Protein AF-0000000068366652 (afdb_homodimer)

Sequence (1148 aa):
MEAPRLGNPYLEDPLLQSYLRAHLSAQMFAEVNIELEQFGARLRDEIDFLGRECDLNPPRLLHFDAWGQRVDQVTTCPAWKRLKDVSAEESLVAEGYARRYSSWSRVYQFAKVYLFVPFSACYVSPLAMTDGAAKVIESLGIPKPLEEAYAHLTSGDPKTFWISGQWMTELKGGSDVGGGTETVAQKLPDGSYSLHGFKWFTTAADSDMTLTLARIVGPDGQIQQGSRGLSLFYLKIYEDGKLNGIKIQRLKEKLGTRALPTAEVLLDGARAHLISVEGQGIPYIANMLNIARIYNSVSAAGSMRRIVDLARDYATKREAFGKPLKDHPLHMQTLTRMEVQTQAAFLLAMELARLLGLEETKMATEQEKHMLRLLTPLAKLYTAKQAIAVASEGLECFGGQGFMEDTKLPVILRDTQALSIWEGTTNILCLDVLRCILKSQGKVLDVFFSTAQAKLEAATRQSELQASVQIIQNHLQKLKQFVRRMDSKGEAGWQLAARDFSYTLAWIYEGVLLLEHAARAGASDTNIYAAQRWCQEDVCLVDREEKAGSYNSKAVSLDKSLVYDGYSSLRGKLMEAPRLGNPYLEDPLLQSYLRAHLSAQMFAEVNIELEQFGARLRDEIDFLGRECDLNPPRLLHFDAWGQRVDQVTTCPAWKRLKDVSAEESLVAEGYARRYSSWSRVYQFAKVYLFVPFSACYVSPLAMTDGAAKVIESLGIPKPLEEAYAHLTSGDPKTFWISGQWMTELKGGSDVGGGTETVAQKLPDGSYSLHGFKWFTTAADSDMTLTLARIVGPDGQIQQGSRGLSLFYLKIYEDGKLNGIKIQRLKEKLGTRALPTAEVLLDGARAHLISVEGQGIPYIANMLNIARIYNSVSAAGSMRRIVDLARDYATKREAFGKPLKDHPLHMQTLTRMEVQTQAAFLLAMELARLLGLEETKMATEQEKHMLRLLTPLAKLYTAKQAIAVASEGLECFGGQGFMEDTKLPVILRDTQALSIWEGTTNILCLDVLRCILKSQGKVLDVFFSTAQAKLEAATRQSELQASVQIIQNHLQKLKQFVRRMDSKGEAGWQLAARDFSYTLAWIYEGVLLLEHAARAGASDTNIYAAQRWCQEDVCLVDREEKAGSYNSKAVSLDKSLVYDGYSSLRGKL

pLDDT: mean 94.53, std 7.45, range [20.7, 98.88]

Secondary structure (DSSP, 8-state):
--------TTTT-HHHHHHHHHHS-HHHHHHHHHHHHHHHHHIIIIIHHHHHHHHHS--EEEEE-TTS-EEEEEE--HHHHHHHHHHHHTTTTHHHHH-TTGGGHHHHHHHHHHHHGGGTTTTHHHHHHHHHHHHHHHHTT--HHHHHHHHHHT-SSTTT---EEEE--BTTBSS-HHHH---EEEE-TTS-EEEEEEEEEES-TT-SEEEEEEEEBPTTS-B--SGGGEEEEEEESEETTEESSEEEEEE--BSS-TTS--EEEEEEEEEEEE-SPTT-HHHHHHHHHHHHHHHHHHHHHHHHHHHHHHHHHHHHH-EETTEEGGG-HHHHHHHHHHHHHHHHHHHHHHHHHHHHHHHHTT---HHHHHHHHHHHHHHHHHHHHHHHHHHHHHHHTTGGGGGBGGGSHHHHHHHHHGGGTTTS-HHHHHHHHHHHHHHTTTHHHHHHHHHHHHHHHHHHT-GGGHHHHHHHHHHHHHHHHHHHHHTTTHHHHHHHHHHHHHHHHHHHHHHHHHHHHHHSTT--HHHHHHHHHHHTT---HHHHHHHHTTTSHHHHHHHHHHHTTT-GGGTS--/--------TTTT-HHHHHHHHHHS-HHHHHHHHHHHHHHHHHIIIIIHHHHHHHHHS--EEEEE-TTS-EEEEEE--HHHHHHHHHHHHTTTTHHHHH-TTGGGHHHHHHHHHHHHGGGTTTTHHHHHHHHHHHHHHHHTT--HHHHHHHHHHT-SSTTT---EEEE--BTTBSS-HHHH---EEEE-TTS-EEEEEEEEEES-TT-SEEEEEEEEBPTTS-B--SGGGEEEEEEESEETTEESSEEEEEE--BSS-TTS--EEEEEEEEEEEE-S-TT-HHHHHHHHHHHHHHHHHHHHHHHHHHHHHHHHHHHHH-EETTEEGGG-HHHHHHHHHHHHHHHHHHHHHHHHHHHHHHHHTT---HHHHHHHHHHHHHHHHHHHHHHHHHHHHHHHTTGGGGGBGGGSHHHHHHHHHGGGTTTS-HHHHHHHHHHHHHHTTTHHHHHHHHHHHHHHHHHHT-GGGHHHHHHHHHHHHHHHHHHHHHTTTHHHHHHHHHHHHHHHHHHHHHHHHHHHHHHSTT--HHHHHHHHHHHTT---HHHHHHHHTTTSHHHHHHHHHHHTTT-GGGTS--

Foldseek 3Di:
DDFFDDDQLLVPCVLLLLVCVQPPPPVVSVVLVVLSSVLSVCLRPPLLVLLVVLVVWAKDWDQADPVGHGARDIDADVSLLVLLQVCLQSQLQLQLVVCPVFLCSLLSSLSSLLQNQVRHLRNLLQLLLLNLVLQLCVVLVNDPVCVLVNCQSNHSGSVRHFTEKEFQADDQDDLQSQAHADWEWEADPVGWTWIWDKGPKIFALPTQKYKYKHFYQDPVRDTDGGLQRIFIKIATQDDPRGGQQKRWDDFDDALASRSTRITMIGRGGGIIHTRDDGSNHCVSSVSSLLSSLLSLLSSLLSLLSVLLSRLVSQQQPDDDPHGGNCPDPVSVVLSLVSVLLSSLSNLLSSLLSSLVSCVVSVNDDPLSVLQNQLSSLLSQQQSLVSSLVSLVSSLVSVPPCSVDVVSVSVNSNSHSPCSCVPSDHLLSSLVSNVVSCVVVVNVSVVSLLVVLVVLCVLLCPDPLCVVLSVLLVVLSVLLVVVVVVCVPVPDQLCSLLSNLNSNSSSLSVSLSSLSSSCSDPPHDPVSSVSSVVSSVVRDSRSNVCVVVVSRPPVVVVVVVCVVCPVPPVVVVVD/DDFFDDDQLLVPCVLLLLVCVQPDPPVVSVVLVVLSSVLSVCLRPPLLVLLVVLVVWAKDWDQADPVGHGARDIDADVSLLVLLQVCLLSQLQLQLVVCPVFLCSLLSSLSSLLQNQVRHLRNLLQLLLLNLVLQLCVVLVNDDVCVLVNCQSNHSGSVRHFTEKEFQADDQDDLQSQAGADWEWEADPVGWTWIFDKGPKIFALPTQKYKYKHFYQDPVRDTDGGLQRIFIKIATQDDPRGGQQKRWDDFDDALASRSTRITMIGRGGGIIHTRDDGSNHCVSSVSSLLSSLLSLLSSLLSLLSVLLSRLVSQQQPDDDPHGRNCPDPVSVVLSLVSVLLSSLSNLLSSLLSSLVSCVVSVNDDPLSVLQNQLSSLLSQQQSLVSSLVSLVSSLVSVPPCSVDVVSVSVNSNSHSPCSCVPSDHLLSSLVSNVVSCVVVVNVSVVSLLVVLVVLCVLLCPDPLCVVLSVLLVVLSVLLVVLVVVCVPVPDQLCSLLSNLNSNSSSLSVSLSSLSSSCSDPPHDPVSSVSSVVSSVVRDSRSNVCVVVVSRPPVVVVVVVCVVCPVPPVVVPVD

Nearest PDB structures (foldseek):
  4y9j-assembly1_B  TM=9.751E-01  e=9.180E-49  Caenorhabditis elegans
  6sd8-assembly1_X  TM=9.515E-01  e=1.769E-41  Bdellovibrio bacteriovorus HD100
  6ks9-assembly1_A  TM=8.112E-01  e=5.605E-22  Mycolicibacterium smegmatis
  6kri-assembly1_A  TM=8.069E-01  e=7.556E-22  Mycolicibacterium smegmatis
  5lnx-assembly2_F  TM=8.484E-01  e=1.396E-14  Bacillus subtilis subsp. subtilis str. 168

Radius of gyration: 29.91 Å; Cα contacts (8 Å, |Δi|>4): 2151; chains: 2; bounding box: 76×85×80 Å

InterPro domains:
  IPR006091 Acyl-CoA dehydrogenase/oxidase, middle domain [PF02770] (166-268)
  IPR009075 Acyl-CoA dehydrogenase/oxidase, C-terminal [PF00441] (279-436)
  IPR009100 Acyl-CoA dehydrogenase/oxidase, N-terminal and middle domain superfamily [SSF56645] (56-273)
  IPR036250 Acyl-CoA dehydrogenase-like, C-terminal [SSF47203] (284-450)
  IPR041504 Adaptive response protein AidB, N-terminal [PF18158] (8-139)
  IPR052904 Acyl-CoA dehydrogenase-like protein [PTHR42707] (2-566)
  IPR053998 Acyl-CoA dehydrogenase 11-like C-terminal domain [PF22217] (443-564)

Structure (mmCIF, N/CA/C/O backbone):
data_AF-0000000068366652-model_v1
#
loop_
_entity.id
_entity.type
_entity.pdbx_description
1 polymer 'Uncharacterized protein'
#
loop_
_atom_site.group_PDB
_atom_site.id
_atom_site.type_symbol
_atom_site.label_atom_id
_atom_site.label_alt_id
_atom_site.label_comp_id
_atom_site.label_asym_id
_atom_site.label_entity_id
_atom_site.label_seq_id
_atom_site.pdbx_PDB_ins_code
_atom_site.Cartn_x
_atom_site.Cartn_y
_atom_site.Cartn_z
_atom_site.occupancy
_atom_site.B_iso_or_equiv
_atom_site.auth_seq_id
_atom_site.auth_comp_id
_atom_site.auth_asym_id
_atom_site.auth_atom_id
_atom_site.pdbx_PDB_model_num
ATOM 1 N N . MET A 1 1 ? -21.203 1.594 16.234 1 79.19 1 MET A N 1
ATOM 2 C CA . MET A 1 1 ? -20.547 1.171 15 1 79.19 1 MET A CA 1
ATOM 3 C C . MET A 1 1 ? -20.688 -0.334 14.797 1 79.19 1 MET A C 1
ATOM 5 O O . MET A 1 1 ? -20.5 -1.111 15.734 1 79.19 1 MET A O 1
ATOM 9 N N . GLU A 1 2 ? -21.203 -0.712 13.602 1 86.69 2 GLU A N 1
ATOM 10 C CA . GLU A 1 2 ? -21.422 -2.125 13.32 1 86.69 2 GLU A CA 1
ATOM 11 C C . GLU A 1 2 ? -20.391 -2.668 12.344 1 86.69 2 GLU A C 1
ATOM 13 O O . GLU A 1 2 ? -20.062 -2.012 11.352 1 86.69 2 GLU A O 1
ATOM 18 N N . ALA A 1 3 ? -19.766 -3.773 12.727 1 91.19 3 ALA A N 1
ATOM 19 C CA . ALA A 1 3 ? -18.797 -4.441 11.875 1 91.19 3 ALA A CA 1
ATOM 20 C C . ALA A 1 3 ? -19.438 -4.98 10.609 1 91.19 3 ALA A C 1
ATOM 22 O O . ALA A 1 3 ? -20.625 -5.332 10.609 1 91.19 3 ALA A O 1
ATOM 23 N N . PRO A 1 4 ? -18.703 -5.004 9.477 1 92.81 4 PRO A N 1
ATOM 24 C CA . PRO A 1 4 ? -19.234 -5.648 8.273 1 92.81 4 PRO A CA 1
ATOM 25 C C . PRO A 1 4 ? -19.469 -7.145 8.461 1 92.81 4 PRO A C 1
ATOM 27 O O . PRO A 1 4 ? -18.75 -7.797 9.227 1 92.81 4 PRO A O 1
ATOM 30 N N . ARG A 1 5 ? -20.484 -7.613 7.773 1 88.81 5 ARG A N 1
ATOM 31 C CA . ARG A 1 5 ? -20.828 -9.031 7.793 1 88.81 5 ARG A CA 1
ATOM 32 C C . ARG A 1 5 ? -20.75 -9.633 6.395 1 88.81 5 ARG A C 1
ATOM 34 O O . ARG A 1 5 ? -21.094 -8.977 5.41 1 88.81 5 ARG A O 1
ATOM 41 N N . LEU A 1 6 ? -20.25 -10.805 6.387 1 83.94 6 LEU A N 1
ATOM 42 C CA . LEU A 1 6 ? -20.219 -11.516 5.113 1 83.94 6 LEU A CA 1
ATOM 43 C C . LEU A 1 6 ? -21.125 -12.742 5.141 1 83.94 6 LEU A C 1
ATOM 45 O O . LEU A 1 6 ? -21.188 -13.438 6.156 1 83.94 6 LEU A O 1
ATOM 49 N N . GLY A 1 7 ? -21.891 -12.875 4.113 1 90.5 7 GLY A N 1
ATOM 50 C CA . GLY A 1 7 ? -22.641 -14.117 3.928 1 90.5 7 GLY A CA 1
ATOM 51 C C . GLY A 1 7 ? -21.797 -15.234 3.344 1 90.5 7 GLY A C 1
ATOM 52 O O . GLY A 1 7 ? -20.609 -15.375 3.676 1 90.5 7 GLY A O 1
ATOM 53 N N . ASN A 1 8 ? -22.516 -16.172 2.637 1 95.19 8 ASN A N 1
ATOM 54 C CA . ASN A 1 8 ? -21.797 -17.203 1.894 1 95.19 8 ASN A CA 1
ATOM 55 C C . ASN A 1 8 ? -20.969 -16.594 0.755 1 95.19 8 ASN A C 1
ATOM 57 O O . ASN A 1 8 ? -21.531 -16.078 -0.216 1 95.19 8 ASN A O 1
ATOM 61 N N . PRO A 1 9 ? -19.625 -16.656 0.874 1 95.69 9 PRO A N 1
ATOM 62 C CA . PRO A 1 9 ? -18.781 -15.953 -0.099 1 95.69 9 PRO A CA 1
ATOM 63 C C . PRO A 1 9 ? -19.047 -16.391 -1.536 1 95.69 9 PRO A C 1
ATOM 65 O O . PRO A 1 9 ? -18.891 -15.602 -2.469 1 95.69 9 PRO A O 1
ATOM 68 N N . TYR A 1 10 ? -19.453 -17.672 -1.797 1 97.19 10 TYR A N 1
ATOM 69 C CA . TYR A 1 10 ? -19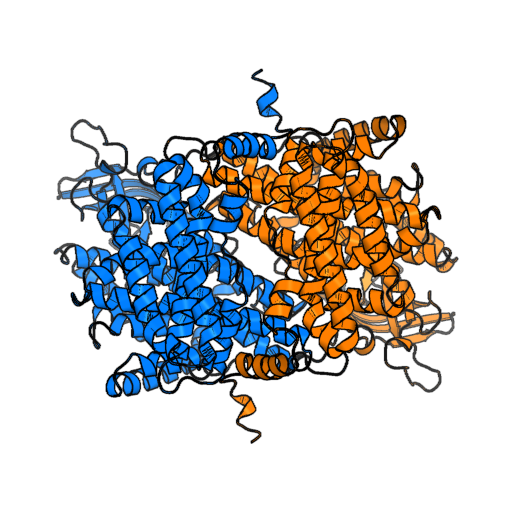.766 -18.141 -3.141 1 97.19 10 TYR A CA 1
ATOM 70 C C . TYR A 1 10 ? -21.078 -17.547 -3.627 1 97.19 10 TYR A C 1
ATOM 72 O O . TYR A 1 10 ? -21.172 -17.062 -4.758 1 97.19 10 TYR A O 1
ATOM 80 N N . LEU A 1 11 ? -22.047 -17.484 -2.756 1 94.94 11 LEU A N 1
ATOM 81 C CA . LEU A 1 11 ? -23.375 -17 -3.133 1 94.94 11 LEU A CA 1
ATOM 82 C C . LEU A 1 11 ? -23.359 -15.484 -3.314 1 94.94 11 LEU A C 1
ATOM 84 O O . LEU A 1 11 ? -24.172 -14.945 -4.066 1 94.94 11 LEU A O 1
ATOM 88 N N . GLU A 1 12 ? -22.422 -14.844 -2.73 1 93.62 12 GLU A N 1
ATOM 89 C CA . GLU A 1 12 ? -22.344 -13.383 -2.807 1 93.62 12 GLU A CA 1
ATOM 90 C C . GLU A 1 12 ? -21.375 -12.938 -3.904 1 93.62 12 GLU A C 1
ATOM 92 O O . GLU A 1 12 ? -21.031 -11.758 -3.988 1 93.62 12 GLU A O 1
ATOM 97 N N . ASP A 1 13 ? -20.922 -13.844 -4.688 1 95.19 13 ASP A N 1
ATOM 98 C CA . ASP A 1 13 ? -20.031 -13.547 -5.805 1 95.19 13 ASP A CA 1
ATOM 99 C C . ASP A 1 13 ? -20.672 -13.914 -7.137 1 95.19 13 ASP A C 1
ATOM 101 O O . ASP A 1 13 ? -20.359 -14.945 -7.727 1 95.19 13 ASP A O 1
ATOM 105 N N . PRO A 1 14 ? -21.5 -13.023 -7.641 1 94.62 14 PRO A N 1
ATOM 106 C CA . PRO A 1 14 ? -22.203 -13.336 -8.883 1 94.62 14 PRO A CA 1
ATOM 107 C C . PRO A 1 14 ? -21.266 -13.5 -10.07 1 94.62 14 PRO A C 1
ATOM 109 O O . PRO A 1 14 ? -21.562 -14.266 -10.992 1 94.62 14 PRO A O 1
ATOM 112 N N . LEU A 1 15 ? -20.141 -12.812 -10.055 1 96.5 15 LEU A N 1
ATOM 113 C CA . LEU A 1 15 ? -19.188 -12.961 -11.148 1 96.5 15 LEU A CA 1
ATOM 114 C C . LEU A 1 15 ? -18.641 -14.383 -11.211 1 96.5 15 LEU A C 1
ATOM 116 O O . LEU A 1 15 ? -18.562 -14.977 -12.289 1 96.5 15 LEU A O 1
ATOM 120 N N . LEU A 1 16 ? -18.188 -14.93 -10.031 1 97.69 16 LEU A N 1
ATOM 121 C CA . LEU A 1 16 ? -17.719 -16.312 -9.984 1 97.69 16 LEU A CA 1
ATOM 122 C C . LEU A 1 16 ? -18.781 -17.266 -10.492 1 97.69 16 LEU A C 1
ATOM 124 O O . LEU A 1 16 ? -18.484 -18.172 -11.289 1 97.69 16 LEU A O 1
ATOM 128 N N . GLN A 1 17 ? -20.031 -17.094 -10.078 1 96.38 17 GLN A N 1
ATOM 129 C CA . GLN A 1 17 ? -21.141 -17.953 -10.484 1 96.38 17 GLN A CA 1
ATOM 130 C C . GLN A 1 17 ? -21.375 -17.859 -11.984 1 96.38 17 GLN A C 1
ATOM 132 O O . GLN A 1 17 ? -21.516 -18.891 -12.664 1 96.38 17 GLN A O 1
ATOM 137 N N . SER A 1 18 ? -21.453 -16.641 -12.484 1 95.56 18 SER A N 1
ATOM 138 C CA . SER A 1 18 ? -21.719 -16.438 -13.906 1 95.56 18 SER A CA 1
ATOM 139 C C . SER A 1 18 ? -20.578 -16.969 -14.766 1 95.56 18 SER A C 1
ATOM 141 O O . SER A 1 18 ? -20.812 -17.5 -15.859 1 95.56 18 SER A O 1
ATOM 143 N N . TYR A 1 19 ? -19.359 -16.812 -14.344 1 97.06 19 TYR A N 1
ATOM 144 C CA . TYR A 1 19 ? -18.203 -17.328 -15.062 1 97.06 19 TYR A CA 1
ATOM 145 C C . TYR A 1 19 ? -18.266 -18.844 -15.188 1 97.06 19 TYR A C 1
ATOM 147 O O . TYR A 1 19 ? -18.078 -19.391 -16.281 1 97.06 19 TYR A O 1
ATOM 155 N N . LEU A 1 20 ? -18.531 -19.5 -14.023 1 97.69 20 LEU A N 1
ATOM 156 C CA . LEU A 1 20 ? -18.594 -20.953 -14.023 1 97.69 20 LEU A CA 1
ATOM 157 C C . LEU A 1 20 ? -19.75 -21.453 -14.891 1 97.69 20 LEU A C 1
ATOM 159 O O . LEU A 1 20 ? -19.594 -22.422 -15.648 1 97.69 20 LEU A O 1
ATOM 163 N N . ARG A 1 21 ? -20.859 -20.781 -14.805 1 95.56 21 ARG A N 1
ATOM 164 C CA . ARG A 1 21 ? -22.031 -21.141 -15.609 1 95.56 21 ARG A CA 1
ATOM 165 C C . ARG A 1 21 ? -21.734 -21.016 -17.094 1 95.56 21 ARG A C 1
ATOM 167 O O . ARG A 1 21 ? -22.188 -21.828 -17.906 1 95.56 21 ARG A O 1
ATOM 174 N N . ALA A 1 22 ? -20.953 -20.062 -17.453 1 94.38 22 ALA A N 1
ATOM 175 C CA . ALA A 1 22 ? -20.656 -19.766 -18.844 1 94.38 22 ALA A CA 1
ATOM 176 C C . ALA A 1 22 ? -19.625 -20.734 -19.406 1 94.38 22 ALA A C 1
ATOM 178 O O . ALA A 1 22 ? -19.625 -21.016 -20.609 1 94.38 22 ALA A O 1
ATOM 179 N N . HIS A 1 23 ? -18.781 -21.297 -18.625 1 94.94 23 HIS A N 1
ATOM 180 C CA . HIS A 1 23 ? -17.625 -22.016 -19.141 1 94.94 23 HIS A CA 1
ATOM 181 C C . HIS A 1 23 ? -17.797 -23.531 -18.938 1 94.94 23 HIS A C 1
ATOM 183 O O . HIS A 1 23 ? -17.266 -24.312 -19.719 1 94.94 23 HIS A O 1
ATOM 189 N N . LEU A 1 24 ? -18.5 -23.906 -17.875 1 96.69 24 LEU A N 1
ATOM 190 C CA . LEU A 1 24 ? -18.672 -25.328 -17.609 1 96.69 24 LEU A CA 1
ATOM 191 C C . LEU A 1 24 ? -19.938 -25.859 -18.297 1 96.69 24 LEU A C 1
ATOM 193 O O . LEU A 1 24 ? -20.875 -25.094 -18.562 1 96.69 24 LEU A O 1
ATOM 197 N N . SER A 1 25 ? -19.953 -27.188 -18.625 1 96.38 25 SER A N 1
ATOM 198 C CA . SER A 1 25 ? -21.188 -27.797 -19.094 1 96.38 25 SER A CA 1
ATOM 199 C C . SER A 1 25 ? -22.281 -27.703 -18.031 1 96.38 25 SER A C 1
ATOM 201 O O . SER A 1 25 ? -21.984 -27.531 -16.844 1 96.38 25 SER A O 1
ATOM 203 N N . ALA A 1 26 ? -23.453 -27.781 -18.453 1 96.38 26 ALA A N 1
ATOM 204 C CA . ALA A 1 26 ? -24.594 -27.688 -17.531 1 96.38 26 ALA A CA 1
ATOM 205 C C . ALA A 1 26 ? -24.484 -28.719 -16.422 1 96.38 26 ALA A C 1
ATOM 207 O O . ALA A 1 26 ? -24.797 -28.438 -15.266 1 96.38 26 ALA A O 1
ATOM 208 N N . GLN A 1 27 ? -24.109 -29.859 -16.781 1 96.56 27 GLN A N 1
ATOM 209 C CA . GLN A 1 27 ? -23.984 -30.953 -15.805 1 96.56 27 GLN A CA 1
ATOM 210 C C . GLN A 1 27 ? -22.875 -30.656 -14.805 1 96.56 27 GLN A C 1
ATOM 212 O O . GLN A 1 27 ? -23.062 -30.812 -13.594 1 96.56 27 GLN A O 1
ATOM 217 N N . MET A 1 28 ? -21.688 -30.297 -15.32 1 96.94 28 MET A N 1
ATOM 218 C CA . MET A 1 28 ? -20.562 -29.969 -14.445 1 96.94 28 MET A CA 1
ATOM 219 C C . MET A 1 28 ? -20.922 -28.812 -13.516 1 96.94 28 MET A C 1
ATOM 221 O O . MET A 1 28 ? -20.609 -28.859 -12.32 1 96.94 28 MET A O 1
ATOM 225 N N . PHE A 1 29 ? -21.547 -27.797 -14.07 1 97.56 29 PHE A N 1
ATOM 226 C CA . PHE A 1 29 ? -21.906 -26.625 -13.273 1 97.56 29 PHE A CA 1
ATOM 227 C C . PHE A 1 29 ? -22.859 -27 -12.148 1 97.56 29 PHE A C 1
ATOM 229 O O . PHE A 1 29 ? -22.75 -26.5 -11.031 1 97.56 29 PHE A O 1
ATOM 236 N N . ALA A 1 30 ? -23.828 -27.828 -12.477 1 97.38 30 ALA A N 1
ATOM 237 C CA . ALA A 1 30 ? -24.781 -28.25 -11.461 1 97.38 30 ALA A CA 1
ATOM 238 C C . ALA A 1 30 ? -24.078 -28.922 -10.281 1 97.38 30 ALA A C 1
ATOM 240 O O . ALA A 1 30 ? -24.422 -28.672 -9.125 1 97.38 30 ALA A O 1
ATOM 241 N N . GLU A 1 31 ? -23.125 -29.719 -10.523 1 97 31 GLU A N 1
ATOM 242 C CA . GLU A 1 31 ? -22.375 -30.422 -9.492 1 97 31 GLU A CA 1
ATOM 243 C C . GLU A 1 31 ? -21.484 -29.453 -8.711 1 97 31 GLU A C 1
ATOM 245 O O . GLU A 1 31 ? -21.5 -29.438 -7.477 1 97 31 GLU A O 1
ATOM 250 N N . VAL A 1 32 ? -20.688 -28.672 -9.453 1 97.25 32 VAL A N 1
ATOM 251 C CA . VAL A 1 32 ? -19.719 -27.766 -8.859 1 97.25 32 VAL A CA 1
ATOM 252 C C . VAL A 1 32 ? -20.453 -26.688 -8.047 1 97.25 32 VAL A C 1
ATOM 254 O O . VAL A 1 32 ? -19.969 -26.25 -7.004 1 97.25 32 VAL A O 1
ATOM 257 N N . ASN A 1 33 ? -21.594 -26.266 -8.547 1 97.88 33 ASN A N 1
ATOM 258 C CA . ASN A 1 33 ? -22.391 -25.234 -7.887 1 97.88 33 ASN A CA 1
ATOM 259 C C . ASN A 1 33 ? -22.781 -25.656 -6.477 1 97.88 33 ASN A C 1
ATOM 261 O O . ASN A 1 33 ? -22.703 -24.859 -5.539 1 97.88 33 ASN A O 1
ATOM 265 N N . ILE A 1 34 ? -23.203 -26.891 -6.328 1 97.94 34 ILE A N 1
ATOM 266 C CA . ILE A 1 34 ? -23.609 -27.422 -5.031 1 97.94 34 ILE A CA 1
ATOM 267 C C . ILE A 1 34 ? -22.391 -27.5 -4.105 1 97.94 34 ILE A C 1
ATOM 269 O O . ILE A 1 34 ? -22.469 -27.094 -2.943 1 97.94 34 ILE A O 1
ATOM 273 N N . GLU A 1 35 ? -21.344 -27.984 -4.578 1 97.94 35 GLU A N 1
ATOM 274 C CA . GLU A 1 35 ? -20.125 -28.141 -3.789 1 97.94 35 GLU A CA 1
ATOM 275 C C . GLU A 1 35 ? -19.562 -26.781 -3.346 1 97.94 35 GLU A C 1
ATOM 277 O O . GLU A 1 35 ? -19.109 -26.641 -2.211 1 97.94 35 GLU A O 1
ATOM 282 N N . LEU A 1 36 ? -19.609 -25.828 -4.258 1 98.62 36 LEU A N 1
ATOM 283 C CA . LEU A 1 36 ? -19.062 -24.516 -3.947 1 98.62 36 LEU A CA 1
ATOM 284 C C . LEU A 1 36 ? -19.938 -23.781 -2.949 1 98.62 36 LEU A C 1
ATOM 286 O O . LEU A 1 36 ? -19.453 -23.016 -2.117 1 98.62 36 LEU A O 1
ATOM 290 N N . GLU A 1 37 ? -21.266 -23.969 -3.018 1 98.12 37 GLU A N 1
ATOM 291 C CA . GLU A 1 37 ? -22.156 -23.406 -2.01 1 98.12 37 GLU A CA 1
ATOM 292 C C . GLU A 1 37 ? -21.859 -23.969 -0.625 1 98.12 37 GLU A C 1
ATOM 294 O O . GLU A 1 37 ? -21.812 -23.219 0.358 1 98.12 37 GLU A O 1
ATOM 299 N N . GLN A 1 38 ? -21.625 -25.266 -0.581 1 98.44 38 GLN A N 1
ATOM 300 C CA . GLN A 1 38 ? -21.266 -25.906 0.676 1 98.44 38 GLN A CA 1
ATOM 301 C C . GLN A 1 38 ? -19.906 -25.422 1.173 1 98.44 38 GLN A C 1
ATOM 303 O O . GLN A 1 38 ? -19.734 -25.172 2.367 1 98.44 38 GLN A O 1
ATOM 308 N N . PHE A 1 39 ? -19.016 -25.359 0.294 1 98.44 39 PHE A N 1
ATOM 309 C CA . PHE A 1 39 ? -17.703 -24.875 0.653 1 98.44 39 PHE A CA 1
ATOM 310 C C . PHE A 1 39 ? -17.766 -23.438 1.156 1 98.44 39 PHE A C 1
ATOM 312 O O . PHE A 1 39 ? -17.078 -23.062 2.113 1 98.44 39 PHE A O 1
ATOM 319 N N . GLY A 1 40 ? -18.578 -22.547 0.452 1 98 40 GLY A N 1
ATOM 320 C CA . GLY A 1 40 ? -18.812 -21.188 0.924 1 98 40 GLY A CA 1
ATOM 321 C C . GLY A 1 40 ? -19.312 -21.141 2.355 1 98 40 GLY A C 1
ATOM 322 O O . GLY A 1 40 ? -18.875 -20.281 3.135 1 98 40 GLY A O 1
ATOM 323 N N . ALA A 1 41 ? -20.219 -22.031 2.697 1 97.75 41 ALA A N 1
ATOM 324 C CA . ALA A 1 41 ? -20.719 -22.109 4.066 1 97.75 41 ALA A CA 1
ATOM 325 C C . ALA A 1 41 ? -19.594 -22.5 5.031 1 97.75 41 ALA A C 1
ATOM 327 O O . ALA A 1 41 ? -19.516 -21.969 6.141 1 97.75 41 ALA A O 1
ATOM 328 N N . ARG A 1 42 ? -18.812 -23.453 4.641 1 98.19 42 ARG A N 1
ATOM 329 C CA . ARG A 1 42 ? -17.688 -23.891 5.465 1 98.19 42 ARG A CA 1
ATOM 330 C C . ARG A 1 42 ? -16.688 -22.766 5.703 1 98.19 42 ARG A C 1
ATOM 332 O O . ARG A 1 42 ? -16.125 -22.656 6.789 1 98.19 42 ARG A O 1
ATOM 339 N N . LEU A 1 43 ? -16.422 -21.969 4.66 1 97.88 43 LEU A N 1
ATOM 340 C CA . LEU A 1 43 ? -15.547 -20.812 4.789 1 97.88 43 LEU A CA 1
ATOM 341 C C . LEU A 1 43 ? -16.031 -19.875 5.895 1 97.88 43 LEU A C 1
ATOM 343 O O . LEU A 1 43 ? -15.242 -19.453 6.746 1 97.88 43 LEU A O 1
ATOM 347 N N . ARG A 1 44 ? -17.281 -19.562 5.855 1 94.62 44 ARG A N 1
ATOM 348 C CA . ARG A 1 44 ? -17.891 -18.641 6.805 1 94.62 44 ARG A CA 1
ATOM 349 C C . ARG A 1 44 ? -17.938 -19.25 8.203 1 94.62 44 ARG A C 1
ATOM 351 O O . ARG A 1 44 ? -17.609 -18.578 9.188 1 94.62 44 ARG A O 1
ATOM 358 N N . ASP A 1 45 ? -18.266 -20.516 8.297 1 96 45 ASP A N 1
ATOM 359 C CA . ASP A 1 45 ? -18.656 -21.109 9.57 1 96 45 ASP A CA 1
ATOM 360 C C . ASP A 1 45 ? -17.453 -21.734 10.273 1 96 45 ASP A C 1
ATOM 362 O O . ASP A 1 45 ? -17.453 -21.906 11.492 1 96 45 ASP A O 1
ATOM 366 N N . GLU A 1 46 ? -16.406 -22.047 9.523 1 97.69 46 GLU A N 1
ATOM 367 C CA . GLU A 1 46 ? -15.281 -22.75 10.125 1 97.69 46 GLU A CA 1
ATOM 368 C C . GLU A 1 46 ? -13.953 -22.094 9.758 1 97.69 46 GLU A C 1
ATOM 370 O O . GLU A 1 46 ? -13.227 -21.625 10.633 1 97.69 46 GLU A O 1
ATOM 375 N N . ILE A 1 47 ? -13.68 -21.938 8.547 1 98 47 ILE A N 1
ATOM 376 C CA . ILE A 1 47 ? -12.344 -21.609 8.062 1 98 47 ILE A CA 1
ATOM 377 C C . ILE A 1 47 ? -11.992 -20.172 8.453 1 98 47 ILE A C 1
ATOM 379 O O . ILE A 1 47 ? -10.844 -19.875 8.766 1 98 47 ILE A O 1
ATOM 383 N N . ASP A 1 48 ? -12.961 -19.281 8.422 1 95.88 48 ASP A N 1
ATOM 384 C CA . ASP A 1 48 ? -12.734 -17.906 8.852 1 95.88 48 ASP A CA 1
ATOM 385 C C . ASP A 1 48 ? -12.172 -17.859 10.266 1 95.88 48 ASP A C 1
ATOM 387 O O . ASP A 1 48 ? -11.227 -17.109 10.547 1 95.88 48 ASP A O 1
ATOM 391 N N . PHE A 1 49 ? -12.766 -18.656 11.125 1 96.06 49 PHE A N 1
ATOM 392 C CA . PHE A 1 49 ? -12.305 -18.719 12.508 1 96.06 49 PHE A CA 1
ATOM 393 C C . PHE A 1 49 ? -10.891 -19.281 12.578 1 96.06 49 PHE A C 1
ATOM 395 O O . PHE A 1 49 ? -10.062 -18.797 13.352 1 96.06 49 PHE A O 1
ATOM 402 N N . LEU A 1 50 ? -10.617 -20.344 11.828 1 98.06 50 LEU A N 1
ATOM 403 C CA . LEU A 1 50 ? -9.289 -20.938 11.805 1 98.06 50 LEU A CA 1
ATOM 404 C C . LEU A 1 50 ? -8.242 -19.922 11.367 1 98.06 50 LEU A C 1
ATOM 406 O O . LEU A 1 50 ? -7.168 -19.828 11.969 1 98.06 50 LEU A O 1
ATOM 410 N N . GLY A 1 51 ? -8.586 -19.188 10.305 1 97 51 GLY A N 1
ATOM 411 C CA . GLY A 1 51 ? -7.664 -18.172 9.828 1 97 51 GLY A CA 1
ATOM 412 C C . GLY A 1 51 ? -7.34 -17.125 10.875 1 97 51 GLY A C 1
ATOM 413 O O . GLY A 1 51 ? -6.18 -16.734 11.031 1 97 51 GLY A O 1
ATOM 414 N N . ARG A 1 52 ? -8.336 -16.672 11.547 1 95.12 52 ARG A N 1
ATOM 415 C CA . ARG A 1 52 ? -8.141 -15.68 12.594 1 95.12 52 ARG A CA 1
ATOM 416 C C . ARG A 1 52 ? -7.258 -16.219 13.711 1 95.12 52 ARG A C 1
ATOM 418 O O . ARG A 1 52 ? -6.379 -15.516 14.219 1 95.12 52 ARG A O 1
ATOM 425 N N . GLU A 1 53 ? -7.473 -17.422 14.109 1 96.94 53 GLU A N 1
ATOM 426 C CA . GLU A 1 53 ? -6.66 -18.047 15.148 1 96.94 53 GLU A CA 1
ATOM 427 C C . GLU A 1 53 ? -5.191 -18.109 14.742 1 96.94 53 GLU A C 1
ATOM 429 O O . GLU A 1 53 ? -4.301 -17.906 15.57 1 96.94 53 GLU A O 1
ATOM 434 N N . CYS A 1 54 ? -4.973 -18.422 13.531 1 97.25 54 CYS A N 1
ATOM 435 C CA . CYS A 1 54 ? -3.605 -18.484 13.031 1 97.25 54 CYS A CA 1
ATOM 436 C C . CYS A 1 54 ? -2.939 -17.109 13.086 1 97.25 54 CYS A C 1
ATOM 438 O O . CYS A 1 54 ? -1.756 -17 13.414 1 97.25 54 CYS A O 1
ATOM 440 N N . ASP A 1 55 ? -3.699 -16.078 12.797 1 93.38 55 ASP A N 1
ATOM 441 C CA . ASP A 1 55 ? -3.158 -14.719 12.844 1 93.38 55 ASP A CA 1
ATOM 442 C C . ASP A 1 55 ? -2.779 -14.328 14.273 1 93.38 55 ASP A C 1
ATOM 444 O O . ASP A 1 55 ? -1.812 -13.594 14.484 1 93.38 55 ASP A O 1
ATOM 448 N N . LEU A 1 56 ? -3.523 -14.758 15.195 1 94.06 56 LEU A N 1
ATOM 449 C CA . LEU A 1 56 ? -3.332 -14.391 16.594 1 94.06 56 LEU A CA 1
ATOM 450 C C . LEU A 1 56 ? -2.24 -15.242 17.234 1 94.06 56 LEU A C 1
ATOM 452 O O . LEU A 1 56 ? -1.716 -14.898 18.297 1 94.06 56 LEU A O 1
ATOM 456 N N . ASN A 1 57 ? -1.938 -16.391 16.562 1 95.88 57 ASN A N 1
ATOM 457 C CA . ASN A 1 57 ? -0.97 -17.328 17.109 1 95.88 57 ASN A CA 1
ATOM 458 C C . ASN A 1 57 ? 0.102 -17.703 16.094 1 95.88 57 ASN A C 1
ATOM 460 O O . ASN A 1 57 ? 0.111 -18.812 15.578 1 95.88 57 ASN A O 1
ATOM 464 N N . PRO A 1 58 ? 1.034 -16.797 15.867 1 95.56 58 PRO A N 1
ATOM 465 C CA . PRO A 1 58 ? 2.082 -17.094 14.891 1 95.56 58 PRO A CA 1
ATOM 466 C C . PRO A 1 58 ? 2.979 -18.25 15.312 1 95.56 58 PRO A C 1
ATOM 468 O O . PRO A 1 58 ? 3.014 -18.609 16.5 1 95.56 58 PRO A O 1
ATOM 471 N N . PRO A 1 59 ? 3.686 -18.844 14.375 1 97.06 59 PRO A N 1
ATOM 472 C CA . PRO A 1 59 ? 4.543 -20 14.688 1 97.06 59 PRO A CA 1
ATOM 473 C C . PRO A 1 59 ? 5.723 -19.625 15.586 1 97.06 59 PRO A C 1
ATOM 475 O O . PRO A 1 59 ? 6.133 -18.469 15.625 1 97.06 59 PRO A O 1
ATOM 478 N N . ARG A 1 60 ? 6.242 -20.625 16.281 1 96.5 60 ARG A N 1
ATOM 479 C CA . ARG A 1 60 ? 7.391 -20.469 17.156 1 96.5 60 ARG A CA 1
ATOM 480 C C . ARG A 1 60 ? 8.445 -21.531 16.875 1 96.5 60 ARG A C 1
ATOM 482 O O . ARG A 1 60 ? 8.125 -22.609 16.375 1 96.5 60 ARG A O 1
ATOM 489 N N . LEU A 1 61 ? 9.664 -21.203 17.094 1 97 61 LEU A N 1
ATOM 490 C CA . LEU A 1 61 ? 10.789 -22.125 16.906 1 97 61 LEU A CA 1
ATOM 491 C C . LEU A 1 61 ? 11.477 -22.422 18.25 1 97 61 LEU A C 1
ATOM 493 O O . LEU A 1 61 ? 11.836 -21.5 18.969 1 97 61 LEU A O 1
ATOM 497 N N . LEU A 1 62 ? 11.578 -23.719 18.578 1 95.31 62 LEU A N 1
ATOM 498 C CA . LEU A 1 62 ? 12.359 -24.188 19.719 1 95.31 62 LEU A CA 1
ATOM 499 C C . LEU A 1 62 ? 13.68 -24.797 19.266 1 95.31 62 LEU A C 1
ATOM 501 O O . LEU A 1 62 ? 13.695 -25.891 18.703 1 95.31 62 LEU A O 1
ATOM 505 N N . HIS A 1 63 ? 14.719 -24.078 19.594 1 94.81 63 HIS A N 1
ATOM 506 C CA . HIS A 1 63 ? 16.031 -24.531 19.141 1 94.81 63 HIS A CA 1
ATOM 507 C C . HIS A 1 63 ? 16.531 -25.703 19.984 1 94.81 63 HIS A C 1
ATOM 509 O O . HIS A 1 63 ? 17.031 -26.688 19.438 1 94.81 63 HIS A O 1
ATOM 515 N N . PHE A 1 64 ? 16.453 -25.531 21.297 1 95.12 64 PHE A N 1
ATOM 516 C CA . PHE A 1 64 ? 16.969 -26.516 22.219 1 95.12 64 PHE A CA 1
ATOM 517 C C . PHE A 1 64 ? 15.891 -26.938 23.219 1 95.12 64 PHE A C 1
ATOM 519 O O . PHE A 1 64 ? 15.094 -26.125 23.656 1 95.12 64 PHE A O 1
ATOM 526 N N . ASP A 1 65 ? 15.875 -28.188 23.469 1 91.31 65 ASP A N 1
ATOM 527 C CA . ASP A 1 65 ? 14.961 -28.641 24.516 1 91.31 65 ASP A CA 1
ATOM 528 C C . ASP A 1 65 ? 15.516 -28.328 25.906 1 91.31 65 ASP A C 1
ATOM 530 O O . ASP A 1 65 ? 16.562 -27.688 26.031 1 91.31 65 ASP A O 1
ATOM 534 N N . ALA A 1 66 ? 14.766 -28.719 26.922 1 94.25 66 ALA A N 1
ATOM 535 C CA . ALA A 1 66 ? 15.094 -28.359 28.297 1 94.25 66 ALA A CA 1
ATOM 536 C C . ALA A 1 66 ? 16.391 -29.016 28.75 1 94.25 66 ALA A C 1
ATOM 538 O O . ALA A 1 66 ? 17 -28.594 29.734 1 94.25 66 ALA A O 1
ATOM 539 N N . TRP A 1 67 ? 16.875 -29.938 27.953 1 94.62 67 TRP A N 1
ATOM 540 C CA . TRP A 1 67 ? 18.047 -30.703 28.359 1 94.62 67 TRP A CA 1
ATOM 541 C C . TRP A 1 67 ? 19.266 -30.312 27.5 1 94.62 67 TRP A C 1
ATOM 543 O O . TRP A 1 67 ? 20.281 -30.984 27.531 1 94.62 67 TRP A O 1
ATOM 553 N N . GLY A 1 68 ? 19.094 -29.25 26.734 1 93.31 68 GLY A N 1
ATOM 554 C CA . GLY A 1 68 ? 20.219 -28.688 26 1 93.31 68 GLY A CA 1
ATOM 555 C C . GLY A 1 68 ? 20.422 -29.344 24.656 1 93.31 68 GLY A C 1
ATOM 556 O O . GLY A 1 68 ? 21.391 -29.031 23.953 1 93.31 68 GLY A O 1
ATOM 557 N N . GLN A 1 69 ? 19.562 -30.25 24.281 1 93.06 69 GLN A N 1
ATOM 558 C CA . GLN A 1 69 ? 19.641 -30.875 22.953 1 93.06 69 GLN A CA 1
ATOM 559 C C . GLN A 1 69 ? 19 -30 21.891 1 93.06 69 GLN A C 1
ATOM 561 O O . GLN A 1 69 ? 17.891 -29.5 22.078 1 93.06 69 GLN A O 1
ATOM 566 N N . ARG A 1 70 ? 19.75 -29.859 20.766 1 93.38 70 ARG A N 1
ATOM 567 C CA . ARG A 1 70 ? 19.172 -29.094 19.656 1 93.38 70 ARG A CA 1
ATOM 568 C C . ARG A 1 70 ? 18.047 -29.875 18.984 1 93.38 70 ARG A C 1
ATOM 570 O O . ARG A 1 70 ? 18.25 -31.031 18.594 1 93.38 70 ARG A O 1
ATOM 577 N N . VAL A 1 71 ? 16.844 -29.312 18.891 1 92.62 71 VAL A N 1
ATOM 578 C CA . VAL A 1 71 ? 15.688 -30.016 18.359 1 92.62 71 VAL A CA 1
ATOM 579 C C . VAL A 1 71 ? 15.133 -29.281 17.156 1 92.62 71 VAL A C 1
ATOM 581 O O . VAL A 1 71 ? 14.539 -29.875 16.266 1 92.62 71 VAL A O 1
ATOM 584 N N . ASP A 1 72 ? 15.25 -27.938 17.094 1 95.56 72 ASP A N 1
ATOM 585 C CA . ASP A 1 72 ? 14.75 -27.078 16.016 1 95.56 72 ASP A CA 1
ATOM 586 C C . ASP A 1 72 ? 13.297 -27.422 15.68 1 95.56 72 ASP A C 1
ATOM 588 O O . ASP A 1 72 ? 12.961 -27.656 14.523 1 95.56 72 ASP A O 1
ATOM 592 N N . GLN A 1 73 ? 12.461 -27.359 16.688 1 93.69 73 GLN A N 1
ATOM 593 C CA . GLN A 1 73 ? 11.055 -27.703 16.531 1 93.69 73 GLN A CA 1
ATOM 594 C C . GLN A 1 73 ? 10.219 -26.469 16.188 1 93.69 73 GLN A C 1
ATOM 596 O O . GLN A 1 73 ? 10.211 -25.5 16.938 1 93.69 73 GLN A O 1
ATOM 601 N N . VAL A 1 74 ? 9.641 -26.516 15 1 95.06 74 VAL A N 1
ATOM 602 C CA . VAL A 1 74 ? 8.695 -25.484 14.609 1 95.06 74 VAL A CA 1
ATOM 603 C C . VAL A 1 74 ? 7.293 -25.859 15.094 1 95.06 74 VAL A C 1
ATOM 605 O O . VAL A 1 74 ? 6.762 -26.906 14.719 1 95.06 74 VAL A O 1
ATOM 608 N N . THR A 1 75 ? 6.707 -25 15.969 1 95.25 75 THR A N 1
ATOM 609 C CA . THR A 1 75 ? 5.359 -25.234 16.469 1 95.25 75 THR A CA 1
ATOM 610 C C . THR A 1 75 ? 4.371 -24.266 15.828 1 95.25 75 THR A C 1
ATOM 612 O O . THR A 1 75 ? 4.586 -23.047 15.852 1 95.25 75 THR A O 1
ATOM 615 N N . THR A 1 76 ? 3.354 -24.797 15.227 1 95.94 76 THR A N 1
ATOM 616 C CA . THR A 1 76 ? 2.242 -24.016 14.703 1 95.94 76 THR A CA 1
ATOM 617 C C . THR A 1 76 ? 0.978 -24.25 15.523 1 95.94 76 THR A C 1
ATOM 619 O O . THR A 1 76 ? 0.872 -25.25 16.234 1 95.94 76 THR A O 1
ATOM 622 N N . CYS A 1 77 ? 0.039 -23.359 15.508 1 96.94 77 CYS A N 1
ATOM 623 C CA . CYS A 1 77 ? -1.185 -23.484 16.281 1 96.94 77 CYS A CA 1
ATOM 624 C C . CYS A 1 77 ? -2.08 -24.578 15.719 1 96.94 77 CYS A C 1
ATOM 626 O O . CYS A 1 77 ? -1.934 -24.969 14.555 1 96.94 77 CYS A O 1
ATOM 628 N N . PRO A 1 78 ? -3.006 -25.109 16.531 1 97.56 78 PRO A N 1
ATOM 629 C CA . PRO A 1 78 ? -3.918 -26.156 16.062 1 97.56 78 PRO A CA 1
ATOM 630 C C . PRO A 1 78 ? -4.727 -25.734 14.844 1 97.56 78 PRO A C 1
ATOM 632 O O . PRO A 1 78 ? -5.02 -26.562 13.977 1 97.56 78 PRO A O 1
ATOM 635 N N . ALA A 1 79 ? -5.023 -24.469 14.766 1 98.44 79 ALA A N 1
ATOM 636 C CA . ALA A 1 79 ? -5.793 -23.969 13.625 1 98.44 79 ALA A CA 1
ATOM 637 C C . ALA A 1 79 ? -5.016 -24.141 12.32 1 98.44 79 ALA A C 1
ATOM 639 O O . ALA A 1 79 ? -5.602 -24.453 11.281 1 98.44 79 ALA A O 1
ATOM 640 N N . TRP A 1 80 ? -3.752 -23.953 12.367 1 98 80 TRP A N 1
ATOM 641 C CA . TRP A 1 80 ? -2.896 -24.141 11.195 1 98 80 TRP A CA 1
ATOM 642 C C . TRP A 1 80 ? -2.914 -25.594 10.742 1 98 80 TRP A C 1
ATOM 644 O O . TRP A 1 80 ? -3.006 -25.875 9.547 1 98 80 TRP A O 1
ATOM 654 N N . LYS A 1 81 ? -2.857 -26.516 11.641 1 97.62 81 LYS A N 1
ATOM 655 C CA . LYS A 1 81 ? -2.93 -27.953 11.336 1 97.62 81 LYS A CA 1
ATOM 656 C C . LYS A 1 81 ? -4.297 -28.328 10.773 1 97.62 81 LYS A C 1
ATOM 658 O O . LYS A 1 81 ? -4.395 -29.141 9.852 1 97.62 81 LYS A O 1
ATOM 663 N N . ARG A 1 82 ? -5.27 -27.688 11.383 1 98.5 82 ARG A N 1
ATOM 664 C CA . ARG A 1 82 ? -6.621 -27.938 10.891 1 98.5 82 ARG A CA 1
ATOM 665 C C . ARG A 1 82 ? -6.793 -27.438 9.469 1 98.5 82 ARG A C 1
ATOM 667 O O . ARG A 1 82 ? -7.496 -28.062 8.664 1 98.5 82 ARG A O 1
ATOM 674 N N . LEU A 1 83 ? -6.191 -26.344 9.117 1 98.44 83 LEU A N 1
ATOM 675 C CA . LEU A 1 83 ? -6.266 -25.812 7.754 1 98.44 83 LEU A CA 1
ATOM 676 C C . LEU A 1 83 ? -5.625 -26.797 6.766 1 98.44 83 LEU A C 1
ATOM 678 O O . LEU A 1 83 ? -6.074 -26.906 5.621 1 98.44 83 LEU A O 1
ATOM 682 N N . LYS A 1 84 ? -4.594 -27.5 7.172 1 98.25 84 LYS A N 1
ATOM 683 C CA . LYS A 1 84 ? -4.023 -28.547 6.34 1 98.25 84 LYS A CA 1
ATOM 684 C C . LYS A 1 84 ? -5.051 -29.641 6.062 1 98.25 84 LYS A C 1
ATOM 686 O O . LYS A 1 84 ? -5.215 -30.078 4.918 1 98.25 84 LYS A O 1
ATOM 691 N N . ASP A 1 85 ? -5.727 -30.047 7.156 1 98.56 85 ASP A N 1
ATOM 692 C CA . ASP A 1 85 ? -6.75 -31.078 7.012 1 98.56 85 ASP A CA 1
ATOM 693 C C . ASP A 1 85 ? -7.859 -30.609 6.066 1 98.56 85 ASP A C 1
ATOM 695 O O . ASP A 1 85 ? -8.297 -31.375 5.195 1 98.56 85 ASP A O 1
ATOM 699 N N . VAL A 1 86 ? -8.281 -29.391 6.273 1 98.5 86 VAL A N 1
ATOM 700 C CA . VAL A 1 86 ? -9.344 -28.828 5.453 1 98.5 86 VAL A CA 1
ATOM 701 C C . VAL A 1 86 ? -8.914 -28.797 3.988 1 98.5 86 VAL A C 1
ATOM 703 O O . VAL A 1 86 ? -9.719 -29.078 3.094 1 98.5 86 VAL A O 1
ATOM 706 N N . SER A 1 87 ? -7.672 -28.5 3.709 1 98.5 87 SER A N 1
ATOM 707 C CA . SER A 1 87 ? -7.156 -28.422 2.346 1 98.5 87 SER A CA 1
ATOM 708 C C . SER A 1 87 ? -7.223 -29.781 1.649 1 98.5 87 SER A C 1
ATOM 710 O O . SER A 1 87 ? -7.516 -29.859 0.454 1 98.5 87 SER A O 1
ATOM 712 N N . ALA A 1 88 ? -6.941 -30.828 2.422 1 98.62 88 ALA A N 1
ATOM 713 C CA . ALA A 1 88 ? -7.062 -32.188 1.889 1 98.62 88 ALA A CA 1
ATOM 714 C C . ALA A 1 88 ? -8.531 -32.562 1.679 1 98.62 88 ALA A C 1
ATOM 716 O O . ALA A 1 88 ? -8.906 -33.031 0.606 1 98.62 88 ALA A O 1
ATOM 717 N N . GLU A 1 89 ? -9.367 -32.281 2.688 1 98.62 89 GLU A N 1
ATOM 718 C CA . GLU A 1 89 ? -10.781 -32.625 2.648 1 98.62 89 GLU A CA 1
ATOM 719 C C . GLU A 1 89 ? -11.477 -31.984 1.45 1 98.62 89 GLU A C 1
ATOM 721 O O . GLU A 1 89 ? -12.336 -32.594 0.821 1 98.62 89 GLU A O 1
ATOM 726 N N . GLU A 1 90 ? -11.008 -30.766 1.157 1 98.44 90 GLU A N 1
ATOM 727 C CA . GLU A 1 90 ? -11.641 -30 0.088 1 98.44 90 GLU A CA 1
ATOM 728 C C . GLU A 1 90 ? -10.883 -30.156 -1.227 1 98.44 90 GLU A C 1
ATOM 730 O O . GLU A 1 90 ? -11.227 -29.531 -2.229 1 98.44 90 GLU A O 1
ATOM 735 N N . SER A 1 91 ? -9.875 -31 -1.259 1 98.25 91 SER A N 1
ATOM 736 C CA . SER A 1 91 ? -9.102 -31.328 -2.453 1 98.25 91 SER A CA 1
ATOM 737 C C . SER A 1 91 ? -8.578 -30.062 -3.135 1 98.25 91 SER A C 1
ATOM 739 O O . SER A 1 91 ? -8.703 -29.922 -4.352 1 98.25 91 SER A O 1
ATOM 741 N N . LEU A 1 92 ? -8.016 -29.172 -2.336 1 98.69 92 LEU A N 1
ATOM 742 C CA . LEU A 1 92 ? -7.574 -27.891 -2.873 1 98.69 92 LEU A CA 1
ATOM 743 C C . LEU A 1 92 ? -6.363 -28.062 -3.783 1 98.69 92 LEU A C 1
ATOM 745 O O . LEU A 1 92 ? -6.09 -27.219 -4.629 1 98.69 92 LEU A O 1
ATOM 749 N N . VAL A 1 93 ? -5.613 -29.141 -3.615 1 98.75 93 VAL A N 1
ATOM 750 C CA . VAL A 1 93 ? -4.543 -29.5 -4.539 1 98.75 93 VAL A CA 1
ATOM 751 C C . VAL A 1 93 ? -4.965 -30.719 -5.363 1 98.75 93 VAL A C 1
ATOM 753 O O . VAL A 1 93 ? -4.891 -30.703 -6.598 1 98.75 93 VAL A O 1
ATOM 756 N N . ALA A 1 94 ? -5.551 -31.703 -4.773 1 98.5 94 ALA A N 1
ATOM 757 C CA . ALA A 1 94 ? -5.855 -33 -5.355 1 98.5 94 ALA A CA 1
ATOM 758 C C . ALA A 1 94 ? -6.766 -32.875 -6.574 1 98.5 94 ALA A C 1
ATOM 760 O O . ALA A 1 94 ? -6.652 -33.625 -7.531 1 98.5 94 ALA A O 1
ATOM 761 N N . GLU A 1 95 ? -7.594 -31.875 -6.531 1 97.75 95 GLU A N 1
ATOM 762 C CA . GLU A 1 95 ? -8.562 -31.703 -7.609 1 97.75 95 GLU A CA 1
ATOM 763 C C . GLU A 1 95 ? -7.867 -31.516 -8.953 1 97.75 95 GLU A C 1
ATOM 765 O O . GLU A 1 95 ? -8.336 -32.031 -9.977 1 97.75 95 GLU A O 1
ATOM 770 N N . GLY A 1 96 ? -6.762 -30.828 -9 1 97.44 96 GLY A N 1
ATOM 771 C CA . GLY A 1 96 ? -6.031 -30.578 -10.234 1 97.44 96 GLY A CA 1
ATOM 772 C C . GLY A 1 96 ? -5.402 -31.828 -10.82 1 97.44 96 GLY A C 1
ATOM 773 O O . GLY A 1 96 ? -5.117 -31.875 -12.016 1 97.44 96 GLY A O 1
ATOM 774 N N . TYR A 1 97 ? -5.277 -32.844 -10.055 1 98 97 TYR A N 1
ATOM 775 C CA . TYR A 1 97 ? -4.555 -34.031 -10.484 1 98 97 TYR A CA 1
ATOM 776 C C . TYR A 1 97 ? -5.5 -35.219 -10.641 1 98 97 TYR A C 1
ATOM 778 O O . TYR A 1 97 ? -5.195 -36.188 -11.367 1 98 97 TYR A O 1
ATOM 786 N N . ALA A 1 98 ? -6.645 -35.125 -9.898 1 96.38 98 ALA A N 1
ATOM 787 C CA . ALA A 1 98 ? -7.68 -36.156 -10.117 1 96.38 98 ALA A CA 1
ATOM 788 C C . ALA A 1 98 ? -8.336 -35.969 -11.484 1 96.38 98 ALA A C 1
ATOM 790 O O . ALA A 1 98 ? -8.773 -36.938 -12.102 1 96.38 98 ALA A O 1
ATOM 791 N N . ARG A 1 99 ? -8.43 -34.812 -11.938 1 96.81 99 ARG A N 1
ATOM 792 C CA . ARG A 1 99 ? -8.961 -34.438 -13.242 1 96.81 99 ARG A CA 1
ATOM 793 C C . ARG A 1 99 ? -10.328 -35.062 -13.484 1 96.81 99 ARG A C 1
ATOM 795 O O . ARG A 1 99 ? -10.578 -35.625 -14.555 1 96.81 99 ARG A O 1
ATOM 802 N N . ARG A 1 100 ? -11.195 -34.938 -12.469 1 94.94 100 ARG A N 1
ATOM 803 C CA . ARG A 1 100 ? -12.57 -35.438 -12.547 1 94.94 100 ARG A CA 1
ATOM 804 C C . ARG A 1 100 ? -13.32 -34.781 -13.711 1 94.94 100 ARG A C 1
ATOM 806 O O . ARG A 1 100 ? -14.195 -35.406 -14.312 1 94.94 100 ARG A O 1
ATOM 813 N N . TYR A 1 101 ? -12.945 -33.562 -14.016 1 97 101 TYR A N 1
ATOM 814 C CA . TYR A 1 101 ? -13.633 -32.812 -15.055 1 97 101 TYR A CA 1
ATOM 815 C C . TYR A 1 101 ? -12.695 -32.5 -16.203 1 97 101 TYR A C 1
ATOM 817 O O . TYR A 1 101 ? -12.82 -31.438 -16.844 1 97 101 TYR A O 1
ATOM 825 N N . SER A 1 102 ? -11.648 -33.375 -16.359 1 97 102 SER A N 1
ATOM 826 C CA . SER A 1 102 ? -10.664 -33.188 -17.422 1 97 102 SER A CA 1
ATOM 827 C C . SER A 1 102 ? -10.016 -31.797 -17.344 1 97 102 SER A C 1
ATOM 829 O O . SER A 1 102 ? -9.531 -31.406 -16.281 1 97 102 SER A O 1
ATOM 831 N N . SER A 1 103 ? -10.109 -31.047 -18.422 1 97.44 103 SER A N 1
ATOM 832 C CA . SER A 1 103 ? -9.398 -29.766 -18.5 1 97.44 103 SER A CA 1
ATOM 833 C C . SER A 1 103 ? -10.031 -28.719 -17.578 1 97.44 103 SER A C 1
ATOM 835 O O . SER A 1 103 ? -9.406 -27.703 -17.266 1 97.44 103 SER A O 1
ATOM 837 N N . TRP A 1 104 ? -11.258 -28.953 -17.078 1 98.06 104 TRP A N 1
ATOM 838 C CA . TRP A 1 104 ? -11.969 -27.969 -16.281 1 98.06 104 TRP A CA 1
ATOM 839 C C . TRP A 1 104 ? -11.695 -28.188 -14.789 1 98.06 104 TRP A C 1
ATOM 841 O O . TRP A 1 104 ? -12.102 -27.359 -13.953 1 98.06 104 TRP A O 1
ATOM 851 N N . SER A 1 105 ? -10.961 -29.281 -14.422 1 98.12 105 SER A N 1
ATOM 852 C CA . SER A 1 105 ? -10.656 -29.562 -13.023 1 98.12 105 SER A CA 1
ATOM 853 C C . SER A 1 105 ? -9.812 -28.453 -12.406 1 98.12 105 SER A C 1
ATOM 855 O O . SER A 1 105 ? -9.977 -28.125 -11.234 1 98.12 105 SER A O 1
ATOM 857 N N . ARG A 1 106 ? -8.891 -27.891 -13.195 1 98.69 106 ARG A N 1
ATOM 858 C CA . ARG A 1 106 ? -8.07 -26.797 -12.688 1 98.69 106 ARG A CA 1
ATOM 859 C C . ARG A 1 106 ? -8.914 -25.547 -12.43 1 98.69 106 ARG A C 1
ATOM 861 O O . ARG A 1 106 ? -8.68 -24.828 -11.461 1 98.69 106 ARG A O 1
ATOM 868 N N . VAL A 1 107 ? -9.852 -25.234 -13.305 1 98.62 107 VAL A N 1
ATOM 869 C CA . VAL A 1 107 ? -10.742 -24.109 -13.086 1 98.62 107 VAL A CA 1
ATOM 870 C C . VAL A 1 107 ? -11.523 -24.297 -11.789 1 98.62 107 VAL A C 1
ATOM 872 O O . VAL A 1 107 ? -11.656 -23.375 -10.992 1 98.62 107 VAL A O 1
ATOM 875 N N . TYR A 1 108 ? -12.07 -25.531 -11.633 1 98.44 108 TYR A N 1
ATOM 876 C CA . TYR A 1 108 ? -12.789 -25.844 -10.406 1 98.44 108 TYR A CA 1
ATOM 877 C C . TYR A 1 108 ? -11.875 -25.719 -9.188 1 98.44 108 TYR A C 1
ATOM 879 O O . TYR A 1 108 ? -12.25 -25.125 -8.18 1 98.44 108 TYR A O 1
ATOM 887 N N . GLN A 1 109 ? -10.68 -26.266 -9.234 1 98.69 109 GLN A N 1
ATOM 888 C CA . GLN A 1 109 ? -9.695 -26.156 -8.156 1 98.69 109 GLN A CA 1
ATOM 889 C C . GLN A 1 109 ? -9.453 -24.703 -7.781 1 98.69 109 GLN A C 1
ATOM 891 O O . GLN A 1 109 ? -9.508 -24.344 -6.602 1 98.69 109 GLN A O 1
ATOM 896 N N . PHE A 1 110 ? -9.219 -23.859 -8.797 1 98.81 110 PHE A N 1
ATOM 897 C CA . PHE A 1 110 ? -8.805 -22.484 -8.523 1 98.81 110 PHE A CA 1
ATOM 898 C C . PHE A 1 110 ? -10 -21.641 -8.133 1 98.81 110 PHE A C 1
ATOM 900 O O . PHE A 1 110 ? -9.844 -20.594 -7.477 1 98.81 110 PHE A O 1
ATOM 907 N N . ALA A 1 111 ? -11.227 -22.031 -8.508 1 98.81 111 ALA A N 1
ATOM 908 C CA . ALA A 1 111 ? -12.406 -21.391 -7.922 1 98.81 111 ALA A CA 1
ATOM 909 C C . ALA A 1 111 ? -12.445 -21.594 -6.41 1 98.81 111 ALA A C 1
ATOM 911 O O . ALA A 1 111 ? -12.734 -20.656 -5.664 1 98.81 111 ALA A O 1
ATOM 912 N N . LYS A 1 112 ? -12.117 -22.812 -5.957 1 98.62 112 LYS A N 1
ATOM 913 C CA . LYS A 1 112 ? -12.078 -23.094 -4.523 1 98.62 112 LYS A CA 1
ATOM 914 C C . LYS A 1 112 ? -10.945 -22.344 -3.842 1 98.62 112 LYS A C 1
ATOM 916 O O . LYS A 1 112 ? -11.133 -21.781 -2.756 1 98.62 112 LYS A O 1
ATOM 921 N N . VAL A 1 113 ? -9.812 -22.328 -4.492 1 98.81 113 VAL A N 1
ATOM 922 C CA . VAL A 1 113 ? -8.664 -21.625 -3.922 1 98.81 113 VAL A CA 1
ATOM 923 C C . VAL A 1 113 ? -8.969 -20.141 -3.812 1 98.81 113 VAL A C 1
ATOM 925 O O . VAL A 1 113 ? -8.648 -19.5 -2.801 1 98.81 113 VAL A O 1
ATOM 928 N N . TYR A 1 114 ? -9.602 -19.609 -4.875 1 98.62 114 TYR A N 1
ATOM 929 C CA . TYR A 1 114 ? -10.016 -18.203 -4.902 1 98.62 114 TYR A CA 1
ATOM 930 C C . TYR A 1 114 ? -10.906 -17.891 -3.709 1 98.62 114 TYR A C 1
ATOM 932 O O . TYR A 1 114 ? -10.734 -16.844 -3.061 1 98.62 114 TYR A O 1
ATOM 940 N N . LEU A 1 115 ? -11.805 -18.734 -3.406 1 98.56 115 LEU A N 1
ATOM 941 C CA . LEU A 1 115 ? -12.711 -18.547 -2.277 1 98.56 115 LEU A CA 1
ATOM 942 C C . LEU A 1 115 ? -11.969 -18.734 -0.955 1 98.56 115 LEU A C 1
ATOM 944 O O . LEU A 1 115 ? -12.266 -18.062 0.029 1 98.56 115 LEU A O 1
ATOM 948 N N . PHE A 1 116 ? -11 -19.609 -0.895 1 98.56 116 PHE A N 1
ATOM 949 C CA . PHE A 1 116 ? -10.289 -20.047 0.299 1 98.56 116 PHE A CA 1
ATOM 950 C C . PHE A 1 116 ? -9.305 -18.984 0.771 1 98.56 116 PHE A C 1
ATOM 952 O O . PHE A 1 116 ? -9.148 -18.766 1.976 1 98.56 116 PHE A O 1
ATOM 959 N N . VAL A 1 117 ? -8.719 -18.188 -0.089 1 97.31 117 VAL A N 1
ATOM 960 C CA . VAL A 1 117 ? -7.559 -17.328 0.108 1 97.31 117 VAL A CA 1
ATOM 961 C C . VAL A 1 117 ? -7.84 -16.328 1.221 1 97.31 117 VAL A C 1
ATOM 963 O O . VAL A 1 117 ? -7.078 -16.234 2.188 1 97.31 117 VAL A O 1
ATOM 966 N N . PRO A 1 118 ? -8.93 -15.656 1.153 1 95 118 PRO A N 1
ATOM 967 C CA . PRO A 1 118 ? -9.102 -14.578 2.123 1 95 118 PRO A CA 1
ATOM 968 C C . PRO A 1 118 ? -9.352 -15.086 3.541 1 95 118 PRO A C 1
ATOM 970 O O . PRO A 1 118 ? -9.289 -14.312 4.5 1 95 118 PRO A O 1
ATOM 973 N N . PHE A 1 119 ? -9.539 -16.391 3.727 1 95.81 119 PHE A N 1
ATOM 974 C CA . PHE A 1 119 ? -9.977 -16.906 5.016 1 95.81 119 PHE A CA 1
ATOM 975 C C . PHE A 1 119 ? -8.898 -17.766 5.652 1 95.81 119 PHE A C 1
ATOM 977 O O . PHE A 1 119 ? -8.992 -18.125 6.828 1 95.81 119 PHE A O 1
ATOM 984 N N . SER A 1 120 ? -7.836 -18.031 4.988 1 94.81 120 SER A N 1
ATOM 985 C CA . SER A 1 120 ? -7.008 -19.172 5.359 1 94.81 120 SER A CA 1
ATOM 986 C C . SER A 1 120 ? -5.664 -18.719 5.922 1 94.81 120 SER A C 1
ATOM 988 O O . SER A 1 120 ? -4.699 -19.484 5.93 1 94.81 120 SER A O 1
ATOM 990 N N . ALA A 1 121 ? -5.531 -17.453 6.398 1 93.69 121 ALA A N 1
ATOM 991 C CA . ALA A 1 121 ? -4.301 -16.953 7.008 1 93.69 121 ALA A CA 1
ATOM 992 C C . ALA A 1 121 ? -3.086 -17.312 6.152 1 93.69 121 ALA A C 1
ATOM 994 O O . ALA A 1 121 ? -2.096 -17.844 6.66 1 93.69 121 ALA A O 1
ATOM 995 N N . CYS A 1 122 ? -3.146 -17.25 4.875 1 94.25 122 CYS A N 1
ATOM 996 C CA . CYS A 1 122 ? -2.08 -17.422 3.893 1 94.25 122 CYS A CA 1
ATOM 997 C C . CYS A 1 122 ? -1.696 -18.875 3.734 1 94.25 122 CYS A C 1
ATOM 999 O O . CYS A 1 122 ? -0.581 -19.188 3.312 1 94.25 122 CYS A O 1
ATOM 1001 N N . TYR A 1 123 ? -2.537 -19.828 4.121 1 97.12 123 TYR A N 1
ATOM 1002 C CA . TYR A 1 123 ? -2.229 -21.25 3.943 1 97.12 123 TYR A CA 1
ATOM 1003 C C . TYR A 1 123 ? -2.123 -21.594 2.465 1 97.12 123 TYR A C 1
ATOM 1005 O O . TYR A 1 123 ? -1.617 -22.672 2.111 1 97.12 123 TYR A O 1
ATOM 1013 N N . VAL A 1 124 ? -2.533 -20.719 1.654 1 96.12 124 VAL A N 1
ATOM 1014 C CA . VAL A 1 124 ? -2.473 -20.922 0.212 1 96.12 124 VAL A CA 1
ATOM 1015 C C . VAL A 1 124 ? -1.015 -21 -0.236 1 96.12 124 VAL A C 1
ATOM 1017 O O . VAL A 1 124 ? -0.706 -21.625 -1.255 1 96.12 124 VAL A O 1
ATOM 1020 N N . SER A 1 125 ? -0.137 -20.422 0.521 1 95.94 125 SER A N 1
ATOM 1021 C CA . SER A 1 125 ? 1.273 -20.453 0.147 1 95.94 125 SER A CA 1
ATOM 1022 C C . SER A 1 125 ? 1.817 -21.891 0.18 1 95.94 125 SER A C 1
ATOM 1024 O O . SER A 1 125 ? 2.328 -22.375 -0.825 1 95.94 125 SER A O 1
ATOM 1026 N N . PRO A 1 126 ? 1.678 -22.672 1.273 1 96.31 126 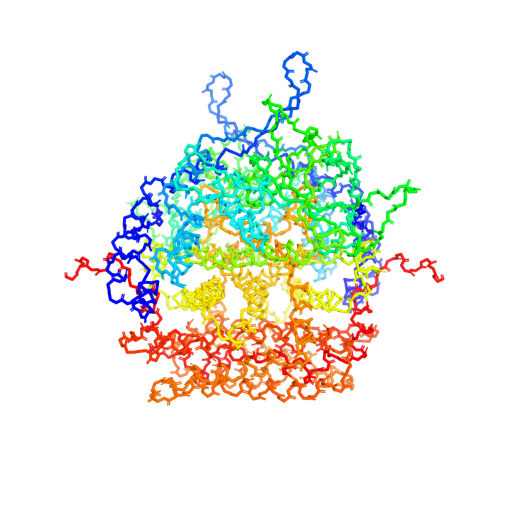PRO A N 1
ATOM 1027 C CA . PRO A 1 126 ? 2.098 -24.062 1.232 1 96.31 126 PRO A CA 1
ATOM 1028 C C . PRO A 1 126 ? 1.334 -24.875 0.19 1 96.31 126 PRO A C 1
ATOM 1030 O O . PRO A 1 126 ? 1.883 -25.828 -0.386 1 96.31 126 PRO A O 1
ATOM 1033 N N . LEU A 1 127 ? 0.121 -24.516 -0.072 1 98.19 127 LEU A N 1
ATOM 1034 C CA . LEU A 1 127 ? -0.638 -25.234 -1.095 1 98.19 127 LEU A CA 1
ATOM 1035 C C . LEU A 1 127 ? -0.028 -25.016 -2.475 1 98.19 127 LEU A C 1
ATOM 1037 O O . LEU A 1 127 ? 0.025 -25.938 -3.289 1 98.19 127 LEU A O 1
ATOM 1041 N N . ALA A 1 128 ? 0.387 -23.766 -2.729 1 98 128 ALA A N 1
ATOM 1042 C CA . ALA A 1 128 ? 1.02 -23.453 -4.008 1 98 128 ALA A CA 1
ATOM 1043 C C . ALA A 1 128 ? 2.277 -24.297 -4.219 1 98 128 ALA A C 1
ATOM 1045 O O . ALA A 1 128 ? 2.498 -24.828 -5.309 1 98 128 ALA A O 1
ATOM 1046 N N . MET A 1 129 ? 3.057 -24.422 -3.178 1 97.06 129 MET A N 1
ATOM 1047 C CA . MET A 1 129 ? 4.281 -25.219 -3.264 1 97.06 129 MET A CA 1
ATOM 1048 C C . MET A 1 129 ? 3.961 -26.703 -3.426 1 97.06 129 MET A C 1
ATOM 1050 O O . MET A 1 129 ? 4.66 -27.422 -4.145 1 97.06 129 MET A O 1
ATOM 1054 N N . THR A 1 130 ? 2.947 -27.109 -2.762 1 98.44 130 THR A N 1
ATOM 1055 C CA . THR A 1 130 ? 2.52 -28.5 -2.844 1 98.44 130 THR A CA 1
ATOM 1056 C C . THR A 1 130 ? 2.039 -28.828 -4.254 1 98.44 130 THR A C 1
ATOM 1058 O O . THR A 1 130 ? 2.457 -29.844 -4.832 1 98.44 130 THR A O 1
ATOM 1061 N N . ASP A 1 131 ? 1.214 -27.969 -4.742 1 98.69 131 ASP A N 1
ATOM 1062 C CA . ASP A 1 131 ? 0.716 -28.125 -6.105 1 98.69 131 ASP A CA 1
ATOM 1063 C C . ASP A 1 131 ? 1.858 -28.062 -7.117 1 98.69 131 ASP A C 1
ATOM 1065 O O . ASP A 1 131 ? 1.903 -28.859 -8.055 1 98.69 131 ASP A O 1
ATOM 1069 N N . GLY A 1 132 ? 2.77 -27.125 -6.918 1 98.19 132 GLY A N 1
ATOM 1070 C CA . GLY A 1 132 ? 3.936 -27.016 -7.777 1 98.19 132 GLY A CA 1
ATOM 1071 C C . GLY A 1 132 ? 4.824 -28.234 -7.746 1 98.19 132 GLY A C 1
ATOM 1072 O O . GLY A 1 132 ? 5.312 -28.688 -8.789 1 98.19 132 GLY A O 1
ATOM 1073 N N . ALA A 1 133 ? 5.02 -28.766 -6.59 1 98.12 133 ALA A N 1
ATOM 1074 C CA . ALA A 1 133 ? 5.832 -29.984 -6.461 1 98.12 133 ALA A CA 1
ATOM 1075 C C . ALA A 1 133 ? 5.18 -31.156 -7.184 1 98.12 133 ALA A C 1
ATOM 1077 O O . ALA A 1 133 ? 5.855 -31.922 -7.875 1 98.12 133 ALA A O 1
ATOM 1078 N N . ALA A 1 134 ? 3.898 -31.312 -6.98 1 98.62 134 ALA A N 1
ATOM 1079 C CA . ALA A 1 134 ? 3.172 -32.375 -7.672 1 98.62 134 ALA A CA 1
ATOM 1080 C C . ALA A 1 134 ? 3.299 -32.219 -9.188 1 98.62 134 ALA A C 1
ATOM 1082 O O . ALA A 1 134 ? 3.49 -33.219 -9.898 1 98.62 134 ALA A O 1
ATOM 1083 N N . LYS A 1 135 ? 3.213 -31 -9.672 1 98.25 135 LYS A N 1
ATOM 1084 C CA . LYS A 1 135 ? 3.348 -30.734 -11.102 1 98.25 135 LYS A CA 1
ATOM 1085 C C . LYS A 1 135 ? 4.727 -31.141 -11.609 1 98.25 135 LYS A C 1
ATOM 1087 O O . LYS A 1 135 ? 4.84 -31.75 -12.672 1 98.25 135 LYS A O 1
ATOM 1092 N N . VAL A 1 136 ? 5.766 -30.781 -10.875 1 97.81 136 VAL A N 1
ATOM 1093 C CA . VAL A 1 136 ? 7.129 -31.141 -11.258 1 97.81 136 VAL A CA 1
ATOM 1094 C C . VAL A 1 136 ? 7.262 -32.656 -11.336 1 97.81 136 VAL A C 1
ATOM 1096 O O . VAL A 1 136 ? 7.77 -33.188 -12.32 1 97.81 136 VAL A O 1
ATOM 1099 N N . ILE A 1 137 ? 6.773 -33.375 -10.305 1 98 137 ILE A N 1
ATOM 1100 C CA . ILE A 1 137 ? 6.898 -34.812 -10.242 1 98 137 ILE A CA 1
ATOM 1101 C C . ILE A 1 137 ? 6.133 -35.438 -11.398 1 98 137 ILE A C 1
ATOM 1103 O O . ILE A 1 137 ? 6.625 -36.375 -12.047 1 98 137 ILE A O 1
ATOM 1107 N N . GLU A 1 138 ? 4.98 -34.938 -11.617 1 97.19 138 GLU A N 1
ATOM 1108 C CA . GLU A 1 138 ? 4.191 -35.469 -12.734 1 97.19 138 GLU A CA 1
ATOM 1109 C C . GLU A 1 138 ? 4.914 -35.25 -14.062 1 97.19 138 GLU A C 1
ATOM 1111 O O . GLU A 1 138 ? 4.902 -36.125 -14.938 1 97.19 138 GLU A O 1
ATOM 1116 N N . SER A 1 139 ? 5.516 -34.094 -14.242 1 94.88 139 SER A N 1
ATOM 1117 C CA . SER A 1 139 ? 6.207 -33.781 -15.492 1 94.88 139 SER A CA 1
ATOM 1118 C C . SER A 1 139 ? 7.41 -34.688 -15.703 1 94.88 139 SER A C 1
ATOM 1120 O O . SER A 1 139 ? 7.852 -34.875 -16.844 1 94.88 139 SER A O 1
ATOM 1122 N N . LEU A 1 140 ? 7.891 -35.281 -14.641 1 95.31 140 LEU A N 1
ATOM 1123 C CA . LEU A 1 140 ? 9.031 -36.188 -14.703 1 95.31 140 LEU A CA 1
ATOM 1124 C C . LEU A 1 140 ? 8.578 -37.594 -14.977 1 95.31 140 LEU A C 1
ATOM 1126 O O . LEU A 1 140 ? 9.398 -38.5 -15.133 1 95.31 140 LEU A O 1
ATOM 1130 N N . GLY A 1 141 ? 7.309 -37.812 -15.023 1 94.88 141 GLY A N 1
ATOM 1131 C CA . GLY A 1 141 ? 6.766 -39.156 -15.242 1 94.88 141 GLY A CA 1
ATOM 1132 C C . GLY A 1 141 ? 6.648 -39.969 -13.969 1 94.88 141 GLY A C 1
ATOM 1133 O O . GLY A 1 141 ? 6.691 -41.188 -14.008 1 94.88 141 GLY A O 1
ATOM 1134 N N . ILE A 1 142 ? 6.656 -39.312 -12.82 1 95.56 142 ILE A N 1
ATOM 1135 C CA . ILE A 1 142 ? 6.5 -39.875 -11.492 1 95.56 142 ILE A CA 1
ATOM 1136 C C . ILE A 1 142 ? 7.48 -41.031 -11.32 1 95.56 142 ILE A C 1
ATOM 1138 O O . ILE A 1 142 ? 7.07 -42.188 -11.102 1 95.56 142 ILE A O 1
ATOM 1142 N N . PRO A 1 143 ? 8.703 -40.75 -11.328 1 93.94 143 PRO A N 1
ATOM 1143 C CA . PRO A 1 143 ? 9.68 -41.812 -11.148 1 93.94 143 PRO A CA 1
ATOM 1144 C C . PRO A 1 143 ? 9.531 -42.531 -9.805 1 93.94 143 PRO A C 1
ATOM 1146 O O . PRO A 1 143 ? 9 -41.938 -8.852 1 93.94 143 PRO A O 1
ATOM 1149 N N . LYS A 1 144 ? 10.047 -43.625 -9.594 1 89.88 144 LYS A N 1
ATOM 1150 C CA . LYS A 1 144 ? 9.828 -44.562 -8.477 1 89.88 144 LYS A CA 1
ATOM 1151 C C . LYS A 1 144 ? 10.148 -43.875 -7.145 1 89.88 144 LYS A C 1
ATOM 1153 O O . LYS A 1 144 ? 9.359 -43.969 -6.203 1 89.88 144 LYS A O 1
ATOM 1158 N N . PRO A 1 145 ? 11.281 -43.188 -7.008 1 88.38 145 PRO A N 1
ATOM 1159 C CA . PRO A 1 145 ? 11.602 -42.562 -5.719 1 88.38 145 PRO A CA 1
ATOM 1160 C C . PRO A 1 145 ? 10.594 -41.5 -5.316 1 88.38 145 PRO A C 1
ATOM 1162 O O . PRO A 1 145 ? 10.555 -41.094 -4.152 1 88.38 145 PRO A O 1
ATOM 1165 N N . LEU A 1 146 ? 9.773 -41.094 -6.297 1 96.31 146 LEU A N 1
ATOM 1166 C CA . LEU A 1 146 ? 8.891 -39.969 -6.02 1 96.31 146 LEU A CA 1
ATOM 1167 C C . LEU A 1 146 ? 7.43 -40.438 -5.988 1 96.31 146 LEU A C 1
ATOM 1169 O O . LEU A 1 146 ? 6.535 -39.625 -5.695 1 96.31 146 LEU A O 1
ATOM 1173 N N . GLU A 1 147 ? 7.16 -41.688 -6.23 1 97.38 147 GLU A N 1
ATOM 1174 C CA . GLU A 1 147 ? 5.797 -42.188 -6.285 1 97.38 147 GLU A CA 1
ATOM 1175 C C . GLU A 1 147 ? 5.059 -41.938 -4.973 1 97.38 147 GLU A C 1
ATOM 1177 O O . GLU A 1 147 ? 3.906 -41.5 -4.98 1 97.38 147 GLU A O 1
ATOM 1182 N N . GLU A 1 148 ? 5.746 -42.25 -3.918 1 97.25 148 GLU A N 1
ATOM 1183 C CA . GLU A 1 148 ? 5.145 -42.031 -2.605 1 97.25 148 GLU A CA 1
ATOM 1184 C C . GLU A 1 148 ? 4.844 -40.531 -2.375 1 97.25 148 GLU A C 1
ATOM 1186 O O . GLU A 1 148 ? 3.748 -40.188 -1.932 1 97.25 148 GLU A O 1
ATOM 1191 N N . ALA A 1 149 ? 5.816 -39.75 -2.645 1 98 149 ALA A N 1
ATOM 1192 C CA . ALA A 1 149 ? 5.648 -38.312 -2.463 1 98 149 ALA A CA 1
ATOM 1193 C C . ALA A 1 149 ? 4.492 -37.781 -3.307 1 98 149 ALA A C 1
ATOM 1195 O O . ALA A 1 149 ? 3.668 -37 -2.824 1 98 149 ALA A O 1
ATOM 1196 N N . TYR A 1 150 ? 4.434 -38.219 -4.551 1 98.5 150 TYR A N 1
ATOM 1197 C CA . TYR A 1 150 ? 3.377 -37.781 -5.457 1 98.5 150 TYR A CA 1
ATOM 1198 C C . TYR A 1 150 ? 2.002 -38.125 -4.91 1 98.5 150 TYR A C 1
ATOM 1200 O O . TYR A 1 150 ? 1.079 -37.312 -4.93 1 98.5 150 TYR A O 1
ATOM 1208 N N . ALA A 1 151 ? 1.914 -39.375 -4.402 1 98.5 151 ALA A N 1
ATOM 1209 C CA . ALA A 1 151 ? 0.649 -39.875 -3.852 1 98.5 151 ALA A CA 1
ATOM 1210 C C . ALA A 1 151 ? 0.218 -39.031 -2.652 1 98.5 151 ALA A C 1
ATOM 1212 O O . ALA A 1 151 ? -0.969 -38.75 -2.48 1 98.5 151 ALA A O 1
ATOM 1213 N N . HIS A 1 152 ? 1.143 -38.688 -1.814 1 98.62 152 HIS A N 1
ATOM 1214 C CA . HIS A 1 152 ? 0.842 -37.875 -0.639 1 98.62 152 HIS A CA 1
ATOM 1215 C C . HIS A 1 152 ? 0.493 -36.438 -1.03 1 98.62 152 HIS A C 1
ATOM 1217 O O . HIS A 1 152 ? -0.449 -35.844 -0.489 1 98.62 152 HIS A O 1
ATOM 1223 N N . LEU A 1 153 ? 1.194 -35.844 -1.991 1 98.75 153 LEU A N 1
ATOM 1224 C CA . LEU A 1 153 ? 0.977 -34.469 -2.395 1 98.75 153 LEU A CA 1
ATOM 1225 C C . LEU A 1 153 ? -0.402 -34.312 -3.021 1 98.75 153 LEU A C 1
ATOM 1227 O O . LEU A 1 153 ? -0.992 -33.219 -2.945 1 98.75 153 LEU A O 1
ATOM 1231 N N . THR A 1 154 ? -0.896 -35.344 -3.67 1 98.62 154 THR A N 1
ATOM 1232 C CA . THR A 1 154 ? -2.16 -35.25 -4.395 1 98.62 154 THR A CA 1
ATOM 1233 C C . THR A 1 154 ? -3.258 -36 -3.652 1 98.62 154 THR A C 1
ATOM 1235 O O . THR A 1 154 ? -4.219 -36.469 -4.266 1 98.62 154 THR A O 1
ATOM 1238 N N . SER A 1 155 ? -3.086 -36.156 -2.344 1 98.44 155 SER A N 1
ATOM 1239 C CA . SER A 1 155 ? -4.055 -36.875 -1.535 1 98.44 155 SER A CA 1
ATOM 1240 C C . SER A 1 155 ? -5.211 -35.969 -1.109 1 98.44 155 SER A C 1
ATOM 1242 O O . SER A 1 155 ? -5.004 -34.812 -0.768 1 98.44 155 SER A O 1
ATOM 1244 N N . GLY A 1 156 ? -6.473 -36.5 -1.178 1 97.88 156 GLY A N 1
ATOM 1245 C CA . GLY A 1 156 ? -7.637 -35.844 -0.614 1 97.88 156 GLY A CA 1
ATOM 1246 C C . GLY A 1 156 ? -7.941 -36.25 0.807 1 97.88 156 GLY A C 1
ATOM 1247 O O . GLY A 1 156 ? -8.961 -35.875 1.378 1 97.88 156 GLY A O 1
ATOM 1248 N N . ASP A 1 157 ? -7.07 -37.094 1.397 1 98.25 157 ASP A N 1
ATOM 1249 C CA . ASP A 1 157 ? -7.191 -37.594 2.764 1 98.25 157 ASP A CA 1
ATOM 1250 C C . ASP A 1 157 ? -6.242 -36.875 3.705 1 98.25 157 ASP A C 1
ATOM 1252 O O . ASP A 1 157 ? -5.023 -36.906 3.539 1 98.25 157 ASP A O 1
ATOM 1256 N N . PRO A 1 158 ? -6.852 -36.156 4.723 1 98.19 158 PRO A N 1
ATOM 1257 C CA . PRO A 1 158 ? -6.012 -35.406 5.645 1 98.19 158 PRO A CA 1
ATOM 1258 C C . PRO A 1 158 ? -4.938 -36.25 6.312 1 98.19 158 PRO A C 1
ATOM 1260 O O . PRO A 1 158 ? -3.877 -35.75 6.68 1 98.19 158 PRO A O 1
ATOM 1263 N N . LYS A 1 159 ? -5.117 -37.562 6.391 1 97.94 159 LYS A N 1
ATOM 1264 C CA . LYS A 1 159 ? -4.176 -38.438 7.086 1 97.94 159 LYS A CA 1
ATOM 1265 C C . LYS A 1 159 ? -2.928 -38.688 6.242 1 97.94 159 LYS A C 1
ATOM 1267 O O . LYS A 1 159 ? -1.871 -39.031 6.773 1 97.94 159 LYS A O 1
ATOM 1272 N N . THR A 1 160 ? -3.006 -38.5 5.023 1 98.31 160 THR A N 1
ATOM 1273 C CA . THR A 1 160 ? -1.889 -38.844 4.152 1 98.31 160 THR A CA 1
ATOM 1274 C C . THR A 1 160 ? -1.416 -37.625 3.377 1 98.31 160 THR A C 1
ATOM 1276 O O . THR A 1 160 ? -0.379 -37.656 2.711 1 98.31 160 THR A O 1
ATOM 1279 N N . PHE A 1 161 ? -2.086 -36.531 3.463 1 98.56 161 PHE A N 1
ATOM 1280 C CA . PHE A 1 161 ? -1.786 -35.344 2.691 1 98.56 161 PHE A CA 1
ATOM 1281 C C . PHE A 1 161 ? -0.481 -34.719 3.158 1 98.56 161 PHE A C 1
ATOM 1283 O O . PHE A 1 161 ? -0.297 -34.469 4.352 1 98.56 161 PHE A O 1
ATOM 1290 N N . TRP A 1 162 ? 0.454 -34.5 2.209 1 98.31 162 TRP A N 1
ATOM 1291 C CA . TRP A 1 162 ? 1.715 -33.812 2.469 1 98.31 162 TRP A CA 1
ATOM 1292 C C . TRP A 1 162 ? 1.676 -32.375 1.935 1 98.31 162 TRP A C 1
ATOM 1294 O O . TRP A 1 162 ? 0.944 -32.062 0.988 1 98.31 162 TRP A O 1
ATOM 1304 N N . ILE A 1 163 ? 2.402 -31.5 2.545 1 97.69 163 ILE A N 1
ATOM 1305 C CA . ILE A 1 163 ? 2.729 -30.203 1.982 1 97.69 163 ILE A CA 1
ATOM 1306 C C . ILE A 1 163 ? 4.211 -30.156 1.613 1 97.69 163 ILE A C 1
ATOM 1308 O O . ILE A 1 163 ? 5.02 -30.906 2.172 1 97.69 163 ILE A O 1
ATOM 1312 N N . SER A 1 164 ? 4.492 -29.359 0.691 1 97.75 164 SER A N 1
ATOM 1313 C CA . SER A 1 164 ? 5.855 -29.234 0.193 1 97.75 164 SER A CA 1
ATOM 1314 C C . SER A 1 164 ? 6.375 -27.812 0.363 1 97.75 164 SER A C 1
ATOM 1316 O O . SER A 1 164 ? 5.602 -26.844 0.326 1 97.75 164 SER A O 1
ATOM 1318 N N . GLY A 1 165 ? 7.703 -27.703 0.616 1 95.25 165 GLY A N 1
ATOM 1319 C CA . GLY A 1 165 ? 8.406 -26.453 0.446 1 95.25 165 GLY A CA 1
ATOM 1320 C C . GLY A 1 165 ? 9.055 -26.297 -0.919 1 95.25 165 GLY A C 1
ATOM 1321 O O . GLY A 1 165 ? 9.039 -27.234 -1.719 1 95.25 165 GLY A O 1
ATOM 1322 N N . GLN A 1 166 ? 9.508 -25.094 -1.232 1 93.12 166 GLN A N 1
ATOM 1323 C CA . GLN A 1 166 ? 10.328 -24.766 -2.391 1 93.12 166 GLN A CA 1
ATOM 1324 C C . GLN A 1 166 ? 11.594 -24.016 -1.972 1 93.12 166 GLN A C 1
ATOM 1326 O O . GLN A 1 166 ? 11.531 -22.828 -1.624 1 93.12 166 GLN A O 1
ATOM 1331 N N . TRP A 1 167 ? 12.68 -24.703 -2.018 1 92.38 167 TRP A N 1
ATOM 1332 C CA . TRP A 1 167 ? 13.898 -24.109 -1.486 1 92.38 167 TRP A CA 1
ATOM 1333 C C . TRP A 1 167 ? 14.836 -23.688 -2.615 1 92.38 167 TRP A C 1
ATOM 1335 O O . TRP A 1 167 ? 15.695 -24.469 -3.041 1 92.38 167 TRP A O 1
ATOM 1345 N N . MET A 1 168 ? 14.656 -22.422 -2.982 1 88.56 168 MET A N 1
ATOM 1346 C CA . MET A 1 168 ? 15.469 -21.875 -4.07 1 88.56 168 MET A CA 1
ATOM 1347 C C . MET A 1 168 ? 16.312 -20.703 -3.59 1 88.56 168 MET A C 1
ATOM 1349 O O . MET A 1 168 ? 17.516 -20.641 -3.877 1 88.56 168 MET A O 1
ATOM 1353 N N . THR A 1 169 ? 15.805 -19.906 -2.783 1 89.19 169 THR A N 1
ATOM 1354 C CA . THR A 1 169 ? 16.406 -18.625 -2.436 1 89.19 169 THR A CA 1
ATOM 1355 C C . THR A 1 169 ? 17.516 -18.812 -1.398 1 89.19 169 THR A C 1
ATOM 1357 O O . THR A 1 169 ? 17.281 -19.406 -0.344 1 89.19 169 THR A O 1
ATOM 1360 N N . GLU A 1 170 ? 18.656 -18.328 -1.754 1 90.81 170 GLU A N 1
ATOM 1361 C CA . GLU A 1 170 ? 19.781 -18.297 -0.836 1 90.81 170 GLU A CA 1
ATOM 1362 C C . GLU A 1 170 ? 20.266 -16.875 -0.599 1 90.81 170 GLU A C 1
ATOM 1364 O O . GLU A 1 170 ? 19.594 -15.906 -0.958 1 90.81 170 GLU A O 1
ATOM 1369 N N . LEU A 1 171 ? 21.312 -16.703 0.131 1 81.31 171 LEU A N 1
ATOM 1370 C CA . LEU A 1 171 ? 21.734 -15.391 0.625 1 81.31 171 LEU A CA 1
ATOM 1371 C C . LEU A 1 171 ? 22.031 -14.438 -0.531 1 81.31 171 LEU A C 1
ATOM 1373 O O . LEU A 1 171 ? 21.688 -13.258 -0.468 1 81.31 171 LEU A O 1
ATOM 1377 N N . LYS A 1 172 ? 22.734 -14.891 -1.54 1 74.94 172 LYS A N 1
ATOM 1378 C CA . LYS A 1 172 ? 23.188 -14.031 -2.631 1 74.94 172 LYS A CA 1
ATOM 1379 C C . LYS A 1 172 ? 22.062 -13.773 -3.629 1 74.94 172 LYS A C 1
ATOM 1381 O O . LYS A 1 172 ? 22.203 -12.93 -4.523 1 74.94 172 LYS A O 1
ATOM 1386 N N . GLY A 1 173 ? 20.922 -14.617 -3.416 1 71.94 173 GLY A N 1
ATOM 1387 C CA . GLY A 1 173 ? 20.016 -14.305 -4.504 1 71.94 173 GLY A CA 1
ATOM 1388 C C . GLY A 1 173 ? 18.594 -14.742 -4.238 1 71.94 173 GLY A C 1
ATOM 1389 O O . GLY A 1 173 ? 18.359 -15.742 -3.553 1 71.94 173 GLY A O 1
ATOM 1390 N N . GLY A 1 174 ? 17.609 -14.039 -4.746 1 80.56 174 GLY A N 1
ATOM 1391 C CA . GLY A 1 174 ? 16.234 -14.469 -4.922 1 80.56 174 GLY A CA 1
ATOM 1392 C C . GLY A 1 174 ? 15.859 -14.68 -6.375 1 80.56 174 GLY A C 1
ATOM 1393 O O . GLY A 1 174 ? 15.867 -15.82 -6.859 1 80.56 174 GLY A O 1
ATOM 1394 N N . SER A 1 175 ? 16.031 -13.656 -7.188 1 82.94 175 SER A N 1
ATOM 1395 C CA . SER A 1 175 ? 15.664 -13.742 -8.594 1 82.94 175 SER A CA 1
ATOM 1396 C C . SER A 1 175 ? 16.781 -14.375 -9.422 1 82.94 175 SER A C 1
ATOM 1398 O O . SER A 1 175 ? 16.516 -15.086 -10.391 1 82.94 175 SER A O 1
ATOM 1400 N N . ASP A 1 176 ? 18.016 -14.18 -9.016 1 87.06 176 ASP A N 1
ATOM 1401 C CA . ASP A 1 176 ? 19.172 -14.758 -9.703 1 87.06 176 ASP A CA 1
ATOM 1402 C C . ASP A 1 176 ? 19.547 -16.109 -9.102 1 87.06 176 ASP A C 1
ATOM 1404 O O . ASP A 1 176 ? 20.625 -16.266 -8.516 1 87.06 176 ASP A O 1
ATOM 1408 N N . VAL A 1 177 ? 18.797 -17.062 -9.398 1 86.94 177 VAL A N 1
ATOM 1409 C CA . VAL A 1 177 ? 18.969 -18.391 -8.828 1 86.94 177 VAL A CA 1
ATOM 1410 C C . VAL A 1 177 ? 20.234 -19.031 -9.398 1 86.94 177 VAL A C 1
ATOM 1412 O O . VAL A 1 177 ? 20.984 -19.703 -8.672 1 86.94 177 VAL A O 1
ATOM 1415 N N . GLY A 1 178 ? 20.469 -18.828 -10.648 1 87.12 178 GLY A N 1
ATOM 1416 C CA . GLY A 1 178 ? 21.625 -19.406 -11.305 1 87.12 178 GLY A CA 1
ATOM 1417 C C . GLY A 1 178 ? 22.938 -18.984 -10.68 1 87.12 178 GLY A C 1
ATOM 1418 O O . GLY A 1 178 ? 23.812 -19.812 -10.414 1 87.12 178 GLY A O 1
ATOM 1419 N N . GLY A 1 179 ? 23.062 -17.766 -10.461 1 84.75 179 GLY A N 1
ATOM 1420 C CA . GLY A 1 179 ? 24.297 -17.234 -9.891 1 84.75 179 GLY A CA 1
ATOM 1421 C C . GLY A 1 179 ? 24.312 -17.25 -8.375 1 84.75 179 GLY A C 1
ATOM 1422 O O . GLY A 1 179 ? 25.375 -17.281 -7.754 1 84.75 179 GLY A O 1
ATOM 1423 N N . GLY A 1 180 ? 23.172 -17.406 -7.82 1 87.62 180 GLY A N 1
ATOM 1424 C CA . GLY A 1 180 ? 23.078 -17.141 -6.395 1 87.62 180 GLY A CA 1
ATOM 1425 C C . GLY A 1 180 ? 23.047 -18.406 -5.562 1 87.62 180 GLY A C 1
ATOM 1426 O O . GLY A 1 180 ? 23.234 -18.375 -4.344 1 87.62 180 GLY A O 1
ATOM 1427 N N . THR A 1 181 ? 22.859 -19.562 -6.168 1 92.5 181 THR A N 1
ATOM 1428 C CA . THR A 1 181 ? 22.781 -20.828 -5.434 1 92.5 181 THR A CA 1
ATOM 1429 C C . THR A 1 181 ? 24.188 -21.344 -5.105 1 92.5 181 THR A C 1
ATOM 1431 O O . THR A 1 181 ? 25 -21.531 -6 1 92.5 181 THR A O 1
ATOM 1434 N N . GLU A 1 182 ? 24.375 -21.531 -3.791 1 93.75 182 GLU A N 1
ATOM 1435 C CA . GLU A 1 182 ? 25.688 -21.984 -3.309 1 93.75 182 GLU A CA 1
ATOM 1436 C C . GLU A 1 182 ? 25.594 -23.391 -2.713 1 93.75 182 GLU A C 1
ATOM 1438 O O . GLU A 1 182 ? 26.609 -24.016 -2.441 1 93.75 182 GLU A O 1
ATOM 1443 N N . THR A 1 183 ? 24.406 -23.891 -2.551 1 96.5 183 THR A N 1
ATOM 1444 C CA . THR A 1 183 ? 24.219 -25.234 -2.02 1 96.5 183 THR A CA 1
ATOM 1445 C C . THR A 1 183 ? 24.891 -26.266 -2.92 1 96.5 183 THR A C 1
ATOM 1447 O O . THR A 1 183 ? 24.734 -26.234 -4.145 1 96.5 183 THR A O 1
ATOM 1450 N N . VAL A 1 184 ? 25.641 -27.188 -2.283 1 97.75 184 VAL A N 1
ATOM 1451 C CA . VAL A 1 184 ? 26.328 -28.219 -3.055 1 97.75 184 VAL A CA 1
ATOM 1452 C C . VAL A 1 184 ? 25.766 -29.594 -2.697 1 97.75 184 VAL A C 1
ATOM 1454 O O . VAL A 1 184 ? 25.203 -29.781 -1.617 1 97.75 184 VAL A O 1
ATOM 1457 N N . ALA A 1 185 ? 25.844 -30.484 -3.639 1 98.38 185 ALA A N 1
ATOM 1458 C CA . ALA A 1 185 ? 25.406 -31.875 -3.482 1 98.38 185 ALA A CA 1
ATOM 1459 C C . ALA A 1 185 ? 26.578 -32.844 -3.705 1 98.38 185 ALA A C 1
ATOM 1461 O O . ALA A 1 185 ? 27.25 -32.781 -4.734 1 98.38 185 ALA A O 1
ATOM 1462 N N . GLN A 1 186 ? 26.797 -33.625 -2.715 1 97.81 186 GLN A N 1
ATOM 1463 C CA . GLN A 1 186 ? 27.828 -34.656 -2.814 1 97.81 186 GLN A CA 1
ATOM 1464 C C . GLN A 1 186 ? 27.203 -36.031 -2.938 1 97.81 186 GLN A C 1
ATOM 1466 O O . GLN A 1 186 ? 26.359 -36.438 -2.121 1 97.81 186 GLN A O 1
ATOM 1471 N N . LYS A 1 187 ? 27.688 -36.781 -3.902 1 96.44 187 LYS A N 1
ATOM 1472 C CA . LYS A 1 187 ? 27.141 -38.094 -4.141 1 96.44 187 LYS A CA 1
ATOM 1473 C C . LYS A 1 187 ? 27.547 -39.062 -3.035 1 96.44 187 LYS A C 1
ATOM 1475 O O . LYS A 1 187 ? 28.703 -39.062 -2.592 1 96.44 187 LYS A O 1
ATOM 1480 N N . LEU A 1 188 ? 26.594 -39.844 -2.605 1 96 188 LEU A N 1
ATOM 1481 C CA . LEU A 1 188 ? 26.828 -40.875 -1.59 1 96 188 LEU A CA 1
ATOM 1482 C C . LEU A 1 188 ? 26.922 -42.25 -2.221 1 96 188 LEU A C 1
ATOM 1484 O O . LEU A 1 188 ? 26.484 -42.469 -3.354 1 96 188 LEU A O 1
ATOM 1488 N N . PRO A 1 189 ? 27.391 -43.219 -1.459 1 95.25 189 PRO A N 1
ATOM 1489 C CA . PRO A 1 189 ? 27.609 -44.562 -2.018 1 95.25 189 PRO A CA 1
ATOM 1490 C C . PRO A 1 189 ? 26.297 -45.25 -2.439 1 95.25 189 PRO A C 1
ATOM 1492 O O . PRO A 1 189 ? 26.281 -46.031 -3.389 1 95.25 189 PRO A O 1
ATOM 1495 N N . ASP A 1 190 ? 25.219 -44.938 -1.873 1 94.38 190 ASP A N 1
ATOM 1496 C CA . ASP A 1 190 ? 23.953 -45.594 -2.168 1 94.38 190 ASP A CA 1
ATOM 1497 C C . ASP A 1 190 ? 23.219 -44.906 -3.314 1 94.38 190 ASP A C 1
ATOM 1499 O O . ASP A 1 190 ? 22.078 -45.25 -3.639 1 94.38 190 ASP A O 1
ATOM 1503 N N . GLY A 1 191 ? 23.828 -43.906 -3.857 1 93.12 191 GLY A N 1
ATOM 1504 C CA . GLY A 1 191 ? 23.234 -43.25 -5 1 93.12 191 GLY A CA 1
ATOM 1505 C C . GLY A 1 191 ? 22.516 -41.969 -4.633 1 93.12 191 GLY A C 1
ATOM 1506 O O . GLY A 1 191 ? 22.266 -41.125 -5.492 1 93.12 191 GLY A O 1
ATOM 1507 N N . SER A 1 192 ? 22.234 -41.844 -3.406 1 95.81 192 SER A N 1
ATOM 1508 C CA . SER A 1 192 ? 21.656 -40.562 -2.93 1 95.81 192 SER A CA 1
ATOM 1509 C C . SER A 1 192 ? 22.719 -39.5 -2.816 1 95.81 192 SER A C 1
ATOM 1511 O O . SER A 1 192 ? 23.859 -39.688 -3.236 1 95.81 192 SER A O 1
ATOM 1513 N N . TYR A 1 193 ? 22.297 -38.312 -2.441 1 97.81 193 TYR A N 1
ATOM 1514 C CA . TYR A 1 193 ? 23.203 -37.188 -2.312 1 97.81 193 TYR A CA 1
ATOM 1515 C C . TYR A 1 193 ? 23.125 -36.562 -0.921 1 97.81 193 TYR A C 1
ATOM 1517 O O . TYR A 1 193 ? 22.078 -36.656 -0.262 1 97.81 193 TYR A O 1
ATOM 1525 N N . SER A 1 194 ? 24.234 -36 -0.462 1 98.19 194 SER A N 1
ATOM 1526 C CA . SER A 1 194 ? 24.281 -35.188 0.735 1 98.19 194 SER A CA 1
ATOM 1527 C C . SER A 1 194 ? 24.359 -33.688 0.376 1 98.19 194 SER A C 1
ATOM 1529 O O . SER A 1 194 ? 25.281 -33.25 -0.307 1 98.19 194 SER A O 1
ATOM 1531 N N . LEU A 1 195 ? 23.328 -32.938 0.797 1 98.38 195 LEU A N 1
ATOM 1532 C CA . LEU A 1 195 ? 23.281 -31.516 0.464 1 98.38 195 LEU A CA 1
ATOM 1533 C C . LEU A 1 195 ? 23.875 -30.672 1.59 1 98.38 195 LEU A C 1
ATOM 1535 O O . LEU A 1 195 ? 23.641 -30.953 2.768 1 98.38 195 LEU A O 1
ATOM 1539 N N . HIS A 1 196 ? 24.672 -29.641 1.242 1 98.12 196 HIS A N 1
ATOM 1540 C CA . HIS A 1 196 ? 25.266 -28.688 2.154 1 98.12 196 HIS A CA 1
ATOM 1541 C C . HIS A 1 196 ? 25.094 -27.25 1.648 1 98.12 196 HIS A C 1
ATOM 1543 O O . HIS A 1 196 ? 25.5 -26.922 0.535 1 98.12 196 HIS A O 1
ATOM 1549 N N . GLY A 1 197 ? 24.484 -26.484 2.418 1 96.62 197 GLY A N 1
ATOM 1550 C CA . GLY A 1 197 ? 24.266 -25.109 2.027 1 96.62 197 GLY A CA 1
ATOM 1551 C C . GLY A 1 197 ? 23.281 -24.375 2.93 1 96.62 197 GLY A C 1
ATOM 1552 O O . GLY A 1 197 ? 22.891 -24.906 3.973 1 96.62 197 GLY A O 1
ATOM 1553 N N . PHE A 1 198 ? 22.984 -23.109 2.621 1 95.56 198 PHE A N 1
ATOM 1554 C CA . PHE A 1 198 ? 22.125 -22.234 3.42 1 95.56 198 PHE A CA 1
ATOM 1555 C C . PHE A 1 198 ? 20.984 -21.688 2.58 1 95.56 198 PHE A C 1
ATOM 1557 O O . PHE A 1 198 ? 21.219 -20.984 1.595 1 95.56 198 PHE A O 1
ATOM 1564 N N . LYS A 1 199 ? 19.781 -22.125 2.936 1 94.88 199 LYS A N 1
ATOM 1565 C CA . LYS A 1 199 ? 18.594 -21.578 2.307 1 94.88 199 LYS A CA 1
ATOM 1566 C C . LYS A 1 199 ? 18.031 -20.391 3.109 1 94.88 199 LYS A C 1
ATOM 1568 O O . LYS A 1 199 ? 17.656 -20.562 4.273 1 94.88 199 LYS A O 1
ATOM 1573 N N . TRP A 1 200 ? 17.922 -19.297 2.457 1 92.38 200 TRP A N 1
ATOM 1574 C CA . TRP A 1 200 ? 17.609 -18.031 3.111 1 92.38 200 TRP A CA 1
ATOM 1575 C C . TRP A 1 200 ? 16.109 -17.875 3.334 1 92.38 200 TRP A C 1
ATOM 1577 O O . TRP A 1 200 ? 15.68 -17.25 4.301 1 92.38 200 TRP A O 1
ATOM 1587 N N . PHE A 1 201 ? 15.305 -18.406 2.395 1 89.62 201 PHE A N 1
ATOM 1588 C CA . PHE A 1 201 ? 13.852 -18.359 2.51 1 89.62 201 PHE A CA 1
ATOM 1589 C C . PHE A 1 201 ? 13.242 -19.734 2.24 1 89.62 201 PHE A C 1
ATOM 1591 O O . PHE A 1 201 ? 13.406 -20.281 1.152 1 89.62 201 PHE A O 1
ATOM 1598 N N . THR A 1 202 ? 12.664 -20.219 3.264 1 90.25 202 THR A N 1
ATOM 1599 C CA . THR A 1 202 ? 11.828 -21.422 3.125 1 90.25 202 THR A CA 1
ATOM 1600 C C . THR A 1 202 ? 10.406 -21.141 3.596 1 90.25 202 THR A C 1
ATOM 1602 O O . THR A 1 202 ? 10.188 -20.766 4.754 1 90.25 202 THR A O 1
ATOM 1605 N N . THR A 1 203 ? 9.469 -21.172 2.734 1 82.31 203 THR A N 1
ATOM 1606 C CA . THR A 1 203 ? 8.102 -20.719 2.98 1 82.31 203 THR A CA 1
ATOM 1607 C C . THR A 1 203 ? 7.457 -21.531 4.094 1 82.31 203 THR A C 1
ATOM 1609 O O . THR A 1 203 ? 6.82 -20.969 4.988 1 82.31 203 THR A O 1
ATOM 1612 N N . ALA A 1 204 ? 7.562 -22.812 4.078 1 87.38 204 ALA A N 1
ATOM 1613 C CA . ALA A 1 204 ? 6.902 -23.656 5.07 1 87.38 204 ALA A CA 1
ATOM 1614 C C . ALA A 1 204 ? 7.895 -24.641 5.707 1 87.38 204 ALA A C 1
ATOM 1616 O O . ALA A 1 204 ? 8.039 -25.766 5.242 1 87.38 204 ALA A O 1
ATOM 1617 N N . ALA A 1 205 ? 8.375 -24.094 6.812 1 91.19 205 ALA A N 1
ATOM 1618 C CA . ALA A 1 205 ? 9.383 -24.891 7.504 1 91.19 205 ALA A CA 1
ATOM 1619 C C . ALA A 1 205 ? 8.758 -26.141 8.117 1 91.19 205 ALA A C 1
ATOM 1621 O O . ALA A 1 205 ? 9.469 -27.078 8.492 1 91.19 205 ALA A O 1
ATOM 1622 N N . ASP A 1 206 ? 7.469 -26.156 8.156 1 92.06 206 ASP A N 1
ATOM 1623 C CA . ASP A 1 206 ? 6.766 -27.312 8.695 1 92.06 206 ASP A CA 1
ATOM 1624 C C . ASP A 1 206 ? 6.328 -28.266 7.59 1 92.06 206 ASP A C 1
ATOM 1626 O O . ASP A 1 206 ? 5.465 -29.125 7.801 1 92.06 206 ASP A O 1
ATOM 1630 N N . SER A 1 207 ? 6.871 -28.156 6.41 1 96.19 207 SER A N 1
ATOM 1631 C CA . SER A 1 207 ? 6.492 -29 5.281 1 96.19 207 SER A CA 1
ATOM 1632 C C . SER A 1 207 ? 6.984 -30.422 5.473 1 96.19 207 SER A C 1
ATOM 1634 O O . SER A 1 207 ? 7.852 -30.688 6.312 1 96.19 207 SER A O 1
ATOM 1636 N N . ASP A 1 208 ? 6.418 -31.344 4.707 1 96.94 208 ASP A N 1
ATOM 1637 C CA . ASP A 1 208 ? 6.789 -32.75 4.754 1 96.94 208 ASP A CA 1
ATOM 1638 C C . ASP A 1 208 ? 7.98 -33.062 3.846 1 96.94 208 ASP A C 1
ATOM 1640 O O . ASP A 1 208 ? 8.773 -33.969 4.117 1 96.94 208 ASP A O 1
ATOM 1644 N N . MET A 1 209 ? 8.07 -32.344 2.873 1 97.25 209 MET A N 1
ATOM 1645 C CA . MET A 1 209 ? 9.109 -32.531 1.86 1 97.25 209 MET A CA 1
ATOM 1646 C C . MET A 1 209 ? 9.461 -31.203 1.19 1 97.25 209 MET A C 1
ATOM 1648 O O . MET A 1 209 ? 8.859 -30.172 1.49 1 97.25 209 MET A O 1
ATOM 1652 N N . THR A 1 210 ? 10.492 -31.234 0.367 1 97.38 210 THR A N 1
ATOM 1653 C CA . THR A 1 210 ? 10.812 -30.062 -0.437 1 97.38 210 THR A CA 1
ATOM 1654 C C . THR A 1 210 ? 11.531 -30.453 -1.723 1 97.38 210 THR A C 1
ATOM 1656 O O . THR A 1 210 ? 12.031 -31.578 -1.833 1 97.38 210 THR A O 1
ATOM 1659 N N . LEU A 1 211 ? 11.375 -29.688 -2.705 1 97 211 LEU A N 1
ATOM 1660 C CA . LEU A 1 211 ? 12.273 -29.672 -3.855 1 97 211 LEU A CA 1
ATOM 1661 C C . LEU A 1 211 ? 13.273 -28.531 -3.746 1 97 211 LEU A C 1
ATOM 1663 O O . LEU A 1 211 ? 12.922 -27.438 -3.32 1 97 211 LEU A O 1
ATOM 1667 N N . THR A 1 212 ? 14.508 -28.812 -4.023 1 96.44 212 THR A N 1
ATOM 1668 C CA . THR A 1 212 ? 15.547 -27.797 -3.844 1 96.44 212 THR A CA 1
ATOM 1669 C C . THR A 1 212 ? 16.609 -27.922 -4.934 1 96.44 212 THR A C 1
ATOM 1671 O O . THR A 1 212 ? 16.75 -28.969 -5.566 1 96.44 212 THR A O 1
ATOM 1674 N N . LEU A 1 213 ? 17.266 -26.828 -5.199 1 96.06 213 LEU A N 1
ATOM 1675 C CA . LEU A 1 213 ? 18.359 -26.781 -6.168 1 96.06 213 LEU A CA 1
ATOM 1676 C C . LEU A 1 213 ? 19.719 -26.859 -5.473 1 96.06 213 LEU A C 1
ATOM 1678 O O . LEU A 1 213 ? 19.891 -26.328 -4.379 1 96.06 213 LEU A O 1
ATOM 1682 N N . ALA A 1 214 ? 20.609 -27.516 -6.078 1 97.5 214 ALA A N 1
ATOM 1683 C CA . ALA A 1 214 ? 21.984 -27.609 -5.605 1 97.5 214 ALA A CA 1
ATOM 1684 C C . ALA A 1 214 ? 22.938 -27.906 -6.762 1 97.5 214 ALA A C 1
ATOM 1686 O O . ALA A 1 214 ? 22.516 -28.297 -7.848 1 97.5 214 ALA A O 1
ATOM 1687 N N . ARG A 1 215 ? 24.188 -27.609 -6.52 1 97.5 215 ARG A N 1
ATOM 1688 C CA . ARG A 1 215 ? 25.25 -27.875 -7.469 1 97.5 215 ARG A CA 1
ATOM 1689 C C . ARG A 1 215 ? 25.969 -29.188 -7.125 1 97.5 215 ARG A C 1
ATOM 1691 O O . ARG A 1 215 ? 26.484 -29.328 -6.016 1 97.5 215 ARG A O 1
ATOM 1698 N N . ILE A 1 216 ? 26 -30.062 -8.094 1 97.56 216 ILE A N 1
ATOM 1699 C CA . ILE A 1 216 ? 26.672 -31.328 -7.859 1 97.56 216 ILE A CA 1
ATOM 1700 C C . ILE A 1 216 ? 28.188 -31.141 -7.914 1 97.56 216 ILE A C 1
ATOM 1702 O O . ILE A 1 216 ? 28.703 -30.547 -8.859 1 97.56 216 ILE A O 1
ATOM 1706 N N . VAL A 1 217 ? 28.828 -31.625 -6.848 1 96.69 217 VAL A N 1
ATOM 1707 C CA . VAL A 1 217 ? 30.281 -31.594 -6.816 1 96.69 217 VAL A CA 1
ATOM 1708 C C . VAL A 1 217 ? 30.844 -32.719 -7.688 1 96.69 217 VAL A C 1
ATOM 1710 O O . VAL A 1 217 ? 30.516 -33.875 -7.492 1 96.69 217 VAL A O 1
ATOM 1713 N N . GLY A 1 218 ? 31.641 -32.312 -8.586 1 92.19 218 GLY A N 1
ATOM 1714 C CA . GLY A 1 218 ? 32.25 -33.312 -9.461 1 92.19 218 GLY A CA 1
ATOM 1715 C C . GLY A 1 218 ? 33.312 -34.156 -8.758 1 92.19 218 GLY A C 1
ATOM 1716 O O . GLY A 1 218 ? 33.688 -33.844 -7.629 1 92.19 218 GLY A O 1
ATOM 1717 N N . PRO A 1 219 ? 33.719 -35.219 -9.438 1 88.81 219 PRO A N 1
ATOM 1718 C CA . PRO A 1 219 ? 34.75 -36.094 -8.867 1 88.81 219 PRO A CA 1
ATOM 1719 C C . PRO A 1 219 ? 36.031 -35.344 -8.555 1 88.81 219 PRO A C 1
ATOM 1721 O O . PRO A 1 219 ? 36.781 -35.719 -7.641 1 88.81 219 PRO A O 1
ATOM 1724 N N . ASP A 1 220 ? 36.344 -34.281 -9.312 1 91.75 220 ASP A N 1
ATOM 1725 C CA . ASP A 1 220 ? 37.531 -33.469 -9.102 1 91.75 220 ASP A CA 1
ATOM 1726 C C . ASP A 1 220 ? 37.312 -32.406 -8.031 1 91.75 220 ASP A C 1
ATOM 1728 O O . ASP A 1 220 ? 38.188 -31.578 -7.77 1 91.75 220 ASP A O 1
ATOM 1732 N N . GLY A 1 221 ? 36.156 -32.375 -7.551 1 90.62 221 GLY A N 1
ATOM 1733 C CA . GLY A 1 221 ? 35.844 -31.422 -6.5 1 90.62 221 GLY A CA 1
ATOM 1734 C C . GLY A 1 221 ? 35.344 -30.109 -7.035 1 90.62 221 GLY A C 1
ATOM 1735 O O . GLY A 1 221 ? 35.031 -29.188 -6.262 1 90.62 221 GLY A O 1
ATOM 1736 N N . GLN A 1 222 ? 35.219 -30.016 -8.289 1 92.44 222 GLN A N 1
ATOM 1737 C CA . GLN A 1 222 ? 34.812 -28.766 -8.891 1 92.44 222 GLN A CA 1
ATOM 1738 C C . GLN A 1 222 ? 33.281 -28.719 -9.086 1 92.44 222 GLN A C 1
ATOM 1740 O O . GLN A 1 222 ? 32.625 -29.75 -9.172 1 92.44 222 GLN A O 1
ATOM 1745 N N . ILE A 1 223 ? 32.719 -27.531 -9.047 1 93.44 223 ILE A N 1
ATOM 1746 C CA . ILE A 1 223 ? 31.281 -27.344 -9.289 1 93.44 223 ILE A CA 1
ATOM 1747 C C . ILE A 1 223 ? 31.078 -26.5 -10.547 1 93.44 223 ILE A C 1
ATOM 1749 O O . ILE A 1 223 ? 31.906 -25.641 -10.867 1 93.44 223 ILE A O 1
ATOM 1753 N N . GLN A 1 224 ? 30.094 -26.781 -11.281 1 92.75 224 GLN A N 1
ATOM 1754 C CA . GLN A 1 224 ? 29.719 -25.969 -12.438 1 92.75 224 GLN A CA 1
ATOM 1755 C C . GLN A 1 224 ? 28.875 -24.781 -12.016 1 92.75 224 GLN A C 1
ATOM 1757 O O . GLN A 1 224 ? 27.875 -24.922 -11.305 1 92.75 224 GLN A O 1
ATOM 1762 N N . GLN A 1 225 ? 29.344 -23.609 -12.469 1 90.88 225 GLN A N 1
ATOM 1763 C CA . GLN A 1 225 ? 28.688 -22.359 -12.094 1 90.88 225 GLN A CA 1
ATOM 1764 C C . GLN A 1 225 ? 27.516 -22.062 -13.031 1 90.88 225 GLN A C 1
ATOM 1766 O O . GLN A 1 225 ? 27.375 -22.688 -14.086 1 90.88 225 GLN A O 1
ATOM 1771 N N . GLY A 1 226 ? 26.672 -21.125 -12.57 1 89.62 226 GLY A N 1
ATOM 1772 C CA . GLY A 1 226 ? 25.578 -20.656 -13.406 1 89.62 226 GLY A CA 1
ATOM 1773 C C . GLY A 1 226 ? 24.391 -21.609 -13.398 1 89.62 226 GLY A C 1
ATOM 1774 O O . GLY A 1 226 ? 24.391 -22.609 -12.688 1 89.62 226 GLY A O 1
ATOM 1775 N N . SER A 1 227 ? 23.438 -21.328 -14.219 1 89.88 227 SER A N 1
ATOM 1776 C CA . SER A 1 227 ? 22.188 -22.062 -14.273 1 89.88 227 SER A CA 1
ATOM 1777 C C . SER A 1 227 ? 22.406 -23.5 -14.75 1 89.88 227 SER A C 1
ATOM 1779 O O . SER A 1 227 ? 21.672 -24.406 -14.344 1 89.88 227 SER A O 1
ATOM 1781 N N . ARG A 1 228 ? 23.469 -23.812 -15.438 1 90.5 228 ARG A N 1
ATOM 1782 C CA . ARG A 1 228 ? 23.734 -25.125 -16.016 1 90.5 228 ARG A CA 1
ATOM 1783 C C . ARG A 1 228 ? 24.375 -26.047 -14.984 1 90.5 228 ARG A C 1
ATOM 1785 O O . ARG A 1 228 ? 24.531 -27.25 -15.227 1 90.5 228 ARG A O 1
ATOM 1792 N N . GLY A 1 229 ? 24.672 -25.453 -13.93 1 93.25 229 GLY A N 1
ATOM 1793 C CA . GLY A 1 229 ? 25.25 -26.25 -12.859 1 93.25 229 GLY A CA 1
ATOM 1794 C C . GLY A 1 229 ? 24.234 -26.656 -11.812 1 93.25 229 GLY A C 1
ATOM 1795 O O . GLY A 1 229 ? 24.578 -27.344 -10.844 1 93.25 229 GLY A O 1
ATOM 1796 N N . LEU A 1 230 ? 23.016 -26.266 -12.023 1 96.31 230 LEU A N 1
ATOM 1797 C CA . LEU A 1 230 ? 22.016 -26.5 -10.992 1 96.31 230 LEU A CA 1
ATOM 1798 C C . LEU A 1 230 ? 21.172 -27.734 -11.32 1 96.31 230 LEU A C 1
ATOM 1800 O O . LEU A 1 230 ? 20.719 -27.891 -12.453 1 96.31 230 LEU A O 1
ATOM 1804 N N . SER A 1 231 ? 21.094 -28.594 -10.414 1 97.5 231 SER A N 1
ATOM 1805 C CA . SER A 1 231 ? 20.25 -29.797 -10.5 1 97.5 231 SER A CA 1
ATOM 1806 C C . SER A 1 231 ? 19.141 -29.766 -9.453 1 97.5 231 SER A C 1
ATOM 1808 O O . SER A 1 231 ? 19.219 -29.016 -8.477 1 97.5 231 SER A O 1
ATOM 1810 N N . LEU A 1 232 ? 18.078 -30.484 -9.719 1 97.56 232 LEU A N 1
ATOM 1811 C CA . LEU A 1 232 ? 16.906 -30.5 -8.844 1 97.56 232 LEU A CA 1
ATOM 1812 C C . LEU A 1 232 ? 16.891 -31.75 -7.969 1 97.56 232 LEU A C 1
ATOM 1814 O O . LEU A 1 232 ? 17.078 -32.844 -8.469 1 97.56 232 LEU A O 1
ATOM 1818 N N . PHE A 1 233 ? 16.703 -31.516 -6.688 1 97.81 233 PHE A N 1
ATOM 1819 C CA . PHE A 1 233 ? 16.734 -32.594 -5.723 1 97.81 233 PHE A CA 1
ATOM 1820 C C . PHE A 1 233 ? 15.414 -32.688 -4.949 1 97.81 233 PHE A C 1
ATOM 1822 O O . PHE A 1 233 ? 14.758 -31.656 -4.742 1 97.81 233 PHE A O 1
ATOM 1829 N N . TYR A 1 234 ? 15.094 -33.938 -4.547 1 97.5 234 TYR A N 1
ATOM 1830 C CA . TYR A 1 234 ? 14 -34.25 -3.635 1 97.5 234 TYR A CA 1
ATOM 1831 C C . TYR A 1 234 ? 14.523 -34.688 -2.273 1 97.5 234 TYR A C 1
ATOM 1833 O O . TYR A 1 234 ? 15.469 -35.469 -2.189 1 97.5 234 TYR A O 1
ATOM 1841 N N . LEU A 1 235 ? 13.984 -34.062 -1.247 1 95.38 235 LEU A N 1
ATOM 1842 C CA . LEU A 1 235 ? 14.312 -34.625 0.068 1 95.38 235 LEU A CA 1
ATOM 1843 C C . LEU A 1 235 ? 13.109 -34.531 1.003 1 95.38 235 LEU A C 1
ATOM 1845 O O . LEU A 1 235 ? 12.242 -33.688 0.828 1 95.38 235 LEU A O 1
ATOM 1849 N N . LYS A 1 236 ? 12.984 -35.438 1.928 1 96.56 236 LYS A N 1
ATOM 1850 C CA . LYS A 1 236 ? 12.047 -35.406 3.045 1 96.56 236 LYS A CA 1
ATOM 1851 C C . LYS A 1 236 ? 12.594 -34.562 4.195 1 96.56 236 LYS A C 1
ATOM 1853 O O . LYS A 1 236 ? 13.789 -34.625 4.484 1 96.56 236 LYS A O 1
ATOM 1858 N N . ILE A 1 237 ? 11.719 -33.844 4.793 1 96.25 237 ILE A N 1
ATOM 1859 C CA . ILE A 1 237 ? 12.172 -32.938 5.852 1 96.25 237 ILE A CA 1
ATOM 1860 C C . ILE A 1 237 ? 12.531 -33.75 7.094 1 96.25 237 ILE A C 1
ATOM 1862 O O . ILE A 1 237 ? 13.492 -33.406 7.801 1 96.25 237 ILE A O 1
ATOM 1866 N N . TYR A 1 238 ? 11.75 -34.781 7.316 1 93.94 238 TYR A N 1
ATOM 1867 C CA . TYR A 1 238 ? 11.992 -35.625 8.461 1 93.94 238 TYR A CA 1
ATOM 1868 C C . TYR A 1 238 ? 12.305 -37.062 8.008 1 93.94 238 TYR A C 1
ATOM 1870 O O . TYR A 1 238 ? 11.68 -37.562 7.078 1 93.94 238 TYR A O 1
ATOM 1878 N N . GLU A 1 239 ? 13.289 -37.562 8.602 1 88.88 239 GLU A N 1
ATOM 1879 C CA . GLU A 1 239 ? 13.641 -38.969 8.453 1 88.88 239 GLU A CA 1
ATOM 1880 C C . GLU A 1 239 ? 13.734 -39.656 9.805 1 88.88 239 GLU A C 1
ATOM 1882 O O . GLU A 1 239 ? 14.523 -39.281 10.664 1 88.88 239 GLU A O 1
ATOM 1887 N N . ASP A 1 240 ? 12.977 -40.719 10.023 1 85.88 240 ASP A N 1
ATOM 1888 C CA . ASP A 1 240 ? 12.922 -41.469 11.273 1 85.88 240 ASP A CA 1
ATOM 1889 C C . ASP A 1 240 ? 12.633 -40.531 12.453 1 85.88 240 ASP A C 1
ATOM 1891 O O . ASP A 1 240 ? 13.312 -40.594 13.484 1 85.88 240 ASP A O 1
ATOM 1895 N N . GLY A 1 241 ? 11.789 -39.562 12.227 1 85.69 241 GLY A N 1
ATOM 1896 C CA . GLY A 1 241 ? 11.312 -38.688 13.281 1 85.69 241 GLY A CA 1
ATOM 1897 C C . GLY A 1 241 ? 12.242 -37.531 13.57 1 85.69 241 GLY A C 1
ATOM 1898 O O . GLY A 1 241 ? 11.938 -36.688 14.398 1 85.69 241 GLY A O 1
ATOM 1899 N N . LYS A 1 242 ? 13.297 -37.469 12.914 1 91.12 242 LYS A N 1
ATOM 1900 C CA . LYS A 1 242 ? 14.25 -36.375 13.102 1 91.12 242 LYS A CA 1
ATOM 1901 C C . LYS A 1 242 ? 14.422 -35.594 11.812 1 91.12 242 LYS A C 1
ATOM 1903 O O . LYS A 1 242 ? 14.172 -36.094 10.719 1 91.12 242 LYS A O 1
ATOM 1908 N N . LEU A 1 243 ? 14.867 -34.406 12.031 1 95.25 243 LEU A N 1
ATOM 1909 C CA . LEU A 1 243 ? 15.148 -33.562 10.867 1 95.25 243 LEU A CA 1
ATOM 1910 C C . LEU A 1 243 ? 16.266 -34.188 10.023 1 95.25 243 LEU A C 1
ATOM 1912 O O . LEU A 1 243 ? 17.25 -34.688 10.562 1 95.25 243 LEU A O 1
ATOM 1916 N N . ASN A 1 244 ? 16.109 -34.188 8.766 1 96.5 244 ASN A N 1
ATOM 1917 C CA . ASN A 1 244 ? 17 -34.781 7.773 1 96.5 244 ASN A CA 1
ATOM 1918 C C . ASN A 1 244 ? 18.203 -33.875 7.508 1 96.5 244 ASN A C 1
ATOM 1920 O O . ASN A 1 244 ? 18.328 -33.281 6.43 1 96.5 244 ASN A O 1
ATOM 1924 N N . GLY A 1 245 ? 19.203 -33.875 8.531 1 96.44 245 GLY A N 1
ATOM 1925 C CA . GLY A 1 245 ? 20.375 -33.031 8.336 1 96.44 245 GLY A CA 1
ATOM 1926 C C . GLY A 1 245 ? 20.047 -31.562 8.133 1 96.44 245 GLY A C 1
ATOM 1927 O O . GLY A 1 245 ? 20.75 -30.859 7.402 1 96.44 245 GLY A O 1
ATOM 1928 N N . ILE A 1 246 ? 18.953 -31.156 8.617 1 96.69 246 ILE A N 1
ATOM 1929 C CA . ILE A 1 246 ? 18.453 -29.781 8.492 1 96.69 246 ILE A CA 1
ATOM 1930 C C . ILE A 1 246 ? 18.531 -29.094 9.852 1 96.69 246 ILE A C 1
ATOM 1932 O O . ILE A 1 246 ? 18.141 -29.656 10.875 1 96.69 246 ILE A O 1
ATOM 1936 N N . LYS A 1 247 ? 19.062 -27.922 9.914 1 96.69 247 LYS A N 1
ATOM 1937 C CA . LYS A 1 247 ? 19.062 -27.047 11.086 1 96.69 247 LYS A CA 1
ATOM 1938 C C . LYS A 1 247 ? 18.297 -25.75 10.789 1 96.69 247 LYS A C 1
ATOM 1940 O O . LYS A 1 247 ? 18.641 -25 9.875 1 96.69 247 LYS A O 1
ATOM 1945 N N . ILE A 1 248 ? 17.234 -25.609 11.484 1 96.5 248 ILE A N 1
ATOM 1946 C CA . ILE A 1 248 ? 16.469 -24.375 11.328 1 96.5 248 ILE A CA 1
ATOM 1947 C C . ILE A 1 248 ? 17.141 -23.25 12.109 1 96.5 248 ILE A C 1
ATOM 1949 O O . ILE A 1 248 ? 17.266 -23.328 13.336 1 96.5 248 ILE A O 1
ATOM 1953 N N . GLN A 1 249 ? 17.562 -22.234 11.445 1 96.12 249 GLN A N 1
ATOM 1954 C CA . GLN A 1 249 ? 18.328 -21.172 12.062 1 96.12 249 GLN A CA 1
ATOM 1955 C C . GLN A 1 249 ? 17.406 -20.141 12.734 1 96.12 249 GLN A C 1
ATOM 1957 O O . GLN A 1 249 ? 17.688 -19.688 13.844 1 96.12 249 GLN A O 1
ATOM 1962 N N . ARG A 1 250 ? 16.391 -19.781 12.117 1 95.62 250 ARG A N 1
ATOM 1963 C CA . ARG A 1 250 ? 15.406 -18.875 12.68 1 95.62 250 ARG A CA 1
ATOM 1964 C C . ARG A 1 250 ? 14.164 -18.797 11.797 1 95.62 250 ARG A C 1
ATOM 1966 O O . ARG A 1 250 ? 14.219 -19.109 10.609 1 95.62 250 ARG A O 1
ATOM 1973 N N . LEU A 1 251 ? 13.023 -18.453 12.43 1 96.44 251 LEU A N 1
ATOM 1974 C CA . LEU A 1 251 ? 11.828 -18.047 11.695 1 96.44 251 LEU A CA 1
ATOM 1975 C C . LEU A 1 251 ? 11.898 -16.562 11.32 1 96.44 251 LEU A C 1
ATOM 1977 O O . LEU A 1 251 ? 12.367 -15.742 12.109 1 96.44 251 LEU A O 1
ATOM 1981 N N . LYS A 1 252 ? 11.5 -16.281 10.125 1 95.38 252 LYS A N 1
ATOM 1982 C CA . LYS A 1 252 ? 11.562 -14.898 9.641 1 95.38 252 LYS A CA 1
ATOM 1983 C C . LYS A 1 252 ? 10.453 -14.055 10.25 1 95.38 252 LYS A C 1
ATOM 1985 O O . LYS A 1 252 ? 9.312 -14.508 10.375 1 95.38 252 LYS A O 1
ATOM 1990 N N . GLU A 1 253 ? 10.789 -12.867 10.758 1 94.94 253 GLU A N 1
ATOM 1991 C CA . GLU A 1 253 ? 9.812 -11.859 11.148 1 94.94 253 GLU A CA 1
ATOM 1992 C C . GLU A 1 253 ? 9.406 -10.992 9.961 1 94.94 253 GLU A C 1
ATOM 1994 O O . GLU A 1 253 ? 10.188 -10.156 9.5 1 94.94 253 GLU A O 1
ATOM 1999 N N . LYS A 1 254 ? 8.164 -11.117 9.57 1 96.31 254 LYS A N 1
ATOM 2000 C CA . LYS A 1 254 ? 7.754 -10.531 8.289 1 96.31 254 LYS A CA 1
ATOM 2001 C C . LYS A 1 254 ? 6.668 -9.484 8.492 1 96.31 254 LYS A C 1
ATOM 2003 O O . LYS A 1 254 ? 5.973 -9.492 9.516 1 96.31 254 LYS A O 1
ATOM 2008 N N . LEU A 1 255 ? 6.5 -8.602 7.484 1 97.5 255 LEU A N 1
ATOM 2009 C CA . LEU A 1 255 ? 5.434 -7.609 7.434 1 97.5 255 LEU A CA 1
ATOM 2010 C C . LEU A 1 255 ? 4.062 -8.281 7.484 1 97.5 255 LEU A C 1
ATOM 2012 O O . LEU A 1 255 ? 3.189 -7.859 8.242 1 97.5 255 LEU A O 1
ATOM 2016 N N . GLY A 1 256 ? 3.836 -9.227 6.734 1 96.81 256 GLY A N 1
ATOM 2017 C CA . GLY A 1 256 ? 2.615 -10.008 6.621 1 96.81 256 GLY A CA 1
ATOM 2018 C C . GLY A 1 256 ? 2.871 -11.5 6.535 1 96.81 256 GLY A C 1
ATOM 2019 O O . GLY A 1 256 ? 3.984 -11.961 6.797 1 96.81 256 GLY A O 1
ATOM 2020 N N . THR A 1 257 ? 1.786 -12.234 6.289 1 96.69 257 THR A N 1
ATOM 2021 C CA . THR A 1 257 ? 1.856 -13.688 6.246 1 96.69 257 THR A CA 1
ATOM 2022 C C . THR A 1 257 ? 2.484 -14.242 7.52 1 96.69 257 THR A C 1
ATOM 2024 O O . THR A 1 257 ? 3.346 -15.125 7.465 1 96.69 257 THR A O 1
ATOM 2027 N N . ARG A 1 258 ? 2.104 -13.695 8.578 1 96 258 ARG A N 1
ATOM 2028 C CA . ARG A 1 258 ? 2.744 -13.953 9.859 1 96 258 ARG A CA 1
ATOM 2029 C C . ARG A 1 258 ? 2.467 -15.375 10.328 1 96 258 ARG A C 1
ATOM 2031 O O . ARG A 1 258 ? 3.256 -15.953 11.078 1 96 258 ARG A O 1
ATOM 2038 N N . ALA A 1 259 ? 1.369 -15.953 9.828 1 96.38 259 ALA A N 1
ATOM 2039 C CA . ALA A 1 259 ? 1.008 -17.312 10.219 1 96.38 259 ALA A CA 1
ATOM 2040 C C . ALA A 1 259 ? 1.877 -18.344 9.5 1 96.38 259 ALA A C 1
ATOM 2042 O O . ALA A 1 259 ? 1.942 -19.5 9.914 1 96.38 259 ALA A O 1
ATOM 2043 N N . LEU A 1 260 ? 2.482 -17.984 8.414 1 96.62 260 LEU A N 1
ATOM 2044 C CA . LEU A 1 260 ? 3.318 -18.875 7.609 1 96.62 260 LEU A CA 1
ATOM 2045 C C . LEU A 1 260 ? 4.703 -19.031 8.227 1 96.62 260 LEU A C 1
ATOM 2047 O O . LEU A 1 260 ? 5.406 -18.031 8.445 1 96.62 260 LEU A O 1
ATOM 2051 N N . PRO A 1 261 ? 5.133 -20.234 8.578 1 96.62 261 PRO A N 1
ATOM 2052 C CA . PRO A 1 261 ? 6.457 -20.422 9.172 1 96.62 261 PRO A CA 1
ATOM 2053 C C . PRO A 1 261 ? 7.582 -20.359 8.141 1 96.62 261 PRO A C 1
ATOM 2055 O O . PRO A 1 261 ? 8.195 -21.375 7.824 1 96.62 261 PRO A O 1
ATOM 2058 N N . THR A 1 262 ? 7.906 -19.172 7.738 1 95.62 262 THR A N 1
ATOM 2059 C CA . THR A 1 262 ? 9.039 -18.922 6.859 1 95.62 262 THR A CA 1
ATOM 2060 C C . THR A 1 262 ? 10.352 -18.953 7.645 1 95.62 262 THR A C 1
ATOM 2062 O O . THR A 1 262 ? 10.469 -18.312 8.688 1 95.62 262 THR A O 1
ATOM 2065 N N . ALA A 1 263 ? 11.359 -19.734 7.137 1 96.19 263 ALA A N 1
ATOM 2066 C CA . ALA A 1 263 ? 12.547 -19.938 7.965 1 96.19 263 ALA A CA 1
ATOM 2067 C C . ALA A 1 263 ? 13.82 -19.859 7.125 1 96.19 263 ALA A C 1
ATOM 2069 O O . ALA A 1 263 ? 13.766 -19.953 5.898 1 96.19 263 ALA A O 1
ATOM 2070 N N . GLU A 1 264 ? 14.922 -19.594 7.793 1 95.38 264 GLU A N 1
ATOM 2071 C CA . GLU A 1 264 ? 16.281 -19.875 7.316 1 95.38 264 GLU A CA 1
ATOM 2072 C C . GLU A 1 264 ? 16.75 -21.266 7.746 1 95.38 264 GLU A C 1
ATOM 2074 O O . GLU A 1 264 ? 16.578 -21.656 8.898 1 95.38 264 GLU A O 1
ATOM 2079 N N . VAL A 1 265 ? 17.312 -21.906 6.754 1 96.25 265 VAL A N 1
ATOM 2080 C CA . VAL A 1 265 ? 17.641 -23.297 7.047 1 96.25 265 VAL A CA 1
ATOM 2081 C C . VAL A 1 265 ? 19.062 -23.609 6.578 1 96.25 265 VAL A C 1
ATOM 2083 O O . VAL A 1 265 ? 19.453 -23.203 5.48 1 96.25 265 VAL A O 1
ATOM 2086 N N . LEU A 1 266 ? 19.812 -24.219 7.449 1 97.19 266 LEU A N 1
ATOM 2087 C CA . LEU A 1 266 ? 21.109 -24.781 7.086 1 97.19 266 LEU A CA 1
ATOM 2088 C C . LEU A 1 266 ? 20.984 -26.266 6.723 1 97.19 266 LEU A C 1
ATOM 2090 O O . LEU A 1 266 ? 20.469 -27.047 7.504 1 97.19 266 LEU A O 1
ATOM 2094 N N . LEU A 1 267 ? 21.328 -26.578 5.496 1 97.5 267 LEU A N 1
ATOM 2095 C CA . LEU A 1 267 ? 21.484 -27.969 5.105 1 97.5 267 LEU A CA 1
ATOM 2096 C C . LEU A 1 267 ? 22.875 -28.484 5.461 1 97.5 267 LEU A C 1
ATOM 2098 O O . LEU A 1 267 ? 23.875 -28.016 4.914 1 97.5 267 LEU A O 1
ATOM 2102 N N . ASP A 1 268 ? 22.906 -29.328 6.41 1 97.31 268 ASP A N 1
ATOM 2103 C CA . ASP A 1 268 ? 24.156 -29.891 6.926 1 97.31 268 ASP A CA 1
ATOM 2104 C C . ASP A 1 268 ? 24.203 -31.391 6.715 1 97.31 268 ASP A C 1
ATOM 2106 O O . ASP A 1 268 ? 24.219 -32.156 7.684 1 97.31 268 ASP A O 1
ATOM 2110 N N . GLY A 1 269 ? 24.375 -31.734 5.484 1 97.56 269 GLY A N 1
ATOM 2111 C CA . GLY A 1 269 ? 24.391 -33.156 5.117 1 97.56 269 GLY A CA 1
ATOM 2112 C C . GLY A 1 269 ? 23.016 -33.75 4.941 1 97.56 269 GLY A C 1
ATOM 2113 O O . GLY A 1 269 ? 22.781 -34.906 5.293 1 97.56 269 GLY A O 1
ATOM 2114 N N . ALA A 1 270 ? 22.078 -33 4.465 1 97.69 270 ALA A N 1
ATOM 2115 C CA . ALA A 1 270 ? 20.734 -33.5 4.223 1 97.69 270 ALA A CA 1
ATOM 2116 C C . ALA A 1 270 ? 20.719 -34.531 3.094 1 97.69 270 ALA A C 1
ATOM 2118 O O . ALA A 1 270 ? 21.25 -34.281 2.012 1 97.69 270 ALA A O 1
ATOM 2119 N N . ARG A 1 271 ? 20.156 -35.594 3.367 1 97.31 271 ARG A N 1
ATOM 2120 C CA . ARG A 1 271 ? 20.078 -36.656 2.35 1 97.31 271 ARG A CA 1
ATOM 2121 C C . ARG A 1 271 ? 18.969 -36.344 1.341 1 97.31 271 ARG A C 1
ATOM 2123 O O . ARG A 1 271 ? 17.844 -36.031 1.722 1 97.31 271 ARG A O 1
ATOM 2130 N N . ALA A 1 272 ? 19.328 -36.438 0.065 1 97.25 272 ALA A N 1
ATOM 2131 C CA . ALA A 1 272 ? 18.375 -36.062 -0.986 1 97.25 272 ALA A CA 1
ATOM 2132 C C . ALA A 1 272 ? 18.547 -36.969 -2.209 1 97.25 272 ALA A C 1
ATOM 2134 O O . ALA A 1 272 ? 19.5 -37.75 -2.301 1 97.25 272 ALA A O 1
ATOM 2135 N N . HIS A 1 273 ? 17.594 -36.875 -3.057 1 97.25 273 HIS A N 1
ATOM 2136 C CA . HIS A 1 273 ? 17.609 -37.656 -4.301 1 97.25 273 HIS A CA 1
ATOM 2137 C C . HIS A 1 273 ? 17.578 -36.719 -5.512 1 97.25 273 HIS A C 1
ATOM 2139 O O . HIS A 1 273 ? 16.766 -35.781 -5.574 1 97.25 273 HIS A O 1
ATOM 2145 N N . LEU A 1 274 ? 18.531 -36.969 -6.418 1 97.5 274 LEU A N 1
ATOM 2146 C CA . LEU A 1 274 ? 18.531 -36.25 -7.684 1 97.5 274 LEU A CA 1
ATOM 2147 C C . LEU A 1 274 ? 17.328 -36.625 -8.531 1 97.5 274 LEU A C 1
ATOM 2149 O O . LEU A 1 274 ? 17.078 -37.812 -8.773 1 97.5 274 LEU A O 1
ATOM 2153 N N . ILE A 1 275 ? 16.578 -35.625 -8.984 1 96.31 275 ILE A N 1
ATOM 2154 C CA . ILE A 1 275 ? 15.367 -36.031 -9.688 1 96.31 275 ILE A CA 1
ATOM 2155 C C . ILE A 1 275 ? 15.359 -35.406 -11.086 1 96.31 275 ILE A C 1
ATOM 2157 O O . ILE A 1 275 ? 14.492 -35.688 -11.906 1 96.31 275 ILE A O 1
ATOM 2161 N N . SER A 1 276 ? 16.234 -34.531 -11.383 1 94.88 276 SER A N 1
ATOM 2162 C CA . SER A 1 276 ? 16.406 -34 -12.727 1 94.88 276 SER A CA 1
ATOM 2163 C C . SER A 1 276 ? 17.625 -34.594 -13.422 1 94.88 276 SER A C 1
ATOM 2165 O O . SER A 1 276 ? 18.453 -35.25 -12.781 1 94.88 276 SER A O 1
ATOM 2167 N N . VAL A 1 277 ? 17.625 -34.281 -14.75 1 94.5 277 VAL A N 1
ATOM 2168 C CA . VAL A 1 277 ? 18.922 -34.469 -15.398 1 94.5 277 VAL A CA 1
ATOM 2169 C C . VAL A 1 277 ? 19.938 -33.5 -14.781 1 94.5 277 VAL A C 1
ATOM 2171 O O . VAL A 1 277 ? 19.609 -32.344 -14.469 1 94.5 277 VAL A O 1
ATOM 2174 N N . GLU A 1 278 ? 21.172 -34.094 -14.516 1 95 278 GLU A N 1
ATOM 2175 C CA . GLU A 1 278 ? 22.219 -33.25 -13.93 1 95 278 GLU A CA 1
ATOM 2176 C C . GLU A 1 278 ? 22.375 -31.953 -14.711 1 95 278 GLU A C 1
ATOM 2178 O O . GLU A 1 278 ? 22.453 -31.969 -15.938 1 95 278 GLU A O 1
ATOM 2183 N N . GLY A 1 279 ? 22.359 -30.906 -14.008 1 94.62 279 GLY A N 1
ATOM 2184 C CA . GLY A 1 279 ? 22.562 -29.594 -14.617 1 94.62 279 GLY A CA 1
ATOM 2185 C C . GLY A 1 279 ? 21.297 -29.016 -15.227 1 94.62 279 GLY A C 1
ATOM 2186 O O . GLY A 1 279 ? 21.297 -27.891 -15.734 1 94.62 279 GLY A O 1
ATOM 2187 N N . GLN A 1 280 ? 20.219 -29.734 -15.133 1 95.44 280 GLN A N 1
ATOM 2188 C CA . GLN A 1 280 ? 18.984 -29.281 -15.75 1 95.44 280 GLN A CA 1
ATOM 2189 C C . GLN A 1 280 ? 17.891 -29.047 -14.695 1 95.44 280 GLN A C 1
ATOM 2191 O O . GLN A 1 280 ? 16.719 -29.344 -14.93 1 95.44 280 GLN A O 1
ATOM 2196 N N . GLY A 1 281 ? 18.297 -28.609 -13.57 1 95 281 GLY A N 1
ATOM 2197 C CA . GLY A 1 281 ? 17.375 -28.391 -12.477 1 95 281 GLY A CA 1
ATOM 2198 C C . GLY A 1 281 ? 16.391 -27.266 -12.75 1 95 281 GLY A C 1
ATOM 2199 O O . GLY A 1 281 ? 15.219 -27.344 -12.359 1 95 281 GLY A O 1
ATOM 2200 N N . ILE A 1 282 ? 16.766 -26.203 -13.477 1 93.12 282 ILE A N 1
ATOM 2201 C CA . ILE A 1 282 ? 16 -24.969 -13.641 1 93.12 282 ILE A CA 1
ATOM 2202 C C . ILE A 1 282 ? 14.781 -25.234 -14.508 1 93.12 282 ILE A C 1
ATOM 2204 O O . ILE A 1 282 ? 13.672 -24.828 -14.164 1 93.12 282 ILE A O 1
ATOM 2208 N N . PRO A 1 283 ? 14.883 -25.938 -15.602 1 92.62 283 PRO A N 1
ATOM 2209 C CA . PRO A 1 283 ? 13.695 -26.203 -16.422 1 92.62 283 PRO A CA 1
ATOM 2210 C C . PRO A 1 283 ? 12.617 -26.969 -15.664 1 92.62 283 PRO A C 1
ATOM 2212 O O . PRO A 1 283 ? 11.43 -26.781 -15.922 1 92.62 283 PRO A O 1
ATOM 2215 N N . TYR A 1 284 ? 13.039 -27.781 -14.766 1 93.06 284 TYR A N 1
ATOM 2216 C CA . TYR A 1 284 ? 12.062 -28.578 -14.039 1 93.06 284 TYR A CA 1
ATOM 2217 C C . TYR A 1 284 ? 11.398 -27.766 -12.938 1 93.06 284 TYR A C 1
ATOM 2219 O O . TYR A 1 284 ? 10.172 -27.797 -12.789 1 93.06 284 TYR A O 1
ATOM 2227 N N . ILE A 1 285 ? 12.219 -27.047 -12.242 1 94.06 285 ILE A N 1
ATOM 2228 C CA . ILE A 1 285 ? 11.648 -26.312 -11.117 1 94.06 285 ILE A CA 1
ATOM 2229 C C . ILE A 1 285 ? 10.805 -25.141 -11.633 1 94.06 285 ILE A C 1
ATOM 2231 O O . ILE A 1 285 ? 9.969 -24.609 -10.906 1 94.06 285 ILE A O 1
ATOM 2235 N N . ALA A 1 286 ? 10.992 -24.75 -12.906 1 92.5 286 ALA A N 1
ATOM 2236 C CA . ALA A 1 286 ? 10.18 -23.703 -13.531 1 92.5 286 ALA A CA 1
ATOM 2237 C C . ALA A 1 286 ? 8.703 -24.078 -13.516 1 92.5 286 ALA A C 1
ATOM 2239 O O . ALA A 1 286 ? 7.836 -23.203 -13.398 1 92.5 286 ALA A O 1
ATOM 2240 N N . ASN A 1 287 ? 8.398 -25.375 -13.602 1 93.62 287 ASN A N 1
ATOM 2241 C CA . ASN A 1 287 ? 7.02 -25.828 -13.5 1 93.62 287 ASN A CA 1
ATOM 2242 C C . ASN A 1 287 ? 6.398 -25.438 -12.164 1 93.62 287 ASN A C 1
ATOM 2244 O O . ASN A 1 287 ? 5.238 -25.016 -12.109 1 93.62 287 ASN A O 1
ATOM 2248 N N . MET A 1 288 ? 7.137 -25.641 -11.172 1 95.56 288 MET A N 1
ATOM 2249 C CA . MET A 1 288 ? 6.684 -25.266 -9.836 1 95.56 288 MET A CA 1
ATOM 2250 C C . MET A 1 288 ? 6.492 -23.766 -9.727 1 95.56 288 MET A C 1
ATOM 2252 O O . MET A 1 288 ? 5.492 -23.297 -9.172 1 95.56 288 MET A O 1
ATOM 2256 N N . LEU A 1 289 ? 7.41 -23.047 -10.312 1 94.94 289 LEU A N 1
ATOM 2257 C CA . LEU A 1 289 ? 7.344 -21.578 -10.289 1 94.94 289 LEU A CA 1
ATOM 2258 C C . LEU A 1 289 ? 6.098 -21.078 -11.008 1 94.94 289 LEU A C 1
ATOM 2260 O O . LEU A 1 289 ? 5.445 -20.141 -10.547 1 94.94 289 LEU A O 1
ATOM 2264 N N . ASN A 1 290 ? 5.809 -21.641 -12.078 1 96.94 290 ASN A N 1
ATOM 2265 C CA . ASN A 1 290 ? 4.645 -21.219 -12.859 1 96.94 290 ASN A CA 1
ATOM 2266 C C . ASN A 1 290 ? 3.344 -21.5 -12.109 1 96.94 290 ASN A C 1
ATOM 2268 O O . ASN A 1 290 ? 2.422 -20.688 -12.141 1 96.94 290 ASN A O 1
ATOM 2272 N N . ILE A 1 291 ? 3.258 -22.641 -11.453 1 98.38 291 ILE A N 1
ATOM 2273 C CA . ILE A 1 291 ? 2.088 -22.953 -10.641 1 98.38 291 ILE A CA 1
ATOM 2274 C C . ILE A 1 291 ? 1.948 -21.922 -9.523 1 98.38 291 ILE A C 1
ATOM 2276 O O . ILE A 1 291 ? 0.854 -21.406 -9.273 1 98.38 291 ILE A O 1
ATOM 2280 N N . ALA A 1 292 ? 3.059 -21.656 -8.867 1 97.69 292 ALA A N 1
ATOM 2281 C CA . ALA A 1 292 ? 3.055 -20.703 -7.766 1 97.69 292 ALA A CA 1
ATOM 2282 C C . ALA A 1 292 ? 2.615 -19.328 -8.242 1 97.69 292 ALA A C 1
ATOM 2284 O O . ALA A 1 292 ? 1.933 -18.594 -7.512 1 97.69 292 ALA A O 1
ATOM 2285 N N . ARG A 1 293 ? 3.014 -18.922 -9.438 1 98.5 293 ARG A N 1
ATOM 2286 C CA . ARG A 1 293 ? 2.627 -17.625 -9.992 1 98.5 293 ARG A CA 1
ATOM 2287 C C . ARG A 1 293 ? 1.128 -17.578 -10.266 1 98.5 293 ARG A C 1
ATOM 2289 O O . ARG A 1 293 ? 0.497 -16.531 -10.125 1 98.5 293 ARG A O 1
ATOM 2296 N N . ILE A 1 294 ? 0.565 -18.703 -10.703 1 98.81 294 ILE A N 1
ATOM 2297 C CA . ILE A 1 294 ? -0.88 -18.75 -10.891 1 98.81 294 ILE A CA 1
ATOM 2298 C C . ILE A 1 294 ? -1.584 -18.594 -9.547 1 98.81 294 ILE A C 1
ATOM 2300 O O . ILE A 1 294 ? -2.537 -17.828 -9.43 1 98.81 294 ILE A O 1
ATOM 2304 N N . TYR A 1 295 ? -1.089 -19.312 -8.516 1 98.69 295 TYR A N 1
ATOM 2305 C CA . TYR A 1 295 ? -1.623 -19.156 -7.168 1 98.69 295 TYR A CA 1
ATOM 2306 C C . TYR A 1 295 ? -1.527 -17.719 -6.707 1 98.69 295 TYR A C 1
ATOM 2308 O O . TYR A 1 295 ? -2.434 -17.203 -6.039 1 98.69 295 TYR A O 1
ATOM 2316 N N . ASN A 1 296 ? -0.41 -17.109 -7.043 1 98.62 296 ASN A N 1
ATOM 2317 C CA . ASN A 1 296 ? -0.211 -15.711 -6.688 1 98.62 296 ASN A CA 1
ATOM 2318 C C . ASN A 1 296 ? -1.308 -14.82 -7.273 1 98.62 296 ASN A C 1
ATOM 2320 O O . ASN A 1 296 ? -1.86 -13.969 -6.574 1 98.62 296 ASN A O 1
ATOM 2324 N N . SER A 1 297 ? -1.657 -15.008 -8.531 1 98.81 297 SER A N 1
ATOM 2325 C CA . SER A 1 297 ? -2.686 -14.234 -9.211 1 98.81 297 SER A CA 1
ATOM 2326 C C . SER A 1 297 ? -4.066 -14.508 -8.625 1 98.81 297 SER A C 1
ATOM 2328 O O . SER A 1 297 ? -4.867 -13.586 -8.453 1 98.81 297 SER A O 1
ATOM 2330 N N . VAL A 1 298 ? -4.332 -15.727 -8.297 1 98.81 298 VAL A N 1
ATOM 2331 C CA . VAL A 1 298 ? -5.605 -16.109 -7.699 1 98.81 298 VAL A CA 1
ATOM 2332 C C . VAL A 1 298 ? -5.73 -15.492 -6.309 1 98.81 298 VAL A C 1
ATOM 2334 O O . VAL A 1 298 ? -6.805 -15.023 -5.922 1 98.81 298 VAL A O 1
ATOM 2337 N N . SER A 1 299 ? -4.621 -15.508 -5.578 1 98.69 299 SER A N 1
ATOM 2338 C CA . SER A 1 299 ? -4.602 -14.898 -4.254 1 98.69 299 SER A CA 1
ATOM 2339 C C . SER A 1 299 ? -4.867 -13.398 -4.328 1 98.69 299 SER A C 1
ATOM 2341 O O . SER A 1 299 ? -5.555 -12.844 -3.471 1 98.69 299 SER A O 1
ATOM 2343 N N . ALA A 1 300 ? -4.285 -12.758 -5.363 1 98.81 300 ALA A N 1
ATOM 2344 C CA . ALA A 1 300 ? -4.543 -11.336 -5.574 1 98.81 300 ALA A CA 1
ATOM 2345 C C . ALA A 1 300 ? -6.031 -11.07 -5.785 1 98.81 300 ALA A C 1
ATOM 2347 O O . ALA A 1 300 ? -6.613 -10.219 -5.113 1 98.81 300 ALA A O 1
ATOM 2348 N N . ALA A 1 301 ? -6.656 -11.828 -6.66 1 98.81 301 ALA A N 1
ATOM 2349 C CA . ALA A 1 301 ? -8.078 -11.664 -6.969 1 98.81 301 ALA A CA 1
ATOM 2350 C C . ALA A 1 301 ? -8.938 -11.914 -5.734 1 98.81 301 ALA A C 1
ATOM 2352 O O . ALA A 1 301 ? -9.867 -11.156 -5.453 1 98.81 301 ALA A O 1
ATOM 2353 N N . GLY A 1 302 ? -8.641 -12.992 -5.023 1 98.56 302 GLY A N 1
ATOM 2354 C CA . GLY A 1 302 ? -9.398 -13.32 -3.83 1 98.56 302 GLY A CA 1
ATOM 2355 C C . GLY A 1 302 ? -9.297 -12.258 -2.748 1 98.56 302 GLY A C 1
ATOM 2356 O O . GLY A 1 302 ? -10.289 -11.953 -2.08 1 98.56 302 GLY A O 1
ATOM 2357 N N . SER A 1 303 ? -8.102 -11.695 -2.539 1 98.56 303 SER A N 1
ATOM 2358 C CA . SER A 1 303 ? -7.898 -10.656 -1.53 1 98.56 303 SER A CA 1
ATOM 2359 C C . SER A 1 303 ? -8.656 -9.383 -1.885 1 98.56 303 SER A C 1
ATOM 2361 O O . SER A 1 303 ? -9.234 -8.734 -1.011 1 98.56 303 SER A O 1
ATOM 2363 N N . MET A 1 304 ? -8.633 -9.016 -3.184 1 98.75 304 MET A N 1
ATOM 2364 C CA . MET A 1 304 ? -9.398 -7.855 -3.627 1 98.75 304 MET A CA 1
ATOM 2365 C C . MET A 1 304 ? -10.891 -8.062 -3.389 1 98.75 304 MET A C 1
ATOM 2367 O O . MET A 1 304 ? -11.578 -7.164 -2.902 1 98.75 304 MET A O 1
ATOM 2371 N N . ARG A 1 305 ? -11.391 -9.289 -3.697 1 98.19 305 ARG A N 1
ATOM 2372 C CA . ARG A 1 305 ? -12.797 -9.602 -3.49 1 98.19 305 ARG A CA 1
ATOM 2373 C C . ARG A 1 305 ? -13.188 -9.43 -2.025 1 98.19 305 ARG A C 1
ATOM 2375 O O . ARG A 1 305 ? -14.234 -8.859 -1.718 1 98.19 305 ARG A O 1
ATOM 2382 N N . ARG A 1 306 ? -12.328 -9.852 -1.148 1 97.31 306 ARG A N 1
ATOM 2383 C CA . ARG A 1 306 ? -12.602 -9.797 0.284 1 97.31 306 ARG A CA 1
ATOM 2384 C C . ARG A 1 306 ? -12.773 -8.359 0.758 1 97.31 306 ARG A C 1
ATOM 2386 O O . ARG A 1 306 ? -13.758 -8.031 1.425 1 97.31 306 ARG A O 1
ATOM 2393 N N . ILE A 1 307 ? -11.867 -7.48 0.443 1 98.19 307 ILE A N 1
ATOM 2394 C CA . ILE A 1 307 ? -11.898 -6.117 0.966 1 98.19 307 ILE A CA 1
ATOM 2395 C C . ILE A 1 307 ? -13.055 -5.352 0.329 1 98.19 307 ILE A C 1
ATOM 2397 O O . ILE A 1 307 ? -13.664 -4.484 0.965 1 98.19 307 ILE A O 1
ATOM 2401 N N . VAL A 1 308 ? -13.367 -5.625 -0.945 1 98 308 VAL A N 1
ATOM 2402 C CA . VAL A 1 308 ? -14.484 -4.965 -1.618 1 98 308 VAL A CA 1
ATOM 2403 C C . VAL A 1 308 ? -15.805 -5.402 -0.99 1 98 308 VAL A C 1
ATOM 2405 O O . VAL A 1 308 ? -16.688 -4.578 -0.753 1 98 308 VAL A O 1
ATOM 2408 N N . ASP A 1 309 ? -15.906 -6.715 -0.678 1 96.75 309 ASP A N 1
ATOM 2409 C CA . ASP A 1 309 ? -17.109 -7.238 -0.045 1 96.75 309 ASP A CA 1
ATOM 2410 C C . ASP A 1 309 ? -17.328 -6.617 1.334 1 96.75 309 ASP A C 1
ATOM 2412 O O . ASP A 1 309 ? -18.438 -6.242 1.688 1 96.75 309 ASP A O 1
ATOM 2416 N N . LEU A 1 310 ? -16.297 -6.508 2.072 1 97.06 310 LEU A N 1
ATOM 2417 C CA . LEU A 1 310 ? -16.391 -5.926 3.406 1 97.06 310 LEU A CA 1
ATOM 2418 C C . LEU A 1 310 ? -16.75 -4.445 3.328 1 97.06 310 LEU A C 1
ATOM 2420 O O . LEU A 1 310 ? -17.594 -3.967 4.098 1 97.06 310 LEU A O 1
ATOM 2424 N N . ALA A 1 311 ? -16.141 -3.729 2.426 1 97.5 311 ALA A N 1
ATOM 2425 C CA . ALA A 1 311 ? -16.391 -2.295 2.285 1 97.5 311 ALA A CA 1
ATOM 2426 C C . ALA A 1 311 ? -17.828 -2.025 1.834 1 97.5 311 ALA A C 1
ATOM 2428 O O . ALA A 1 311 ? -18.453 -1.068 2.289 1 97.5 311 ALA A O 1
ATOM 2429 N N . ARG A 1 312 ? -18.297 -2.848 0.878 1 96.12 312 ARG A N 1
ATOM 2430 C CA . ARG A 1 312 ? -19.656 -2.643 0.394 1 96.12 312 ARG A CA 1
ATOM 2431 C C . ARG A 1 312 ? -20.672 -2.863 1.509 1 96.12 312 ARG A C 1
ATOM 2433 O O . ARG A 1 312 ? -21.656 -2.125 1.615 1 96.12 312 ARG A O 1
ATOM 2440 N N . ASP A 1 313 ? -20.469 -3.893 2.357 1 96.31 313 ASP A N 1
ATOM 2441 C CA . ASP A 1 313 ? -21.375 -4.125 3.48 1 96.31 313 ASP A CA 1
ATOM 2442 C C . ASP A 1 313 ? -21.266 -3.002 4.512 1 96.31 313 ASP A C 1
ATOM 2444 O O . ASP A 1 313 ? -22.281 -2.531 5.027 1 96.31 313 ASP A O 1
ATOM 2448 N N . TYR A 1 314 ? -20.094 -2.57 4.812 1 96.38 314 TYR A N 1
ATOM 2449 C CA . TYR A 1 314 ? -19.859 -1.498 5.773 1 96.38 314 TYR A CA 1
ATOM 2450 C C . TYR A 1 314 ? -20.562 -0.217 5.344 1 96.38 314 TYR A C 1
ATOM 2452 O O . TYR A 1 314 ? -21.078 0.533 6.18 1 96.38 314 TYR A O 1
ATOM 2460 N N . ALA A 1 315 ? -20.609 -0.001 4.043 1 96.38 315 ALA A N 1
ATOM 2461 C CA . ALA A 1 315 ? -21.219 1.21 3.492 1 96.38 315 ALA A CA 1
ATOM 2462 C C . ALA A 1 315 ? -22.719 1.233 3.746 1 96.38 315 ALA A C 1
ATOM 2464 O O . ALA A 1 315 ? -23.344 2.293 3.699 1 96.38 315 ALA A O 1
ATOM 2465 N N . THR A 1 316 ? -23.328 0.048 4.023 1 95.5 316 THR A N 1
ATOM 2466 C CA . THR A 1 316 ? -24.766 -0.011 4.316 1 95.5 316 THR A CA 1
ATOM 2467 C C . THR A 1 316 ? -25.016 0.238 5.801 1 95.5 316 THR A C 1
ATOM 2469 O O . THR A 1 316 ? -26.156 0.5 6.203 1 95.5 316 THR A O 1
ATOM 2472 N N . LYS A 1 317 ? -24.016 0.219 6.59 1 93.69 317 LYS A N 1
ATOM 2473 C CA . LYS A 1 317 ? -24.172 0.274 8.039 1 93.69 317 LYS A CA 1
ATOM 2474 C C . LYS A 1 317 ? -23.672 1.608 8.594 1 93.69 317 LYS A C 1
ATOM 2476 O O . LYS A 1 317 ? -24.297 2.178 9.5 1 93.69 317 LYS A O 1
ATOM 2481 N N . ARG A 1 318 ? -22.625 2.1 8.07 1 92.81 318 ARG A N 1
ATOM 2482 C CA . ARG A 1 318 ? -22.016 3.33 8.562 1 92.81 318 ARG A CA 1
ATOM 2483 C C . ARG A 1 318 ? -22.734 4.555 8.016 1 92.81 318 ARG A C 1
ATOM 2485 O O . ARG A 1 318 ? -22.922 4.688 6.809 1 92.81 318 ARG A O 1
ATOM 2492 N N . GLU A 1 319 ? -23.141 5.395 8.914 1 92.62 319 GLU A N 1
ATOM 2493 C CA . GLU A 1 319 ? -23.766 6.66 8.531 1 92.62 319 GLU A CA 1
ATOM 2494 C C . GLU A 1 319 ? -22.812 7.836 8.781 1 92.62 319 GLU A C 1
ATOM 2496 O O . GLU A 1 319 ? -22.094 7.859 9.781 1 92.62 319 GLU A O 1
ATOM 2501 N N . ALA A 1 320 ? -22.734 8.711 7.859 1 89.94 320 ALA A N 1
ATOM 2502 C CA . ALA A 1 320 ? -22.031 9.984 7.965 1 89.94 320 ALA A CA 1
ATOM 2503 C C . ALA A 1 320 ? -22.75 11.086 7.203 1 89.94 320 ALA A C 1
ATOM 2505 O O . ALA A 1 320 ? -23.312 10.844 6.125 1 89.94 320 ALA A O 1
ATOM 2506 N N . PHE A 1 321 ? -22.75 12.266 7.805 1 90.81 321 PHE A N 1
ATOM 2507 C CA . PHE A 1 321 ? -23.359 13.445 7.207 1 90.81 321 PHE A CA 1
ATOM 2508 C C . PHE A 1 321 ? -24.828 13.188 6.871 1 90.81 321 PHE A C 1
ATOM 2510 O O . PHE A 1 321 ? -25.297 13.57 5.801 1 90.81 321 PHE A O 1
ATOM 2517 N N . GLY A 1 322 ? -25.5 12.383 7.656 1 89.56 322 GLY A N 1
ATOM 2518 C CA . GLY A 1 322 ? -26.938 12.258 7.625 1 89.56 322 GLY A CA 1
ATOM 2519 C C . GLY A 1 322 ? -27.422 11.094 6.777 1 89.56 322 GLY A C 1
ATOM 2520 O O . GLY A 1 322 ? -28.625 10.836 6.691 1 89.56 322 GLY A O 1
ATOM 2521 N N . LYS A 1 323 ? -26.484 10.352 6.18 1 92.56 323 LYS A N 1
ATOM 2522 C CA . LYS A 1 323 ? -26.922 9.227 5.355 1 92.56 323 LYS A CA 1
ATOM 2523 C C . LYS A 1 323 ? -25.875 8.117 5.367 1 92.56 323 LYS A C 1
ATOM 2525 O O . LYS A 1 323 ? -24.719 8.344 5.727 1 92.56 323 LYS A O 1
ATOM 2530 N N . PRO A 1 324 ? -26.328 6.859 4.98 1 94.69 324 PRO A N 1
ATOM 2531 C CA . PRO A 1 324 ? -25.359 5.773 4.867 1 94.69 324 PRO A CA 1
ATOM 2532 C C . PRO A 1 324 ? -24.297 6.039 3.807 1 94.69 324 PRO A C 1
ATOM 2534 O O . PRO A 1 324 ? -24.578 6.703 2.803 1 94.69 324 PRO A O 1
ATOM 2537 N N . LEU A 1 325 ? -23.078 5.52 4.012 1 94.75 325 LEU A N 1
ATOM 2538 C CA . LEU A 1 325 ? -21.969 5.715 3.078 1 94.75 325 LEU A CA 1
ATOM 2539 C C . LEU A 1 325 ? -22.391 5.324 1.663 1 94.75 325 LEU A C 1
ATOM 2541 O O . LEU A 1 325 ? -21.953 5.945 0.691 1 94.75 325 LEU A O 1
ATOM 2545 N N . LYS A 1 326 ? -23.25 4.27 1.488 1 96.06 326 LYS A N 1
ATOM 2546 C CA . LYS A 1 326 ? -23.641 3.77 0.179 1 96.06 326 LYS A CA 1
ATOM 2547 C C . LYS A 1 326 ? -24.438 4.82 -0.591 1 96.06 326 LYS A C 1
ATOM 2549 O O . LYS A 1 326 ? -24.625 4.703 -1.805 1 96.06 326 LYS A O 1
ATOM 2554 N N . ASP A 1 327 ? -24.938 5.812 0.115 1 95.06 327 ASP A N 1
ATOM 2555 C CA . ASP A 1 327 ? -25.766 6.844 -0.519 1 95.06 327 ASP A CA 1
ATOM 2556 C C . ASP A 1 327 ? -24.922 8.078 -0.858 1 95.06 327 ASP A C 1
ATOM 2558 O O . ASP A 1 327 ? -25.453 9.086 -1.33 1 95.06 327 ASP A O 1
ATOM 2562 N N . HIS A 1 328 ? -23.656 8.102 -0.558 1 93.62 328 HIS A N 1
ATOM 2563 C CA . HIS A 1 328 ? -22.734 9.148 -0.994 1 93.62 328 HIS A CA 1
ATOM 2564 C C . HIS A 1 328 ? -22.109 8.805 -2.34 1 93.62 328 HIS A C 1
ATOM 2566 O O . HIS A 1 328 ? -21.297 7.883 -2.432 1 93.62 328 HIS A O 1
ATOM 2572 N N . PRO A 1 329 ? -22.375 9.609 -3.385 1 92.31 329 PRO A N 1
ATOM 2573 C CA . PRO A 1 329 ? -21.953 9.25 -4.742 1 92.31 329 PRO A CA 1
ATOM 2574 C C . PRO A 1 329 ? -20.438 9.086 -4.871 1 92.31 329 PRO A C 1
ATOM 2576 O O . PRO A 1 329 ? -19.969 8.18 -5.562 1 92.31 329 PRO A O 1
ATOM 2579 N N . LEU A 1 330 ? -19.688 9.93 -4.262 1 94.06 330 LEU A N 1
ATOM 2580 C CA . LEU A 1 330 ? -18.234 9.859 -4.363 1 94.06 330 LEU A CA 1
ATOM 2581 C C . LEU A 1 330 ? -17.703 8.57 -3.75 1 94.06 330 LEU A C 1
ATOM 2583 O O . LEU A 1 330 ? -16.781 7.961 -4.281 1 94.06 330 LEU A O 1
ATOM 2587 N N . HIS A 1 331 ? -18.266 8.172 -2.6 1 95.56 331 HIS A N 1
ATOM 2588 C CA . HIS A 1 331 ? -17.891 6.914 -1.972 1 95.56 331 HIS A CA 1
ATOM 2589 C C . HIS A 1 331 ? -18.219 5.73 -2.871 1 95.56 331 HIS A C 1
ATOM 2591 O O . HIS A 1 331 ? -17.406 4.816 -3.029 1 95.56 331 HIS A O 1
ATOM 2597 N N . MET A 1 332 ? -19.422 5.766 -3.496 1 95.56 332 MET A N 1
ATOM 2598 C CA . MET A 1 332 ? -19.859 4.684 -4.375 1 95.56 332 MET A CA 1
ATOM 2599 C C . MET A 1 332 ? -18.953 4.594 -5.609 1 95.56 332 MET A C 1
ATOM 2601 O O . MET A 1 332 ? -18.672 3.496 -6.094 1 95.56 332 MET A O 1
ATOM 2605 N N . GLN A 1 333 ? -18.562 5.734 -6.102 1 95 333 GLN A N 1
ATOM 2606 C CA . GLN A 1 333 ? -17.641 5.738 -7.234 1 95 333 GLN A CA 1
ATOM 2607 C C . GLN A 1 333 ? -16.328 5.059 -6.871 1 95 333 GLN A C 1
ATOM 2609 O O . GLN A 1 333 ? -15.758 4.316 -7.68 1 95 333 GLN A O 1
ATOM 2614 N N . THR A 1 334 ? -15.82 5.32 -5.688 1 96.19 334 THR A N 1
ATOM 2615 C CA . THR A 1 334 ? -14.594 4.68 -5.219 1 96.19 334 THR A CA 1
ATOM 2616 C C . THR A 1 334 ? -14.758 3.164 -5.164 1 96.19 334 THR A C 1
ATOM 2618 O O . THR A 1 334 ? -13.914 2.42 -5.656 1 96.19 334 THR A O 1
ATOM 2621 N N . LEU A 1 335 ? -15.891 2.684 -4.602 1 97.94 335 LEU A N 1
ATOM 2622 C CA . LEU A 1 335 ? -16.172 1.255 -4.512 1 97.94 335 LEU A CA 1
ATOM 2623 C C . LEU A 1 335 ? -16.281 0.633 -5.898 1 97.94 335 LEU A C 1
ATOM 2625 O O . LEU A 1 335 ? -15.836 -0.493 -6.121 1 97.94 335 LEU A O 1
ATOM 2629 N N . THR A 1 336 ? -16.859 1.387 -6.816 1 97.38 336 THR A N 1
ATOM 2630 C CA . THR A 1 336 ? -17.031 0.899 -8.18 1 97.38 336 THR A CA 1
ATOM 2631 C C . THR A 1 336 ? -15.688 0.692 -8.859 1 97.38 336 THR A C 1
ATOM 2633 O O . THR A 1 336 ? -15.469 -0.325 -9.523 1 97.38 336 THR A O 1
ATOM 2636 N N . ARG A 1 337 ? -14.828 1.667 -8.688 1 96.62 337 ARG A N 1
ATOM 2637 C CA . ARG A 1 337 ? -13.492 1.534 -9.273 1 96.62 337 ARG A CA 1
ATOM 2638 C C . ARG A 1 337 ? -12.773 0.317 -8.711 1 96.62 337 ARG A C 1
ATOM 2640 O O . ARG A 1 337 ? -12.094 -0.403 -9.445 1 96.62 337 ARG A O 1
ATOM 2647 N N . MET A 1 338 ? -12.906 0.049 -7.445 1 98.31 338 MET A N 1
ATOM 2648 C CA . MET A 1 338 ? -12.305 -1.131 -6.824 1 98.31 338 MET A CA 1
ATOM 2649 C C . MET A 1 338 ? -12.93 -2.408 -7.375 1 98.31 338 MET A C 1
ATOM 2651 O O . MET A 1 338 ? -12.227 -3.383 -7.648 1 98.31 338 MET A O 1
ATOM 2655 N N . GLU A 1 339 ? -14.219 -2.381 -7.543 1 98.38 339 GLU A N 1
ATOM 2656 C CA . GLU A 1 339 ? -14.953 -3.539 -8.055 1 98.38 339 GLU A CA 1
ATOM 2657 C C . GLU A 1 339 ? -14.5 -3.9 -9.461 1 98.38 339 GLU A C 1
ATOM 2659 O O . GLU A 1 339 ? -14.305 -5.074 -9.781 1 98.38 339 GLU A O 1
ATOM 2664 N N . VAL A 1 340 ? -14.297 -2.93 -10.289 1 98.25 340 VAL A N 1
ATOM 2665 C CA . VAL A 1 340 ? -13.891 -3.154 -11.672 1 98.25 340 VAL A CA 1
ATOM 2666 C C . VAL A 1 340 ? -12.508 -3.799 -11.711 1 98.25 340 VAL A C 1
ATOM 2668 O O . VAL A 1 340 ? -12.289 -4.758 -12.453 1 98.25 340 VAL A O 1
ATOM 2671 N N . GLN A 1 341 ? -11.586 -3.287 -10.875 1 98.56 341 GLN A N 1
ATOM 2672 C CA . GLN A 1 341 ? -10.266 -3.887 -10.781 1 98.56 341 GLN A CA 1
ATOM 2673 C C . GLN A 1 341 ? -10.344 -5.34 -10.32 1 98.56 341 GLN A C 1
ATOM 2675 O O . GLN A 1 341 ? -9.633 -6.199 -10.836 1 98.56 341 GLN A O 1
ATOM 2680 N N . THR A 1 342 ? -11.211 -5.598 -9.391 1 98.75 342 THR A N 1
ATOM 2681 C CA . THR A 1 342 ? -11.375 -6.918 -8.805 1 98.75 342 THR A CA 1
ATOM 2682 C C . THR A 1 342 ? -11.906 -7.91 -9.836 1 98.75 342 THR A C 1
ATOM 2684 O O . THR A 1 342 ? -11.406 -9.031 -9.938 1 98.75 342 THR A O 1
ATOM 2687 N N . GLN A 1 343 ? -12.852 -7.488 -10.625 1 98.75 343 GLN A N 1
ATOM 2688 C CA . GLN A 1 343 ? -13.438 -8.359 -11.641 1 98.75 343 GLN A CA 1
ATOM 2689 C C . GLN A 1 343 ? -12.43 -8.672 -12.742 1 98.75 343 GLN A C 1
ATOM 2691 O O . GLN A 1 343 ? -12.336 -9.812 -13.203 1 98.75 343 GLN A O 1
ATOM 2696 N N . ALA A 1 344 ? -11.695 -7.645 -13.148 1 98.81 344 ALA A N 1
ATOM 2697 C CA . ALA A 1 344 ? -10.688 -7.84 -14.188 1 98.81 344 ALA A CA 1
ATOM 2698 C C . ALA A 1 344 ? -9.625 -8.836 -13.742 1 98.81 344 ALA A C 1
ATOM 2700 O O . ALA A 1 344 ? -9.25 -9.734 -14.492 1 98.81 344 ALA A O 1
ATOM 2701 N N . ALA A 1 345 ? -9.156 -8.695 -12.5 1 98.88 345 ALA A N 1
ATOM 2702 C CA . ALA A 1 345 ? -8.141 -9.594 -11.953 1 98.88 345 ALA A CA 1
ATOM 2703 C C . ALA A 1 345 ? -8.664 -11.023 -11.859 1 98.88 345 ALA A C 1
ATOM 2705 O O . ALA A 1 345 ? -7.934 -11.977 -12.141 1 98.88 345 ALA A O 1
ATOM 2706 N N . PHE A 1 346 ? -9.914 -11.172 -11.477 1 98.81 346 PHE A N 1
ATOM 2707 C CA . PHE A 1 346 ? -10.531 -12.484 -11.367 1 98.81 346 PHE A CA 1
ATOM 2708 C C . PHE A 1 346 ? -10.547 -13.188 -12.727 1 98.81 346 PHE A C 1
ATOM 2710 O O . PHE A 1 346 ? -10.148 -14.352 -12.836 1 98.81 346 PHE A O 1
ATOM 2717 N N . LEU A 1 347 ? -10.945 -12.469 -13.719 1 98.88 347 LEU A N 1
ATOM 2718 C CA . LEU A 1 347 ? -11.078 -13.078 -15.039 1 98.88 347 LEU A CA 1
ATOM 2719 C C . LEU A 1 347 ? -9.711 -13.484 -15.586 1 98.88 347 LEU A C 1
ATOM 2721 O O . LEU A 1 347 ? -9.586 -14.523 -16.234 1 98.88 347 LEU A O 1
ATOM 2725 N N . LEU A 1 348 ? -8.719 -12.664 -15.32 1 98.88 348 LEU A N 1
ATOM 2726 C CA . LEU A 1 348 ? -7.371 -13.008 -15.766 1 98.88 348 LEU A CA 1
ATOM 2727 C C . LEU A 1 348 ? -6.859 -14.25 -15.039 1 98.88 348 LEU A C 1
ATOM 2729 O O . LEU A 1 348 ? -6.254 -15.125 -15.656 1 98.88 348 LEU A O 1
ATOM 2733 N N . ALA A 1 349 ? -7.117 -14.352 -13.75 1 98.81 349 ALA A N 1
ATOM 2734 C CA . ALA A 1 349 ? -6.707 -15.516 -12.969 1 98.81 349 ALA A CA 1
ATOM 2735 C C . ALA A 1 349 ? -7.398 -16.781 -13.461 1 98.81 349 ALA A C 1
ATOM 2737 O O . ALA A 1 349 ? -6.766 -17.828 -13.602 1 98.81 349 ALA A O 1
ATOM 2738 N N . MET A 1 350 ? -8.656 -16.656 -13.781 1 98.81 350 MET A N 1
ATOM 2739 C CA . MET A 1 350 ? -9.406 -17.828 -14.234 1 98.81 350 MET A CA 1
ATOM 2740 C C . MET A 1 350 ? -8.984 -18.234 -15.641 1 98.81 350 MET A C 1
ATOM 2742 O O . MET A 1 350 ? -8.992 -19.422 -15.984 1 98.81 350 MET A O 1
ATOM 2746 N N . GLU A 1 351 ? -8.57 -17.219 -16.422 1 98.81 351 GLU A N 1
ATOM 2747 C CA . GLU A 1 351 ? -8.031 -17.531 -17.75 1 98.81 351 GLU A CA 1
ATOM 2748 C C . GLU A 1 351 ? -6.773 -18.391 -17.641 1 98.81 351 GLU A C 1
ATOM 2750 O O . GLU A 1 351 ? -6.59 -19.344 -18.406 1 98.81 351 GLU A O 1
ATOM 2755 N N . LEU A 1 352 ? -5.93 -18.125 -16.703 1 98.81 352 LEU A N 1
ATOM 2756 C CA . LEU A 1 352 ? -4.738 -18.938 -16.469 1 98.81 352 LEU A CA 1
ATOM 2757 C C . LEU A 1 352 ? -5.117 -20.359 -16.062 1 98.81 352 LEU A C 1
ATOM 2759 O O . LEU A 1 352 ? -4.52 -21.328 -16.531 1 98.81 352 LEU A O 1
ATOM 2763 N N . ALA A 1 353 ? -6.102 -20.422 -15.172 1 98.75 353 ALA A N 1
ATOM 2764 C CA . ALA A 1 353 ? -6.562 -21.719 -14.719 1 98.75 353 ALA A CA 1
ATOM 2765 C C . ALA A 1 353 ? -7.066 -22.562 -15.891 1 98.75 353 ALA A C 1
ATOM 2767 O O . ALA A 1 353 ? -6.758 -23.75 -15.984 1 98.75 353 ALA A O 1
ATOM 2768 N N . ARG A 1 354 ? -7.832 -21.953 -16.766 1 98.75 354 ARG A N 1
ATOM 2769 C CA . ARG A 1 354 ? -8.383 -22.625 -17.922 1 98.75 354 ARG A CA 1
ATOM 2770 C C . ARG A 1 354 ? -7.27 -23.125 -18.844 1 98.75 354 ARG A C 1
ATOM 2772 O O . ARG A 1 354 ? -7.266 -24.297 -19.25 1 98.75 354 ARG A O 1
ATOM 2779 N N . LEU A 1 355 ? -6.309 -22.25 -19.141 1 98.81 355 LEU A N 1
ATOM 2780 C CA . LEU A 1 355 ? -5.215 -22.594 -20.031 1 98.81 355 LEU A CA 1
ATOM 2781 C C . LEU A 1 355 ? -4.34 -23.688 -19.438 1 98.81 355 LEU A C 1
ATOM 2783 O O . LEU A 1 355 ? -3.873 -24.578 -20.141 1 98.81 355 LEU A O 1
ATOM 2787 N N . LEU A 1 356 ? -4.129 -23.625 -18.125 1 98.75 356 LEU A N 1
ATOM 2788 C CA . LEU A 1 356 ? -3.352 -24.656 -17.453 1 98.75 356 LEU A CA 1
ATOM 2789 C C . LEU A 1 356 ? -4.031 -26.016 -17.562 1 98.75 356 LEU A C 1
ATOM 2791 O O . LEU A 1 356 ? -3.373 -27.031 -17.828 1 98.75 356 LEU A O 1
ATOM 2795 N N . GLY A 1 357 ? -5.391 -26.031 -17.297 1 98.56 357 GLY A N 1
ATOM 2796 C CA . GLY A 1 357 ? -6.141 -27.281 -17.438 1 98.56 357 GLY A CA 1
ATOM 2797 C C . GLY A 1 357 ? -6.031 -27.891 -18.828 1 98.56 357 GLY A C 1
ATOM 2798 O O . GLY A 1 357 ? -5.855 -29.094 -18.969 1 98.56 357 GLY A O 1
ATOM 2799 N N . LEU A 1 358 ? -6.094 -27.047 -19.859 1 98.62 358 LEU A N 1
ATOM 2800 C CA . LEU A 1 358 ? -5.973 -27.516 -21.234 1 98.62 358 LEU A CA 1
ATOM 2801 C C . LEU A 1 358 ? -4.582 -28.078 -21.484 1 98.62 358 LEU A C 1
ATOM 2803 O O . LEU A 1 358 ? -4.445 -29.141 -22.109 1 98.62 358 LEU A O 1
ATOM 2807 N N . GLU A 1 359 ? -3.588 -27.406 -21 1 98 359 GLU A N 1
ATOM 2808 C CA . GLU A 1 359 ? -2.211 -27.844 -21.219 1 98 359 GLU A CA 1
ATOM 2809 C C . GLU A 1 359 ? -1.95 -29.188 -20.547 1 98 359 GLU A C 1
ATOM 2811 O O . GLU A 1 359 ? -1.328 -30.078 -21.141 1 98 359 GLU A O 1
ATOM 2816 N N . GLU A 1 360 ? -2.439 -29.359 -19.359 1 97.44 360 GLU A N 1
ATOM 2817 C CA . GLU A 1 360 ? -2.113 -30.531 -18.562 1 97.44 360 GLU A CA 1
ATOM 2818 C C . GLU A 1 360 ? -2.895 -31.766 -19.016 1 97.44 360 GLU A C 1
ATOM 2820 O O . GLU A 1 360 ? -2.512 -32.906 -18.734 1 97.44 360 GLU A O 1
ATOM 2825 N N . THR A 1 361 ? -3.994 -31.594 -19.719 1 97.69 361 THR A N 1
ATOM 2826 C CA . THR A 1 361 ? -4.777 -32.688 -20.25 1 97.69 361 THR A CA 1
ATOM 2827 C C . THR A 1 361 ? -4.469 -32.906 -21.734 1 97.69 361 THR A C 1
ATOM 2829 O O . THR A 1 361 ? -5.188 -33.625 -22.422 1 97.69 361 THR A O 1
ATOM 2832 N N . LYS A 1 362 ? -3.463 -32.25 -22.234 1 97.25 362 LYS A N 1
ATOM 2833 C CA . LYS A 1 362 ? -2.975 -32.344 -23.594 1 97.25 362 LYS A CA 1
ATOM 2834 C C . LYS A 1 362 ? -4.059 -31.953 -24.594 1 97.25 362 LYS A C 1
ATOM 2836 O O . LYS A 1 362 ? -4.176 -32.562 -25.672 1 97.25 362 LYS A O 1
ATOM 2841 N N . MET A 1 363 ? -4.812 -31.031 -24.203 1 98.06 363 MET A N 1
ATOM 2842 C CA . MET A 1 363 ? -5.898 -30.562 -25.062 1 98.06 363 MET A CA 1
ATOM 2843 C C . MET A 1 363 ? -5.613 -29.156 -25.578 1 98.06 363 MET A C 1
ATOM 2845 O O . MET A 1 363 ? -6.352 -28.641 -26.422 1 98.06 363 MET A O 1
ATOM 2849 N N . ALA A 1 364 ? -4.52 -28.547 -25.125 1 98.25 364 ALA A N 1
ATOM 2850 C CA . ALA A 1 364 ? -4.195 -27.172 -25.516 1 98.25 364 ALA A CA 1
ATOM 2851 C C . ALA A 1 364 ? -3.645 -27.125 -26.938 1 98.25 364 ALA A C 1
ATOM 2853 O O . ALA A 1 364 ? -2.842 -27.984 -27.328 1 98.25 364 ALA A O 1
ATOM 2854 N N . THR A 1 365 ? -4.121 -26.219 -27.719 1 98.12 365 THR A N 1
ATOM 2855 C CA . THR A 1 365 ? -3.473 -25.891 -29 1 98.12 365 THR A CA 1
ATOM 2856 C C . THR A 1 365 ? -2.119 -25.234 -28.766 1 98.12 365 THR A C 1
ATOM 2858 O O . THR A 1 365 ? -1.807 -24.828 -27.641 1 98.12 365 THR A O 1
ATOM 2861 N N . GLU A 1 366 ? -1.311 -25.172 -29.797 1 97.25 366 GLU A N 1
ATOM 2862 C CA . GLU A 1 366 ? -0.026 -24.484 -29.688 1 97.25 366 GLU A CA 1
ATOM 2863 C C . GLU A 1 366 ? -0.213 -23.016 -29.312 1 97.25 366 GLU A C 1
ATOM 2865 O O . GLU A 1 366 ? 0.587 -22.453 -28.562 1 97.25 366 GLU A O 1
ATOM 2870 N N . GLN A 1 367 ? -1.246 -22.422 -29.828 1 97.38 367 GLN A N 1
ATOM 2871 C CA . GLN A 1 367 ? -1.555 -21.031 -29.516 1 97.38 367 GLN A CA 1
ATOM 2872 C C . GLN A 1 367 ? -1.877 -20.859 -28.031 1 97.38 367 GLN A C 1
ATOM 2874 O O . GLN A 1 367 ? -1.413 -19.922 -27.391 1 97.38 367 GLN A O 1
ATOM 2879 N N . GLU A 1 368 ? -2.609 -21.797 -27.531 1 98.25 368 GLU A N 1
ATOM 2880 C CA . GLU A 1 368 ? -2.994 -21.734 -26.125 1 98.25 368 GLU A CA 1
ATOM 2881 C C . GLU A 1 368 ? -1.788 -21.938 -25.219 1 98.25 368 GLU A C 1
ATOM 2883 O O . GLU A 1 368 ? -1.706 -21.344 -24.141 1 98.25 368 GLU A O 1
ATOM 2888 N N . LYS A 1 369 ? -0.878 -22.75 -25.625 1 97.75 369 LYS A N 1
ATOM 2889 C CA . LYS A 1 369 ? 0.354 -22.953 -24.859 1 97.75 369 LYS A CA 1
ATOM 2890 C C . LYS A 1 369 ? 1.181 -21.672 -24.828 1 97.75 369 LYS A C 1
ATOM 2892 O O . LYS A 1 369 ? 1.748 -21.312 -23.781 1 97.75 369 LYS A O 1
ATOM 2897 N N . HIS A 1 370 ? 1.256 -20.984 -25.984 1 97.75 370 HIS A N 1
ATOM 2898 C CA . HIS A 1 370 ? 1.954 -19.703 -26.047 1 97.75 370 HIS A CA 1
ATOM 2899 C C . HIS A 1 370 ? 1.297 -18.672 -25.125 1 97.75 370 HIS A C 1
ATOM 2901 O O . HIS A 1 370 ? 1.986 -17.922 -24.438 1 97.75 370 HIS A O 1
ATOM 2907 N N . MET A 1 371 ? -0.009 -18.688 -25.094 1 98.38 371 MET A N 1
ATOM 2908 C CA . MET A 1 371 ? -0.737 -17.734 -24.266 1 98.38 371 MET A CA 1
ATOM 2909 C C . MET A 1 371 ? -0.482 -18.016 -22.781 1 98.38 371 MET A C 1
ATOM 2911 O O . MET A 1 371 ? -0.307 -17.094 -21.984 1 98.38 371 MET A O 1
ATOM 2915 N N . LEU A 1 372 ? -0.515 -19.297 -22.406 1 98.44 372 LEU A N 1
ATOM 2916 C CA . LEU A 1 372 ? -0.242 -19.656 -21.031 1 98.44 372 LEU A CA 1
ATOM 2917 C C . LEU A 1 372 ? 1.134 -19.156 -20.594 1 98.44 372 LEU A C 1
ATOM 2919 O O . LEU A 1 372 ? 1.289 -18.609 -19.5 1 98.44 372 LEU A O 1
ATOM 2923 N N . ARG A 1 373 ? 2.104 -19.328 -21.469 1 97.19 373 ARG A N 1
ATOM 2924 C CA . ARG A 1 373 ? 3.473 -18.922 -21.188 1 97.19 373 ARG A CA 1
ATOM 2925 C C . ARG A 1 373 ? 3.564 -17.406 -21.016 1 97.19 373 ARG A C 1
ATOM 2927 O O . ARG A 1 373 ? 4.242 -16.906 -20.109 1 97.19 373 ARG A O 1
ATOM 2934 N N . LEU A 1 374 ? 2.891 -16.672 -21.844 1 98.38 374 LEU A N 1
ATOM 2935 C CA . LEU A 1 374 ? 2.963 -15.211 -21.844 1 98.38 374 LEU A CA 1
ATOM 2936 C C . LEU A 1 374 ? 2.154 -14.625 -20.688 1 98.38 374 LEU A C 1
ATOM 2938 O O . LEU A 1 374 ? 2.605 -13.703 -20.016 1 98.38 374 LEU A O 1
ATOM 2942 N N . LEU A 1 375 ? 0.961 -15.172 -20.422 1 98.69 375 LEU A N 1
ATOM 2943 C CA . LEU A 1 375 ? 0.028 -14.578 -19.469 1 98.69 375 LEU A CA 1
ATOM 2944 C C . LEU A 1 375 ? 0.453 -14.875 -18.047 1 98.69 375 LEU A C 1
ATOM 2946 O O . LEU A 1 375 ? 0.095 -14.141 -17.125 1 98.69 375 LEU A O 1
ATOM 2950 N N . THR A 1 376 ? 1.187 -15.93 -17.828 1 98.62 376 THR A N 1
ATOM 2951 C CA . THR A 1 376 ? 1.532 -16.328 -16.469 1 98.62 376 THR A CA 1
ATOM 2952 C C . THR A 1 376 ? 2.322 -15.219 -15.773 1 98.62 376 THR A C 1
ATOM 2954 O O . THR A 1 376 ? 1.914 -14.727 -14.719 1 98.62 376 THR A O 1
ATOM 2957 N N . PRO A 1 377 ? 3.469 -14.758 -16.359 1 98.5 377 PRO A N 1
ATOM 2958 C CA . PRO A 1 377 ? 4.164 -13.648 -15.703 1 98.5 377 PRO A CA 1
ATOM 2959 C C . PRO A 1 377 ? 3.363 -12.352 -15.727 1 98.5 377 PRO A C 1
ATOM 2961 O O . PRO A 1 377 ? 3.412 -11.57 -14.773 1 98.5 377 PRO A O 1
ATOM 2964 N N . LEU A 1 378 ? 2.553 -12.094 -16.781 1 98.69 378 LEU A N 1
ATOM 2965 C CA . LEU A 1 378 ? 1.746 -10.883 -16.891 1 98.69 378 LEU A CA 1
ATOM 2966 C C . LEU A 1 378 ? 0.709 -10.812 -15.766 1 98.69 378 LEU A C 1
ATOM 2968 O O . LEU A 1 378 ? 0.534 -9.773 -15.133 1 98.69 378 LEU A O 1
ATOM 2972 N N . ALA A 1 379 ? 0.034 -11.953 -15.594 1 98.81 379 ALA A N 1
ATOM 2973 C CA . ALA A 1 379 ? -1.004 -12 -14.562 1 98.81 379 ALA A CA 1
ATOM 2974 C C . ALA A 1 379 ? -0.407 -11.812 -13.172 1 98.81 379 ALA A C 1
ATOM 2976 O O . ALA A 1 379 ? -0.944 -11.062 -12.352 1 98.81 379 ALA A O 1
ATOM 2977 N N . LYS A 1 380 ? 0.703 -12.516 -12.945 1 98.69 380 LYS A N 1
ATOM 2978 C CA . LYS A 1 380 ? 1.339 -12.43 -11.633 1 98.69 380 LYS A CA 1
ATOM 2979 C C . LYS A 1 380 ? 1.741 -10.992 -11.312 1 98.69 380 LYS A C 1
ATOM 2981 O O . LYS A 1 380 ? 1.43 -10.484 -10.234 1 98.69 380 LYS A O 1
ATOM 2986 N N . LEU A 1 381 ? 2.398 -10.328 -12.242 1 98.75 381 LEU A N 1
ATOM 2987 C CA . LEU A 1 381 ? 2.926 -9 -11.93 1 98.75 381 LEU A CA 1
ATOM 2988 C C . LEU A 1 381 ? 1.8 -7.98 -11.82 1 98.75 381 LEU A C 1
ATOM 2990 O O . LEU A 1 381 ? 1.82 -7.121 -10.93 1 98.75 381 LEU A O 1
ATOM 2994 N N . TYR A 1 382 ? 0.786 -8.039 -12.641 1 98.62 382 TYR A N 1
ATOM 2995 C CA . TYR A 1 382 ? -0.219 -6.984 -12.742 1 98.62 382 TYR A CA 1
ATOM 2996 C C . TYR A 1 382 ? -1.257 -7.109 -11.633 1 98.62 382 TYR A C 1
ATOM 2998 O O . TYR A 1 382 ? -1.623 -6.113 -11 1 98.62 382 TYR A O 1
ATOM 3006 N N . THR A 1 383 ? -1.737 -8.328 -11.398 1 98.88 383 THR A N 1
ATOM 3007 C CA . THR A 1 383 ? -2.754 -8.5 -10.367 1 98.88 383 THR A CA 1
ATOM 3008 C C . THR A 1 383 ? -2.174 -8.227 -8.984 1 98.88 383 THR A C 1
ATOM 3010 O O . THR A 1 383 ? -2.877 -7.734 -8.102 1 98.88 383 THR A O 1
ATOM 3013 N N . ALA A 1 384 ? -0.871 -8.531 -8.789 1 98.81 384 ALA A N 1
ATOM 3014 C CA . ALA A 1 384 ? -0.233 -8.203 -7.52 1 98.81 384 ALA A CA 1
ATOM 3015 C C . ALA A 1 384 ? -0.308 -6.703 -7.238 1 98.81 384 ALA A C 1
ATOM 3017 O O . ALA A 1 384 ? -0.66 -6.289 -6.133 1 98.81 384 ALA A O 1
ATOM 3018 N N . LYS A 1 385 ? 0.004 -5.922 -8.25 1 98.56 385 LYS A N 1
ATOM 3019 C CA . LYS A 1 385 ? -0.03 -4.469 -8.109 1 98.56 385 LYS A CA 1
ATOM 3020 C C . LYS A 1 385 ? -1.46 -3.969 -7.918 1 98.56 385 LYS A C 1
ATOM 3022 O O . LYS A 1 385 ? -1.698 -3.031 -7.152 1 98.56 385 LYS A O 1
ATOM 3027 N N . GLN A 1 386 ? -2.416 -4.586 -8.641 1 98.62 386 GLN A N 1
ATOM 3028 C CA . GLN A 1 386 ? -3.822 -4.242 -8.453 1 98.62 386 GLN A CA 1
ATOM 3029 C C . GLN A 1 386 ? -4.266 -4.504 -7.016 1 98.62 386 GLN A C 1
ATOM 3031 O O . GLN A 1 386 ? -4.949 -3.674 -6.414 1 98.62 386 GLN A O 1
ATOM 3036 N N . ALA A 1 387 ? -3.877 -5.656 -6.52 1 98.81 387 ALA A N 1
ATOM 3037 C CA . ALA A 1 387 ? -4.324 -6.078 -5.195 1 98.81 387 ALA A CA 1
ATOM 3038 C C . ALA A 1 387 ? -3.803 -5.141 -4.113 1 98.81 387 ALA A C 1
ATOM 3040 O O . ALA A 1 387 ? -4.52 -4.812 -3.166 1 98.81 387 ALA A O 1
ATOM 3041 N N . ILE A 1 388 ? -2.57 -4.707 -4.23 1 98.69 388 ILE A N 1
ATOM 3042 C CA . ILE A 1 388 ? -1.975 -3.799 -3.26 1 98.69 388 ILE A CA 1
ATOM 3043 C C . ILE A 1 388 ? -2.729 -2.471 -3.266 1 98.69 388 ILE A C 1
ATOM 3045 O O . ILE A 1 388 ? -3.082 -1.943 -2.209 1 98.69 388 ILE A O 1
ATOM 3049 N N . ALA A 1 389 ? -2.994 -1.966 -4.414 1 98.44 389 ALA A N 1
ATOM 3050 C CA . ALA A 1 389 ? -3.699 -0.693 -4.543 1 98.44 389 ALA A CA 1
ATOM 3051 C C . ALA A 1 389 ? -5.121 -0.794 -3.996 1 98.44 389 ALA A C 1
ATOM 3053 O O . ALA A 1 389 ? -5.574 0.092 -3.27 1 98.44 389 ALA A O 1
ATOM 3054 N N . VAL A 1 390 ? -5.84 -1.864 -4.344 1 98.75 390 VAL A N 1
ATOM 3055 C CA . VAL A 1 390 ? -7.23 -2.043 -3.932 1 98.75 390 VAL A CA 1
ATOM 3056 C C . VAL A 1 390 ? -7.297 -2.25 -2.42 1 98.75 390 VAL A C 1
ATOM 3058 O O . VAL A 1 390 ? -8.195 -1.729 -1.755 1 98.75 390 VAL A O 1
ATOM 3061 N N . ALA A 1 391 ? -6.359 -3.002 -1.867 1 98.75 391 ALA A N 1
ATOM 3062 C CA . ALA A 1 391 ? -6.332 -3.229 -0.425 1 98.75 391 ALA A CA 1
ATOM 3063 C C . ALA A 1 391 ? -6.105 -1.924 0.332 1 98.75 391 ALA A C 1
ATOM 3065 O O . ALA A 1 391 ? -6.773 -1.655 1.334 1 98.75 391 ALA A O 1
ATOM 3066 N N . SER A 1 392 ? -5.168 -1.146 -0.137 1 98.62 392 SER A N 1
ATOM 3067 C CA . SER A 1 392 ? -4.875 0.138 0.493 1 98.62 392 SER A CA 1
ATOM 3068 C C . SER A 1 392 ? -6.09 1.062 0.456 1 98.62 392 SER A C 1
ATOM 3070 O O . SER A 1 392 ? -6.449 1.661 1.471 1 98.62 392 SER A O 1
ATOM 3072 N N . GLU A 1 393 ? -6.699 1.199 -0.728 1 98.5 393 GLU A N 1
ATOM 3073 C CA . GLU A 1 393 ? -7.91 2.002 -0.873 1 98.5 393 GLU A CA 1
ATOM 3074 C C . GLU A 1 393 ? -9.039 1.457 -0.005 1 98.5 393 GLU A C 1
ATOM 3076 O O . GLU A 1 393 ? -9.805 2.227 0.578 1 98.5 393 GLU A O 1
ATOM 3081 N N . GLY A 1 394 ? -9.148 0.151 0.04 1 98.62 394 GLY A N 1
ATOM 3082 C CA . GLY A 1 394 ? -10.164 -0.502 0.85 1 98.62 394 GLY A CA 1
ATOM 3083 C C . GLY A 1 394 ? -10.055 -0.17 2.326 1 98.62 394 GLY A C 1
ATOM 3084 O O . GLY A 1 394 ? -11.07 0.025 3 1 98.62 394 GLY A O 1
ATOM 3085 N N . LEU A 1 395 ? -8.859 -0.085 2.848 1 98.38 395 LEU A N 1
ATOM 3086 C CA . LEU A 1 395 ? -8.672 0.297 4.242 1 98.38 395 LEU A CA 1
ATOM 3087 C C . LEU A 1 395 ? -9.227 1.695 4.504 1 98.38 395 LEU A C 1
ATOM 3089 O O . LEU A 1 395 ? -9.859 1.937 5.531 1 98.38 395 LEU A O 1
ATOM 3093 N N . GLU A 1 396 ? -8.961 2.562 3.574 1 97.75 396 GLU A N 1
ATOM 3094 C CA . GLU A 1 396 ? -9.406 3.945 3.723 1 97.75 396 GLU A CA 1
ATOM 3095 C C . GLU A 1 396 ? -10.93 4.035 3.748 1 97.75 396 GLU A C 1
ATOM 3097 O O . GLU A 1 396 ? -11.492 4.93 4.383 1 97.75 396 GLU A O 1
ATOM 3102 N N . CYS A 1 397 ? -11.617 3.076 3.131 1 97.25 397 CYS A N 1
ATOM 3103 C CA . CYS A 1 397 ? -13.078 3.053 3.09 1 97.25 397 CYS A CA 1
ATOM 3104 C C . CYS A 1 397 ? -13.656 2.893 4.488 1 97.25 397 CYS A C 1
ATOM 3106 O O . CYS A 1 397 ? -14.82 3.234 4.723 1 97.25 397 CYS A O 1
ATOM 3108 N N . PHE A 1 398 ? -12.836 2.445 5.441 1 96.19 398 PHE A N 1
ATOM 3109 C CA . PHE A 1 398 ? -13.32 2.189 6.793 1 96.19 398 PHE A CA 1
ATOM 3110 C C . PHE A 1 398 ? -12.859 3.285 7.75 1 96.19 398 PHE A C 1
ATOM 3112 O O . PHE A 1 398 ? -13.133 3.225 8.953 1 96.19 398 PHE A O 1
ATOM 3119 N N . GLY A 1 399 ? -12.141 4.301 7.234 1 94.06 399 GLY A N 1
ATOM 3120 C CA . GLY A 1 399 ? -11.57 5.305 8.117 1 94.06 399 GLY A CA 1
ATOM 3121 C C . GLY A 1 399 ? -10.609 4.727 9.141 1 94.06 399 GLY A C 1
ATOM 3122 O O . GLY A 1 399 ? -9.773 3.881 8.805 1 94.06 399 GLY A O 1
ATOM 3123 N N . GLY A 1 400 ? -10.688 5.176 10.336 1 93.44 400 GLY A N 1
ATOM 3124 C CA . GLY A 1 400 ? -9.797 4.723 11.391 1 93.44 400 GLY A CA 1
ATOM 3125 C C . GLY A 1 400 ? -9.875 3.229 11.641 1 93.44 400 GLY A C 1
ATOM 3126 O O . GLY A 1 400 ? -8.875 2.594 11.969 1 93.44 400 GLY A O 1
ATOM 3127 N N . GLN A 1 401 ? -11.086 2.648 11.461 1 94.31 401 GLN A N 1
ATOM 3128 C CA . GLN A 1 401 ? -11.273 1.219 11.688 1 94.31 401 GLN A CA 1
ATOM 3129 C C . GLN A 1 401 ? -10.438 0.392 10.719 1 94.31 401 GLN A C 1
ATOM 3131 O O . GLN A 1 401 ? -10.016 -0.719 11.039 1 94.31 401 GLN A O 1
ATOM 3136 N N . GLY A 1 402 ? -10.219 0.962 9.531 1 96.25 402 GLY A N 1
ATOM 3137 C CA . GLY A 1 402 ? -9.414 0.263 8.547 1 96.25 402 GLY A CA 1
ATOM 3138 C C . GLY A 1 402 ? -7.957 0.118 8.961 1 96.25 402 GLY A C 1
ATOM 3139 O O . GLY A 1 402 ? -7.223 -0.69 8.391 1 96.25 402 GLY A O 1
ATOM 3140 N N . PHE A 1 403 ? -7.555 0.848 10.008 1 96.44 403 PHE A N 1
ATOM 3141 C CA . PHE A 1 403 ? -6.164 0.906 10.445 1 96.44 403 PHE A CA 1
ATOM 3142 C C . PHE A 1 403 ? -5.965 0.111 11.734 1 96.44 403 PHE A C 1
ATOM 3144 O O . PHE A 1 403 ? -4.844 -0.005 12.227 1 96.44 403 PHE A O 1
ATOM 3151 N N . MET A 1 404 ? -7.035 -0.544 12.273 1 96 404 MET A N 1
ATOM 3152 C CA . MET A 1 404 ? -6.988 -1.259 13.539 1 96 404 MET A CA 1
ATOM 3153 C C . MET A 1 404 ? -6.777 -2.752 13.32 1 96 404 MET A C 1
ATOM 3155 O O . MET A 1 404 ? -7.559 -3.396 12.617 1 96 404 MET A O 1
ATOM 3159 N N . GLU A 1 405 ? -5.805 -3.318 13.984 1 95.62 405 GLU A N 1
ATOM 3160 C CA . GLU A 1 405 ? -5.449 -4.723 13.789 1 95.62 405 GLU A CA 1
ATOM 3161 C C . GLU A 1 405 ? -6.59 -5.645 14.203 1 95.62 405 GLU A C 1
ATOM 3163 O O . GLU A 1 405 ? -6.766 -6.723 13.633 1 95.62 405 GLU A O 1
ATOM 3168 N N . ASP A 1 406 ? -7.367 -5.199 15.172 1 93.69 406 ASP A N 1
ATOM 3169 C CA . ASP A 1 406 ? -8.391 -6.094 15.703 1 93.69 406 ASP A CA 1
ATOM 3170 C C . ASP A 1 406 ? -9.609 -6.152 14.781 1 93.69 406 ASP A C 1
ATOM 3172 O O . ASP A 1 406 ? -10.5 -6.973 14.977 1 93.69 406 ASP A O 1
ATOM 3176 N N . THR A 1 407 ? -9.664 -5.328 13.734 1 94.62 407 THR A N 1
ATOM 3177 C CA . THR A 1 407 ? -10.68 -5.461 12.695 1 94.62 407 THR A CA 1
ATOM 3178 C C . THR A 1 407 ? -10.273 -6.527 11.688 1 94.62 407 THR A C 1
ATOM 3180 O O . THR A 1 407 ? -11.102 -6.98 10.891 1 94.62 407 THR A O 1
ATOM 3183 N N . LYS A 1 408 ? -9.016 -6.895 11.602 1 94.25 408 LYS A N 1
ATOM 3184 C CA . LYS A 1 408 ? -8.43 -7.867 10.68 1 94.25 408 LYS A CA 1
ATOM 3185 C C . LYS A 1 408 ? -8.25 -7.266 9.289 1 94.25 408 LYS A C 1
ATOM 3187 O O . LYS A 1 408 ? -7.617 -7.871 8.422 1 94.25 408 LYS A O 1
ATOM 3192 N N . LEU A 1 409 ? -8.711 -6.051 9.078 1 96.88 409 LEU A N 1
ATOM 3193 C CA . LEU A 1 409 ? -8.633 -5.418 7.766 1 96.88 409 LEU A CA 1
ATOM 3194 C C . LEU A 1 409 ? -7.176 -5.184 7.367 1 96.88 409 LEU A C 1
ATOM 3196 O O . LEU A 1 409 ? -6.793 -5.438 6.223 1 96.88 409 LEU A O 1
ATOM 3200 N N . PRO A 1 410 ? -6.316 -4.773 8.352 1 97.5 410 PRO A N 1
ATOM 3201 C CA . PRO A 1 410 ? -4.918 -4.516 7.996 1 97.5 410 PRO A CA 1
ATOM 3202 C C . PRO A 1 410 ? -4.203 -5.766 7.492 1 97.5 410 PRO A C 1
ATOM 3204 O O . PRO A 1 410 ? -3.244 -5.664 6.719 1 97.5 410 PRO A O 1
ATOM 3207 N N . VAL A 1 411 ? -4.668 -6.969 7.859 1 97 411 VAL A N 1
ATOM 3208 C CA . VAL A 1 411 ? -4.059 -8.227 7.438 1 97 411 VAL A CA 1
ATOM 3209 C C . VAL A 1 411 ? -4.09 -8.328 5.914 1 97 411 VAL A C 1
ATOM 3211 O O . VAL A 1 411 ? -3.133 -8.805 5.297 1 97 411 VAL A O 1
ATOM 3214 N N . ILE A 1 412 ? -5.148 -7.836 5.312 1 97.75 412 ILE A N 1
ATOM 3215 C CA . ILE A 1 412 ? -5.328 -7.941 3.869 1 97.75 412 ILE A CA 1
ATOM 3216 C C . ILE A 1 412 ? -4.242 -7.145 3.154 1 97.75 412 ILE A C 1
ATOM 3218 O O . ILE A 1 412 ? -3.631 -7.633 2.199 1 97.75 412 ILE A O 1
ATOM 3222 N N . LEU A 1 413 ? -3.924 -5.93 3.639 1 97.94 413 LEU A N 1
ATOM 3223 C CA . LEU A 1 413 ? -2.898 -5.105 3.012 1 97.94 413 LEU A CA 1
ATOM 3224 C C . LEU A 1 413 ? -1.511 -5.699 3.23 1 97.94 413 LEU A C 1
ATOM 3226 O O . LEU A 1 413 ? -0.719 -5.801 2.291 1 97.94 413 LEU A O 1
ATOM 3230 N N . ARG A 1 414 ? -1.188 -6.074 4.449 1 96.62 414 ARG A N 1
ATOM 3231 C CA . ARG A 1 414 ? 0.151 -6.582 4.738 1 96.62 414 ARG A CA 1
ATOM 3232 C C . ARG A 1 414 ? 0.433 -7.859 3.953 1 96.62 414 ARG A C 1
ATOM 3234 O O . ARG A 1 414 ? 1.532 -8.039 3.426 1 96.62 414 ARG A O 1
ATOM 3241 N N . ASP A 1 415 ? -0.577 -8.719 3.861 1 97.25 415 ASP A N 1
ATOM 3242 C CA . ASP A 1 415 ? -0.371 -9.977 3.16 1 97.25 415 ASP A CA 1
ATOM 3243 C C . ASP A 1 415 ? -0.259 -9.758 1.654 1 97.25 415 ASP A C 1
ATOM 3245 O O . ASP A 1 415 ? 0.538 -10.422 0.983 1 97.25 415 ASP A O 1
ATOM 3249 N N . THR A 1 416 ? -1.062 -8.836 1.103 1 97.75 416 THR A N 1
ATOM 3250 C CA . THR A 1 416 ? -1.059 -8.633 -0.342 1 97.75 416 THR A CA 1
ATOM 3251 C C . THR A 1 416 ? 0.261 -8.016 -0.797 1 97.75 416 THR A C 1
ATOM 3253 O O . THR A 1 416 ? 0.661 -8.18 -1.952 1 97.75 416 THR A O 1
ATOM 3256 N N . GLN A 1 417 ? 0.982 -7.316 0.101 1 98.44 417 GLN A N 1
ATOM 3257 C CA . GLN A 1 417 ? 2.268 -6.723 -0.254 1 98.44 417 GLN A CA 1
ATOM 3258 C C . GLN A 1 417 ? 3.268 -7.793 -0.679 1 98.44 417 GLN A C 1
ATOM 3260 O O . GLN A 1 417 ? 4.125 -7.547 -1.53 1 98.44 417 GLN A O 1
ATOM 3265 N N . ALA A 1 418 ? 3.127 -9.008 -0.168 1 97.38 418 ALA A N 1
ATOM 3266 C CA . ALA A 1 418 ? 4.043 -10.102 -0.49 1 97.38 418 ALA A CA 1
ATOM 3267 C C . ALA A 1 418 ? 3.902 -10.523 -1.95 1 97.38 418 ALA A C 1
ATOM 3269 O O . ALA A 1 418 ? 4.855 -11.023 -2.553 1 97.38 418 ALA A O 1
ATOM 3270 N N . LEU A 1 419 ? 2.75 -10.281 -2.551 1 98.25 419 LEU A N 1
ATOM 3271 C CA . LEU A 1 419 ? 2.428 -10.805 -3.875 1 98.25 419 LEU A CA 1
ATOM 3272 C C . LEU A 1 419 ? 3.305 -10.156 -4.941 1 98.25 419 LEU A C 1
ATOM 3274 O O . LEU A 1 419 ? 3.578 -10.766 -5.98 1 98.25 419 LEU A O 1
ATOM 3278 N N . SER A 1 420 ? 3.775 -8.914 -4.688 1 98.12 420 SER A N 1
ATOM 3279 C CA . SER A 1 420 ? 4.629 -8.25 -5.668 1 98.12 420 SER A CA 1
ATOM 3280 C C . SER A 1 420 ? 6.078 -8.703 -5.535 1 98.12 420 SER A C 1
ATOM 3282 O O . SER A 1 420 ? 6.891 -8.484 -6.438 1 98.12 420 SER A O 1
ATOM 3284 N N . ILE A 1 421 ? 6.402 -9.43 -4.484 1 96.38 421 ILE A N 1
ATOM 3285 C CA . ILE A 1 421 ? 7.777 -9.812 -4.184 1 96.38 421 ILE A CA 1
ATOM 3286 C C . ILE A 1 421 ? 7.961 -11.305 -4.426 1 96.38 421 ILE A C 1
ATOM 3288 O O . ILE A 1 421 ? 8.93 -11.719 -5.07 1 96.38 421 ILE A O 1
ATOM 3292 N N . TRP A 1 422 ? 6.918 -12.094 -4.012 1 94.44 422 TRP A N 1
ATOM 3293 C CA . TRP A 1 422 ? 6.961 -13.539 -4.16 1 94.44 422 TRP A CA 1
ATOM 3294 C C . TRP A 1 422 ? 7.016 -13.938 -5.633 1 94.44 422 TRP A C 1
ATOM 3296 O O . TRP A 1 422 ? 6.418 -13.273 -6.48 1 94.44 422 TRP A O 1
ATOM 3306 N N . GLU A 1 423 ? 7.766 -15.016 -5.898 1 93.94 423 GLU A N 1
ATOM 3307 C CA . GLU A 1 423 ? 7.766 -15.672 -7.203 1 93.94 423 GLU A CA 1
ATOM 3308 C C . GLU A 1 423 ? 8.242 -14.719 -8.297 1 93.94 423 GLU A C 1
ATOM 3310 O O . GLU A 1 423 ? 7.828 -14.836 -9.453 1 93.94 423 GLU A O 1
ATOM 3315 N N . GLY A 1 424 ? 9.102 -13.719 -7.922 1 94.56 424 GLY A N 1
ATOM 3316 C CA . GLY A 1 424 ? 9.648 -12.758 -8.859 1 94.56 424 GLY A CA 1
ATOM 3317 C C . GLY A 1 424 ? 9.016 -11.383 -8.734 1 94.56 424 GLY A C 1
ATOM 3318 O O . GLY A 1 424 ? 7.801 -11.234 -8.859 1 94.56 424 GLY A O 1
ATOM 3319 N N . THR A 1 425 ? 9.859 -10.375 -8.555 1 96.69 425 THR A N 1
ATOM 3320 C CA . THR A 1 425 ? 9.375 -9.008 -8.461 1 96.69 425 THR A CA 1
ATOM 3321 C C . THR A 1 425 ? 8.812 -8.539 -9.797 1 96.69 425 THR A C 1
ATOM 3323 O O . THR A 1 425 ? 8.992 -9.203 -10.82 1 96.69 425 THR A O 1
ATOM 3326 N N . THR A 1 426 ? 8.164 -7.395 -9.797 1 98.25 426 THR A N 1
ATOM 3327 C CA . THR A 1 426 ? 7.52 -6.852 -10.992 1 98.25 426 THR A CA 1
ATOM 3328 C C . THR A 1 426 ? 8.523 -6.695 -12.125 1 98.25 426 THR A C 1
ATOM 3330 O O . THR A 1 426 ? 8.273 -7.141 -13.25 1 98.25 426 THR A O 1
ATOM 3333 N N . ASN A 1 427 ? 9.703 -6.141 -11.891 1 97.25 427 ASN A N 1
ATOM 3334 C CA . ASN A 1 427 ? 10.727 -5.93 -12.922 1 97.25 427 ASN A CA 1
ATOM 3335 C C . ASN A 1 427 ? 11.242 -7.254 -13.469 1 97.25 427 ASN A C 1
ATOM 3337 O O . ASN A 1 427 ? 11.469 -7.383 -14.672 1 97.25 427 ASN A O 1
ATOM 3341 N N . ILE A 1 428 ? 11.414 -8.242 -12.609 1 96.38 428 ILE A N 1
ATOM 3342 C CA . ILE A 1 428 ? 11.906 -9.547 -13.023 1 96.38 428 ILE A CA 1
ATOM 3343 C C . ILE A 1 428 ? 10.891 -10.211 -13.953 1 96.38 428 ILE A C 1
ATOM 3345 O O . ILE A 1 428 ? 11.266 -10.797 -14.977 1 96.38 428 ILE A O 1
ATOM 3349 N N . LEU A 1 429 ? 9.641 -10.078 -13.594 1 98.25 429 LEU A N 1
ATOM 3350 C CA . LEU A 1 429 ? 8.594 -10.68 -14.414 1 98.25 429 LEU A CA 1
ATOM 3351 C C . LEU A 1 429 ? 8.469 -9.953 -15.75 1 98.25 429 LEU A C 1
ATOM 3353 O O . LEU A 1 429 ? 8.164 -10.57 -16.766 1 98.25 429 LEU A O 1
ATOM 3357 N N . CYS A 1 430 ? 8.719 -8.641 -15.758 1 97.94 430 CYS A N 1
ATOM 3358 C CA . CYS A 1 430 ? 8.734 -7.898 -17.016 1 97.94 430 CYS A CA 1
ATOM 3359 C C . CYS A 1 430 ? 9.844 -8.398 -17.922 1 97.94 430 CYS A C 1
ATOM 3361 O O . CYS A 1 430 ? 9.641 -8.523 -19.141 1 97.94 430 CYS A O 1
ATOM 3363 N N . LEU A 1 431 ? 10.984 -8.688 -17.359 1 96.06 431 LEU A N 1
ATOM 3364 C CA . LEU A 1 431 ? 12.086 -9.242 -18.141 1 96.06 431 LEU A CA 1
ATOM 3365 C C . LEU A 1 431 ? 11.75 -10.648 -18.625 1 96.06 431 LEU A C 1
ATOM 3367 O O . LEU A 1 431 ? 12.156 -11.055 -19.703 1 96.06 431 LEU A O 1
ATOM 3371 N N . ASP A 1 432 ? 11.008 -11.367 -17.781 1 95.94 432 ASP A N 1
ATOM 3372 C CA . ASP A 1 432 ? 10.555 -12.695 -18.188 1 95.94 432 ASP A CA 1
ATOM 3373 C C . ASP A 1 432 ? 9.617 -12.617 -19.391 1 95.94 432 ASP A C 1
ATOM 3375 O O . ASP A 1 432 ? 9.641 -13.484 -20.25 1 95.94 432 ASP A O 1
ATOM 3379 N N . VAL A 1 433 ? 8.742 -11.625 -19.406 1 97.5 433 VAL A N 1
ATOM 3380 C CA . VAL A 1 433 ? 7.859 -11.398 -20.547 1 97.5 433 VAL A CA 1
ATOM 3381 C C . VAL A 1 433 ? 8.688 -11.172 -21.812 1 97.5 433 VAL A C 1
ATOM 3383 O O . VAL A 1 433 ? 8.406 -11.766 -22.859 1 97.5 433 VAL A O 1
ATOM 3386 N N . LEU A 1 434 ? 9.742 -10.383 -21.703 1 95.38 434 LEU A N 1
ATOM 3387 C CA . LEU A 1 434 ? 10.617 -10.133 -22.844 1 95.38 434 LEU A CA 1
ATOM 3388 C C . LEU A 1 434 ? 11.312 -11.414 -23.281 1 95.38 434 LEU A C 1
ATOM 3390 O O . LEU A 1 434 ? 11.445 -11.672 -24.484 1 95.38 434 LEU A O 1
ATOM 3394 N N . ARG A 1 435 ? 11.719 -12.172 -22.312 1 93.75 435 ARG A N 1
ATOM 3395 C CA . ARG A 1 435 ? 12.375 -13.438 -22.625 1 93.75 435 ARG A CA 1
ATOM 3396 C C . ARG A 1 435 ? 11.43 -14.367 -23.375 1 93.75 435 ARG A C 1
ATOM 3398 O O . ARG A 1 435 ? 11.844 -15.07 -24.297 1 93.75 435 ARG A O 1
ATOM 3405 N N . CYS A 1 436 ? 10.211 -14.414 -22.906 1 94.81 436 CYS A N 1
ATOM 3406 C CA . CYS A 1 436 ? 9.203 -15.227 -23.578 1 94.81 436 CYS A CA 1
ATOM 3407 C C . CYS A 1 436 ? 9.031 -14.812 -25.031 1 94.81 436 CYS A C 1
ATOM 3409 O O . CYS A 1 436 ? 8.938 -15.664 -25.922 1 94.81 436 CYS A O 1
ATOM 3411 N N . ILE A 1 437 ? 9.047 -13.562 -25.281 1 94 437 ILE A N 1
ATOM 3412 C CA . ILE A 1 437 ? 8.852 -13.023 -26.625 1 94 437 ILE A CA 1
ATOM 3413 C C . ILE A 1 437 ? 10.07 -13.328 -27.484 1 94 437 ILE A C 1
ATOM 3415 O O . ILE A 1 437 ? 9.938 -13.758 -28.641 1 94 437 ILE A O 1
ATOM 3419 N N . LEU A 1 438 ? 11.242 -13.188 -26.906 1 91.62 438 LEU A N 1
ATOM 3420 C CA . LEU A 1 438 ? 12.484 -13.422 -27.641 1 91.62 438 LEU A CA 1
ATOM 3421 C C . LEU A 1 438 ? 12.656 -14.898 -27.969 1 91.62 438 LEU A C 1
ATOM 3423 O O . LEU A 1 438 ? 13.008 -15.258 -29.094 1 91.62 438 LEU A O 1
ATOM 3427 N N . LYS A 1 439 ? 12.391 -15.719 -27 1 91.94 439 LYS A N 1
ATOM 3428 C CA . LYS A 1 439 ? 12.57 -17.156 -27.172 1 91.94 439 LYS A CA 1
ATOM 3429 C C . LYS A 1 439 ? 11.609 -17.703 -28.234 1 91.94 439 LYS A C 1
ATOM 3431 O O . LYS A 1 439 ? 11.938 -18.656 -28.938 1 91.94 439 LYS A O 1
ATOM 3436 N N . SER A 1 440 ? 10.469 -17.109 -28.359 1 94.44 440 SER A N 1
ATOM 3437 C CA . SER A 1 440 ? 9.477 -17.578 -29.328 1 94.44 440 SER A CA 1
ATOM 3438 C C . SER A 1 440 ? 9.656 -16.875 -30.672 1 94.44 440 SER A C 1
ATOM 3440 O O . SER A 1 440 ? 8.852 -17.047 -31.594 1 94.44 440 SER A O 1
ATOM 3442 N N . GLN A 1 441 ? 10.641 -16.031 -30.766 1 92.5 441 GLN A N 1
ATOM 3443 C CA . GLN A 1 441 ? 10.891 -15.219 -31.953 1 92.5 441 GLN A CA 1
ATOM 3444 C C . GLN A 1 441 ? 9.648 -14.414 -32.344 1 92.5 441 GLN A C 1
ATOM 3446 O O . GLN A 1 441 ? 9.273 -14.367 -33.5 1 92.5 441 GLN A O 1
ATOM 3451 N N . GLY A 1 442 ? 8.969 -13.961 -31.266 1 92.62 442 GLY A N 1
ATOM 3452 C CA . GLY A 1 442 ? 7.844 -13.055 -31.469 1 92.62 442 GLY A CA 1
ATOM 3453 C C . GLY A 1 442 ? 6.523 -13.781 -31.656 1 92.62 442 GLY A C 1
ATOM 3454 O O . GLY A 1 442 ? 5.461 -13.164 -31.641 1 92.62 442 GLY A O 1
ATOM 3455 N N . LYS A 1 443 ? 6.516 -15.062 -31.703 1 95.62 443 LYS A N 1
ATOM 3456 C CA . LYS A 1 443 ? 5.309 -15.844 -31.953 1 95.62 443 LYS A CA 1
ATOM 3457 C C . LYS A 1 443 ? 4.273 -15.633 -30.859 1 95.62 443 LYS A C 1
ATOM 3459 O O . LYS A 1 443 ? 3.07 -15.586 -31.125 1 95.62 443 LYS A O 1
ATOM 3464 N N . VAL A 1 444 ? 4.727 -15.555 -29.672 1 96.75 444 VAL A N 1
ATOM 3465 C CA . VAL A 1 444 ? 3.809 -15.391 -28.547 1 96.75 444 VAL A CA 1
ATOM 3466 C C . VAL A 1 444 ? 3.035 -14.078 -28.703 1 96.75 444 VAL A C 1
ATOM 3468 O O . VAL A 1 444 ? 1.86 -14 -28.328 1 96.75 444 VAL A O 1
ATOM 3471 N N . LEU A 1 445 ? 3.613 -13.016 -29.234 1 96.25 445 LEU A N 1
ATOM 3472 C CA . LEU A 1 445 ? 2.934 -11.734 -29.422 1 96.25 445 LEU A CA 1
ATOM 3473 C C . LEU A 1 445 ? 1.907 -11.844 -30.547 1 96.25 445 LEU A C 1
ATOM 3475 O O . LEU A 1 445 ? 0.819 -11.266 -30.453 1 96.25 445 LEU A O 1
ATOM 3479 N N . ASP A 1 446 ? 2.342 -12.562 -31.578 1 97.06 446 ASP A N 1
ATOM 3480 C CA . ASP A 1 446 ? 1.396 -12.797 -32.656 1 97.06 446 ASP A CA 1
ATOM 3481 C C . ASP A 1 446 ? 0.141 -13.5 -32.156 1 97.06 446 ASP A C 1
ATOM 3483 O O . ASP A 1 446 ? -0.977 -13.133 -32.531 1 97.06 446 ASP A O 1
ATOM 3487 N N . VAL A 1 447 ? 0.425 -14.492 -31.359 1 98.19 447 VAL A N 1
ATOM 3488 C CA . VAL A 1 447 ? -0.673 -15.266 -30.781 1 98.19 447 VAL A CA 1
ATOM 3489 C C . VAL A 1 447 ? -1.51 -14.383 -29.859 1 98.19 447 VAL A C 1
ATOM 3491 O O . VAL A 1 447 ? -2.738 -14.492 -29.844 1 98.19 447 VAL A O 1
ATOM 3494 N N . PHE A 1 448 ? -0.873 -13.531 -29.094 1 98.06 448 PHE A N 1
ATOM 3495 C CA . PHE A 1 448 ? -1.562 -12.586 -28.219 1 98.06 448 PHE A CA 1
ATOM 3496 C C . PHE A 1 448 ? -2.521 -11.711 -29.016 1 98.06 448 PHE A C 1
ATOM 3498 O O . PHE A 1 448 ? -3.689 -11.57 -28.641 1 98.06 448 PHE A O 1
ATOM 3505 N N . PHE A 1 449 ? -2.07 -11.125 -30.078 1 98.06 449 PHE A N 1
ATOM 3506 C CA . PHE A 1 449 ? -2.881 -10.234 -30.906 1 98.06 449 PHE A CA 1
ATOM 3507 C C . PHE A 1 449 ? -4.047 -10.977 -31.531 1 98.06 449 PHE A C 1
ATOM 3509 O O . PHE A 1 449 ? -5.18 -10.5 -31.531 1 98.06 449 PHE A O 1
ATOM 3516 N N . SER A 1 450 ? -3.758 -12.148 -32.062 1 97.94 450 SER A N 1
ATOM 3517 C CA . SER A 1 450 ? -4.801 -12.922 -32.75 1 97.94 450 SER A CA 1
ATOM 3518 C C . SER A 1 450 ? -5.852 -13.406 -31.75 1 97.94 450 SER A C 1
ATOM 3520 O O . SER A 1 450 ? -7.047 -13.375 -32.031 1 97.94 450 SER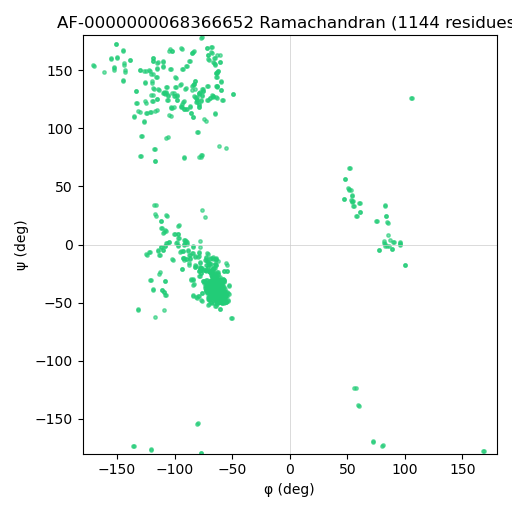 A O 1
ATOM 3522 N N . THR A 1 451 ? -5.359 -13.852 -30.578 1 98.19 451 THR A N 1
ATOM 3523 C CA . THR A 1 451 ? -6.281 -14.328 -29.547 1 98.19 451 THR A CA 1
ATOM 3524 C C . THR A 1 451 ? -7.16 -13.188 -29.047 1 98.19 451 THR A C 1
ATOM 3526 O O . THR A 1 451 ? -8.367 -13.359 -28.859 1 98.19 451 THR A O 1
ATOM 3529 N N . ALA A 1 452 ? -6.547 -12.039 -28.766 1 98.06 452 ALA A N 1
ATOM 3530 C CA . ALA A 1 452 ? -7.301 -10.875 -28.297 1 98.06 452 ALA A CA 1
ATOM 3531 C C . ALA A 1 452 ? -8.383 -10.484 -29.312 1 98.06 452 ALA A C 1
ATOM 3533 O O . ALA A 1 452 ? -9.523 -10.234 -28.938 1 98.06 452 ALA A O 1
ATOM 3534 N N . GLN A 1 453 ? -8.016 -10.5 -30.562 1 97 453 GLN A N 1
ATOM 3535 C CA . GLN A 1 453 ? -8.953 -10.141 -31.625 1 97 453 GLN A CA 1
ATOM 3536 C C . GLN A 1 453 ? -10.102 -11.141 -31.703 1 97 453 GLN A C 1
ATOM 3538 O O . GLN A 1 453 ? -11.266 -10.75 -31.859 1 97 453 GLN A O 1
ATOM 3543 N N . ALA A 1 454 ? -9.758 -12.367 -31.641 1 97.06 454 ALA A N 1
ATOM 3544 C CA . ALA A 1 454 ? -10.773 -13.414 -31.703 1 97.06 454 ALA A CA 1
ATOM 3545 C C . ALA A 1 454 ? -11.773 -13.297 -30.562 1 97.06 454 ALA A C 1
ATOM 3547 O O . ALA A 1 454 ? -12.984 -13.453 -30.766 1 97.06 454 ALA A O 1
ATOM 3548 N N . LYS A 1 455 ? -11.266 -13.031 -29.375 1 96.81 455 LYS A N 1
ATOM 3549 C CA . LYS A 1 455 ? -12.125 -12.93 -28.203 1 96.81 455 LYS A CA 1
ATOM 3550 C C . LYS A 1 455 ? -13.023 -11.695 -28.281 1 96.81 455 LYS A C 1
ATOM 3552 O O . LYS A 1 455 ? -14.117 -11.688 -27.719 1 96.81 455 LYS A O 1
ATOM 3557 N N . LEU A 1 456 ? -12.586 -10.664 -28.906 1 97.06 456 LEU A N 1
ATOM 3558 C CA . LEU A 1 456 ? -13.336 -9.414 -28.984 1 97.06 456 LEU A CA 1
ATOM 3559 C C . LEU A 1 456 ? -14.453 -9.523 -30.016 1 97.06 456 LEU A C 1
ATOM 3561 O O . LEU A 1 456 ? -15.367 -8.688 -30.031 1 97.06 456 LEU A O 1
ATOM 3565 N N . GLU A 1 457 ? -14.398 -10.539 -30.875 1 95.06 457 GLU A N 1
ATOM 3566 C CA . GLU A 1 457 ? -15.312 -10.648 -32.031 1 95.06 457 GLU A CA 1
ATOM 3567 C C . GLU A 1 457 ? -16.766 -10.602 -31.562 1 95.06 457 GLU A C 1
ATOM 3569 O O . GLU A 1 457 ? -17.562 -9.844 -32.094 1 95.06 457 GLU A O 1
ATOM 3574 N N . ALA A 1 458 ? -17.094 -11.414 -30.562 1 92.06 458 ALA A N 1
ATOM 3575 C CA . ALA A 1 458 ? -18.484 -11.445 -30.078 1 92.06 458 ALA A CA 1
ATOM 3576 C C . ALA A 1 458 ? -18.891 -10.086 -29.516 1 92.06 458 ALA A C 1
ATOM 3578 O O . ALA A 1 458 ? -20.047 -9.68 -29.656 1 92.06 458 ALA A O 1
ATOM 3579 N N . ALA A 1 459 ? -18 -9.414 -28.844 1 95.56 459 ALA A N 1
ATOM 3580 C CA . ALA A 1 459 ? -18.281 -8.125 -28.219 1 95.56 459 ALA A CA 1
ATOM 3581 C C . ALA A 1 459 ? -18.516 -7.047 -29.266 1 95.56 459 ALA A C 1
ATOM 3583 O O . ALA A 1 459 ? -19.266 -6.094 -29.031 1 95.56 459 ALA A O 1
ATOM 3584 N N . THR A 1 460 ? -18 -7.234 -30.484 1 94.06 460 THR A N 1
ATOM 3585 C CA . THR A 1 460 ? -18.141 -6.266 -31.562 1 94.06 460 THR A CA 1
ATOM 3586 C C . THR A 1 460 ? -19.594 -6.211 -32.031 1 94.06 460 THR A C 1
ATOM 3588 O O . THR A 1 460 ? -20.031 -5.203 -32.594 1 94.06 460 THR A O 1
ATOM 3591 N N . ARG A 1 461 ? -20.344 -7.227 -31.797 1 91.5 461 ARG A N 1
ATOM 3592 C CA . ARG A 1 461 ? -21.719 -7.332 -32.281 1 91.5 461 ARG A CA 1
ATOM 3593 C C . ARG A 1 461 ? -22.703 -6.734 -31.297 1 91.5 461 ARG A C 1
ATOM 3595 O O . ARG A 1 461 ? -23.875 -6.559 -31.625 1 91.5 461 ARG A O 1
ATOM 3602 N N . GLN A 1 462 ? -22.234 -6.473 -30.141 1 93.81 462 GLN A N 1
ATOM 3603 C CA . GLN A 1 462 ? -23.094 -5.871 -29.141 1 93.81 462 GLN A CA 1
ATOM 3604 C C . GLN A 1 462 ? -22.969 -4.352 -29.141 1 93.81 462 GLN A C 1
ATOM 3606 O O . GLN A 1 462 ? -21.922 -3.809 -28.812 1 93.81 462 GLN A O 1
ATOM 3611 N N . SER A 1 463 ? -24.047 -3.67 -29.375 1 94.38 463 SER A N 1
ATOM 3612 C CA . SER A 1 463 ? -24.047 -2.221 -29.547 1 94.38 463 SER A CA 1
ATOM 3613 C C . SER A 1 463 ? -23.547 -1.509 -28.297 1 94.38 463 SER A C 1
ATOM 3615 O O . SER A 1 463 ? -22.797 -0.528 -28.391 1 94.38 463 SER A O 1
ATOM 3617 N N . GLU A 1 464 ? -23.891 -1.98 -27.156 1 94.44 464 GLU A N 1
ATOM 3618 C CA . GLU A 1 464 ? -23.547 -1.327 -25.906 1 94.44 464 GLU A CA 1
ATOM 3619 C C . GLU A 1 464 ? -22.047 -1.434 -25.609 1 94.44 464 GLU A C 1
ATOM 3621 O O . GLU A 1 464 ? -21.516 -0.701 -24.781 1 94.44 464 GLU A O 1
ATOM 3626 N N . LEU A 1 465 ? -21.359 -2.295 -26.266 1 97.25 465 LEU A N 1
ATOM 3627 C CA . LEU A 1 465 ? -19.953 -2.537 -25.969 1 97.25 465 LEU A CA 1
ATOM 3628 C C . LEU A 1 465 ? -19.062 -1.965 -27.078 1 97.25 465 LEU A C 1
ATOM 3630 O O . LEU A 1 465 ? -17.828 -1.999 -26.969 1 97.25 465 LEU A O 1
ATOM 3634 N N . GLN A 1 466 ? -19.641 -1.401 -28.094 1 95.88 466 GLN A N 1
ATOM 3635 C CA . GLN A 1 466 ? -18.922 -1.007 -29.297 1 95.88 466 GLN A CA 1
ATOM 3636 C C . GLN A 1 466 ? -17.828 -0.003 -28.969 1 95.88 466 GLN A C 1
ATOM 3638 O O . GLN A 1 466 ? -16.688 -0.139 -29.453 1 95.88 466 GLN A O 1
ATOM 3643 N N . ALA A 1 467 ? -18.172 0.993 -28.203 1 94.62 467 ALA A N 1
ATOM 3644 C CA . ALA A 1 467 ? -17.188 2.018 -27.859 1 94.62 467 ALA A CA 1
ATOM 3645 C C . ALA A 1 467 ? -16.031 1.424 -27.062 1 94.62 467 ALA A C 1
ATOM 3647 O O . ALA A 1 467 ? -14.875 1.804 -27.25 1 94.62 467 ALA A O 1
ATOM 3648 N N . SER A 1 468 ? -16.344 0.555 -26.109 1 96.38 468 SER A N 1
ATOM 3649 C CA . SER A 1 468 ? -15.328 -0.099 -25.297 1 96.38 468 SER A CA 1
ATOM 3650 C C . SER A 1 468 ? -14.422 -0.992 -26.141 1 96.38 468 SER A C 1
ATOM 3652 O O . SER A 1 468 ? -13.203 -1.017 -25.953 1 96.38 468 SER A O 1
ATOM 3654 N N . VAL A 1 469 ? -15.023 -1.701 -27.078 1 97.62 469 VAL A N 1
ATOM 3655 C CA . VAL A 1 469 ? -14.266 -2.549 -28 1 97.62 469 VAL A CA 1
ATOM 3656 C C . VAL A 1 469 ? -13.297 -1.693 -28.812 1 97.62 469 VAL A C 1
ATOM 3658 O O . VAL A 1 469 ? -12.148 -2.082 -29.031 1 97.62 469 VAL A O 1
ATOM 3661 N N . GLN A 1 470 ? -13.758 -0.548 -29.25 1 96.25 470 GLN A N 1
ATOM 3662 C CA . GLN A 1 470 ? -12.922 0.346 -30.047 1 96.25 470 GLN A CA 1
ATOM 3663 C C . GLN A 1 470 ? -11.719 0.832 -29.25 1 96.25 470 GLN A C 1
ATOM 3665 O O . GLN A 1 470 ? -10.625 0.972 -29.812 1 96.25 470 GLN A O 1
ATOM 3670 N N . ILE A 1 471 ? -11.945 1.081 -28.031 1 95.5 471 ILE A N 1
ATOM 3671 C CA . ILE A 1 471 ? -10.859 1.522 -27.172 1 95.5 471 ILE A CA 1
ATOM 3672 C C . ILE A 1 471 ? -9.789 0.435 -27.094 1 95.5 471 ILE A C 1
ATOM 3674 O O . ILE A 1 471 ? -8.594 0.712 -27.25 1 95.5 471 ILE A O 1
ATOM 3678 N N . ILE A 1 472 ? -10.172 -0.801 -26.828 1 97.38 472 ILE A N 1
ATOM 3679 C CA . ILE A 1 472 ? -9.234 -1.913 -26.734 1 97.38 472 ILE A CA 1
ATOM 3680 C C . ILE A 1 472 ? -8.539 -2.127 -28.078 1 97.38 472 ILE A C 1
ATOM 3682 O O . ILE A 1 472 ? -7.332 -2.375 -28.125 1 97.38 472 ILE A O 1
ATOM 3686 N N . GLN A 1 473 ? -9.281 -2.012 -29.156 1 96.62 473 GLN A N 1
ATOM 3687 C CA . GLN A 1 473 ? -8.719 -2.182 -30.484 1 96.62 473 GLN A CA 1
ATOM 3688 C C . GLN A 1 473 ? -7.68 -1.108 -30.781 1 96.62 473 GLN A C 1
ATOM 3690 O O . GLN A 1 473 ? -6.645 -1.392 -31.391 1 96.62 473 GLN A O 1
ATOM 3695 N N . ASN A 1 474 ? -8.008 0.092 -30.391 1 95.81 474 ASN A N 1
ATOM 3696 C CA . ASN A 1 474 ? -7.047 1.175 -30.562 1 95.81 474 ASN A CA 1
ATOM 3697 C C . ASN A 1 474 ? -5.754 0.905 -29.797 1 95.81 474 ASN A C 1
ATOM 3699 O O . ASN A 1 474 ? -4.66 1.182 -30.297 1 95.81 474 ASN A O 1
ATOM 3703 N N . HIS A 1 475 ? -5.859 0.371 -28.609 1 95.81 475 HIS A N 1
ATOM 3704 C CA . HIS A 1 475 ? -4.684 0.035 -27.812 1 95.81 475 HIS A CA 1
ATOM 3705 C C . HIS A 1 475 ? -3.893 -1.102 -28.453 1 95.81 475 HIS A C 1
ATOM 3707 O O . HIS A 1 475 ? -2.658 -1.096 -28.422 1 95.81 475 HIS A O 1
ATOM 3713 N N . LEU A 1 476 ? -4.598 -2.088 -29 1 96.62 476 LEU A N 1
ATOM 3714 C CA . LEU A 1 476 ? -3.938 -3.18 -29.703 1 96.62 476 LEU A CA 1
ATOM 3715 C C . LEU A 1 476 ? -3.156 -2.656 -30.906 1 96.62 476 LEU A C 1
ATOM 3717 O O . LEU A 1 476 ? -2.031 -3.094 -31.156 1 96.62 476 LEU A O 1
ATOM 3721 N N . GLN A 1 477 ? -3.758 -1.697 -31.578 1 96.44 477 GLN A N 1
ATOM 3722 C CA . GLN A 1 477 ? -3.1 -1.12 -32.75 1 96.44 477 GLN A CA 1
ATOM 3723 C C . GLN A 1 477 ? -1.858 -0.329 -32.344 1 96.44 477 GLN A C 1
ATOM 3725 O O . GLN A 1 477 ? -0.806 -0.451 -32.969 1 96.44 477 GLN A O 1
ATOM 3730 N N . LYS A 1 478 ? -2.002 0.455 -31.328 1 95.31 478 LYS A N 1
ATOM 3731 C CA . LYS A 1 478 ? -0.859 1.209 -30.812 1 95.31 478 LYS A CA 1
ATOM 3732 C C . LYS A 1 478 ? 0.263 0.276 -30.375 1 95.31 478 LYS A C 1
ATOM 3734 O O . LYS A 1 478 ? 1.441 0.564 -30.594 1 95.31 478 LYS A O 1
ATOM 3739 N N . LEU A 1 479 ? -0.109 -0.807 -29.766 1 95.25 479 LEU A N 1
ATOM 3740 C CA . LEU A 1 479 ? 0.871 -1.778 -29.297 1 95.25 479 LEU A CA 1
ATOM 3741 C C . LEU A 1 479 ? 1.592 -2.438 -30.453 1 95.25 479 LEU A C 1
ATOM 3743 O O . LEU A 1 479 ? 2.805 -2.654 -30.406 1 95.25 479 LEU A O 1
ATOM 3747 N N . LYS A 1 480 ? 0.862 -2.777 -31.5 1 94.38 480 LYS A N 1
ATOM 3748 C CA . LYS A 1 480 ? 1.472 -3.354 -32.688 1 94.38 480 LYS A CA 1
ATOM 3749 C C . LYS A 1 480 ? 2.486 -2.393 -33.312 1 94.38 480 LYS A C 1
ATOM 3751 O O . LYS A 1 480 ? 3.576 -2.807 -33.719 1 94.38 480 LYS A O 1
ATOM 3756 N N . GLN A 1 481 ? 2.102 -1.161 -33.344 1 94.25 481 GLN A N 1
ATOM 3757 C CA . GLN A 1 481 ? 3 -0.148 -33.906 1 94.25 481 GLN A CA 1
ATOM 3758 C C . GLN A 1 481 ? 4.242 0.012 -33.031 1 94.25 481 GLN A C 1
ATOM 3760 O O . GLN A 1 481 ? 5.352 0.158 -33.531 1 94.25 481 GLN A O 1
ATOM 3765 N N . PHE A 1 482 ? 4.004 -0.056 -31.828 1 94.12 482 PHE A N 1
ATOM 3766 C CA . PHE A 1 482 ? 5.113 0.055 -30.891 1 94.12 482 PHE A CA 1
ATOM 3767 C C . PHE A 1 482 ? 6.105 -1.085 -31.078 1 94.12 482 PHE A C 1
ATOM 3769 O O . PHE A 1 482 ? 7.316 -0.86 -31.125 1 94.12 482 PHE A O 1
ATOM 3776 N N . VAL A 1 483 ? 5.562 -2.268 -31.125 1 93 483 VAL A N 1
ATOM 3777 C CA . VAL A 1 483 ? 6.402 -3.453 -31.281 1 93 483 VAL A CA 1
ATOM 3778 C C . VAL A 1 483 ? 7.23 -3.334 -32.562 1 93 483 VAL A C 1
ATOM 3780 O O . VAL A 1 483 ? 8.414 -3.666 -32.562 1 93 483 VAL A O 1
ATOM 3783 N N . ARG A 1 484 ? 6.691 -2.811 -33.562 1 91.19 484 ARG A N 1
ATOM 3784 C CA . ARG A 1 484 ? 7.391 -2.641 -34.844 1 91.19 484 ARG A CA 1
ATOM 3785 C C . ARG A 1 484 ? 8.523 -1.628 -34.719 1 91.19 484 ARG A C 1
ATOM 3787 O O . ARG A 1 484 ? 9.602 -1.825 -35.25 1 91.19 484 ARG A O 1
ATOM 3794 N N . ARG A 1 485 ? 8.258 -0.633 -33.969 1 88.94 485 ARG A N 1
ATOM 3795 C CA . ARG A 1 485 ? 9.258 0.419 -33.812 1 88.94 485 ARG A CA 1
ATOM 3796 C C . ARG A 1 485 ? 10.398 -0.043 -32.906 1 88.94 485 ARG A C 1
ATOM 3798 O O . ARG A 1 485 ? 11.547 0.344 -33.094 1 88.94 485 ARG A O 1
ATOM 3805 N N . MET A 1 486 ? 10.07 -0.872 -31.984 1 86.38 486 MET A N 1
ATOM 3806 C CA . MET A 1 486 ? 11.047 -1.305 -30.984 1 86.38 486 MET A CA 1
ATOM 3807 C C . MET A 1 486 ? 11.984 -2.359 -31.562 1 86.38 486 MET A C 1
ATOM 3809 O O . MET A 1 486 ? 13.094 -2.557 -31.062 1 86.38 486 MET A O 1
ATOM 3813 N N . ASP A 1 487 ? 11.586 -3 -32.562 1 81.19 487 ASP A N 1
ATOM 3814 C CA . ASP A 1 487 ? 12.406 -4.031 -33.188 1 81.19 487 ASP A CA 1
ATOM 3815 C C . ASP A 1 487 ? 13.75 -3.459 -33.625 1 81.19 487 ASP A C 1
ATOM 3817 O O . ASP A 1 487 ? 14.758 -4.172 -33.656 1 81.19 487 ASP A O 1
ATOM 3821 N N . SER A 1 488 ? 13.773 -2.148 -33.812 1 81.19 488 SER A N 1
ATOM 3822 C CA . SER A 1 488 ? 14.992 -1.505 -34.281 1 81.19 488 SER A CA 1
ATOM 3823 C C . SER A 1 488 ? 15.836 -1.011 -33.125 1 81.19 488 SER A C 1
ATOM 3825 O O . SER A 1 488 ? 1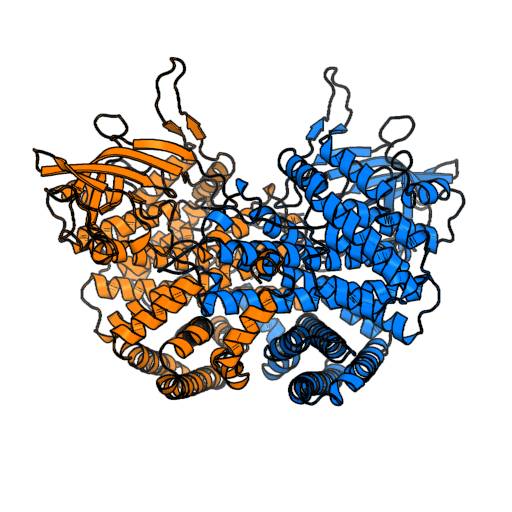7.016 -0.681 -33.281 1 81.19 488 SER A O 1
ATOM 3827 N N . LYS A 1 489 ? 15.344 -0.974 -31.922 1 79.81 489 LYS A N 1
ATOM 3828 C CA . LYS A 1 489 ? 16.016 -0.351 -30.781 1 79.81 489 LYS A CA 1
ATOM 3829 C C . LYS A 1 489 ? 16.875 -1.363 -30.031 1 79.81 489 LYS A C 1
ATOM 3831 O O . LYS A 1 489 ? 17.625 -0.997 -29.125 1 79.81 489 LYS A O 1
ATOM 3836 N N . GLY A 1 490 ? 16.938 -2.584 -30.422 1 80.62 490 GLY A N 1
ATOM 3837 C CA . GLY A 1 490 ? 17.812 -3.572 -29.812 1 80.62 490 GLY A CA 1
ATOM 3838 C C . GLY A 1 490 ? 17.328 -4 -28.438 1 80.62 490 GLY A C 1
ATOM 3839 O O . GLY A 1 490 ? 16.281 -3.562 -27.969 1 80.62 490 GLY A O 1
ATOM 3840 N N . GLU A 1 491 ? 18.141 -4.73 -27.688 1 82.69 491 GLU A N 1
ATOM 3841 C CA . GLU A 1 491 ? 17.797 -5.352 -26.406 1 82.69 491 GLU A CA 1
ATOM 3842 C C . GLU A 1 491 ? 17.688 -4.309 -25.297 1 82.69 491 GLU A C 1
ATOM 3844 O O . GLU A 1 491 ? 16.828 -4.402 -24.422 1 82.69 491 GLU A O 1
ATOM 3849 N N . ALA A 1 492 ? 18.578 -3.357 -25.328 1 82 492 ALA A N 1
ATOM 3850 C CA . ALA A 1 492 ? 18.609 -2.328 -24.281 1 82 492 ALA A CA 1
ATOM 3851 C C . ALA A 1 492 ? 17.328 -1.5 -24.297 1 82 492 ALA A C 1
ATOM 3853 O O . ALA A 1 492 ? 16.797 -1.152 -23.234 1 82 492 ALA A O 1
ATOM 3854 N N . GLY A 1 493 ? 16.922 -1.205 -25.484 1 85.56 493 GLY A N 1
ATOM 3855 C CA . GLY A 1 493 ? 15.68 -0.462 -25.609 1 85.56 493 GLY A CA 1
ATOM 3856 C C . GLY A 1 493 ? 14.469 -1.227 -25.094 1 85.56 493 GLY A C 1
ATOM 3857 O O . GLY A 1 493 ? 13.609 -0.659 -24.422 1 85.56 493 GLY A O 1
ATOM 3858 N N . TRP A 1 494 ? 14.438 -2.512 -25.359 1 90 494 TRP A N 1
ATOM 3859 C CA . TRP A 1 494 ? 13.344 -3.359 -24.922 1 90 494 TRP A CA 1
ATOM 3860 C C . TRP A 1 494 ? 13.312 -3.457 -23.391 1 90 494 TRP A C 1
ATOM 3862 O O . TRP A 1 494 ? 12.234 -3.49 -22.797 1 90 494 TRP A O 1
ATOM 3872 N N . GLN A 1 495 ? 14.469 -3.465 -22.828 1 90.56 495 GLN A N 1
ATOM 3873 C CA . GLN A 1 495 ? 14.531 -3.57 -21.375 1 90.56 495 GLN A CA 1
ATOM 3874 C C . GLN A 1 495 ? 13.961 -2.32 -20.703 1 90.56 495 GLN A C 1
ATOM 3876 O O . GLN A 1 495 ? 13.258 -2.414 -19.688 1 90.56 495 GLN A O 1
ATOM 3881 N N . LEU A 1 496 ? 14.234 -1.186 -21.297 1 91.62 496 LEU A N 1
ATOM 3882 C CA . LEU A 1 496 ? 13.742 0.07 -20.734 1 91.62 496 LEU A CA 1
ATOM 3883 C C . LEU A 1 496 ? 12.227 0.149 -20.844 1 91.62 496 LEU A C 1
ATOM 3885 O O . LEU A 1 496 ? 11.57 0.748 -19.984 1 91.62 496 LEU A O 1
ATOM 3889 N N . ALA A 1 497 ? 11.688 -0.521 -21.828 1 94.69 497 ALA A N 1
ATOM 3890 C CA . ALA A 1 497 ? 10.25 -0.436 -22.078 1 94.69 497 ALA A CA 1
ATOM 3891 C C . ALA A 1 497 ? 9.508 -1.587 -21.406 1 94.69 497 ALA A C 1
ATOM 3893 O O . ALA A 1 497 ? 8.281 -1.594 -21.359 1 94.69 497 ALA A O 1
ATOM 3894 N N . ALA A 1 498 ? 10.227 -2.502 -20.844 1 95.94 498 ALA A N 1
ATOM 3895 C CA . ALA A 1 498 ? 9.688 -3.805 -20.469 1 95.94 498 ALA A CA 1
ATOM 3896 C C . ALA A 1 498 ? 8.508 -3.652 -19.5 1 95.94 498 ALA A C 1
ATOM 3898 O O . ALA A 1 498 ? 7.492 -4.332 -19.641 1 95.94 498 ALA A O 1
ATOM 3899 N N . ARG A 1 499 ? 8.656 -2.809 -18.516 1 96.56 499 ARG A N 1
ATOM 3900 C CA . ARG A 1 499 ? 7.609 -2.674 -17.5 1 96.56 499 ARG A CA 1
ATOM 3901 C C . ARG A 1 499 ? 6.348 -2.053 -18.094 1 96.56 499 ARG A C 1
ATOM 3903 O O . ARG A 1 499 ? 5.246 -2.57 -17.906 1 96.56 499 ARG A O 1
ATOM 3910 N N . ASP A 1 500 ? 6.477 -0.901 -18.812 1 96.06 500 ASP A N 1
ATOM 3911 C CA . ASP A 1 500 ? 5.336 -0.244 -19.438 1 96.06 500 ASP A CA 1
ATOM 3912 C C . ASP A 1 500 ? 4.664 -1.162 -20.453 1 96.06 500 ASP A C 1
ATOM 3914 O O . ASP A 1 500 ? 3.439 -1.165 -20.594 1 96.06 500 ASP A O 1
ATOM 3918 N N . PHE A 1 501 ? 5.516 -1.907 -21.156 1 96.62 501 PHE A N 1
ATOM 3919 C CA . PHE A 1 501 ? 5.039 -2.852 -22.156 1 96.62 501 PHE A CA 1
ATOM 3920 C C . PHE A 1 501 ? 4.215 -3.957 -21.516 1 96.62 501 PHE A C 1
ATOM 3922 O O . PHE A 1 501 ? 3.1 -4.25 -21.953 1 96.62 501 PHE A O 1
ATOM 3929 N N . SER A 1 502 ? 4.742 -4.512 -20.438 1 98.06 502 SER A N 1
ATOM 3930 C CA . SER A 1 502 ? 4.062 -5.598 -19.734 1 98.06 502 SER A CA 1
ATOM 3931 C C . SER A 1 502 ? 2.754 -5.117 -19.109 1 98.06 502 SER A C 1
ATOM 3933 O O . SER A 1 502 ? 1.739 -5.816 -19.172 1 98.06 502 SER A O 1
ATOM 3935 N N . TYR A 1 503 ? 2.729 -3.92 -18.516 1 97.31 503 TYR A N 1
ATOM 3936 C CA . TYR A 1 503 ? 1.515 -3.348 -17.953 1 97.31 503 TYR A CA 1
ATOM 3937 C C . TYR A 1 503 ? 0.451 -3.146 -19.016 1 97.31 503 TYR A C 1
ATOM 3939 O O . TYR A 1 503 ? -0.729 -3.422 -18.797 1 97.31 503 TYR A O 1
ATOM 3947 N N . THR A 1 504 ? 0.873 -2.654 -20.172 1 97.31 504 THR A N 1
ATOM 3948 C CA . THR A 1 504 ? -0.054 -2.4 -21.281 1 97.31 504 THR A CA 1
ATOM 3949 C C . THR A 1 504 ? -0.667 -3.705 -21.781 1 97.31 504 THR A C 1
ATOM 3951 O O . THR A 1 504 ? -1.874 -3.777 -22.016 1 97.31 504 THR A O 1
ATOM 3954 N N . LEU A 1 505 ? 0.197 -4.75 -21.875 1 98.19 505 LEU A N 1
ATOM 3955 C CA . LEU A 1 505 ? -0.296 -6.062 -22.281 1 98.19 505 LEU A CA 1
ATOM 3956 C C . LEU A 1 505 ? -1.352 -6.57 -21.312 1 98.19 505 LEU A C 1
ATOM 3958 O O . LEU A 1 505 ? -2.418 -7.031 -21.734 1 98.19 505 LEU A O 1
ATOM 3962 N N . ALA A 1 506 ? -1.05 -6.473 -20.047 1 98.38 506 ALA A N 1
ATOM 3963 C CA . ALA A 1 506 ? -1.955 -6.984 -19.016 1 98.38 506 ALA A CA 1
ATOM 3964 C C . ALA A 1 506 ? -3.262 -6.195 -19 1 98.38 506 ALA A C 1
ATOM 3966 O O . ALA A 1 506 ? -4.344 -6.781 -18.906 1 98.38 506 ALA A O 1
ATOM 3967 N N . TRP A 1 507 ? -3.168 -4.852 -19.109 1 97.94 507 TRP A N 1
ATOM 3968 C CA . TRP A 1 507 ? -4.352 -4 -19.109 1 97.94 507 TRP A CA 1
ATOM 3969 C C . TRP A 1 507 ? -5.258 -4.332 -20.297 1 97.94 507 TRP A C 1
ATOM 3971 O O . TRP A 1 507 ? -6.48 -4.43 -20.141 1 97.94 507 TRP A O 1
ATOM 3981 N N . ILE A 1 508 ? -4.668 -4.484 -21.453 1 98 508 ILE A N 1
ATOM 3982 C CA . ILE A 1 508 ? -5.426 -4.793 -22.656 1 98 508 ILE A CA 1
ATOM 3983 C C . ILE A 1 508 ? -6.133 -6.137 -22.5 1 98 508 ILE A C 1
ATOM 3985 O O . ILE A 1 508 ? -7.328 -6.254 -22.766 1 98 508 ILE A O 1
ATOM 3989 N N . TYR A 1 509 ? -5.402 -7.094 -22 1 98.56 509 TYR A N 1
ATOM 3990 C CA . TYR A 1 509 ? -5.965 -8.438 -21.969 1 98.56 509 TYR A CA 1
ATOM 3991 C C . TYR A 1 509 ? -7.062 -8.547 -20.922 1 98.56 509 TYR A C 1
ATOM 3993 O O . TYR A 1 509 ? -8.055 -9.25 -21.125 1 98.56 509 TYR A O 1
ATOM 4001 N N . GLU A 1 510 ? -6.891 -7.91 -19.766 1 98.5 510 GLU A N 1
ATOM 4002 C CA . GLU A 1 510 ? -7.988 -7.848 -18.812 1 98.5 510 GLU A CA 1
ATOM 4003 C C . GLU A 1 510 ? -9.227 -7.195 -19.422 1 98.5 510 GLU A C 1
ATOM 4005 O O . GLU A 1 510 ? -10.352 -7.629 -19.172 1 98.5 510 GLU A O 1
ATOM 4010 N N . GLY A 1 511 ? -9.008 -6.121 -20.219 1 98.38 511 GLY A N 1
ATOM 4011 C CA . GLY A 1 511 ? -10.117 -5.508 -20.938 1 98.38 511 GLY A CA 1
ATOM 4012 C C . GLY A 1 511 ? -10.789 -6.453 -21.906 1 98.38 511 GLY A C 1
ATOM 4013 O O . GLY A 1 511 ? -12.023 -6.488 -22 1 98.38 511 GLY A O 1
ATOM 4014 N N . VAL A 1 512 ? -9.977 -7.23 -22.609 1 98.5 512 VAL A N 1
ATOM 4015 C CA . VAL A 1 512 ? -10.484 -8.227 -23.547 1 98.5 512 VAL A CA 1
ATOM 4016 C C . VAL A 1 512 ? -11.359 -9.234 -22.812 1 98.5 512 VAL A C 1
ATOM 4018 O O . VAL A 1 512 ? -12.453 -9.57 -23.281 1 98.5 512 VAL A O 1
ATOM 4021 N N . LEU A 1 513 ? -10.906 -9.703 -21.672 1 98.62 513 LEU A N 1
ATOM 4022 C CA . LEU A 1 513 ? -11.633 -10.711 -20.922 1 98.62 513 LEU A CA 1
ATOM 4023 C C . LEU A 1 513 ? -12.938 -10.141 -20.375 1 98.62 513 LEU A C 1
ATOM 4025 O O . LEU A 1 513 ? -13.961 -10.828 -20.344 1 98.62 513 LEU A O 1
ATOM 4029 N N . LEU A 1 514 ? -12.898 -8.906 -19.875 1 98.56 514 LEU A N 1
ATOM 4030 C CA . LEU A 1 514 ? -14.109 -8.25 -19.406 1 98.56 514 LEU A CA 1
ATOM 4031 C C . LEU A 1 514 ? -15.133 -8.125 -20.516 1 98.56 514 LEU A C 1
ATOM 4033 O O . LEU A 1 514 ? -16.312 -8.406 -20.328 1 98.56 514 LEU A O 1
ATOM 4037 N N . LEU A 1 515 ? -14.711 -7.688 -21.703 1 98.5 515 LEU A N 1
ATOM 4038 C CA . LEU A 1 515 ? -15.594 -7.504 -22.859 1 98.5 515 LEU A CA 1
ATOM 4039 C C . LEU A 1 515 ? -16.141 -8.836 -23.344 1 98.5 515 LEU A C 1
ATOM 4041 O O . LEU A 1 515 ? -17.328 -8.938 -23.688 1 98.5 515 LEU A O 1
ATOM 4045 N N . GLU A 1 516 ? -15.25 -9.836 -23.359 1 98 516 GLU A N 1
ATOM 4046 C CA . GLU A 1 516 ? -15.703 -11.172 -23.734 1 98 516 GLU A CA 1
ATOM 4047 C C . GLU A 1 516 ? -16.797 -11.664 -22.797 1 98 516 GLU A C 1
ATOM 4049 O O . GLU A 1 516 ? -17.812 -12.203 -23.234 1 98 516 GLU A O 1
ATOM 4054 N N . HIS A 1 517 ? -16.578 -11.477 -21.516 1 97.56 517 HIS A N 1
ATOM 4055 C CA . HIS A 1 517 ? -17.547 -11.898 -20.516 1 97.56 517 HIS A CA 1
ATOM 4056 C C . HIS A 1 517 ? -18.859 -11.133 -20.672 1 97.56 517 HIS A C 1
ATOM 4058 O O . HIS A 1 517 ? -19.938 -11.719 -20.562 1 97.56 517 HIS A O 1
ATOM 4064 N N . ALA A 1 518 ? -18.781 -9.875 -20.938 1 97.5 518 ALA A N 1
ATOM 4065 C CA . ALA A 1 518 ? -19.953 -9.008 -21.062 1 97.5 518 ALA A CA 1
ATOM 4066 C C . ALA A 1 518 ? -20.734 -9.328 -22.344 1 97.5 518 ALA A C 1
ATOM 4068 O O . ALA A 1 518 ? -21.906 -8.977 -22.453 1 97.5 518 ALA A O 1
ATOM 4069 N N . ALA A 1 519 ? -20.125 -9.977 -23.312 1 97.25 519 ALA A N 1
ATOM 4070 C CA . ALA A 1 519 ? -20.75 -10.25 -24.594 1 97.25 519 ALA A CA 1
ATOM 4071 C C . ALA A 1 519 ? -21.453 -11.609 -24.594 1 97.25 519 ALA A C 1
ATOM 4073 O O . ALA A 1 519 ? -22.188 -11.938 -25.531 1 97.25 519 ALA A O 1
ATOM 4074 N N . ARG A 1 520 ? -21.203 -12.398 -23.594 1 94 520 ARG A N 1
ATOM 4075 C CA . ARG A 1 520 ? -21.797 -13.727 -23.531 1 94 520 ARG A CA 1
ATOM 4076 C C . ARG A 1 520 ? -23.312 -13.641 -23.391 1 94 520 ARG A C 1
ATOM 4078 O O . ARG A 1 520 ? -23.844 -12.656 -22.875 1 94 520 ARG A O 1
ATOM 4085 N N . ALA A 1 521 ? -23.938 -14.758 -23.875 1 89.62 521 ALA A N 1
ATOM 4086 C CA . ALA A 1 521 ? -25.391 -14.836 -23.688 1 89.62 521 ALA A CA 1
ATOM 4087 C C . ALA A 1 521 ? -25.766 -14.883 -22.219 1 89.62 521 ALA A C 1
ATOM 4089 O O . ALA A 1 521 ? -25.172 -15.648 -21.453 1 89.62 521 ALA A O 1
ATOM 4090 N N . GLY A 1 522 ? -26.578 -14.055 -21.781 1 85.75 522 GLY A N 1
ATOM 4091 C CA . GLY A 1 522 ? -27.031 -14.039 -20.391 1 85.75 522 GLY A CA 1
ATOM 4092 C C . GLY A 1 522 ? -26.25 -13.07 -19.531 1 85.75 522 GLY A C 1
ATOM 4093 O O . GLY A 1 522 ? -26.484 -12.977 -18.328 1 85.75 522 GLY A O 1
ATOM 4094 N N . ALA A 1 523 ? -25.312 -12.336 -20.109 1 91 523 ALA A N 1
ATOM 4095 C CA . ALA A 1 523 ? -24.562 -11.336 -19.359 1 91 523 ALA A CA 1
ATOM 4096 C C . ALA A 1 523 ? -25.5 -10.273 -18.781 1 91 523 ALA A C 1
ATOM 4098 O O . ALA A 1 523 ? -26.469 -9.867 -19.438 1 91 523 ALA A O 1
ATOM 4099 N N . SER A 1 524 ? -25.234 -9.859 -17.578 1 91.62 524 SER A N 1
ATOM 4100 C CA . SER A 1 524 ? -26.047 -8.844 -16.906 1 91.62 524 SER A CA 1
ATOM 4101 C C . SER A 1 524 ? -25.625 -7.438 -17.312 1 91.62 524 SER A C 1
ATOM 4103 O O . SER A 1 524 ? -24.547 -7.25 -17.906 1 91.62 524 SER A O 1
ATOM 4105 N N . ASP A 1 525 ? -26.469 -6.477 -16.984 1 93.31 525 ASP A N 1
ATOM 4106 C CA . ASP A 1 525 ? -26.156 -5.07 -17.203 1 93.31 525 ASP A CA 1
ATOM 4107 C C . ASP A 1 52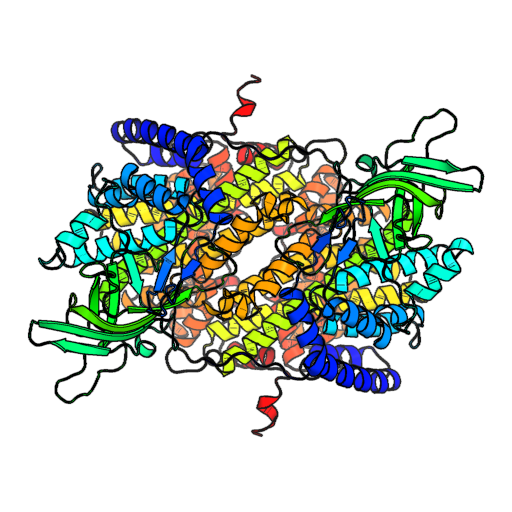5 ? -24.906 -4.664 -16.438 1 93.31 525 ASP A C 1
ATOM 4109 O O . ASP A 1 525 ? -24.125 -3.822 -16.906 1 93.31 525 ASP A O 1
ATOM 4113 N N . THR A 1 526 ? -24.703 -5.297 -15.336 1 94.94 526 THR A N 1
ATOM 4114 C CA . THR A 1 526 ? -23.531 -4.961 -14.523 1 94.94 526 THR A CA 1
ATOM 4115 C C . THR A 1 526 ? -22.266 -5.5 -15.164 1 94.94 526 THR A C 1
ATOM 4117 O O . THR A 1 526 ? -21.188 -4.891 -15.055 1 94.94 526 THR A O 1
ATOM 4120 N N . ASN A 1 527 ? -22.375 -6.652 -15.852 1 96.06 527 ASN A N 1
ATOM 4121 C CA . ASN A 1 527 ? -21.219 -7.141 -16.609 1 96.06 527 ASN A CA 1
ATOM 4122 C C . ASN A 1 527 ? -20.812 -6.156 -17.703 1 96.06 527 ASN A C 1
ATOM 4124 O O . ASN A 1 527 ? -19.625 -5.883 -17.875 1 96.06 527 ASN A O 1
ATOM 4128 N N . ILE A 1 528 ? -21.844 -5.688 -18.406 1 96.19 528 ILE A N 1
ATOM 4129 C CA . ILE A 1 528 ? -21.625 -4.73 -19.5 1 96.19 528 ILE A CA 1
ATOM 4130 C C . ILE A 1 528 ? -21 -3.455 -18.938 1 96.19 528 ILE A C 1
ATOM 4132 O O . ILE A 1 528 ? -20.016 -2.953 -19.469 1 96.19 528 ILE A O 1
ATOM 4136 N N . TYR A 1 529 ? -21.531 -2.982 -17.828 1 96.31 529 TYR A N 1
ATOM 4137 C CA . TYR A 1 529 ? -21.062 -1.738 -17.234 1 96.31 529 TYR A CA 1
ATOM 4138 C C . TYR A 1 529 ? -19.641 -1.885 -16.719 1 96.31 529 TYR A C 1
ATOM 4140 O O . TYR A 1 529 ? -18.828 -0.964 -16.844 1 96.31 529 TYR A O 1
ATOM 4148 N N . ALA A 1 530 ? -19.266 -3.01 -16.141 1 97.31 530 ALA A N 1
ATOM 4149 C CA . ALA A 1 530 ? -17.906 -3.25 -15.656 1 97.31 530 ALA A CA 1
ATOM 4150 C C . ALA A 1 530 ? -16.906 -3.15 -16.797 1 97.31 530 ALA A C 1
ATOM 4152 O O . ALA A 1 530 ? -15.828 -2.557 -16.641 1 97.31 530 ALA A O 1
ATOM 4153 N N . ALA A 1 531 ? -17.234 -3.746 -17.938 1 97.81 531 ALA A N 1
ATOM 4154 C CA . ALA A 1 531 ? -16.359 -3.689 -19.109 1 97.81 531 ALA A CA 1
ATOM 4155 C C . ALA A 1 531 ? -16.203 -2.254 -19.609 1 97.81 531 ALA A C 1
ATOM 4157 O O . ALA A 1 531 ? -15.102 -1.828 -19.953 1 97.81 531 ALA A O 1
ATOM 4158 N N . GLN A 1 532 ? -17.312 -1.54 -19.641 1 96 532 GLN A N 1
ATOM 4159 C CA . GLN A 1 532 ? -17.281 -0.148 -20.078 1 96 532 GLN A CA 1
ATOM 4160 C C . GLN A 1 532 ? -16.422 0.704 -19.156 1 96 532 GLN A C 1
ATOM 4162 O O . GLN A 1 532 ? -15.609 1.504 -19.625 1 96 532 GLN A O 1
ATOM 4167 N N . ARG A 1 533 ? -16.562 0.479 -17.859 1 95.44 533 ARG A N 1
ATOM 4168 C CA . ARG A 1 533 ? -15.836 1.262 -16.859 1 95.44 533 ARG A CA 1
ATOM 4169 C C . ARG A 1 533 ? -14.344 0.987 -16.938 1 95.44 533 ARG A C 1
ATOM 4171 O O . ARG A 1 533 ? -13.531 1.894 -16.75 1 95.44 533 ARG A O 1
ATOM 4178 N N . TRP A 1 534 ? -13.977 -0.273 -17.156 1 96.62 534 TRP A N 1
ATOM 4179 C CA . TRP A 1 534 ? -12.57 -0.623 -17.312 1 96.62 534 TRP A CA 1
ATOM 4180 C C . TRP A 1 534 ? -11.938 0.167 -18.453 1 96.62 534 TRP A C 1
ATOM 4182 O O . TRP A 1 534 ? -10.836 0.706 -18.297 1 96.62 534 TRP A O 1
ATOM 4192 N N . CYS A 1 535 ? -12.609 0.252 -19.531 1 94.69 535 CYS A N 1
ATOM 4193 C CA . CYS A 1 535 ? -12.062 0.833 -20.75 1 94.69 535 CYS A CA 1
ATOM 4194 C C . CYS A 1 535 ? -11.953 2.35 -20.641 1 94.69 535 CYS A C 1
ATOM 4196 O O . CYS A 1 535 ? -11.234 2.986 -21.406 1 94.69 535 CYS A O 1
ATOM 4198 N N . GLN A 1 536 ? -12.578 2.891 -19.578 1 87.94 536 GLN A N 1
ATOM 4199 C CA . GLN A 1 536 ? -12.492 4.324 -19.328 1 87.94 536 GLN A CA 1
ATOM 4200 C C . GLN A 1 536 ? -11.109 4.711 -18.812 1 87.94 536 GLN A C 1
ATOM 4202 O O . GLN A 1 536 ? -10.711 5.875 -18.891 1 87.94 536 GLN A O 1
ATOM 4207 N N . GLU A 1 537 ? -10.383 3.775 -18.234 1 78.06 537 GLU A N 1
ATOM 4208 C CA . GLU A 1 537 ? -9.039 4.035 -17.734 1 78.06 537 GLU A CA 1
ATOM 4209 C C . GLU A 1 537 ? -8.039 4.164 -18.875 1 78.06 537 GLU A C 1
ATOM 4211 O O . GLU A 1 537 ? -6.836 4.297 -18.641 1 78.06 537 GLU A O 1
ATOM 4216 N N . ASP A 1 538 ? -8.336 4.469 -19.969 1 70.44 538 ASP A N 1
ATOM 4217 C CA . ASP A 1 538 ? -7.707 4.449 -21.281 1 70.44 538 ASP A CA 1
ATOM 4218 C C . ASP A 1 538 ? -6.379 5.207 -21.266 1 70.44 538 ASP A C 1
ATOM 4220 O O . ASP A 1 538 ? -6.352 6.426 -21.438 1 70.44 538 ASP A O 1
ATOM 4224 N N . VAL A 1 539 ? -5.371 4.52 -20.844 1 74.56 539 VAL A N 1
ATOM 4225 C CA . VAL A 1 539 ? -4.023 5.059 -20.969 1 74.56 539 VAL A CA 1
ATOM 4226 C C . VAL A 1 539 ? -3.078 3.971 -21.484 1 74.56 539 VAL A C 1
ATOM 4228 O O . VAL A 1 539 ? -2.828 2.984 -20.781 1 74.56 539 VAL A O 1
ATOM 4231 N N . CYS A 1 540 ? -2.641 4.133 -22.734 1 81.25 540 CYS A N 1
ATOM 4232 C CA . CYS A 1 540 ? -1.608 3.244 -23.25 1 81.25 540 CYS A CA 1
ATOM 4233 C C . CYS A 1 540 ? -0.228 3.668 -22.766 1 81.25 540 CYS A C 1
ATOM 4235 O O . CYS A 1 540 ? 0.443 4.477 -23.406 1 81.25 540 CYS A O 1
ATOM 4237 N N . LEU A 1 541 ? 0.225 3.061 -21.734 1 86.12 541 LEU A N 1
ATOM 4238 C CA . LEU A 1 541 ? 1.422 3.492 -21.031 1 86.12 541 LEU A CA 1
ATOM 4239 C C . LEU A 1 541 ? 2.639 3.475 -21.938 1 86.12 541 LEU A C 1
ATOM 4241 O O . LEU A 1 541 ? 3.438 4.414 -21.938 1 86.12 541 LEU A O 1
ATOM 4245 N N . VAL A 1 542 ? 2.791 2.406 -22.625 1 89.38 542 VAL A N 1
ATOM 4246 C CA . VAL A 1 542 ? 4 2.232 -23.422 1 89.38 542 VAL A CA 1
ATOM 4247 C C . VAL A 1 542 ? 4.039 3.271 -24.547 1 89.38 542 VAL A C 1
ATOM 4249 O O . VAL A 1 542 ? 5.105 3.787 -24.875 1 89.38 542 VAL A O 1
ATOM 4252 N N . ASP A 1 543 ? 2.885 3.635 -25.141 1 87.56 543 ASP A N 1
ATOM 4253 C CA . ASP A 1 543 ? 2.797 4.652 -26.172 1 87.56 543 ASP A CA 1
ATOM 4254 C C . ASP A 1 543 ? 3.1 6.043 -25.609 1 87.56 543 ASP A C 1
ATOM 4256 O O . ASP A 1 543 ? 3.84 6.816 -26.219 1 87.56 543 ASP A O 1
ATOM 4260 N N . ARG A 1 544 ? 2.574 6.301 -24.516 1 85.62 544 ARG A N 1
ATOM 4261 C CA . ARG A 1 544 ? 2.793 7.582 -23.844 1 85.62 544 ARG A CA 1
ATOM 4262 C C . ARG A 1 544 ? 4.266 7.781 -23.5 1 85.62 544 ARG A C 1
ATOM 4264 O O . ARG A 1 544 ? 4.844 8.828 -23.812 1 85.62 544 ARG A O 1
ATOM 4271 N N . GLU A 1 545 ? 4.898 6.766 -22.953 1 89 545 GLU A N 1
ATOM 4272 C CA . GLU A 1 545 ? 6.281 6.867 -22.484 1 89 545 GLU A CA 1
ATOM 4273 C C . GLU A 1 545 ? 7.25 6.906 -23.672 1 89 545 GLU A C 1
ATOM 4275 O O . GLU A 1 545 ? 8.297 7.555 -23.594 1 89 545 GLU A O 1
ATOM 4280 N N . GLU A 1 546 ? 6.906 6.16 -24.703 1 88.5 546 GLU A N 1
ATOM 4281 C CA . GLU A 1 546 ? 7.742 6.215 -25.906 1 88.5 546 GLU A CA 1
ATOM 4282 C C . GLU A 1 546 ? 7.773 7.625 -26.484 1 88.5 546 GLU A C 1
ATOM 4284 O O . GLU A 1 546 ? 8.836 8.133 -26.844 1 88.5 546 GLU A O 1
ATOM 4289 N N . LYS A 1 547 ? 6.566 8.219 -26.594 1 86.25 547 LYS A N 1
ATOM 4290 C CA . LYS A 1 547 ? 6.449 9.57 -27.141 1 86.25 547 LYS A CA 1
ATOM 4291 C C . LYS A 1 547 ? 7.195 10.578 -26.281 1 86.25 547 LYS A C 1
ATOM 4293 O O . LYS A 1 547 ? 7.727 11.562 -26.781 1 86.25 547 LYS A O 1
ATOM 4298 N N . ALA A 1 548 ? 7.324 10.18 -25.031 1 86.25 548 ALA A N 1
ATOM 4299 C CA . ALA A 1 548 ? 7.992 11.07 -24.078 1 86.25 548 ALA A CA 1
ATOM 4300 C C . ALA A 1 548 ? 9.5 10.852 -24.094 1 86.25 548 ALA A C 1
ATOM 4302 O O . ALA A 1 548 ? 10.258 11.633 -23.5 1 86.25 548 ALA A O 1
ATOM 4303 N N . GLY A 1 549 ? 9.992 9.836 -24.766 1 85.19 549 GLY A N 1
ATOM 4304 C CA . GLY A 1 549 ? 11.414 9.586 -24.875 1 85.19 549 GLY A CA 1
ATOM 4305 C C . GLY A 1 549 ? 11.984 8.828 -23.688 1 85.19 549 GLY A C 1
ATOM 4306 O O . GLY A 1 549 ? 13.195 8.859 -23.453 1 85.19 549 GLY A O 1
ATOM 4307 N N . SER A 1 550 ? 11.133 8.078 -23 1 86.94 550 SER A N 1
ATOM 4308 C CA . SER A 1 550 ? 11.531 7.391 -21.781 1 86.94 550 SER A CA 1
ATOM 4309 C C . SER A 1 550 ? 12.43 6.199 -22.094 1 86.94 550 SER A C 1
ATOM 4311 O O . SER A 1 550 ? 13.086 5.664 -21.188 1 86.94 550 SER A O 1
ATOM 4313 N N . TYR A 1 551 ? 12.492 5.793 -23.375 1 89.12 551 TYR A N 1
ATOM 4314 C CA . TYR A 1 551 ? 13.219 4.574 -23.703 1 89.12 551 TYR A CA 1
ATOM 4315 C C . TYR A 1 551 ? 14.477 4.891 -24.516 1 89.12 551 TYR A C 1
ATOM 4317 O O . TYR A 1 551 ? 15.094 3.988 -25.078 1 89.12 551 TYR A O 1
ATOM 4325 N N . ASN A 1 552 ? 14.867 6.121 -24.547 1 86.62 552 ASN A N 1
ATOM 4326 C CA . ASN A 1 552 ? 16.078 6.504 -25.281 1 86.62 552 ASN A CA 1
ATOM 4327 C C . ASN A 1 552 ? 17.312 6.367 -24.406 1 86.62 552 ASN A C 1
ATOM 4329 O O . ASN A 1 552 ? 17.219 6.312 -23.188 1 86.62 552 ASN A O 1
ATOM 4333 N N . SER A 1 553 ? 18.438 6.234 -25.094 1 84.06 553 SER A N 1
ATOM 4334 C CA . SER A 1 553 ? 19.719 6.055 -24.406 1 84.06 553 SER A CA 1
ATOM 4335 C C . SER A 1 553 ? 20.016 7.242 -23.5 1 84.06 553 SER A C 1
ATOM 4337 O O . SER A 1 553 ? 20.609 7.078 -22.422 1 84.06 553 SER A O 1
ATOM 4339 N N . LYS A 1 554 ? 19.641 8.367 -23.906 1 87.38 554 LYS A N 1
ATOM 4340 C CA . LYS A 1 554 ? 19.859 9.562 -23.109 1 87.38 554 LYS A CA 1
ATOM 4341 C C . LYS A 1 554 ? 19.109 9.484 -21.781 1 87.38 554 LYS A C 1
ATOM 4343 O O . LYS A 1 554 ? 19.594 9.961 -20.75 1 87.38 554 LYS A O 1
ATOM 4348 N N . ALA A 1 555 ? 18 8.859 -21.828 1 88.75 555 ALA A N 1
ATOM 4349 C CA . ALA A 1 555 ? 17.188 8.734 -20.625 1 88.75 555 ALA A CA 1
ATOM 4350 C C . ALA A 1 555 ? 17.891 7.875 -19.578 1 88.75 555 ALA A C 1
ATOM 4352 O O . ALA A 1 555 ? 17.75 8.117 -18.375 1 88.75 555 ALA A O 1
ATOM 4353 N N . VAL A 1 556 ? 18.672 6.906 -20.047 1 90.69 556 VAL A N 1
ATOM 4354 C CA . VAL A 1 556 ? 19.359 6.004 -19.141 1 90.69 556 VAL A CA 1
ATOM 4355 C C . VAL A 1 556 ? 20.375 6.785 -18.312 1 90.69 556 VAL A C 1
ATOM 4357 O O . VAL A 1 556 ? 20.438 6.645 -17.094 1 90.69 556 VAL A O 1
ATOM 4360 N N . SER A 1 557 ? 21.156 7.625 -18.969 1 92.06 557 SER A N 1
ATOM 4361 C CA . SER A 1 557 ? 22.172 8.43 -18.281 1 92.06 557 SER A CA 1
ATOM 4362 C C . SER A 1 557 ? 21.531 9.461 -17.359 1 92.06 557 SER A C 1
ATOM 4364 O O . SER A 1 557 ? 22.016 9.703 -16.266 1 92.06 557 SER A O 1
ATOM 4366 N N . LEU A 1 558 ? 20.453 10.023 -17.797 1 93.5 558 LEU A N 1
ATOM 4367 C CA . LEU A 1 558 ? 19.781 11.055 -17.016 1 93.5 558 LEU A CA 1
ATOM 4368 C C . LEU A 1 558 ? 19.094 10.445 -15.789 1 93.5 558 LEU A C 1
ATOM 4370 O O . LEU A 1 558 ? 19.062 11.055 -14.727 1 93.5 558 LEU A O 1
ATOM 4374 N N . ASP A 1 559 ? 18.531 9.242 -15.977 1 93.75 559 ASP A N 1
ATOM 4375 C CA . ASP A 1 559 ? 17.938 8.531 -14.852 1 93.75 559 ASP A CA 1
ATOM 4376 C C . ASP A 1 559 ? 18.953 8.297 -13.742 1 93.75 559 ASP A C 1
ATOM 4378 O O . ASP A 1 559 ? 18.688 8.562 -12.57 1 93.75 559 ASP A O 1
ATOM 4382 N N . LYS A 1 560 ? 20.078 7.816 -14.148 1 94.19 560 LYS A N 1
ATOM 4383 C CA . LYS A 1 560 ? 21.141 7.559 -13.18 1 94.19 560 LYS A CA 1
ATOM 4384 C C . LYS A 1 560 ? 21.578 8.852 -12.492 1 94.19 560 LYS A C 1
ATOM 4386 O O . LYS A 1 560 ? 21.766 8.875 -11.273 1 94.19 560 LYS A O 1
ATOM 4391 N N . SER A 1 561 ? 21.734 9.922 -13.258 1 95 561 SER A N 1
ATOM 4392 C CA . SER A 1 561 ? 22.156 11.203 -12.703 1 95 561 SER A CA 1
ATOM 4393 C C . SER A 1 561 ? 21.141 11.742 -11.703 1 95 561 SER A C 1
ATOM 4395 O O . SER A 1 561 ? 21.516 12.289 -10.672 1 95 561 SER A O 1
ATOM 4397 N N . LEU A 1 562 ? 19.906 11.57 -12.008 1 95.88 562 LEU A N 1
ATOM 4398 C CA . LEU A 1 562 ? 18.844 12.086 -11.141 1 95.88 562 LEU A CA 1
ATOM 4399 C C . LEU A 1 562 ? 18.812 11.32 -9.82 1 95.88 562 LEU A C 1
ATOM 4401 O O . LEU A 1 562 ? 18.781 11.93 -8.75 1 95.88 562 LEU A O 1
ATOM 4405 N N . VAL A 1 563 ? 18.875 10.008 -9.859 1 95.56 563 VAL A N 1
ATOM 4406 C CA . VAL A 1 563 ? 18.734 9.156 -8.68 1 95.56 563 VAL A CA 1
ATOM 4407 C C . VAL A 1 563 ? 19.953 9.344 -7.773 1 95.56 563 VAL A C 1
ATOM 4409 O O . VAL A 1 563 ? 19.828 9.305 -6.547 1 95.56 563 VAL A O 1
ATOM 4412 N N . TYR A 1 564 ? 21.094 9.609 -8.328 1 94.25 564 TYR A N 1
ATOM 4413 C CA . TYR A 1 564 ? 22.312 9.625 -7.531 1 94.25 564 TYR A CA 1
ATOM 4414 C C . TYR A 1 564 ? 22.828 11.047 -7.332 1 94.25 564 TYR A C 1
ATOM 4416 O O . TYR A 1 564 ? 23.969 11.258 -6.922 1 94.25 564 TYR A O 1
ATOM 4424 N N . ASP A 1 565 ? 21.922 11.969 -7.699 1 91.88 565 ASP A N 1
ATOM 4425 C CA . ASP A 1 565 ? 22.25 13.352 -7.363 1 91.88 565 ASP A CA 1
ATOM 4426 C C . ASP A 1 565 ? 22.469 13.516 -5.859 1 91.88 565 ASP A C 1
ATOM 4428 O O . ASP A 1 565 ? 21.609 13.117 -5.059 1 91.88 565 ASP A O 1
ATOM 4432 N N . GLY A 1 566 ? 23.672 14.055 -5.453 1 86.5 566 GLY A N 1
ATOM 4433 C CA . GLY A 1 566 ? 23.969 14.297 -4.051 1 86.5 566 GLY A CA 1
ATOM 4434 C C . GLY A 1 566 ? 24.438 13.055 -3.318 1 86.5 566 GLY A C 1
ATOM 4435 O O . GLY A 1 566 ? 24.656 13.094 -2.105 1 86.5 566 GLY A O 1
ATOM 4436 N N . TYR A 1 567 ? 24.562 11.984 -4.047 1 85.31 567 TYR A N 1
ATOM 4437 C CA . TYR A 1 567 ? 25 10.75 -3.42 1 85.31 567 TYR A CA 1
ATOM 4438 C C . TYR A 1 567 ? 26.484 10.797 -3.111 1 85.31 567 TYR A C 1
ATOM 4440 O O . TYR A 1 567 ? 27.297 11.117 -3.982 1 85.31 567 TYR A O 1
ATOM 4448 N N . SER A 1 568 ? 27.109 10.93 -1.779 1 69.62 568 SER A N 1
ATOM 4449 C CA . SER A 1 568 ? 28.453 11.133 -1.259 1 69.62 568 SER A CA 1
ATOM 4450 C C . SER A 1 568 ? 29.438 10.125 -1.854 1 69.62 568 SER A C 1
ATOM 4452 O O . SER A 1 568 ? 30.594 10.461 -2.113 1 69.62 568 SER A O 1
ATOM 4454 N N . SER A 1 569 ? 29.344 8.891 -1.673 1 57.66 569 SER A N 1
ATOM 4455 C CA . SER A 1 569 ? 30.453 8 -2.01 1 57.66 569 SER A CA 1
ATOM 4456 C C . SER A 1 569 ? 30.891 8.18 -3.461 1 57.66 569 SER A C 1
ATOM 4458 O O . SER A 1 569 ? 31.891 7.609 -3.891 1 57.66 569 SER A O 1
ATOM 4460 N N . LEU A 1 570 ? 30.109 8.75 -4.242 1 45.72 570 LEU A N 1
ATOM 4461 C CA . LEU A 1 570 ? 30.719 8.984 -5.551 1 45.72 570 LEU A CA 1
ATOM 4462 C C . LEU A 1 570 ? 31.703 10.156 -5.492 1 45.72 570 LEU A C 1
ATOM 4464 O O . LEU A 1 570 ? 32.406 10.43 -6.469 1 45.72 570 LEU A O 1
ATOM 4468 N N . ARG A 1 571 ? 31.844 11.078 -4.727 1 37.72 571 ARG A N 1
ATOM 4469 C CA . ARG A 1 571 ? 32.844 12.133 -4.559 1 37.72 571 ARG A CA 1
ATOM 4470 C C . ARG A 1 571 ? 34.188 11.555 -4.164 1 37.72 571 ARG A C 1
ATOM 4472 O O . ARG A 1 571 ? 35.188 12.266 -4.164 1 37.72 571 ARG A O 1
ATOM 4479 N N . GLY A 1 572 ? 34.344 10.492 -3.533 1 28.75 572 GLY A N 1
ATOM 4480 C CA . GLY A 1 572 ? 35.719 10.086 -3.297 1 28.75 572 GLY A CA 1
ATOM 4481 C C . GLY A 1 572 ? 36.406 9.578 -4.547 1 28.75 572 GLY A C 1
ATOM 4482 O O . GLY A 1 572 ? 37.594 9.312 -4.527 1 28.75 572 GLY A O 1
ATOM 4483 N N . LYS A 1 573 ? 35.844 8.891 -5.375 1 31.2 573 LYS A N 1
ATOM 4484 C CA . LYS A 1 573 ? 36.75 8.43 -6.414 1 31.2 573 LYS A CA 1
ATOM 4485 C C . LYS A 1 573 ? 37.031 9.531 -7.434 1 31.2 573 LYS A C 1
ATOM 4487 O O . LYS A 1 573 ? 37.5 9.258 -8.531 1 31.2 573 LYS A O 1
ATOM 4492 N N . LEU A 1 574 ? 36.5 10.609 -7.344 1 20.7 574 LEU A N 1
ATOM 4493 C CA . LEU A 1 574 ? 37.156 11.555 -8.234 1 20.7 574 LEU A CA 1
ATOM 4494 C C . LEU A 1 574 ? 38.344 12.25 -7.531 1 20.7 574 LEU A C 1
ATOM 4496 O O . LEU A 1 574 ? 38.219 12.641 -6.367 1 20.7 574 LEU A O 1
ATOM 4500 N N . MET B 1 1 ? 25.203 -10.211 1.895 1 79.19 1 MET B N 1
ATOM 4501 C CA . MET B 1 1 ? 24.266 -9.117 1.667 1 79.19 1 MET B CA 1
ATOM 4502 C C . MET B 1 1 ? 24.547 -7.945 2.602 1 79.19 1 MET B C 1
ATOM 4504 O O . MET B 1 1 ? 24.797 -8.148 3.795 1 79.19 1 MET B O 1
ATOM 4508 N N . GLU B 1 2 ? 24.719 -6.746 1.999 1 86.62 2 GLU B N 1
ATOM 4509 C CA . GLU B 1 2 ? 25.047 -5.566 2.789 1 86.62 2 GLU B CA 1
ATOM 4510 C C . GLU B 1 2 ? 23.844 -4.633 2.912 1 86.62 2 GLU B C 1
ATOM 4512 O O . GLU B 1 2 ? 23.125 -4.398 1.936 1 86.62 2 GLU B O 1
ATOM 4517 N N . ALA B 1 3 ? 23.531 -4.266 4.145 1 91.12 3 ALA B N 1
ATOM 4518 C CA . ALA B 1 3 ? 22.453 -3.334 4.418 1 91.12 3 ALA B CA 1
ATOM 4519 C C . ALA B 1 3 ? 22.734 -1.956 3.832 1 91.12 3 ALA B C 1
ATOM 4521 O O . ALA B 1 3 ? 23.906 -1.563 3.711 1 91.12 3 ALA B O 1
ATOM 4522 N N . PRO B 1 4 ? 21.688 -1.222 3.393 1 92.88 4 PRO B N 1
ATOM 4523 C CA . PRO B 1 4 ? 21.906 0.162 2.965 1 92.88 4 PRO B CA 1
ATOM 4524 C C . PRO B 1 4 ? 22.406 1.057 4.098 1 92.88 4 PRO B C 1
ATOM 4526 O O . PRO B 1 4 ? 22.078 0.828 5.262 1 92.88 4 PRO B O 1
ATOM 4529 N N . ARG B 1 5 ? 23.203 2.02 3.709 1 88.62 5 ARG B N 1
ATOM 4530 C CA . ARG B 1 5 ? 23.75 3.002 4.645 1 88.62 5 ARG B CA 1
ATOM 4531 C C . ARG B 1 5 ? 23.312 4.414 4.27 1 88.62 5 ARG B C 1
ATOM 4533 O O . ARG B 1 5 ? 23.219 4.746 3.086 1 88.62 5 ARG B O 1
ATOM 4540 N N . LEU B 1 6 ? 23 5.125 5.273 1 83.5 6 LEU B N 1
ATOM 4541 C CA . LEU B 1 6 ? 22.656 6.52 5.031 1 83.5 6 LEU B CA 1
ATOM 4542 C C . LEU B 1 6 ? 23.688 7.457 5.656 1 83.5 6 LEU B C 1
ATOM 4544 O O . LEU B 1 6 ? 24.172 7.195 6.758 1 83.5 6 LEU B O 1
ATOM 4548 N N . GLY B 1 7 ? 24.094 8.406 4.895 1 90.44 7 GLY B N 1
ATOM 4549 C CA . GLY B 1 7 ? 24.922 9.477 5.441 1 90.44 7 GLY B CA 1
ATOM 4550 C C . GLY B 1 7 ? 24.094 10.539 6.16 1 90.44 7 GLY B C 1
ATOM 4551 O O . GLY B 1 7 ? 23.109 10.227 6.812 1 90.44 7 GLY B O 1
ATOM 4552 N N . ASN B 1 8 ? 24.688 11.781 6.203 1 95.25 8 ASN B N 1
ATOM 4553 C CA . ASN B 1 8 ? 23.922 12.906 6.723 1 95.25 8 ASN B CA 1
ATOM 4554 C C . ASN B 1 8 ? 22.719 13.219 5.84 1 95.25 8 ASN B C 1
ATOM 4556 O O . ASN B 1 8 ? 22.875 13.664 4.703 1 95.25 8 ASN B O 1
ATOM 4560 N N . PRO B 1 9 ? 21.5 12.992 6.387 1 95.69 9 PRO B N 1
ATOM 4561 C CA . PRO B 1 9 ? 20.312 13.109 5.535 1 95.69 9 PRO B CA 1
ATOM 4562 C C . PRO B 1 9 ? 20.172 14.492 4.898 1 95.69 9 PRO B C 1
ATOM 4564 O O . PRO B 1 9 ? 19.625 14.617 3.799 1 95.69 9 PRO B O 1
ATOM 4567 N N . TYR B 1 10 ? 20.656 15.578 5.543 1 97.19 10 TYR B N 1
ATOM 4568 C CA . TYR B 1 10 ? 20.609 16.922 4.961 1 97.19 10 TYR B CA 1
ATOM 4569 C C . TYR B 1 10 ? 21.609 17.062 3.822 1 97.19 10 TYR B C 1
ATOM 4571 O O . TYR B 1 10 ? 21.266 17.562 2.75 1 97.19 10 TYR B O 1
ATOM 4579 N N . LEU B 1 11 ? 22.766 16.531 4.02 1 94.94 11 LEU B N 1
ATOM 4580 C CA . LEU B 1 11 ? 23.828 16.656 3.027 1 94.94 11 LEU B CA 1
ATOM 4581 C C . LEU B 1 11 ? 23.547 15.781 1.814 1 94.94 11 LEU B C 1
ATOM 4583 O O . LEU B 1 11 ? 24.016 16.078 0.708 1 94.94 11 LEU B O 1
ATOM 4587 N N . GLU B 1 12 ? 22.75 14.789 1.992 1 93.62 12 GLU B N 1
ATOM 4588 C CA . GLU B 1 12 ? 22.453 13.859 0.907 1 93.62 12 GLU B CA 1
ATOM 4589 C C . GLU B 1 12 ? 21.141 14.227 0.208 1 93.62 12 GLU B C 1
ATOM 4591 O O . GLU B 1 12 ? 20.625 13.453 -0.596 1 93.62 12 GLU B O 1
ATOM 4596 N N . ASP B 1 13 ? 20.609 15.352 0.527 1 95.12 13 ASP B N 1
ATOM 4597 C CA . ASP B 1 13 ? 19.375 15.836 -0.101 1 95.12 13 ASP B CA 1
ATOM 4598 C C . ASP B 1 13 ? 19.625 17.141 -0.85 1 95.12 13 ASP B C 1
ATOM 4600 O O . ASP B 1 13 ? 19.297 18.219 -0.354 1 95.12 13 ASP B O 1
ATOM 4604 N N . PRO B 1 14 ? 20.125 17.031 -2.055 1 94.5 14 PRO B N 1
ATOM 4605 C CA . PRO B 1 14 ? 20.438 18.234 -2.809 1 94.5 14 PRO B CA 1
ATOM 4606 C C . PRO B 1 14 ? 19.203 19.078 -3.117 1 94.5 14 PRO B C 1
ATOM 4608 O O . PRO B 1 14 ? 19.312 20.312 -3.213 1 94.5 14 PRO B O 1
ATOM 4611 N N . LEU B 1 15 ? 18.062 18.453 -3.254 1 96.38 15 LEU B N 1
ATOM 4612 C CA . LEU B 1 15 ? 16.844 19.203 -3.521 1 96.38 15 LEU B CA 1
ATOM 4613 C C . LEU B 1 15 ? 16.516 20.141 -2.354 1 96.38 15 LEU B C 1
ATOM 4615 O O . LEU B 1 15 ? 16.188 21.312 -2.557 1 96.38 15 LEU B O 1
ATOM 4619 N N . LEU B 1 16 ? 16.531 19.578 -1.095 1 97.69 16 LEU B N 1
ATOM 4620 C CA . LEU B 1 16 ? 16.297 20.406 0.086 1 97.69 16 LEU B CA 1
ATOM 4621 C C . LEU B 1 16 ? 17.281 21.562 0.146 1 97.69 16 LEU B C 1
ATOM 4623 O O . LEU B 1 16 ? 16.875 22.703 0.408 1 97.69 16 LEU B O 1
ATOM 4627 N N . GLN B 1 17 ? 18.562 21.312 -0.116 1 96.31 17 GLN B N 1
ATOM 4628 C CA . GLN B 1 17 ? 19.594 22.344 -0.078 1 96.31 17 GLN B CA 1
ATOM 4629 C C . GLN B 1 17 ? 19.344 23.422 -1.139 1 96.31 17 GLN B C 1
ATOM 4631 O O . GLN B 1 17 ? 19.391 24.609 -0.847 1 96.31 17 GLN B O 1
ATOM 4636 N N . SER B 1 18 ? 19.062 22.969 -2.354 1 95.5 18 SER B N 1
ATOM 4637 C CA . SER B 1 18 ? 18.859 23.922 -3.447 1 95.5 18 SER B CA 1
ATOM 4638 C C . SER B 1 18 ? 17.594 24.734 -3.234 1 95.5 18 SER B C 1
ATOM 4640 O O . SER B 1 18 ? 17.547 25.922 -3.584 1 95.5 18 SER B O 1
ATOM 4642 N N . TYR B 1 19 ? 16.547 24.141 -2.711 1 97 19 TYR B N 1
ATOM 4643 C CA . TYR B 1 19 ? 15.312 24.859 -2.414 1 97 19 TYR B CA 1
ATOM 4644 C C . TYR B 1 19 ? 15.555 25.969 -1.404 1 97 19 TYR B C 1
ATOM 4646 O O . TYR B 1 19 ? 15.117 27.109 -1.609 1 97 19 TYR B O 1
ATOM 4654 N N . LEU B 1 20 ? 16.25 25.609 -0.294 1 97.69 20 LEU B N 1
ATOM 4655 C CA . LEU B 1 20 ? 16.516 26.594 0.747 1 97.69 20 LEU B CA 1
ATOM 4656 C C . LEU B 1 20 ? 17.406 27.719 0.217 1 97.69 20 LEU B C 1
ATOM 4658 O O . LEU B 1 20 ? 17.172 28.891 0.512 1 97.69 20 LEU B O 1
ATOM 4662 N N . ARG B 1 21 ? 18.391 27.359 -0.564 1 95.5 21 ARG B N 1
ATOM 4663 C CA . ARG B 1 21 ? 19.297 28.344 -1.147 1 95.5 21 ARG B CA 1
ATOM 4664 C C . ARG B 1 21 ? 18.531 29.297 -2.059 1 95.5 21 ARG B C 1
ATOM 4666 O O . ARG B 1 21 ? 18.828 30.5 -2.094 1 95.5 21 ARG B O 1
ATOM 4673 N N . ALA B 1 22 ? 17.562 28.812 -2.721 1 94.25 22 ALA B N 1
ATOM 4674 C CA . ALA B 1 22 ? 16.797 29.594 -3.697 1 94.25 22 ALA B CA 1
ATOM 4675 C C . ALA B 1 22 ? 15.797 30.516 -3.008 1 94.25 22 ALA B C 1
ATOM 4677 O O . ALA B 1 22 ? 15.461 31.578 -3.533 1 94.25 22 ALA B O 1
ATOM 4678 N N . HIS B 1 23 ? 15.336 30.188 -1.861 1 94.88 23 HIS B N 1
ATOM 4679 C CA . HIS B 1 23 ? 14.188 30.891 -1.286 1 94.88 23 HIS B CA 1
ATOM 4680 C C . HIS B 1 23 ? 14.617 31.781 -0.121 1 94.88 23 HIS B C 1
ATOM 4682 O O . HIS B 1 23 ? 13.992 32.812 0.146 1 94.88 23 HIS B O 1
ATOM 4688 N N . LEU B 1 24 ? 15.656 31.359 0.579 1 96.69 24 LEU B N 1
ATOM 4689 C CA . LEU B 1 24 ? 16.109 32.156 1.726 1 96.69 24 LEU B CA 1
ATOM 4690 C C . LEU B 1 24 ? 17.141 33.188 1.305 1 96.69 24 LEU B C 1
ATOM 4692 O O . LEU B 1 24 ? 17.828 33 0.298 1 96.69 24 LEU B O 1
ATOM 4696 N N . SER B 1 25 ? 17.234 34.312 2.074 1 96.38 25 SER B N 1
ATOM 4697 C CA . SER B 1 25 ? 18.359 35.219 1.851 1 96.38 25 SER B CA 1
ATOM 4698 C C . SER B 1 25 ? 19.688 34.562 2.09 1 96.38 25 SER B C 1
ATOM 4700 O O . SER B 1 25 ? 19.766 33.531 2.779 1 96.38 25 SER B O 1
ATOM 4702 N N . ALA B 1 26 ? 20.688 35.062 1.526 1 96.38 26 ALA B N 1
ATOM 4703 C CA . ALA B 1 26 ? 22.016 34.5 1.663 1 96.38 26 ALA B CA 1
ATOM 4704 C C . ALA B 1 26 ? 22.406 34.375 3.131 1 96.38 26 ALA B C 1
ATOM 4706 O O . ALA B 1 26 ? 23.016 33.375 3.529 1 96.38 26 ALA B O 1
ATOM 4707 N N . GLN B 1 27 ? 22.094 35.312 3.867 1 96.62 27 GLN B N 1
ATOM 4708 C CA . GLN B 1 27 ? 22.438 35.312 5.285 1 96.62 27 GLN B CA 1
ATOM 4709 C C . GLN B 1 27 ? 21.656 34.25 6.031 1 96.62 27 GLN B C 1
ATOM 4711 O O . GLN B 1 27 ? 22.234 33.5 6.82 1 96.62 27 GLN B O 1
ATOM 4716 N N . MET B 1 28 ? 20.328 34.219 5.824 1 96.94 28 MET B N 1
ATOM 4717 C CA . MET B 1 28 ? 19.5 33.188 6.457 1 96.94 28 MET B CA 1
ATOM 4718 C C . MET B 1 28 ? 19.969 31.797 6.074 1 96.94 28 MET B C 1
ATOM 4720 O O . MET B 1 28 ? 20.062 30.906 6.93 1 96.94 28 MET B O 1
ATOM 4724 N N . PHE B 1 29 ? 20.25 31.609 4.781 1 97.62 29 PHE B N 1
ATOM 4725 C CA . PHE B 1 29 ? 20.656 30.297 4.297 1 97.62 29 PHE B CA 1
ATOM 4726 C C . PHE B 1 29 ? 21.969 29.859 4.965 1 97.62 29 PHE B C 1
ATOM 4728 O O . PHE B 1 29 ? 22.125 28.688 5.32 1 97.62 29 PHE B O 1
ATOM 4735 N N . ALA B 1 30 ? 22.875 30.781 5.074 1 97.44 30 ALA B N 1
ATOM 4736 C CA . ALA B 1 30 ? 24.156 30.453 5.711 1 97.44 30 ALA B CA 1
ATOM 4737 C C . ALA B 1 30 ? 23.953 29.938 7.133 1 97.44 30 ALA B C 1
ATOM 4739 O O . ALA B 1 30 ? 24.609 28.984 7.555 1 97.44 30 ALA B O 1
ATOM 4740 N N . GLU B 1 31 ? 23.094 30.516 7.867 1 97 31 GLU B N 1
ATOM 4741 C CA . GLU B 1 31 ? 22.797 30.125 9.242 1 97 31 GLU B CA 1
ATOM 4742 C C . GLU B 1 31 ? 22.062 28.781 9.289 1 97 31 GLU B C 1
ATOM 4744 O O . GLU B 1 31 ? 22.469 27.875 10.016 1 97 31 GLU B O 1
ATOM 4749 N N . VAL B 1 32 ? 21 28.703 8.508 1 97.25 32 VAL B N 1
ATOM 4750 C CA . VAL B 1 32 ? 20.141 27.531 8.5 1 97.25 32 VAL B CA 1
ATOM 4751 C C . VAL B 1 32 ? 20.922 26.328 7.984 1 97.25 32 VAL B C 1
ATOM 4753 O O . VAL B 1 32 ? 20.734 25.203 8.453 1 97.25 32 VAL B O 1
ATOM 4756 N N . ASN B 1 33 ? 21.781 26.562 7.02 1 97.88 33 ASN B N 1
ATOM 4757 C CA . ASN B 1 33 ? 22.594 25.5 6.426 1 97.88 33 ASN B CA 1
ATOM 4758 C C . ASN B 1 33 ? 23.469 24.812 7.469 1 97.88 33 ASN B C 1
ATOM 4760 O O . ASN B 1 33 ? 23.562 23.578 7.484 1 97.88 33 ASN B O 1
ATOM 4764 N N . ILE B 1 34 ? 24.078 25.578 8.32 1 97.94 34 ILE B N 1
ATOM 4765 C CA . ILE B 1 34 ? 24.922 25.062 9.375 1 97.94 34 ILE B CA 1
ATOM 4766 C C . ILE B 1 34 ? 24.094 24.266 10.383 1 97.94 34 ILE B C 1
ATOM 4768 O O . ILE B 1 34 ? 24.453 23.156 10.773 1 97.94 34 ILE B O 1
ATOM 4772 N N . GLU B 1 35 ? 23.016 24.781 10.766 1 97.94 35 GLU B N 1
ATOM 4773 C CA . GLU B 1 35 ? 22.141 24.141 11.742 1 97.94 35 GLU B CA 1
ATOM 4774 C C . GLU B 1 35 ? 21.562 22.828 11.203 1 97.94 35 GLU B C 1
ATOM 4776 O O . GLU B 1 35 ? 21.469 21.844 11.93 1 97.94 35 GLU B O 1
ATOM 4781 N N . LEU B 1 36 ? 21.188 22.859 9.93 1 98.62 36 LEU B N 1
ATOM 4782 C CA . LEU B 1 36 ? 20.578 21.672 9.336 1 98.62 36 LEU B CA 1
ATOM 4783 C C . LEU B 1 36 ? 21.625 20.578 9.133 1 98.62 36 LEU B C 1
ATOM 4785 O O . LEU B 1 36 ? 21.312 19.391 9.234 1 98.62 36 LEU B O 1
ATOM 4789 N N . GLU B 1 37 ? 22.875 20.953 8.82 1 98.12 37 GLU B N 1
ATOM 4790 C CA . GLU B 1 37 ? 23.953 19.953 8.75 1 98.12 37 GLU B CA 1
ATOM 4791 C C . GLU B 1 37 ? 24.172 19.281 10.102 1 98.12 37 GLU B C 1
ATOM 4793 O O . GLU B 1 37 ? 24.328 18.062 10.172 1 98.12 37 GLU B O 1
ATOM 4798 N N . GLN B 1 38 ? 24.156 20.078 11.133 1 98.44 38 GLN B N 1
ATOM 4799 C CA . GLN B 1 38 ? 24.297 19.547 12.484 1 98.44 38 GLN B CA 1
ATOM 4800 C C . GLN B 1 38 ? 23.109 18.672 12.859 1 98.44 38 GLN B C 1
ATOM 4802 O O . GLN B 1 38 ? 23.281 17.609 13.461 1 98.44 38 GLN B O 1
ATOM 4807 N N . PHE B 1 39 ? 21.984 19.141 12.555 1 98.44 39 PHE B N 1
ATOM 4808 C CA . PHE B 1 39 ? 20.781 18.375 12.828 1 98.44 39 PHE B CA 1
ATOM 4809 C C . PHE B 1 39 ? 20.812 17.047 12.07 1 98.44 39 PHE B C 1
ATOM 4811 O O . PHE B 1 39 ? 20.406 16.016 12.602 1 98.44 39 PHE B O 1
ATOM 4818 N N . GLY B 1 40 ? 21.219 17.094 10.742 1 98 40 GLY B N 1
ATOM 4819 C CA . GLY B 1 40 ? 21.391 15.875 9.969 1 98 40 GLY B CA 1
ATOM 4820 C C . GLY B 1 40 ? 22.297 14.859 10.648 1 98 40 GLY B C 1
ATOM 4821 O O . GLY B 1 40 ? 22.016 13.656 10.633 1 98 40 GLY B O 1
ATOM 4822 N N . ALA B 1 41 ? 23.391 15.336 11.219 1 97.75 41 ALA B N 1
ATOM 4823 C CA . ALA B 1 41 ? 24.297 14.461 11.961 1 97.75 41 ALA B CA 1
ATOM 4824 C C . ALA B 1 41 ? 23.594 13.867 13.188 1 97.75 41 ALA B C 1
ATOM 4826 O O . ALA B 1 41 ? 23.781 12.688 13.5 1 97.75 41 ALA B O 1
ATOM 4827 N N . ARG B 1 42 ? 22.875 14.672 13.883 1 98.19 42 ARG B N 1
ATOM 4828 C CA . ARG B 1 42 ? 22.141 14.219 15.062 1 98.19 42 ARG B CA 1
ATOM 4829 C C . ARG B 1 42 ? 21.109 13.148 14.688 1 98.19 42 ARG B C 1
ATOM 4831 O O . ARG B 1 42 ? 20.906 12.195 15.445 1 98.19 42 ARG B O 1
ATOM 4838 N N . LEU B 1 43 ? 20.422 13.328 13.555 1 97.88 43 LEU B N 1
ATOM 4839 C CA . LEU B 1 43 ? 19.469 12.336 13.062 1 97.88 43 LEU B CA 1
ATOM 4840 C C . LEU B 1 43 ? 20.141 10.969 12.906 1 97.88 43 LEU B C 1
ATOM 4842 O O . LEU B 1 43 ? 19.609 9.953 13.359 1 97.88 43 LEU B O 1
ATOM 4846 N N . ARG B 1 44 ? 21.266 10.977 12.258 1 94.62 44 ARG B N 1
ATOM 4847 C CA . ARG B 1 44 ? 22 9.75 11.977 1 94.62 44 ARG B CA 1
ATOM 4848 C C . ARG B 1 44 ? 22.562 9.141 13.25 1 94.62 44 ARG B C 1
ATOM 4850 O O . ARG B 1 44 ? 22.469 7.934 13.469 1 94.62 44 ARG B O 1
ATOM 4857 N N . ASP B 1 45 ? 23.078 9.977 14.141 1 95.94 45 ASP B N 1
ATOM 4858 C CA . ASP B 1 45 ? 23.922 9.492 15.234 1 95.94 45 ASP B CA 1
ATOM 4859 C C . ASP B 1 45 ? 23.094 9.227 16.484 1 95.94 45 ASP B C 1
ATOM 4861 O O . ASP B 1 45 ? 23.5 8.453 17.359 1 95.94 45 ASP B O 1
ATOM 4865 N N . GLU B 1 46 ? 21.922 9.844 16.578 1 97.69 46 GLU B N 1
ATOM 4866 C CA . GLU B 1 46 ? 21.156 9.719 17.812 1 97.69 46 GLU B CA 1
ATOM 4867 C C . GLU B 1 46 ? 19.703 9.352 17.516 1 97.69 46 GLU B C 1
ATOM 4869 O O . GLU B 1 46 ? 19.219 8.297 17.938 1 97.69 46 GLU B O 1
ATOM 4874 N N . ILE B 1 47 ? 19.047 10.094 16.766 1 98 47 ILE B N 1
ATOM 4875 C CA . ILE B 1 47 ? 17.594 10.039 16.641 1 98 47 ILE B CA 1
ATOM 4876 C C . ILE B 1 47 ? 17.188 8.742 15.938 1 98 47 ILE B C 1
ATOM 4878 O O . ILE B 1 47 ? 16.156 8.148 16.266 1 98 47 ILE B O 1
ATOM 4882 N N . ASP B 1 48 ? 17.969 8.305 14.969 1 95.81 48 ASP B N 1
ATOM 4883 C CA . ASP B 1 48 ? 17.688 7.039 14.297 1 95.81 48 ASP B CA 1
ATOM 4884 C C . ASP B 1 48 ? 17.594 5.895 15.297 1 95.81 48 ASP B C 1
ATOM 4886 O O . ASP B 1 48 ? 16.688 5.055 15.211 1 95.81 48 ASP B O 1
ATOM 4890 N N . PHE B 1 49 ? 18.531 5.883 16.219 1 96 49 PHE B N 1
ATOM 4891 C CA . PHE B 1 49 ? 18.531 4.855 17.25 1 96 49 PHE B CA 1
ATOM 4892 C C . PHE B 1 49 ? 17.312 4.98 18.141 1 96 49 PHE B C 1
ATOM 4894 O O . PHE B 1 49 ? 16.703 3.975 18.516 1 96 49 PHE B O 1
ATOM 4901 N N . LEU B 1 50 ? 16.969 6.195 18.531 1 98.06 50 LEU B N 1
ATOM 4902 C CA . LEU B 1 50 ? 15.789 6.426 19.359 1 98.06 50 LEU B CA 1
ATOM 4903 C C . LEU B 1 50 ? 14.523 5.914 18.672 1 98.06 50 LEU B C 1
ATOM 4905 O O . LEU B 1 50 ? 13.695 5.258 19.312 1 98.06 50 LEU B O 1
ATOM 4909 N N . GLY B 1 51 ? 14.414 6.25 17.391 1 97 51 GLY B N 1
ATOM 4910 C CA . GLY B 1 51 ? 13.258 5.781 16.641 1 97 51 GLY B CA 1
ATOM 4911 C C . GLY B 1 51 ? 13.133 4.27 16.625 1 97 51 GLY B C 1
ATOM 4912 O O . GLY B 1 51 ? 12.039 3.73 16.797 1 97 51 GLY B O 1
ATOM 4913 N N . ARG B 1 52 ? 14.219 3.625 16.406 1 95.06 52 ARG B N 1
ATOM 4914 C CA . ARG B 1 52 ? 14.219 2.166 16.375 1 95.06 52 ARG B CA 1
ATOM 4915 C C . ARG B 1 52 ? 13.812 1.591 17.719 1 95.06 52 ARG B C 1
ATOM 4917 O O . ARG B 1 52 ? 13.047 0.628 17.797 1 95.06 52 ARG B O 1
ATOM 4924 N N . GLU B 1 53 ? 14.312 2.133 18.781 1 96.94 53 GLU B N 1
ATOM 4925 C CA . GLU B 1 53 ? 13.961 1.681 20.109 1 96.94 53 GLU B CA 1
ATOM 4926 C C . GLU B 1 53 ? 12.461 1.815 20.375 1 96.94 53 GLU B C 1
ATOM 4928 O O . GLU B 1 53 ? 11.852 0.95 21 1 96.94 53 GLU B O 1
ATOM 4933 N N . CYS B 1 54 ? 11.922 2.873 19.922 1 97.25 54 CYS B N 1
ATOM 4934 C CA . CYS B 1 54 ? 10.484 3.086 20.094 1 97.25 54 CYS B CA 1
ATOM 4935 C C . CYS B 1 54 ? 9.688 2.031 19.328 1 97.25 54 CYS B C 1
ATOM 4937 O O . CYS B 1 54 ? 8.664 1.552 19.812 1 97.25 54 CYS B O 1
ATOM 4939 N N . ASP B 1 55 ? 10.164 1.663 18.156 1 93.38 55 ASP B N 1
ATOM 4940 C CA . ASP B 1 55 ? 9.484 0.645 17.359 1 93.38 55 ASP B CA 1
ATOM 4941 C C . ASP B 1 55 ? 9.508 -0.71 18.062 1 93.38 55 ASP B C 1
ATOM 4943 O O . ASP B 1 55 ? 8.562 -1.492 17.969 1 93.38 55 ASP B O 1
ATOM 4947 N N . LEU B 1 56 ? 10.562 -0.997 18.719 1 94 56 LEU B N 1
ATOM 4948 C CA . LEU B 1 56 ? 10.766 -2.289 19.359 1 94 56 LEU B CA 1
ATOM 4949 C C . LEU B 1 56 ? 10.055 -2.338 20.719 1 94 56 LEU B C 1
ATOM 4951 O O . LEU B 1 56 ? 9.844 -3.418 21.266 1 94 56 LEU B O 1
ATOM 4955 N N . ASN B 1 57 ? 9.719 -1.118 21.219 1 95.81 57 ASN B N 1
ATOM 4956 C CA . ASN B 1 57 ? 9.117 -1.032 22.547 1 95.81 57 ASN B CA 1
ATOM 4957 C C . ASN B 1 57 ? 7.848 -0.189 22.531 1 95.81 57 ASN B C 1
ATOM 4959 O O . ASN B 1 57 ? 7.832 0.932 23.047 1 95.81 57 ASN B O 1
ATOM 4963 N N . PRO B 1 58 ? 6.762 -0.772 22.016 1 95.56 58 PRO B N 1
ATOM 4964 C CA . PRO B 1 58 ? 5.516 -0.004 21.953 1 95.56 58 PRO B CA 1
ATOM 4965 C C . PRO B 1 58 ? 4.969 0.329 23.344 1 95.56 58 PRO B C 1
ATOM 4967 O O . PRO B 1 58 ? 5.352 -0.304 24.328 1 95.56 58 PRO B O 1
ATOM 4970 N N . PRO B 1 59 ? 4.102 1.328 23.438 1 97.06 59 PRO B N 1
ATOM 4971 C CA . PRO B 1 59 ? 3.551 1.746 24.719 1 97.06 59 PRO B CA 1
ATOM 4972 C C . PRO B 1 59 ? 2.672 0.676 25.359 1 97.06 59 PRO B C 1
ATOM 4974 O O . PRO B 1 59 ? 2.135 -0.188 24.672 1 97.06 59 PRO B O 1
ATOM 4977 N N . ARG B 1 60 ? 2.535 0.757 26.688 1 96.56 60 ARG B N 1
ATOM 4978 C CA . ARG B 1 60 ? 1.71 -0.154 27.469 1 96.56 60 ARG B CA 1
ATOM 4979 C C . ARG B 1 60 ? 0.777 0.617 28.391 1 96.56 60 ARG B C 1
ATOM 4981 O O . ARG B 1 60 ? 1.076 1.746 28.781 1 96.56 60 ARG B O 1
ATOM 4988 N N . LEU B 1 61 ? -0.344 0.07 28.672 1 97.06 61 LEU B N 1
ATOM 4989 C CA . LEU B 1 61 ? -1.325 0.662 29.578 1 97.06 61 LEU B CA 1
ATOM 4990 C C . LEU B 1 61 ? -1.518 -0.208 30.812 1 97.06 61 LEU B C 1
ATOM 4992 O O . LEU B 1 61 ? -1.76 -1.412 30.703 1 97.06 61 LEU B O 1
ATOM 4996 N N . LEU B 1 62 ? -1.329 0.412 31.984 1 95.44 62 LEU B N 1
ATOM 4997 C CA . LEU B 1 62 ? -1.637 -0.222 33.25 1 95.44 62 LEU B CA 1
ATOM 4998 C C . LEU B 1 62 ? -2.93 0.336 33.844 1 95.44 62 LEU B C 1
ATOM 5000 O O . LEU B 1 62 ? -2.961 1.477 34.312 1 95.44 62 LEU B O 1
ATOM 5004 N N . HIS B 1 63 ? -3.912 -0.534 33.844 1 94.81 63 HIS B N 1
ATOM 5005 C CA . HIS B 1 63 ? -5.219 -0.074 34.312 1 94.81 63 HIS B CA 1
ATOM 5006 C C . HIS B 1 63 ? -5.262 0.024 35.844 1 94.81 63 HIS B C 1
ATOM 5008 O O . HIS B 1 63 ? -5.758 1.01 36.375 1 94.81 63 HIS B O 1
ATOM 5014 N N . PHE B 1 64 ? -4.793 -1.042 36.469 1 95.12 64 PHE B N 1
ATOM 5015 C CA . PHE B 1 64 ? -4.848 -1.133 37.938 1 95.12 64 PHE B CA 1
ATOM 5016 C C . PHE B 1 64 ? -3.465 -1.417 38.5 1 95.12 64 PHE B C 1
ATOM 5018 O O . PHE B 1 64 ? -2.688 -2.178 37.938 1 95.12 64 PHE B O 1
ATOM 5025 N N . ASP B 1 65 ? -3.193 -0.778 39.562 1 91.44 65 ASP B N 1
ATOM 5026 C CA . ASP B 1 65 ? -1.942 -1.108 40.25 1 91.44 65 ASP B CA 1
ATOM 5027 C C . ASP B 1 65 ? -2.076 -2.406 41.031 1 91.44 65 ASP B C 1
ATOM 5029 O O . ASP B 1 65 ? -3.105 -3.08 40.969 1 91.44 65 ASP B O 1
ATOM 5033 N N . ALA B 1 66 ? -1.009 -2.789 41.688 1 94.25 66 ALA B N 1
ATOM 5034 C CA . ALA B 1 66 ? -0.931 -4.078 42.375 1 94.25 66 ALA B CA 1
ATOM 5035 C C . ALA B 1 66 ? -1.926 -4.148 43.531 1 94.25 66 ALA B C 1
ATOM 5037 O O . ALA B 1 66 ? -2.25 -5.238 44 1 94.25 66 ALA B O 1
ATOM 5038 N N . TRP B 1 67 ? -2.48 -3.018 43.875 1 94.62 67 TRP B N 1
ATOM 5039 C CA . TRP B 1 67 ? -3.361 -2.975 45.062 1 94.62 67 TRP B CA 1
ATOM 5040 C C . TRP B 1 67 ? -4.812 -2.783 44.625 1 94.62 67 TRP B C 1
ATOM 5042 O O . TRP B 1 67 ? -5.676 -2.49 45.469 1 94.62 67 TRP B O 1
ATOM 5052 N N . GLY B 1 68 ? -5.055 -2.91 43.344 1 93.38 68 GLY B N 1
ATOM 5053 C CA . GLY B 1 68 ? -6.414 -2.904 42.812 1 93.38 68 GLY B CA 1
ATOM 5054 C C . GLY B 1 68 ? -6.945 -1.51 42.562 1 93.38 68 GLY B C 1
ATOM 5055 O O . GLY B 1 68 ? -8.117 -1.342 42.188 1 93.38 68 GLY B O 1
ATOM 5056 N N . GLN B 1 69 ? -6.113 -0.506 42.688 1 93.12 69 GLN B N 1
ATOM 5057 C CA . GLN B 1 69 ? -6.52 0.86 42.375 1 93.12 69 GLN B CA 1
ATOM 5058 C C . GLN B 1 69 ? -6.363 1.15 40.906 1 93.12 69 GLN B C 1
ATOM 5060 O O . GLN B 1 69 ? -5.332 0.831 40.312 1 93.12 69 GLN B O 1
ATOM 5065 N N . ARG B 1 70 ? -7.449 1.767 40.344 1 93.31 70 ARG B N 1
ATOM 5066 C CA . ARG B 1 70 ? -7.352 2.145 38.938 1 93.31 70 ARG B CA 1
ATOM 5067 C C . ARG B 1 70 ? -6.398 3.32 38.75 1 93.31 70 ARG B C 1
ATOM 5069 O O . ARG B 1 70 ? -6.547 4.355 39.406 1 93.31 70 ARG B O 1
ATOM 5076 N N . VAL B 1 71 ? -5.383 3.168 37.906 1 92.75 71 VAL B N 1
ATOM 5077 C CA . VAL B 1 71 ? -4.359 4.195 37.75 1 92.75 71 VAL B CA 1
ATOM 5078 C C . VAL B 1 71 ? -4.324 4.656 36.281 1 92.75 71 VAL B C 1
ATOM 5080 O O . VAL B 1 71 ? -3.953 5.797 36 1 92.75 71 VAL B O 1
ATOM 5083 N N . ASP B 1 72 ? -4.652 3.789 35.312 1 95.56 72 ASP B N 1
ATOM 5084 C CA . ASP B 1 72 ? -4.633 4.07 33.875 1 95.56 72 ASP B CA 1
ATOM 5085 C C . ASP B 1 72 ? -3.324 4.746 33.469 1 95.56 72 ASP B C 1
ATOM 5087 O O . ASP B 1 72 ? -3.336 5.801 32.812 1 95.56 72 ASP B O 1
ATOM 5091 N N . GLN B 1 73 ? -2.227 4.09 33.781 1 93.75 73 GLN B N 1
ATOM 5092 C CA . GLN B 1 73 ? -0.907 4.645 33.469 1 93.75 73 GLN B CA 1
ATOM 5093 C C . GLN B 1 73 ? -0.403 4.188 32.125 1 93.75 73 GLN B C 1
ATOM 5095 O O . GLN B 1 73 ? -0.298 2.988 31.859 1 93.75 73 GLN B O 1
ATOM 5100 N N . VAL B 1 74 ? -0.231 5.156 31.25 1 95.06 74 VAL B N 1
ATOM 5101 C CA . VAL B 1 74 ? 0.399 4.875 29.969 1 95.06 74 VAL B CA 1
ATOM 5102 C C . VAL B 1 74 ? 1.917 4.973 30.094 1 95.06 74 VAL B C 1
ATOM 5104 O O . VAL B 1 74 ? 2.447 6.023 30.469 1 95.06 74 VAL B O 1
ATOM 5107 N N . THR B 1 75 ? 2.613 3.844 29.828 1 95.31 75 THR B N 1
ATOM 5108 C CA . THR B 1 75 ? 4.07 3.818 29.891 1 95.31 75 THR B CA 1
ATOM 5109 C C . THR B 1 75 ? 4.664 3.779 28.484 1 95.31 75 THR B C 1
ATOM 5111 O O . THR B 1 75 ? 4.297 2.926 27.672 1 95.31 75 THR B O 1
ATOM 5114 N N . THR B 1 76 ? 5.512 4.719 28.188 1 95.94 76 THR B N 1
ATOM 5115 C CA . THR B 1 76 ? 6.285 4.734 26.953 1 95.94 76 THR B CA 1
ATOM 5116 C C . THR B 1 76 ? 7.762 4.473 27.234 1 95.94 76 THR B C 1
ATOM 5118 O O . THR B 1 76 ? 8.219 4.641 28.375 1 95.94 76 THR B O 1
ATOM 5121 N N . CYS B 1 77 ? 8.516 4.027 26.281 1 96.94 77 CYS B N 1
ATOM 5122 C CA . CYS B 1 77 ? 9.922 3.719 26.469 1 96.94 77 CYS B CA 1
ATOM 5123 C C . CYS B 1 77 ? 10.742 4.992 26.656 1 96.94 77 CYS B C 1
ATOM 5125 O O . CYS B 1 77 ? 10.297 6.078 26.266 1 96.94 77 CYS B O 1
ATOM 5127 N N . PRO B 1 78 ? 11.93 4.883 27.234 1 97.56 78 PRO B N 1
ATOM 5128 C CA . PRO B 1 78 ? 12.797 6.051 27.438 1 97.56 78 PRO B CA 1
ATOM 5129 C C . PRO B 1 78 ? 13.117 6.773 26.125 1 97.56 78 PRO B C 1
ATOM 5131 O O . PRO B 1 78 ? 13.242 8 26.109 1 97.56 78 PRO B O 1
ATOM 5134 N N . ALA B 1 79 ? 13.188 6.031 25.062 1 98.44 79 ALA B N 1
ATOM 5135 C CA . ALA B 1 79 ? 13.492 6.633 23.766 1 98.44 79 ALA B CA 1
ATOM 5136 C C . ALA B 1 79 ? 12.383 7.594 23.344 1 98.44 79 ALA B C 1
ATOM 5138 O O . ALA B 1 79 ? 12.648 8.641 22.75 1 98.44 79 ALA B O 1
ATOM 5139 N N . TRP B 1 80 ? 11.18 7.246 23.625 1 98 80 TRP B N 1
ATOM 5140 C CA . TRP B 1 80 ? 10.039 8.102 23.312 1 98 80 TRP B CA 1
ATOM 5141 C C . TRP B 1 80 ? 10.125 9.414 24.094 1 98 80 TRP B C 1
ATOM 5143 O O . TRP B 1 80 ? 9.875 10.484 23.547 1 98 80 TRP B O 1
ATOM 5153 N N . LYS B 1 81 ? 10.477 9.375 25.328 1 97.62 81 LYS B N 1
ATOM 5154 C CA . LYS B 1 81 ? 10.648 10.562 26.172 1 97.62 81 LYS B CA 1
ATOM 5155 C C . LYS B 1 81 ? 11.812 11.414 25.672 1 97.62 81 LYS B C 1
ATOM 5157 O O . LYS B 1 81 ? 11.734 12.648 25.672 1 97.62 81 LYS B O 1
ATOM 5162 N N . ARG B 1 82 ? 12.828 10.688 25.281 1 98.5 82 ARG B N 1
ATOM 5163 C CA . ARG B 1 82 ? 13.984 11.398 24.75 1 98.5 82 ARG B CA 1
ATOM 5164 C C . ARG B 1 82 ? 13.633 12.133 23.453 1 98.5 82 ARG B C 1
ATOM 5166 O O . ARG B 1 82 ? 14.133 13.227 23.203 1 98.5 82 ARG B O 1
ATOM 5173 N N . LEU B 1 83 ? 12.805 11.57 22.641 1 98.44 83 LEU B N 1
ATOM 5174 C CA . LEU B 1 83 ? 12.375 12.219 21.406 1 98.44 83 LEU B CA 1
ATOM 5175 C C . LEU B 1 83 ? 11.609 13.508 21.703 1 98.44 83 LEU B C 1
ATOM 5177 O O . LEU B 1 83 ? 11.688 14.477 20.953 1 98.44 83 LEU B O 1
ATOM 5181 N N . LYS B 1 84 ? 10.859 13.547 22.781 1 98.25 84 LYS B N 1
ATOM 5182 C CA . LYS B 1 84 ? 10.211 14.781 23.219 1 98.25 84 LYS B CA 1
ATOM 5183 C C . LYS B 1 84 ? 11.25 15.859 23.531 1 98.25 84 LYS B C 1
ATOM 5185 O O . LYS B 1 84 ? 11.109 17 23.094 1 98.25 84 LYS B O 1
ATOM 5190 N N . ASP B 1 85 ? 12.281 15.422 24.281 1 98.56 85 ASP B N 1
ATOM 5191 C CA . ASP B 1 85 ? 13.344 16.359 24.625 1 98.56 85 ASP B CA 1
ATOM 5192 C C . ASP B 1 85 ? 14.031 16.891 23.375 1 98.56 85 ASP B C 1
ATOM 5194 O O . ASP B 1 85 ? 14.281 18.094 23.25 1 98.56 85 ASP B O 1
ATOM 5198 N N . VAL B 1 86 ? 14.312 15.984 22.469 1 98.5 86 VAL B N 1
ATOM 5199 C CA . VAL B 1 86 ? 14.977 16.344 21.219 1 98.5 86 VAL B CA 1
ATOM 5200 C C . VAL B 1 86 ? 14.109 17.344 20.453 1 98.5 86 VAL B C 1
ATOM 5202 O O . VAL B 1 86 ? 14.633 18.281 19.844 1 98.5 86 VAL B O 1
ATOM 5205 N N . SER B 1 87 ? 12.82 17.172 20.453 1 98.5 87 SER B N 1
ATOM 5206 C CA . SER B 1 87 ? 11.906 18.031 19.719 1 98.5 87 SER B CA 1
ATOM 5207 C C . SER B 1 87 ? 11.938 19.469 20.266 1 98.5 87 SER B C 1
ATOM 5209 O O . SER B 1 87 ? 11.852 20.422 19.5 1 98.5 87 SER B O 1
ATOM 5211 N N . ALA B 1 88 ? 12.062 19.578 21.578 1 98.62 88 ALA B N 1
ATOM 5212 C CA . ALA B 1 88 ? 12.203 20.891 22.203 1 98.62 88 ALA B CA 1
ATOM 5213 C C . ALA B 1 88 ? 13.57 21.5 21.891 1 98.62 88 ALA B C 1
ATOM 5215 O O . ALA B 1 88 ? 13.656 22.656 21.469 1 98.62 88 ALA B O 1
ATOM 5216 N N . GLU B 1 89 ? 14.625 20.688 22.047 1 98.62 89 GLU B N 1
ATOM 5217 C CA . GLU B 1 89 ? 16 21.141 21.828 1 98.62 89 GLU B CA 1
ATOM 5218 C C . GLU B 1 89 ? 16.188 21.688 20.422 1 98.62 89 GLU B C 1
ATOM 5220 O O . GLU B 1 89 ? 16.891 22.672 20.219 1 98.62 89 GLU B O 1
ATOM 5225 N N . GLU B 1 90 ? 15.477 21.016 19.5 1 98.5 90 GLU B N 1
ATOM 5226 C CA . GLU B 1 90 ? 15.633 21.375 18.094 1 98.5 90 GLU B CA 1
ATOM 5227 C C . GLU B 1 90 ? 14.531 22.328 17.641 1 98.5 90 GLU B C 1
ATOM 5229 O O . GLU B 1 90 ? 14.461 22.688 16.469 1 98.5 90 GLU B O 1
ATOM 5234 N N . SER B 1 91 ? 13.703 22.781 18.547 1 98.25 91 SER B N 1
ATOM 5235 C CA . SER B 1 91 ? 12.648 23.75 18.297 1 98.25 91 SER B CA 1
ATOM 5236 C C . SER B 1 91 ? 11.773 23.328 17.125 1 98.25 91 SER B C 1
ATOM 5238 O O . SER B 1 91 ? 11.492 24.125 16.234 1 98.25 91 SER B O 1
ATOM 5240 N N . LEU B 1 92 ? 11.359 22.062 17.141 1 98.69 92 LEU B N 1
ATOM 5241 C CA . LEU B 1 92 ? 10.602 21.531 16.016 1 98.69 92 LEU B CA 1
ATOM 5242 C C . LEU B 1 92 ? 9.203 22.141 15.961 1 98.69 92 LEU B C 1
ATOM 5244 O O . LEU B 1 92 ? 8.555 22.156 14.914 1 98.69 92 LEU B O 1
ATOM 5248 N N . VAL B 1 93 ? 8.703 22.641 17.094 1 98.75 93 VAL B N 1
ATOM 5249 C CA . VAL B 1 93 ? 7.465 23.406 17.125 1 98.75 93 VAL B CA 1
ATOM 5250 C C . VAL B 1 93 ? 7.773 24.891 17.375 1 98.75 93 VAL B C 1
ATOM 5252 O O . VAL B 1 93 ? 7.316 25.766 16.625 1 98.75 93 VAL B O 1
ATOM 5255 N N . ALA B 1 94 ? 8.648 25.188 18.266 1 98.5 94 ALA B N 1
ATOM 5256 C CA . ALA B 1 94 ? 8.938 26.531 18.766 1 98.5 94 ALA B CA 1
ATOM 5257 C C . ALA B 1 94 ? 9.391 27.453 17.641 1 98.5 94 ALA B C 1
ATOM 5259 O O . ALA B 1 94 ? 9.102 28.656 17.656 1 98.5 94 ALA B O 1
ATOM 5260 N N . GLU B 1 95 ? 10.039 26.875 16.672 1 97.75 95 GLU B N 1
ATOM 5261 C CA . GLU B 1 95 ? 10.594 27.672 15.586 1 97.75 95 GLU B CA 1
ATOM 5262 C C . GLU B 1 95 ? 9.492 28.438 14.852 1 97.75 95 GLU B C 1
ATOM 5264 O O . GLU B 1 95 ? 9.688 29.594 14.445 1 97.75 95 GLU B O 1
ATOM 5269 N N . GLY B 1 96 ? 8.344 27.859 14.688 1 97.44 96 GLY B N 1
ATOM 5270 C CA . GLY B 1 96 ? 7.238 28.484 13.977 1 97.44 96 GLY B CA 1
ATOM 5271 C C . GLY B 1 96 ? 6.641 29.656 14.719 1 97.44 96 GLY B C 1
ATOM 5272 O O . GLY B 1 96 ? 6.008 30.531 14.117 1 97.44 96 GLY B O 1
ATOM 5273 N N . TYR B 1 97 ? 6.91 29.781 15.961 1 98 97 TYR B N 1
ATOM 5274 C CA . TYR B 1 97 ? 6.266 30.797 16.797 1 98 97 TYR B CA 1
ATOM 5275 C C . TYR B 1 97 ? 7.27 31.828 17.266 1 98 97 TYR B C 1
ATOM 5277 O O . TYR B 1 97 ? 6.895 32.969 17.609 1 98 97 TYR B O 1
ATOM 5285 N N . ALA B 1 98 ? 8.57 31.375 17.312 1 96.44 98 ALA B N 1
ATOM 5286 C CA . ALA B 1 98 ? 9.617 32.375 17.594 1 96.44 98 ALA B CA 1
ATOM 5287 C C . ALA B 1 98 ? 9.789 33.344 16.422 1 96.44 98 ALA B C 1
ATOM 5289 O O . ALA B 1 98 ? 10.141 34.5 16.625 1 96.44 98 ALA B O 1
ATOM 5290 N N . ARG B 1 99 ? 9.578 32.906 15.281 1 96.94 99 ARG B N 1
ATOM 5291 C CA . ARG B 1 99 ? 9.625 33.656 14.031 1 96.94 99 ARG B CA 1
ATOM 5292 C C . ARG B 1 99 ? 10.922 34.438 13.914 1 96.94 99 ARG B C 1
ATOM 5294 O O . ARG B 1 99 ? 10.906 35.625 13.586 1 96.94 99 ARG B O 1
ATOM 5301 N N . ARG B 1 100 ? 12.023 33.75 14.164 1 95 100 ARG B N 1
ATOM 5302 C CA . ARG B 1 100 ? 13.359 34.344 14.055 1 95 100 ARG B CA 1
ATOM 5303 C C . ARG B 1 100 ? 13.617 34.875 12.648 1 95 100 ARG B C 1
ATOM 5305 O O . ARG B 1 100 ? 14.336 35.844 12.469 1 95 100 ARG B O 1
ATOM 5312 N N . TYR B 1 101 ? 13.008 34.219 11.695 1 97.06 101 TYR B N 1
ATOM 5313 C CA . TYR B 1 101 ? 13.219 34.562 10.297 1 97.06 101 TYR B CA 1
ATOM 5314 C C . TYR B 1 101 ? 11.93 35.062 9.656 1 97.06 101 TYR B C 1
ATOM 5316 O O . TYR B 1 101 ? 11.703 34.844 8.461 1 97.06 101 TYR B O 1
ATOM 5324 N N . SER B 1 102 ? 11.016 35.594 10.523 1 97 102 SER B N 1
ATOM 5325 C CA . SER B 1 102 ? 9.734 36.125 10.055 1 97 102 SER B CA 1
ATOM 5326 C C . SER B 1 102 ? 8.961 35.031 9.297 1 97 102 SER B C 1
ATOM 5328 O O . SER B 1 102 ? 8.773 33.938 9.797 1 97 102 SER B O 1
ATOM 5330 N N . SER B 1 103 ? 8.617 35.344 8.047 1 97.5 103 SER B N 1
ATOM 5331 C CA . SER B 1 103 ? 7.738 34.438 7.289 1 97.5 103 SER B CA 1
ATOM 5332 C C . SER B 1 103 ? 8.469 33.156 6.887 1 97.5 103 SER B C 1
ATOM 5334 O O . SER B 1 103 ? 7.832 32.188 6.527 1 97.5 103 SER B O 1
ATOM 5336 N N . TRP B 1 104 ? 9.805 33.125 6.996 1 98.06 104 TRP B N 1
ATOM 5337 C CA . TRP B 1 104 ? 10.586 31.984 6.543 1 98.06 104 TRP B CA 1
ATOM 5338 C C . TRP B 1 104 ? 10.82 31 7.688 1 98.06 104 TRP B C 1
ATOM 5340 O O . TRP B 1 104 ? 11.336 29.906 7.473 1 98.06 104 TRP B O 1
ATOM 5350 N N . SER B 1 105 ? 10.391 31.359 8.93 1 98.12 105 SER B N 1
ATOM 5351 C CA . SER B 1 105 ? 10.578 30.5 10.086 1 98.12 105 SER B CA 1
ATOM 5352 C C . SER B 1 105 ? 9.82 29.188 9.922 1 98.12 105 SER B C 1
ATOM 5354 O O . SER B 1 105 ? 10.297 28.125 10.344 1 98.12 105 SER B O 1
ATOM 5356 N N . ARG B 1 106 ? 8.633 29.25 9.32 1 98.69 106 ARG B N 1
ATOM 5357 C CA . ARG B 1 106 ? 7.867 28.031 9.086 1 98.69 106 ARG B CA 1
ATOM 5358 C C . ARG B 1 106 ? 8.562 27.125 8.078 1 98.69 106 ARG B C 1
ATOM 5360 O O . ARG B 1 106 ? 8.539 25.906 8.211 1 98.69 106 ARG B O 1
ATOM 5367 N N . VAL B 1 107 ? 9.125 27.688 7.012 1 98.62 107 VAL B N 1
ATOM 5368 C CA . VAL B 1 107 ? 9.875 26.906 6.039 1 98.62 107 VAL B CA 1
ATOM 5369 C C . VAL B 1 107 ? 11.031 26.188 6.734 1 98.62 107 VAL B C 1
ATOM 5371 O O . VAL B 1 107 ? 11.273 25 6.5 1 98.62 107 VAL B O 1
ATOM 5374 N N . TYR B 1 108 ? 11.773 26.969 7.555 1 98.5 108 TYR B N 1
ATOM 5375 C CA . TYR B 1 108 ? 12.875 26.391 8.305 1 98.5 108 TYR B CA 1
ATOM 5376 C C . TYR B 1 108 ? 12.375 25.297 9.242 1 98.5 108 TYR B C 1
ATOM 5378 O O . TYR B 1 108 ? 12.961 24.203 9.305 1 98.5 108 TYR B O 1
ATOM 5386 N N . GLN B 1 109 ? 11.312 25.531 9.992 1 98.69 109 GLN B N 1
ATOM 5387 C CA . GLN B 1 109 ? 10.703 24.531 10.875 1 98.69 109 GLN B CA 1
ATOM 5388 C C . GLN B 1 109 ? 10.383 23.25 10.125 1 98.69 109 GLN B C 1
ATOM 5390 O O . GLN B 1 109 ? 10.758 22.156 10.562 1 98.69 109 GLN B O 1
ATOM 5395 N N . PHE B 1 110 ? 9.734 23.391 8.953 1 98.81 110 PHE B N 1
ATOM 5396 C CA . PHE B 1 110 ? 9.242 22.219 8.25 1 98.81 110 PHE B CA 1
ATOM 5397 C C . PHE B 1 110 ? 10.367 21.516 7.496 1 98.81 110 PHE B C 1
ATOM 5399 O O . PHE B 1 110 ? 10.281 20.328 7.195 1 98.81 110 PHE B O 1
ATOM 5406 N N . ALA B 1 111 ? 11.453 22.234 7.168 1 98.81 111 ALA B N 1
ATOM 5407 C CA . ALA B 1 111 ? 12.648 21.547 6.695 1 98.81 111 ALA B CA 1
ATOM 5408 C C . ALA B 1 111 ? 13.18 20.578 7.754 1 98.81 111 ALA B C 1
ATOM 5410 O O . ALA B 1 111 ? 13.555 19.453 7.438 1 98.81 111 ALA B O 1
ATOM 5411 N N . LYS B 1 112 ? 13.195 21.031 9.023 1 98.62 112 LYS B N 1
ATOM 5412 C CA . LYS B 1 112 ? 13.641 20.172 10.117 1 98.62 112 LYS B CA 1
ATOM 5413 C C . LYS B 1 112 ? 12.688 19 10.328 1 98.62 112 LYS B C 1
ATOM 5415 O O . LYS B 1 112 ? 13.117 17.859 10.523 1 98.62 112 LYS B O 1
ATOM 5420 N N . VAL B 1 113 ? 11.414 19.312 10.281 1 98.81 113 VAL B N 1
ATOM 5421 C CA . VAL B 1 113 ? 10.414 18.266 10.477 1 98.81 113 VAL B CA 1
ATOM 5422 C C . VAL B 1 113 ? 10.523 17.219 9.359 1 98.81 113 VAL B C 1
ATOM 5424 O O . VAL B 1 113 ? 10.453 16.016 9.609 1 98.81 113 VAL B O 1
ATOM 5427 N N . TYR B 1 114 ? 10.719 17.734 8.133 1 98.62 114 TYR B N 1
ATOM 5428 C CA . TYR B 1 114 ? 10.906 16.875 6.965 1 98.62 114 TYR B CA 1
ATOM 5429 C C . TYR B 1 114 ? 12.07 15.914 7.176 1 98.62 114 TYR B C 1
ATOM 5431 O O . TYR B 1 114 ? 11.961 14.719 6.871 1 98.62 114 TYR B O 1
ATOM 5439 N N . LEU B 1 115 ? 13.125 16.391 7.699 1 98.56 115 LEU B N 1
ATOM 5440 C CA . LEU B 1 115 ? 14.305 15.578 7.977 1 98.56 115 LEU B CA 1
ATOM 5441 C C . LEU B 1 115 ? 14.047 14.633 9.148 1 98.56 115 LEU B C 1
ATOM 5443 O O . LEU B 1 115 ? 14.539 13.5 9.164 1 98.56 115 LEU B O 1
ATOM 5447 N N . PHE B 1 116 ? 13.273 15.031 10.125 1 98.56 116 PHE B N 1
ATOM 5448 C CA . PHE B 1 116 ? 13.039 14.359 11.391 1 98.56 116 PHE B CA 1
ATOM 5449 C C . PHE B 1 116 ? 12.109 13.164 11.211 1 98.56 116 PHE B C 1
ATOM 5451 O O . PHE B 1 116 ? 12.297 12.117 11.836 1 98.56 116 PHE B O 1
ATOM 5458 N N . VAL B 1 117 ? 11.18 13.172 10.281 1 97.31 117 VAL B N 1
ATOM 5459 C CA . VAL B 1 117 ? 10.031 12.289 10.133 1 97.31 117 VAL B CA 1
ATOM 5460 C C . VAL B 1 117 ? 10.492 10.844 10 1 97.31 117 VAL B C 1
ATOM 5462 O O . VAL B 1 117 ? 10.062 9.977 10.758 1 97.31 117 VAL B O 1
ATOM 5465 N N . PRO B 1 118 ? 11.406 10.602 9.133 1 94.94 118 PRO B N 1
ATOM 5466 C CA . PRO B 1 118 ? 11.719 9.188 8.883 1 94.94 118 PRO B CA 1
ATOM 5467 C C . PRO B 1 118 ? 12.453 8.531 10.047 1 94.94 118 PRO B C 1
ATOM 5469 O O . PRO B 1 118 ? 12.578 7.305 10.094 1 94.94 118 PRO B O 1
ATOM 5472 N N . PHE B 1 119 ? 12.875 9.297 11.039 1 95.75 119 PHE B N 1
ATOM 5473 C CA . PHE B 1 119 ? 13.758 8.766 12.07 1 95.75 119 PHE B CA 1
ATOM 5474 C C . PHE B 1 119 ? 13.062 8.742 13.422 1 95.75 119 PHE B C 1
ATOM 5476 O O . PHE B 1 119 ? 13.562 8.141 14.375 1 95.75 119 PHE B O 1
ATOM 5483 N N . SER B 1 120 ? 11.891 9.242 13.531 1 94.81 120 SER B N 1
ATOM 5484 C CA . SER B 1 120 ? 11.383 9.625 14.852 1 94.81 120 SER B CA 1
ATOM 5485 C C . SER B 1 120 ? 10.234 8.727 15.281 1 94.81 120 SER B C 1
ATOM 5487 O O . SER B 1 120 ? 9.438 9.094 16.141 1 94.81 120 SER B O 1
ATOM 5489 N N . ALA B 1 121 ? 10.086 7.516 14.695 1 93.69 121 ALA B N 1
ATOM 5490 C CA . ALA B 1 121 ? 9.047 6.562 15.086 1 93.69 121 ALA B CA 1
ATOM 5491 C C . ALA B 1 121 ? 7.688 7.25 15.203 1 93.69 121 ALA B C 1
ATOM 5493 O O . ALA B 1 121 ? 6.992 7.098 16.203 1 93.69 121 ALA B O 1
ATOM 5494 N N . CYS B 1 122 ? 7.34 8.156 14.359 1 94.19 122 CYS B N 1
ATOM 5495 C CA . CYS B 1 122 ? 6.055 8.828 14.203 1 94.19 122 CYS B CA 1
ATOM 5496 C C . CYS B 1 122 ? 5.855 9.867 15.305 1 94.19 122 CYS B C 1
ATOM 5498 O O . CYS B 1 122 ? 4.719 10.234 15.609 1 94.19 122 CYS B O 1
ATOM 5500 N N . TYR B 1 123 ? 6.898 10.344 15.969 1 97.12 123 TYR B N 1
ATOM 5501 C CA . TYR B 1 123 ? 6.754 11.375 16.984 1 97.12 123 TYR B CA 1
ATOM 5502 C C . TYR B 1 123 ? 6.242 12.672 16.375 1 97.12 123 TYR B C 1
ATOM 5504 O O . TYR B 1 123 ? 5.805 13.578 17.094 1 97.12 123 TYR B O 1
ATOM 5512 N N . VAL B 1 124 ? 6.25 12.727 15.109 1 96.06 124 VAL B N 1
ATOM 5513 C CA . VAL B 1 124 ? 5.773 13.914 14.406 1 96.06 124 VAL B CA 1
ATOM 5514 C C . VAL B 1 124 ? 4.273 14.086 14.641 1 96.06 124 VAL B C 1
ATOM 5516 O O . VAL B 1 124 ? 3.756 15.203 14.562 1 96.06 124 VAL B O 1
ATOM 5519 N N . SER B 1 125 ? 3.611 13.016 14.945 1 95.94 125 SER B N 1
ATOM 5520 C CA . SER B 1 125 ? 2.174 13.117 15.188 1 95.94 125 SER B CA 1
ATOM 5521 C C . SER B 1 125 ? 1.875 13.969 16.406 1 95.94 125 SER B C 1
ATOM 5523 O O . SER B 1 125 ? 1.15 14.961 16.328 1 95.94 125 SER B O 1
ATOM 5525 N N . PRO B 1 126 ? 2.457 13.719 17.609 1 96.25 126 PRO B N 1
ATOM 5526 C CA . PRO B 1 126 ? 2.25 14.625 18.734 1 96.25 126 PRO B CA 1
ATOM 5527 C C . PRO B 1 126 ? 2.756 16.047 18.453 1 96.25 126 PRO B C 1
ATOM 5529 O O . PRO B 1 126 ? 2.193 17.016 18.969 1 96.25 126 PRO B O 1
ATOM 5532 N N . LEU B 1 127 ? 3.758 16.156 17.656 1 98.12 127 LEU B N 1
ATOM 5533 C CA . LEU B 1 127 ? 4.254 17.484 17.312 1 98.12 127 LEU B CA 1
ATOM 5534 C C . LEU B 1 127 ? 3.219 18.266 16.5 1 98.12 127 LEU B C 1
ATOM 5536 O O . LEU B 1 127 ? 3.045 19.469 16.703 1 98.12 127 LEU B O 1
ATOM 5540 N N . ALA B 1 128 ? 2.58 17.562 15.57 1 98 128 ALA B N 1
ATOM 5541 C CA . ALA B 1 128 ? 1.542 18.188 14.758 1 98 128 ALA B CA 1
ATOM 5542 C C . ALA B 1 128 ? 0.414 18.734 15.633 1 98 128 ALA B C 1
ATOM 5544 O O . ALA B 1 128 ? -0.059 19.844 15.43 1 98 128 ALA B O 1
ATOM 5545 N N . MET B 1 129 ? 0.027 17.953 16.609 1 97.12 129 MET B N 1
ATOM 5546 C CA . MET B 1 129 ? -1.038 18.375 17.531 1 97.12 129 MET B CA 1
ATOM 5547 C C . MET B 1 129 ? -0.579 19.531 18.406 1 97.12 129 MET B C 1
ATOM 5549 O O . MET B 1 129 ? -1.36 20.422 18.703 1 97.12 129 MET B O 1
ATOM 5553 N N . THR B 1 130 ? 0.639 19.453 18.781 1 98.44 130 THR B N 1
ATOM 5554 C CA . THR B 1 130 ? 1.213 20.516 19.609 1 98.44 130 THR B CA 1
ATOM 5555 C C . THR B 1 130 ? 1.271 21.828 18.859 1 98.44 130 THR B C 1
ATOM 5557 O O . THR B 1 130 ? 0.841 22.875 19.359 1 98.44 130 THR B O 1
ATOM 5560 N N . ASP B 1 131 ? 1.771 21.719 17.672 1 98.69 131 ASP B N 1
ATOM 5561 C CA . ASP B 1 131 ? 1.837 22.891 16.797 1 98.69 131 ASP B CA 1
ATOM 5562 C C . ASP B 1 131 ? 0.44 23.422 16.5 1 98.69 131 ASP B C 1
ATOM 5564 O O . ASP B 1 131 ? 0.218 24.641 16.516 1 98.69 131 ASP B O 1
ATOM 5568 N N . GLY B 1 132 ? -0.488 22.516 16.203 1 98.19 132 GLY B N 1
ATOM 5569 C CA . GLY B 1 132 ? -1.868 22.906 15.969 1 98.19 132 GLY B CA 1
ATOM 5570 C C . GLY B 1 132 ? -2.518 23.578 17.156 1 98.19 132 GLY B C 1
ATOM 5571 O O . GLY B 1 132 ? -3.24 24.562 17 1 98.19 132 GLY B O 1
ATOM 5572 N N . ALA B 1 133 ? -2.271 23.062 18.312 1 98.12 133 ALA B N 1
ATOM 5573 C CA . ALA B 1 133 ? -2.82 23.672 19.516 1 98.12 133 ALA B CA 1
ATOM 5574 C C . ALA B 1 133 ? -2.268 25.078 19.734 1 98.12 133 ALA B C 1
ATOM 5576 O O . ALA B 1 133 ? -3.01 26 20.078 1 98.12 133 ALA B O 1
ATOM 5577 N N . ALA B 1 134 ? -0.975 25.203 19.578 1 98.62 134 ALA B N 1
ATOM 5578 C CA . ALA B 1 134 ? -0.358 26.531 19.703 1 98.62 134 ALA B CA 1
ATOM 5579 C C . ALA B 1 134 ? -0.969 27.516 18.703 1 98.62 134 ALA B C 1
ATOM 5581 O O . ALA B 1 134 ? -1.229 28.672 19.047 1 98.62 134 ALA B O 1
ATOM 5582 N N . LYS B 1 135 ? -1.217 27.062 17.5 1 98.25 135 LYS B N 1
ATOM 5583 C CA . LYS B 1 135 ? -1.826 27.906 16.469 1 98.25 135 LYS B CA 1
ATOM 5584 C C . LYS B 1 135 ? -3.221 28.359 16.875 1 98.25 135 LYS B C 1
ATOM 5586 O O . LYS B 1 135 ? -3.576 29.531 16.719 1 98.25 135 LYS B O 1
ATOM 5591 N N . VAL B 1 136 ? -4.016 27.438 17.406 1 97.88 136 VAL B N 1
ATOM 5592 C CA . VAL B 1 136 ? -5.363 27.766 17.859 1 97.88 136 VAL B CA 1
ATOM 5593 C C . VAL B 1 136 ? -5.301 28.828 18.953 1 97.88 136 VAL B C 1
ATOM 5595 O O . VAL B 1 136 ? -6.008 29.828 18.906 1 97.88 136 VAL B O 1
ATOM 5598 N N . ILE B 1 137 ? -4.418 28.609 19.938 1 98 137 ILE B N 1
ATOM 5599 C CA . ILE B 1 137 ? -4.312 29.516 21.078 1 98 137 ILE B CA 1
ATOM 5600 C C . ILE B 1 137 ? -3.857 30.891 20.594 1 98 137 ILE B C 1
ATOM 5602 O O . ILE B 1 137 ? -4.395 31.922 21.016 1 98 137 ILE B O 1
ATOM 5606 N N . GLU B 1 138 ? -2.912 30.875 19.734 1 97.25 138 GLU B N 1
ATOM 5607 C CA . GLU B 1 138 ? -2.447 32.156 19.172 1 97.25 138 GLU B CA 1
ATOM 5608 C C . GLU B 1 138 ? -3.566 32.875 18.422 1 97.25 138 GLU B C 1
ATOM 5610 O O . GLU B 1 138 ? -3.701 34.094 18.531 1 97.25 138 GLU B O 1
ATOM 5615 N N . SER B 1 139 ? -4.352 32.156 17.672 1 95 139 SER B N 1
ATOM 5616 C CA . SER B 1 139 ? -5.43 32.75 16.891 1 95 139 SER B CA 1
ATOM 5617 C C . SER B 1 139 ? -6.5 33.344 17.797 1 95 139 SER B C 1
ATOM 5619 O O . SER B 1 139 ? -7.242 34.25 17.391 1 95 139 SER B O 1
ATOM 5621 N N . LEU B 1 140 ? -6.539 32.906 19.031 1 95.38 140 LEU B N 1
ATOM 5622 C CA . LEU B 1 140 ? -7.5 33.375 20 1 95.38 140 LEU B CA 1
ATOM 5623 C C . LEU B 1 140 ? -6.953 34.625 20.734 1 95.38 140 LEU B C 1
ATOM 5625 O O . LEU B 1 140 ? -7.648 35.219 21.547 1 95.38 140 LEU B O 1
ATOM 5629 N N . GLY B 1 141 ? -5.742 34.969 20.469 1 94.94 141 GLY B N 1
ATOM 5630 C CA . GLY B 1 141 ? -5.109 36.094 21.141 1 94.94 141 GLY B CA 1
ATOM 5631 C C . GLY B 1 141 ? -4.488 35.75 22.469 1 94.94 141 GLY B C 1
ATOM 5632 O O . GLY B 1 141 ? -4.359 36.594 23.359 1 94.94 141 GLY B O 1
ATOM 5633 N N . ILE B 1 142 ? -4.246 34.469 22.688 1 95.62 142 ILE B N 1
ATOM 5634 C CA . ILE B 1 142 ? -3.602 33.906 23.875 1 95.62 142 ILE B CA 1
ATOM 5635 C C . ILE B 1 142 ? -4.305 34.406 25.125 1 95.62 142 ILE B C 1
ATOM 5637 O O . ILE B 1 142 ? -3.686 35.094 25.969 1 95.62 142 ILE B O 1
ATOM 5641 N N . PRO B 1 143 ? -5.484 34.031 25.281 1 93.88 143 PRO B N 1
ATOM 5642 C CA . PRO B 1 143 ? -6.191 34.5 26.484 1 93.88 143 PRO B CA 1
ATOM 5643 C C . PRO B 1 143 ? -5.535 34 27.781 1 93.88 143 PRO B C 1
ATOM 5645 O O . PRO B 1 143 ? -4.82 33 27.766 1 93.88 143 PRO B O 1
ATOM 5648 N N . LYS B 1 144 ? -5.793 34.531 28.875 1 89.88 144 LYS B N 1
ATOM 5649 C CA . LYS B 1 144 ? -5.105 34.375 30.156 1 89.88 144 LYS B CA 1
ATOM 5650 C C . LYS B 1 144 ? -5.094 32.906 30.594 1 89.88 144 LYS B C 1
ATOM 5652 O O . LYS B 1 144 ? -4.047 32.375 30.969 1 89.88 144 LYS B O 1
ATOM 5657 N N . PRO B 1 145 ? -6.215 32.188 30.516 1 88.31 145 PRO B N 1
ATOM 5658 C CA . PRO B 1 145 ? -6.207 30.797 30.953 1 88.31 145 PRO B CA 1
ATOM 5659 C C . PRO B 1 145 ? -5.297 29.922 30.109 1 88.31 145 PRO B C 1
ATOM 5661 O O . PRO B 1 145 ? -4.957 28.797 30.516 1 88.31 145 PRO B O 1
ATOM 5664 N N . LEU B 1 146 ? -4.891 30.469 28.969 1 96.31 146 LEU B N 1
ATOM 5665 C CA . LEU B 1 146 ? -4.137 29.641 28.047 1 96.31 146 LEU B CA 1
ATOM 5666 C C . LEU B 1 146 ? -2.691 30.109 27.938 1 96.31 146 LEU B C 1
ATOM 5668 O O . LEU B 1 146 ? -1.876 29.484 27.25 1 96.31 146 LEU B O 1
ATOM 5672 N N . GLU B 1 147 ? -2.332 31.172 28.609 1 97.38 147 GLU B N 1
ATOM 5673 C CA . GLU B 1 147 ? -0.99 31.734 28.516 1 97.38 147 GLU B CA 1
ATOM 5674 C C . GLU B 1 147 ? 0.072 30.703 28.891 1 97.38 147 GLU B C 1
ATOM 5676 O O . GLU B 1 147 ? 1.088 30.578 28.219 1 97.38 147 GLU B O 1
ATOM 5681 N N . GLU B 1 148 ? -0.2 30.047 29.984 1 97.25 148 GLU B N 1
ATOM 5682 C CA . GLU B 1 148 ? 0.741 29.031 30.438 1 97.25 148 GLU B CA 1
ATOM 5683 C C . GLU B 1 148 ? 0.881 27.906 29.406 1 97.25 148 GLU B C 1
ATOM 5685 O O . GLU B 1 148 ? 1.995 27.5 29.078 1 97.25 148 GLU B O 1
ATOM 5690 N N . ALA B 1 149 ? -0.228 27.438 28.969 1 97.94 149 ALA B N 1
ATOM 5691 C CA . ALA B 1 149 ? -0.221 26.375 27.984 1 97.94 149 ALA B CA 1
ATOM 5692 C C . ALA B 1 149 ? 0.528 26.797 26.719 1 97.94 149 ALA B C 1
ATOM 5694 O O . ALA B 1 149 ? 1.339 26.031 26.188 1 97.94 149 ALA B O 1
ATOM 5695 N N . TYR B 1 150 ? 0.25 27.984 26.234 1 98.56 150 TYR B N 1
ATOM 5696 C CA . TYR B 1 150 ? 0.901 28.5 25.031 1 98.56 150 TYR B CA 1
ATOM 5697 C C . TYR B 1 150 ? 2.414 28.531 25.219 1 98.56 150 TYR B C 1
ATOM 5699 O O . TYR B 1 150 ? 3.158 28.125 24.312 1 98.56 150 TYR B O 1
ATOM 5707 N N . ALA B 1 151 ? 2.832 29.016 26.406 1 98.5 151 ALA B N 1
ATOM 5708 C CA . ALA B 1 151 ? 4.262 29.109 26.703 1 98.5 151 ALA B CA 1
ATOM 5709 C C . ALA B 1 151 ? 4.918 27.734 26.688 1 98.5 151 ALA B C 1
ATOM 5711 O O . ALA B 1 151 ? 6.047 27.594 26.219 1 98.5 151 ALA B O 1
ATOM 5712 N N . HIS B 1 152 ? 4.254 26.766 27.234 1 98.62 152 HIS B N 1
ATOM 5713 C CA . HIS B 1 152 ? 4.789 25.406 27.266 1 98.62 152 HIS B CA 1
ATOM 5714 C C . HIS B 1 152 ? 4.793 24.781 25.875 1 98.62 152 HIS B C 1
ATOM 5716 O O . HIS B 1 152 ? 5.766 24.125 25.484 1 98.62 152 HIS B O 1
ATOM 5722 N N . LEU B 1 153 ? 3.758 25 25.078 1 98.75 153 LEU B N 1
ATOM 5723 C CA . LEU B 1 153 ? 3.643 24.391 23.75 1 98.75 153 LEU B CA 1
ATOM 5724 C C . LEU B 1 153 ? 4.719 24.938 22.812 1 98.75 153 LEU B C 1
ATOM 5726 O O . LEU B 1 153 ? 5.145 24.234 21.891 1 98.75 153 LEU B O 1
ATOM 5730 N N . THR B 1 154 ? 5.129 26.172 23.031 1 98.62 154 THR B N 1
ATOM 5731 C CA . THR B 1 154 ? 6.082 26.812 22.141 1 98.62 154 THR B CA 1
ATOM 5732 C C . THR B 1 154 ? 7.449 26.938 22.797 1 98.62 154 THR B C 1
ATOM 5734 O O . THR B 1 154 ? 8.227 27.844 22.469 1 98.62 154 THR B O 1
ATOM 5737 N N . SER B 1 155 ? 7.715 26.062 23.75 1 98.44 155 SER B N 1
ATOM 5738 C CA . SER B 1 155 ? 8.977 26.094 24.484 1 98.44 155 SER B CA 1
ATOM 5739 C C . SER B 1 155 ? 10.07 25.344 23.734 1 98.44 155 SER B C 1
ATOM 5741 O O . SER B 1 155 ? 9.82 24.281 23.156 1 98.44 155 SER B O 1
ATOM 5743 N N . GLY B 1 156 ? 11.305 25.922 23.672 1 97.88 156 GLY B N 1
ATOM 5744 C CA . GLY B 1 156 ? 12.484 25.234 23.172 1 97.88 156 GLY B CA 1
ATOM 5745 C C . GLY B 1 156 ? 13.273 24.516 24.266 1 97.88 156 GLY B C 1
ATOM 5746 O O . GLY B 1 156 ? 14.352 23.984 24 1 97.88 156 GLY B O 1
ATOM 5747 N N . ASP B 1 157 ? 12.75 24.531 25.516 1 98.25 157 ASP B N 1
ATOM 5748 C CA . ASP B 1 157 ? 13.359 23.891 26.672 1 98.25 157 ASP B CA 1
ATOM 5749 C C . ASP B 1 157 ? 12.648 22.562 27 1 98.25 157 ASP B C 1
ATOM 5751 O O . ASP B 1 157 ? 11.461 22.562 27.312 1 98.25 157 ASP B O 1
ATOM 5755 N N . PRO B 1 158 ? 13.438 21.453 26.906 1 98.19 158 PRO B N 1
ATOM 5756 C CA . PRO B 1 158 ? 12.828 20.141 27.172 1 98.19 158 PRO B CA 1
ATOM 5757 C C . PRO B 1 158 ? 12.148 20.078 28.531 1 98.19 158 PRO B C 1
ATOM 5759 O O . PRO B 1 158 ? 11.195 19.312 28.719 1 98.19 158 PRO B O 1
ATOM 5762 N N . LYS B 1 159 ? 12.523 20.922 29.484 1 97.88 159 LYS B N 1
ATOM 5763 C CA . LYS B 1 159 ? 11.977 20.859 30.844 1 97.88 159 LYS B CA 1
ATOM 5764 C C . LYS B 1 159 ? 10.578 21.469 30.891 1 97.88 159 LYS B C 1
ATOM 5766 O O . LYS B 1 159 ? 9.797 21.156 31.797 1 97.88 159 LYS B O 1
ATOM 5771 N N . THR B 1 160 ? 10.25 22.25 29.984 1 98.31 160 THR B N 1
ATOM 5772 C CA . THR B 1 160 ? 8.977 22.953 30.047 1 98.31 160 THR B CA 1
ATOM 5773 C C . THR B 1 160 ? 8.125 22.625 28.828 1 98.31 160 THR B C 1
ATOM 5775 O O . THR B 1 160 ? 6.945 22.984 28.781 1 98.31 160 THR B O 1
ATOM 5778 N N . PHE B 1 161 ? 8.633 21.938 27.891 1 98.56 161 PHE B N 1
ATOM 5779 C CA . PHE B 1 161 ? 7.941 21.656 26.641 1 98.56 161 PHE B CA 1
ATOM 5780 C C . PHE B 1 161 ? 6.77 20.703 26.859 1 98.56 161 PHE B C 1
ATOM 5782 O O . PHE B 1 161 ? 6.934 19.641 27.469 1 98.56 161 PHE B O 1
ATOM 5789 N N . TRP B 1 162 ? 5.57 21.125 26.406 1 98.31 162 TRP B N 1
ATOM 5790 C CA . TRP B 1 162 ? 4.371 20.297 26.453 1 98.31 162 TRP B CA 1
ATOM 5791 C C . TRP B 1 162 ? 4.039 19.734 25.078 1 98.31 162 TRP B C 1
ATOM 5793 O O . TRP B 1 162 ? 4.398 20.328 24.062 1 98.31 162 TRP B O 1
ATOM 5803 N N . ILE B 1 163 ? 3.42 18.609 25.047 1 97.69 163 ILE B N 1
ATOM 5804 C CA . ILE B 1 163 ? 2.752 18.094 23.859 1 97.69 163 ILE B CA 1
ATOM 5805 C C . ILE B 1 163 ? 1.239 18.125 24.062 1 97.69 163 ILE B C 1
ATOM 5807 O O . ILE B 1 163 ? 0.757 18.109 25.203 1 97.69 163 ILE B O 1
ATOM 5811 N N . SER B 1 164 ? 0.582 18.234 23.016 1 97.75 164 SER B N 1
ATOM 5812 C CA . SER B 1 164 ? -0.875 18.312 23.031 1 97.75 164 SER B CA 1
ATOM 5813 C C . SER B 1 164 ? -1.51 17.156 22.266 1 97.75 164 SER B C 1
ATOM 5815 O O . SER B 1 164 ? -0.926 16.656 21.312 1 97.75 164 SER B O 1
ATOM 5817 N N . GLY B 1 165 ? -2.699 16.719 22.766 1 95.31 165 GLY B N 1
ATOM 5818 C CA . GLY B 1 165 ? -3.59 15.898 21.953 1 95.31 165 GLY B CA 1
ATOM 5819 C C . GLY B 1 165 ? -4.641 16.703 21.219 1 95.31 165 GLY B C 1
ATOM 5820 O O . GLY B 1 165 ? -4.746 17.922 21.406 1 95.31 165 GLY B O 1
ATOM 5821 N N . GLN B 1 166 ? -5.336 16.062 20.297 1 93.19 166 GLN B N 1
ATOM 5822 C CA . GLN B 1 166 ? -6.516 16.562 19.594 1 93.19 166 GLN B CA 1
ATOM 5823 C C . GLN B 1 166 ? -7.672 15.578 19.703 1 93.19 166 GLN B C 1
ATOM 5825 O O . GLN B 1 166 ? -7.66 14.531 19.047 1 93.19 166 GLN B O 1
ATOM 5830 N N . TRP B 1 167 ? -8.617 15.922 20.5 1 92.44 167 TRP B N 1
ATOM 5831 C CA . TRP B 1 167 ? -9.68 14.961 20.781 1 92.44 167 TRP B CA 1
ATOM 5832 C C . TRP B 1 167 ? -10.977 15.375 20.078 1 92.44 167 TRP B C 1
ATOM 5834 O O . TRP B 1 167 ? -11.805 16.078 20.656 1 92.44 167 TRP B O 1
ATOM 5844 N N . MET B 1 168 ? -11.094 14.828 18.859 1 88.56 168 MET B N 1
ATOM 5845 C CA . MET B 1 168 ? -12.273 15.148 18.062 1 88.56 168 MET B CA 1
ATOM 5846 C C . MET B 1 168 ? -13.086 13.891 17.75 1 88.56 168 MET B C 1
ATOM 5848 O O . MET B 1 168 ? -14.305 13.883 17.906 1 88.56 168 MET B O 1
ATOM 5852 N N . THR B 1 169 ? -12.477 12.836 17.5 1 89.25 169 THR B N 1
ATOM 5853 C CA . THR B 1 169 ? -13.109 11.641 16.969 1 89.25 169 THR B CA 1
ATOM 5854 C C . THR B 1 169 ? -13.797 10.852 18.078 1 89.25 169 THR B C 1
ATOM 5856 O O . THR B 1 169 ? -13.18 10.516 19.094 1 89.25 169 THR B O 1
ATOM 5859 N N . GLU B 1 170 ? -15.047 10.625 17.859 1 90.88 170 GLU B N 1
ATOM 5860 C CA . GLU B 1 170 ? -15.828 9.773 18.75 1 90.88 170 GLU B CA 1
ATOM 5861 C C . GLU B 1 170 ? -16.406 8.578 18.016 1 90.88 170 GLU B C 1
ATOM 5863 O O . GLU B 1 170 ? -16.016 8.297 16.875 1 90.88 170 GLU B O 1
ATOM 5868 N N . LEU B 1 171 ? -17.172 7.77 18.656 1 81.38 171 LEU B N 1
ATOM 5869 C CA . LEU B 1 171 ? -17.594 6.473 18.141 1 81.38 171 LEU B CA 1
ATOM 5870 C C . LEU B 1 171 ? -18.375 6.633 16.844 1 81.38 171 LEU B C 1
ATOM 5872 O O . LEU B 1 171 ? -18.203 5.848 15.898 1 81.38 171 LEU B O 1
ATOM 5876 N N . LYS B 1 172 ? -19.312 7.566 16.797 1 75.44 172 LYS B N 1
ATOM 5877 C CA . LYS B 1 172 ? -20.188 7.719 15.648 1 75.44 172 LYS B CA 1
ATOM 5878 C C . LYS B 1 172 ? -19.484 8.461 14.516 1 75.44 172 LYS B C 1
ATOM 5880 O O . LYS B 1 172 ? -20.016 8.547 13.406 1 75.44 172 LYS B O 1
ATOM 5885 N N . GLY B 1 173 ? -18.234 9.016 14.922 1 71.81 173 GLY B N 1
ATOM 5886 C CA . GLY B 1 173 ? -17.766 9.828 13.812 1 71.81 173 GLY B CA 1
ATOM 5887 C C . GLY B 1 173 ? -16.25 9.953 13.75 1 71.81 173 GLY B C 1
ATOM 5888 O O . GLY B 1 173 ? -15.57 9.789 14.766 1 71.81 173 GLY B O 1
ATOM 5889 N N . GLY B 1 174 ? -15.68 10.109 12.617 1 81.81 174 GLY B N 1
ATOM 5890 C CA . GLY B 1 174 ? -14.359 10.617 12.297 1 81.81 174 GLY B CA 1
ATOM 5891 C C . GLY B 1 174 ? -14.391 11.891 11.477 1 81.81 174 GLY B C 1
ATOM 5892 O O . GLY B 1 174 ? -14.422 12.992 12.031 1 81.81 174 GLY B O 1
ATOM 5893 N N . SER B 1 175 ? -14.93 11.805 10.312 1 83.44 175 SER B N 1
ATOM 5894 C CA . SER B 1 175 ? -15 12.961 9.422 1 83.44 175 SER B CA 1
ATOM 5895 C C . SER B 1 175 ? -16.219 13.828 9.734 1 83.44 175 SER B C 1
ATOM 5897 O O . SER B 1 175 ? -16.156 15.047 9.586 1 83.44 175 SER B O 1
ATOM 5899 N N . ASP B 1 176 ? -17.281 13.242 10.219 1 87.38 176 ASP B N 1
ATOM 5900 C CA . ASP B 1 176 ? -18.5 13.961 10.586 1 87.38 176 ASP B CA 1
ATOM 5901 C C . ASP B 1 176 ? -18.484 14.375 12.055 1 87.38 176 ASP B C 1
ATOM 5903 O O . ASP B 1 176 ? -19.281 13.891 12.852 1 87.38 176 ASP B O 1
ATOM 5907 N N . VAL B 1 177 ? -17.734 15.336 12.344 1 87.19 177 VAL B N 1
ATOM 5908 C CA . VAL B 1 177 ? -17.547 15.789 13.719 1 87.19 177 VAL B CA 1
ATOM 5909 C C . VAL B 1 177 ? -18.828 16.438 14.227 1 87.19 177 VAL B C 1
ATOM 5911 O O . VAL B 1 177 ? -19.203 16.25 15.383 1 87.19 177 VAL B O 1
ATOM 5914 N N . GLY B 1 178 ? -19.453 17.188 13.383 1 87.38 178 GLY B N 1
ATOM 5915 C CA . GLY B 1 178 ? -20.672 17.891 13.766 1 87.38 178 GLY B CA 1
ATOM 5916 C C . GLY B 1 178 ? -21.766 16.953 14.234 1 87.38 178 GLY B C 1
ATOM 5917 O O . GLY B 1 178 ? -22.391 17.203 15.273 1 87.38 178 GLY B O 1
ATOM 5918 N N . GLY B 1 179 ? -21.984 15.961 13.531 1 84.88 179 GLY B N 1
ATOM 5919 C CA . GLY B 1 179 ? -23.031 15.016 13.875 1 84.88 179 GLY B CA 1
ATOM 5920 C C . GLY B 1 179 ? -22.562 13.93 14.828 1 84.88 179 GLY B C 1
ATOM 5921 O O . GLY B 1 179 ? -23.375 13.344 15.547 1 84.88 179 GLY B O 1
ATOM 5922 N N . GLY B 1 180 ? -21.297 13.781 14.914 1 87.75 180 GLY B N 1
ATOM 5923 C CA . GLY B 1 180 ? -20.797 12.586 15.57 1 87.75 180 GLY B CA 1
ATOM 5924 C C . GLY B 1 180 ? -20.344 12.836 17 1 87.75 180 GLY B C 1
ATOM 5925 O O . GLY B 1 180 ? -20.156 11.891 17.766 1 87.75 180 GLY B O 1
ATOM 5926 N N . THR B 1 181 ? -20.188 14.078 17.406 1 92.56 181 THR B N 1
ATOM 5927 C CA . THR B 1 181 ? -19.719 14.398 18.75 1 92.56 181 THR B CA 1
ATOM 5928 C C . THR B 1 181 ? -20.859 14.305 19.75 1 92.56 181 THR B C 1
ATOM 5930 O O . THR B 1 181 ? -21.891 14.977 19.609 1 92.56 181 THR B O 1
ATOM 5933 N N . GLU B 1 182 ? -20.625 13.445 20.75 1 93.75 182 GLU B N 1
ATOM 5934 C CA . GLU B 1 182 ? -21.625 13.227 21.781 1 93.75 182 GLU B CA 1
ATOM 5935 C C . GLU B 1 182 ? -21.156 13.742 23.141 1 93.75 182 GLU B C 1
ATOM 5937 O O . GLU B 1 182 ? -21.953 13.82 24.094 1 93.75 182 GLU B O 1
ATOM 5942 N N . THR B 1 183 ? -19.922 14.117 23.234 1 96.5 183 THR B N 1
ATOM 5943 C CA . THR B 1 183 ? -19.391 14.656 24.469 1 96.5 183 THR B CA 1
ATOM 5944 C C . THR B 1 183 ? -20.141 15.914 24.891 1 96.5 183 THR B C 1
ATOM 5946 O O . THR B 1 183 ? -20.375 16.812 24.062 1 96.5 183 THR B O 1
ATOM 5949 N N . VAL B 1 184 ? -20.531 15.969 26.188 1 97.81 184 VAL B N 1
ATOM 5950 C CA . VAL B 1 184 ? -21.266 17.125 26.688 1 97.81 184 VAL B CA 1
ATOM 5951 C C . VAL B 1 184 ? -20.438 17.859 27.734 1 97.81 184 VAL B C 1
ATOM 5953 O O . VAL B 1 184 ? -19.531 17.281 28.344 1 97.81 184 VAL B O 1
ATOM 5956 N N . ALA B 1 185 ? -20.672 19.141 27.828 1 98.38 185 ALA B N 1
ATOM 5957 C CA . ALA B 1 185 ? -20.016 20.016 28.797 1 98.38 185 ALA B CA 1
ATOM 5958 C C . ALA B 1 185 ? -21.047 20.656 29.734 1 98.38 185 ALA B C 1
ATOM 5960 O O . ALA B 1 185 ? -22.016 21.266 29.266 1 98.38 185 ALA B O 1
ATOM 5961 N N . GLN B 1 186 ? -20.844 20.438 30.969 1 97.81 186 GLN B N 1
ATOM 5962 C CA . GLN B 1 186 ? -21.688 21.062 31.984 1 97.81 186 GLN B CA 1
ATOM 5963 C C . GLN B 1 186 ? -20.953 22.156 32.719 1 97.81 186 GLN B C 1
ATOM 5965 O O . GLN B 1 186 ? -19.859 21.938 33.25 1 97.81 186 GLN B O 1
ATOM 5970 N N . LYS B 1 187 ? -21.578 23.281 32.812 1 96.5 187 LYS B N 1
ATOM 5971 C CA . LYS B 1 187 ? -20.953 24.422 33.469 1 96.5 187 LYS B CA 1
ATOM 5972 C C . LYS B 1 187 ? -20.859 24.203 34.969 1 96.5 187 LYS B C 1
ATOM 5974 O O . LYS B 1 187 ? -21.812 23.719 35.594 1 96.5 187 LYS B O 1
ATOM 5979 N N . LEU B 1 188 ? -19.719 24.547 35.5 1 96.06 188 LEU B N 1
ATOM 5980 C CA . LEU B 1 188 ? -19.484 24.453 36.938 1 96.06 188 LEU B CA 1
ATOM 5981 C C . LEU B 1 188 ? -19.578 25.828 37.594 1 96.06 188 LEU B C 1
ATOM 5983 O O . LEU B 1 188 ? -19.484 26.844 36.906 1 96.06 188 LEU B O 1
ATOM 5987 N N . PRO B 1 189 ? -19.656 25.875 38.906 1 95.31 189 PRO B N 1
ATOM 5988 C CA . PRO B 1 189 ? -19.828 27.141 39.625 1 95.31 189 PRO B CA 1
ATOM 5989 C C . PRO B 1 189 ? -18.641 28.078 39.438 1 95.31 189 PRO B C 1
ATOM 5991 O O . PRO B 1 189 ? -18.797 29.297 39.438 1 95.31 189 PRO B O 1
ATOM 5994 N N . ASP B 1 190 ? -17.484 27.609 39.219 1 94.31 190 ASP B N 1
ATOM 5995 C CA . ASP B 1 190 ? -16.297 28.438 39.156 1 94.31 190 ASP B CA 1
ATOM 5996 C C . ASP B 1 190 ? -16.062 28.906 37.719 1 94.31 190 ASP B C 1
ATOM 5998 O O . ASP B 1 190 ? -15.039 29.547 37.438 1 94.31 190 ASP B O 1
ATOM 6002 N N . GLY B 1 191 ? -16.938 28.562 36.844 1 93.12 191 GLY B N 1
ATOM 6003 C CA . GLY B 1 191 ? -16.828 29.031 35.469 1 93.12 191 GLY B CA 1
ATOM 6004 C C . GLY B 1 191 ? -16.234 28 34.531 1 93.12 191 GLY B C 1
ATOM 6005 O O . GLY B 1 191 ? -16.375 28.094 33.312 1 93.12 191 GLY B O 1
ATOM 6006 N N . SER B 1 192 ? -15.609 27.062 35.125 1 95.81 192 SER B N 1
ATOM 6007 C CA . SER B 1 192 ? -15.102 25.953 34.312 1 95.81 192 SER B CA 1
ATOM 6008 C C . SER B 1 192 ? -16.219 25 33.906 1 95.81 192 SER B C 1
ATOM 6010 O O . SER B 1 192 ? -17.391 25.266 34.156 1 95.81 192 SER B O 1
ATOM 6012 N N . TYR B 1 193 ? -15.859 24 33.156 1 97.75 193 TYR B N 1
ATOM 6013 C CA . TYR B 1 193 ? -16.844 23.016 32.719 1 97.75 193 TYR B CA 1
ATOM 6014 C C . TYR B 1 193 ? -16.406 21.594 33.062 1 97.75 193 TYR B C 1
ATOM 6016 O O . TYR B 1 193 ? -15.219 21.312 33.219 1 97.75 193 TYR B O 1
ATOM 6024 N N . SER B 1 194 ? -17.391 20.75 33.312 1 98.19 194 SER B N 1
ATOM 6025 C CA . SER B 1 194 ? -17.188 19.297 33.438 1 98.19 194 SER B CA 1
ATOM 6026 C C . SER B 1 194 ? -17.578 18.562 32.156 1 98.19 194 SER B C 1
ATOM 6028 O O . SER B 1 194 ? -18.719 18.656 31.703 1 98.19 194 SER B O 1
ATOM 6030 N N . LEU B 1 195 ? -16.594 17.891 31.531 1 98.38 195 LEU B N 1
ATOM 6031 C CA . LEU B 1 195 ? -16.859 17.188 30.281 1 98.38 195 LEU B CA 1
ATOM 6032 C C . LEU B 1 195 ? -17.172 15.719 30.531 1 98.38 195 LEU B C 1
ATOM 6034 O O . LEU B 1 195 ? -16.562 15.078 31.391 1 98.38 195 LEU B O 1
ATOM 6038 N N . HIS B 1 196 ? -18.188 15.18 29.828 1 98.12 196 HIS B N 1
ATOM 6039 C CA . HIS B 1 196 ? -18.594 13.789 29.875 1 98.12 196 HIS B CA 1
ATOM 6040 C C . HIS B 1 196 ? -18.781 13.227 28.469 1 98.12 196 HIS B C 1
ATOM 6042 O O . HIS B 1 196 ? -19.562 13.766 27.672 1 98.12 196 HIS B O 1
ATOM 6048 N N . GLY B 1 197 ? -18.094 12.242 28.188 1 96.62 197 GLY B N 1
ATOM 6049 C CA . GLY B 1 197 ? -18.203 11.625 26.875 1 96.62 197 GLY B CA 1
ATOM 6050 C C . GLY B 1 197 ? -17.094 10.617 26.594 1 96.62 197 GLY B C 1
ATOM 6051 O O . GLY B 1 197 ? -16.328 10.258 27.484 1 96.62 197 GLY B O 1
ATOM 6052 N N . PHE B 1 198 ? -17.094 10.039 25.375 1 95.62 198 PHE B N 1
ATOM 6053 C CA . PHE B 1 198 ? -16.156 8.992 24.969 1 95.62 198 PHE B CA 1
ATOM 6054 C C . PHE B 1 198 ? -15.422 9.391 23.703 1 95.62 198 PHE B C 1
ATOM 6056 O O . PHE B 1 198 ? -16.047 9.602 22.656 1 95.62 198 PHE B O 1
ATOM 6063 N N . LYS B 1 199 ? -14.117 9.602 23.859 1 94.94 199 LYS B N 1
ATOM 6064 C CA . LYS B 1 199 ? -13.266 9.859 22.703 1 94.94 199 LYS B CA 1
ATOM 6065 C C . LYS B 1 199 ? -12.664 8.562 22.172 1 94.94 199 LYS B C 1
ATOM 6067 O O . LYS B 1 199 ? -11.93 7.871 22.875 1 94.94 199 LYS B O 1
ATOM 6072 N N . TRP B 1 200 ? -12.906 8.312 20.938 1 92.38 200 TRP B N 1
ATOM 6073 C CA . TRP B 1 200 ? -12.594 7.031 20.312 1 92.38 200 TRP B CA 1
ATOM 6074 C C . TRP B 1 200 ? -11.141 6.98 19.859 1 92.38 200 TRP B C 1
ATOM 6076 O O . TRP B 1 200 ? -10.523 5.91 19.859 1 92.38 200 TRP B O 1
ATOM 6086 N N . PHE B 1 201 ? -10.609 8.125 19.406 1 89.56 201 PHE B N 1
ATOM 6087 C CA . PHE B 1 201 ? -9.211 8.219 18.984 1 89.56 201 PHE B CA 1
ATOM 6088 C C . PHE B 1 201 ? -8.531 9.414 19.641 1 89.56 201 PHE B C 1
ATOM 6090 O O . PHE B 1 201 ? -8.945 10.562 19.422 1 89.56 201 PHE B O 1
ATOM 6097 N N . THR B 1 202 ? -7.609 9.086 20.453 1 90.31 202 THR B N 1
ATOM 6098 C CA . THR B 1 202 ? -6.703 10.102 20.984 1 90.31 202 THR B CA 1
ATOM 6099 C C . THR B 1 202 ? -5.258 9.773 20.625 1 90.31 202 THR B C 1
ATOM 6101 O O . THR B 1 202 ? -4.742 8.719 21 1 90.31 202 THR B O 1
ATOM 6104 N N . THR B 1 203 ? -4.637 10.547 19.844 1 82.62 203 THR B N 1
ATOM 6105 C CA . THR B 1 203 ? -3.338 10.258 19.234 1 82.62 203 THR B CA 1
ATOM 6106 C C . THR B 1 203 ? -2.27 10.078 20.312 1 82.62 203 THR B C 1
ATOM 6108 O O . THR B 1 203 ? -1.469 9.148 20.25 1 82.62 203 THR B O 1
ATOM 6111 N N . ALA B 1 204 ? -2.197 10.945 21.266 1 87.31 204 ALA B N 1
ATOM 6112 C CA . ALA B 1 204 ? -1.146 10.883 22.266 1 87.31 204 ALA B CA 1
ATOM 6113 C C . ALA B 1 204 ? -1.736 10.93 23.672 1 87.31 204 ALA B C 1
ATOM 6115 O O . ALA B 1 204 ? -1.858 12 24.266 1 87.31 204 ALA B O 1
ATOM 6116 N N . ALA B 1 205 ? -1.924 9.688 24.109 1 91.19 205 ALA B N 1
ATOM 6117 C CA . ALA B 1 205 ? -2.537 9.578 25.422 1 91.19 205 ALA B CA 1
ATOM 6118 C C . ALA B 1 205 ? -1.58 10.047 26.516 1 91.19 205 ALA B C 1
ATOM 6120 O O . ALA B 1 205 ? -1.997 10.297 27.656 1 91.19 205 ALA B O 1
ATOM 6121 N N . ASP B 1 206 ? -0.358 10.219 26.141 1 92.12 206 ASP B N 1
ATOM 6122 C CA . ASP B 1 206 ? 0.637 10.695 27.094 1 92.12 206 ASP B CA 1
ATOM 6123 C C . ASP B 1 206 ? 0.843 12.203 26.984 1 92.12 206 ASP B C 1
ATOM 6125 O O . ASP B 1 206 ? 1.843 12.734 27.469 1 92.12 206 ASP B O 1
ATOM 6129 N N . SER B 1 207 ? -0.053 12.898 26.344 1 96.19 207 SER B N 1
ATOM 6130 C CA . SER B 1 207 ? 0.074 14.336 26.156 1 96.19 207 SER B CA 1
ATOM 6131 C C . SER B 1 207 ? -0.13 15.086 27.469 1 96.19 207 SER B C 1
ATOM 6133 O O . SER B 1 207 ? -0.651 14.531 28.438 1 96.19 207 SER B O 1
ATOM 6135 N N . ASP B 1 208 ? 0.301 16.344 27.5 1 96.94 208 ASP B N 1
ATOM 6136 C CA . ASP B 1 208 ? 0.17 17.203 28.688 1 96.94 208 ASP B CA 1
ATOM 6137 C C . ASP B 1 208 ? -1.193 17.891 28.703 1 96.94 208 ASP B C 1
ATOM 6139 O O . ASP B 1 208 ? -1.723 18.188 29.781 1 96.94 208 ASP B O 1
ATOM 6143 N N . MET B 1 209 ? -1.688 18.125 27.625 1 97.25 209 MET B N 1
ATOM 6144 C CA . MET B 1 209 ? -2.951 18.828 27.469 1 97.25 209 MET B CA 1
ATOM 6145 C C . MET B 1 209 ? -3.678 18.391 26.203 1 97.25 209 MET B C 1
ATOM 6147 O O . MET B 1 209 ? -3.166 17.547 25.453 1 97.25 209 MET B O 1
ATOM 6151 N N . THR B 1 210 ? -4.898 18.859 26.047 1 97.38 210 THR B N 1
ATOM 6152 C CA . THR B 1 210 ? -5.613 18.625 24.797 1 97.38 210 THR B CA 1
ATOM 6153 C C . THR B 1 210 ? -6.625 19.734 24.531 1 97.38 210 THR B C 1
ATOM 6155 O O . THR B 1 210 ? -6.977 20.484 25.438 1 97.38 210 THR B O 1
ATOM 6158 N N . LEU B 1 211 ? -6.895 19.953 23.312 1 97 211 LEU B N 1
ATOM 6159 C CA . LEU B 1 211 ? -8.094 20.656 22.875 1 97 211 LEU B CA 1
ATOM 6160 C C . LEU B 1 211 ? -9.164 19.656 22.422 1 97 211 LEU B C 1
ATOM 6162 O O . LEU B 1 211 ? -8.859 18.656 21.781 1 97 211 LEU B O 1
ATOM 6166 N N . THR B 1 212 ? -10.375 19.875 22.844 1 96.44 212 THR B N 1
ATOM 6167 C CA . THR B 1 212 ? -11.438 18.922 22.531 1 96.44 212 THR B CA 1
ATOM 6168 C C . THR B 1 212 ? -12.758 19.656 22.281 1 96.44 212 THR B C 1
ATOM 6170 O O . THR B 1 212 ? -12.93 20.797 22.688 1 96.44 212 THR B O 1
ATOM 6173 N N . LEU B 1 213 ? -13.625 19.016 21.547 1 96.12 213 LEU B N 1
ATOM 6174 C CA . LEU B 1 213 ? -14.953 19.547 21.266 1 96.12 213 LEU B CA 1
ATOM 6175 C C . LEU B 1 213 ? -16 18.906 22.172 1 96.12 213 LEU B C 1
ATOM 6177 O O . LEU B 1 213 ? -15.906 17.719 22.484 1 96.12 213 LEU B O 1
ATOM 6181 N N . ALA B 1 214 ? -16.938 19.656 22.547 1 97.62 214 ALA B N 1
ATOM 6182 C CA . ALA B 1 214 ? -18.062 19.188 23.344 1 97.62 214 ALA B CA 1
ATOM 6183 C C . ALA B 1 214 ? -19.281 20.078 23.141 1 97.62 214 ALA B C 1
ATOM 6185 O O . ALA B 1 214 ? -19.156 21.203 22.641 1 97.62 214 ALA B O 1
ATOM 6186 N N . ARG B 1 215 ? -20.422 19.531 23.469 1 97.62 215 ARG B N 1
ATOM 6187 C CA . ARG B 1 215 ? -21.688 20.266 23.422 1 97.62 215 ARG B CA 1
ATOM 6188 C C . ARG B 1 215 ? -22.062 20.781 24.797 1 97.62 215 ARG B C 1
ATOM 6190 O O . ARG B 1 215 ? -22.188 20 25.75 1 97.62 215 ARG B O 1
ATOM 6197 N N . ILE B 1 216 ? -22.266 22.078 24.844 1 97.56 216 ILE B N 1
ATOM 6198 C CA . ILE B 1 216 ? -22.641 22.656 26.125 1 97.56 216 ILE B CA 1
ATOM 6199 C C . ILE B 1 216 ? -24.109 22.359 26.422 1 97.56 216 ILE B C 1
ATOM 6201 O O . ILE B 1 216 ? -24.984 22.562 25.578 1 97.56 216 ILE B O 1
ATOM 6205 N N . VAL B 1 217 ? -24.312 21.812 27.641 1 96.69 217 VAL B N 1
ATOM 6206 C CA . VAL B 1 217 ? -25.688 21.562 28.094 1 96.69 217 VAL B CA 1
ATOM 6207 C C . VAL B 1 217 ? -26.328 22.875 28.547 1 96.69 217 VAL B C 1
ATOM 6209 O O . VAL B 1 217 ? -25.781 23.562 29.422 1 96.69 217 VAL B O 1
ATOM 6212 N N . GLY B 1 218 ? -27.391 23.141 27.953 1 92.25 218 GLY B N 1
ATOM 6213 C CA . GLY B 1 218 ? -28.094 24.359 28.328 1 92.25 218 GLY B CA 1
ATOM 6214 C C . GLY B 1 218 ? -28.75 24.25 29.703 1 92.25 218 GLY B C 1
ATOM 6215 O O . GLY B 1 218 ? -28.812 23.172 30.297 1 92.25 218 GLY B O 1
ATOM 6216 N N . PRO B 1 219 ? -29.219 25.406 30.203 1 88.69 219 PRO B N 1
ATOM 6217 C CA . PRO B 1 219 ? -29.906 25.422 31.5 1 88.69 219 PRO B CA 1
ATOM 6218 C C . PRO B 1 219 ? -31.109 24.5 31.531 1 88.69 219 PRO B C 1
ATOM 6220 O O . PRO B 1 219 ? -31.469 23.984 32.594 1 88.69 219 PRO B O 1
ATOM 6223 N N . ASP B 1 220 ? -31.766 24.312 30.375 1 91.75 220 ASP B N 1
ATOM 6224 C CA . ASP B 1 220 ? -32.938 23.438 30.297 1 91.75 220 ASP B CA 1
ATOM 6225 C C . ASP B 1 220 ? -32.531 21.984 30.109 1 91.75 220 ASP B C 1
ATOM 6227 O O . ASP B 1 220 ? -33.375 21.109 29.922 1 91.75 220 ASP B O 1
ATOM 6231 N N . GLY B 1 221 ? -31.312 21.797 30.031 1 90.75 221 GLY B N 1
ATOM 6232 C CA . GLY B 1 221 ? -30.812 20.438 29.875 1 90.75 221 GLY B CA 1
ATOM 6233 C C . GLY B 1 221 ? -30.688 20.016 28.422 1 90.75 221 GLY B C 1
ATOM 6234 O O . GLY B 1 221 ? -30.281 18.875 28.141 1 90.75 221 GLY B O 1
ATOM 6235 N N . GLN B 1 222 ? -30.984 20.875 27.562 1 92.5 222 GLN B N 1
ATOM 6236 C CA . GLN B 1 222 ? -30.969 20.531 26.156 1 92.5 222 GLN B CA 1
ATOM 6237 C C . GLN B 1 222 ? -29.609 20.859 25.531 1 92.5 222 GLN B C 1
ATOM 6239 O O . GLN B 1 222 ? -28.875 21.703 26.031 1 92.5 222 GLN B O 1
ATOM 6244 N N . ILE B 1 223 ? -29.219 20.125 24.516 1 93.5 223 ILE B N 1
ATOM 6245 C CA . ILE B 1 223 ? -27.969 20.375 23.781 1 93.5 223 ILE B CA 1
ATOM 6246 C C . ILE B 1 223 ? -28.297 20.766 22.344 1 93.5 223 ILE B C 1
ATOM 6248 O O . ILE B 1 223 ? -29.297 20.312 21.781 1 93.5 223 ILE B O 1
ATOM 6252 N N . GLN B 1 224 ? -27.562 21.641 21.781 1 92.94 224 GLN B N 1
ATOM 6253 C CA . GLN B 1 224 ? -27.688 21.984 20.375 1 92.94 224 GLN B CA 1
ATOM 6254 C C . GLN B 1 224 ? -26.938 21 19.484 1 92.94 224 GLN B C 1
ATOM 6256 O O . GLN B 1 224 ? -25.75 20.719 19.719 1 92.94 224 GLN B O 1
ATOM 6261 N N . GLN B 1 225 ? -27.688 20.484 18.516 1 91 225 GLN B N 1
ATOM 6262 C CA . GLN B 1 225 ? -27.125 19.469 17.625 1 91 225 GLN B CA 1
ATOM 6263 C C . GLN B 1 225 ? -26.359 20.109 16.469 1 91 225 GLN B C 1
ATOM 6265 O O . GLN B 1 225 ? -26.469 21.328 16.25 1 91 225 GLN B O 1
ATOM 6270 N N . GLY B 1 226 ? -25.547 19.266 15.797 1 89.75 226 GLY B N 1
ATOM 6271 C CA . GLY B 1 226 ? -24.844 19.719 14.617 1 89.75 226 GLY B CA 1
ATOM 6272 C C . GLY B 1 226 ? -23.594 20.5 14.938 1 89.75 226 GLY B C 1
ATOM 6273 O O . GLY B 1 226 ? -23.219 20.656 16.109 1 89.75 226 GLY B O 1
ATOM 6274 N N . SER B 1 227 ? -22.984 21.062 13.945 1 90 227 SER B N 1
ATOM 6275 C CA . SER B 1 227 ? -21.719 21.766 14.07 1 90 227 SER B CA 1
ATOM 6276 C C . SER B 1 227 ? -21.875 23.047 14.891 1 90 227 SER B C 1
ATOM 6278 O O . SER B 1 227 ? -20.938 23.453 15.578 1 90 227 SER B O 1
ATOM 6280 N N . ARG B 1 228 ? -23.047 23.609 15.016 1 90.62 228 ARG B N 1
ATOM 6281 C CA . ARG B 1 228 ? -23.281 24.859 15.711 1 90.62 228 ARG B CA 1
ATOM 6282 C C . ARG B 1 228 ? -23.438 24.641 17.203 1 90.62 228 ARG B C 1
ATOM 6284 O O . ARG B 1 228 ? -23.484 25.594 17.984 1 90.62 228 ARG B O 1
ATOM 6291 N N . GLY B 1 229 ? -23.484 23.438 17.516 1 93.38 229 GLY B N 1
ATOM 6292 C CA . GLY B 1 229 ? -23.578 23.109 18.922 1 93.38 229 GLY B CA 1
ATOM 6293 C C . GLY B 1 229 ? -22.25 22.75 19.547 1 93.38 229 GLY B C 1
ATOM 6294 O O . GLY B 1 229 ? -22.172 22.469 20.75 1 93.38 229 GLY B O 1
ATOM 6295 N N . LEU B 1 230 ? -21.219 22.828 18.75 1 96.5 230 LEU B N 1
ATOM 6296 C CA . LEU B 1 230 ? -19.922 22.375 19.25 1 96.5 230 LEU B CA 1
ATOM 6297 C C . LEU B 1 230 ? -19.062 23.547 19.688 1 96.5 230 LEU B C 1
ATOM 6299 O O . LEU B 1 230 ? -18.969 24.547 18.969 1 96.5 230 LEU B O 1
ATOM 6303 N N . SER B 1 231 ? -18.578 23.484 20.844 1 97.56 231 SER B N 1
ATOM 6304 C CA . SER B 1 231 ? -17.656 24.453 21.406 1 97.56 231 SER B CA 1
ATOM 6305 C C . SER B 1 231 ? -16.281 23.828 21.672 1 97.56 231 SER B C 1
ATOM 6307 O O . SER B 1 231 ? -16.156 22.609 21.75 1 97.56 231 SER B O 1
ATOM 6309 N N . LEU B 1 232 ? -15.266 24.656 21.719 1 97.56 232 LEU B N 1
ATOM 6310 C CA . LEU B 1 232 ? -13.898 24.188 21.891 1 97.56 232 LEU B CA 1
ATOM 6311 C C . LEU B 1 232 ? -13.43 24.391 23.328 1 97.56 232 LEU B C 1
ATOM 6313 O O . LEU B 1 232 ? -13.602 25.469 23.891 1 97.56 232 LEU B O 1
ATOM 6317 N N . PHE B 1 233 ? -12.883 23.328 23.875 1 97.81 233 PHE B N 1
ATOM 6318 C CA . PHE B 1 233 ? -12.453 23.344 25.266 1 97.81 233 PHE B CA 1
ATOM 6319 C C . PHE B 1 233 ? -10.969 23.016 25.375 1 97.81 233 PHE B C 1
ATOM 6321 O O . PHE B 1 233 ? -10.43 22.266 24.547 1 97.81 233 PHE B O 1
ATOM 6328 N N . TYR B 1 234 ? -10.359 23.609 26.453 1 97.5 234 TYR B N 1
ATOM 6329 C CA . TYR B 1 234 ? -9.008 23.297 26.891 1 97.5 234 TYR B CA 1
ATOM 6330 C C . TYR B 1 234 ? -9.016 22.531 28.203 1 97.5 234 TYR B C 1
ATOM 6332 O O . TYR B 1 234 ? -9.766 22.875 29.125 1 97.5 234 TYR B O 1
ATOM 6340 N N . LEU B 1 235 ? -8.281 21.453 28.219 1 95.38 235 LEU B N 1
ATOM 6341 C CA . LEU B 1 235 ? -8.102 20.797 29.516 1 95.38 235 LEU B CA 1
ATOM 6342 C C . LEU B 1 235 ? -6.695 20.234 29.656 1 95.38 235 LEU B C 1
ATOM 6344 O O . LEU B 1 235 ? -6.051 19.906 28.656 1 95.38 235 LEU B O 1
ATOM 6348 N N . LYS B 1 236 ? -6.156 20.188 30.844 1 96.5 236 LYS B N 1
ATOM 6349 C CA . LYS B 1 236 ? -4.934 19.484 31.203 1 96.5 236 LYS B CA 1
ATOM 6350 C C . LYS B 1 236 ? -5.211 18 31.453 1 96.5 236 LYS B C 1
ATOM 6352 O O . LYS B 1 236 ? -6.242 17.641 32.031 1 96.5 236 LYS B O 1
ATOM 6357 N N . ILE B 1 237 ? -4.316 17.188 31.016 1 96.25 237 ILE B N 1
ATOM 6358 C CA . ILE B 1 237 ? -4.535 15.75 31.141 1 96.25 237 ILE B CA 1
ATOM 6359 C C . ILE B 1 237 ? -4.379 15.336 32.594 1 96.25 237 ILE B C 1
ATOM 6361 O O . ILE B 1 237 ? -5.109 14.461 33.094 1 96.25 237 ILE B O 1
ATOM 6365 N N . TYR B 1 238 ? -3.434 15.977 33.25 1 94 238 TYR B N 1
ATOM 6366 C CA . TYR B 1 238 ? -3.184 15.695 34.656 1 94 238 TYR B CA 1
ATOM 6367 C C . TYR B 1 238 ? -3.422 16.922 35.531 1 94 238 TYR B C 1
ATOM 6369 O O . TYR B 1 238 ? -3.053 18.047 35.125 1 94 238 TYR B O 1
ATOM 6377 N N . GLU B 1 239 ? -4.098 16.703 36.562 1 89 239 GLU B N 1
ATOM 6378 C CA . GLU B 1 239 ? -4.281 17.703 37.594 1 89 239 GLU B CA 1
ATOM 6379 C C . GLU B 1 239 ? -3.848 17.156 38.969 1 89 239 GLU B C 1
ATOM 6381 O O . GLU B 1 239 ? -4.379 16.156 39.438 1 89 239 GLU B O 1
ATOM 6386 N N . ASP B 1 240 ? -2.916 17.797 39.625 1 86.06 240 ASP B N 1
ATOM 6387 C CA . ASP B 1 240 ? -2.371 17.406 40.906 1 86.06 240 ASP B CA 1
ATOM 6388 C C . ASP B 1 240 ? -1.855 15.969 40.875 1 86.06 240 ASP B C 1
ATOM 6390 O O . ASP B 1 240 ? -2.16 15.164 41.75 1 86.06 240 ASP B O 1
ATOM 6394 N N . GLY B 1 241 ? -1.282 15.602 39.75 1 85.81 241 GLY B N 1
ATOM 6395 C CA . GLY B 1 241 ? -0.62 14.312 39.625 1 85.81 241 GLY B CA 1
ATOM 6396 C C . GLY B 1 241 ? -1.567 13.195 39.25 1 85.81 241 GLY B C 1
ATOM 6397 O O . GLY B 1 241 ? -1.14 12.055 39.031 1 85.81 241 GLY B O 1
ATOM 6398 N N . LYS B 1 242 ? -2.762 13.492 39.125 1 91.12 242 LYS B N 1
ATOM 6399 C CA . LYS B 1 242 ? -3.756 12.492 38.719 1 91.12 242 LYS B CA 1
ATOM 6400 C C . LYS B 1 242 ? -4.426 12.867 37.406 1 91.12 242 LYS B C 1
ATOM 6402 O O . LYS B 1 242 ? -4.461 14.039 37.031 1 91.12 242 LYS B O 1
ATOM 6407 N N . LEU B 1 243 ? -4.945 11.844 36.812 1 95.25 243 LEU B N 1
ATOM 6408 C CA . LEU B 1 243 ? -5.688 12.102 35.594 1 95.25 243 LEU B CA 1
ATOM 6409 C C . LEU B 1 243 ? -6.91 12.969 35.875 1 95.25 243 LEU B C 1
ATOM 6411 O O . LEU B 1 243 ? -7.59 12.789 36.875 1 95.25 243 LEU B O 1
ATOM 6415 N N . ASN B 1 244 ? -7.148 13.93 35.062 1 96.56 244 ASN B N 1
ATOM 6416 C CA . ASN B 1 244 ? -8.219 14.914 35.156 1 96.56 244 ASN B CA 1
ATOM 6417 C C . ASN B 1 244 ? -9.555 14.336 34.719 1 96.56 244 ASN B C 1
ATOM 6419 O O . ASN B 1 244 ? -10.086 14.711 33.656 1 96.56 244 ASN B O 1
ATOM 6423 N N . GLY B 1 245 ? -10.18 13.445 35.656 1 96.44 245 GLY B N 1
ATOM 6424 C CA . GLY B 1 245 ? -11.461 12.867 35.281 1 96.44 245 GLY B CA 1
ATOM 6425 C C . GLY B 1 245 ? -11.422 12.078 34 1 96.44 245 GLY B C 1
ATOM 6426 O O . GLY B 1 245 ? -12.414 12.031 33.25 1 96.44 245 GLY B O 1
ATOM 6427 N N . ILE B 1 246 ? -10.305 11.602 33.656 1 96.69 246 ILE B N 1
ATOM 6428 C CA . ILE B 1 246 ? -10.062 10.852 32.406 1 96.69 246 ILE B CA 1
ATOM 6429 C C . ILE B 1 246 ? -9.805 9.383 32.75 1 96.69 246 ILE B C 1
ATOM 6431 O O . ILE B 1 246 ? -9.055 9.078 33.688 1 96.69 246 ILE B O 1
ATOM 6435 N N . LYS B 1 247 ? -10.453 8.484 32.125 1 96.75 247 LYS B N 1
ATOM 6436 C CA . LYS B 1 247 ? -10.195 7.051 32.188 1 96.75 247 LYS B CA 1
ATOM 6437 C C . LYS B 1 247 ? -9.75 6.508 30.828 1 96.75 247 LYS B C 1
ATOM 6439 O O . LYS B 1 247 ? -10.477 6.621 29.844 1 96.75 247 LYS B O 1
ATOM 6444 N N . ILE B 1 248 ? -8.562 6.051 30.812 1 96.56 248 ILE B N 1
ATOM 6445 C CA . ILE B 1 248 ? -8.07 5.449 29.578 1 96.56 248 ILE B CA 1
ATOM 6446 C C . ILE B 1 248 ? -8.617 4.027 29.453 1 96.56 248 ILE B C 1
ATOM 6448 O O . ILE B 1 248 ? -8.336 3.168 30.281 1 96.56 248 ILE B O 1
ATOM 6452 N N . GLN B 1 249 ? -9.359 3.781 28.438 1 96.12 249 GLN B N 1
ATOM 6453 C CA . GLN B 1 249 ? -10.039 2.5 28.281 1 96.12 249 GLN B CA 1
ATOM 6454 C C . GLN B 1 249 ? -9.109 1.463 27.656 1 96.12 249 GLN B C 1
ATOM 6456 O O . GLN B 1 249 ? -9.086 0.306 28.078 1 96.12 249 GLN B O 1
ATOM 6461 N N . ARG B 1 250 ? -8.406 1.808 26.688 1 95.56 250 ARG B N 1
ATOM 6462 C CA . ARG B 1 250 ? -7.438 0.921 26.047 1 95.56 250 ARG B CA 1
ATOM 6463 C C . ARG B 1 250 ? -6.559 1.687 25.062 1 95.56 250 ARG B C 1
ATOM 6465 O O . ARG B 1 250 ? -6.934 2.762 24.594 1 95.56 250 ARG B O 1
ATOM 6472 N N . LEU B 1 251 ? -5.34 1.155 24.844 1 96.44 251 LEU B N 1
ATOM 6473 C CA . LEU B 1 251 ? -4.5 1.584 23.734 1 96.44 251 LEU B CA 1
ATOM 6474 C C . LEU B 1 251 ? -4.887 0.86 22.453 1 96.44 251 LEU B C 1
ATOM 6476 O O . LEU B 1 251 ? -5.199 -0.332 22.469 1 96.44 251 LEU B O 1
ATOM 6480 N N . LYS B 1 252 ? -4.922 1.597 21.375 1 95.31 252 LYS B N 1
ATOM 6481 C CA . LYS B 1 252 ? -5.324 1.023 20.094 1 95.31 252 LYS B CA 1
ATOM 6482 C C . LYS B 1 252 ? -4.211 0.157 19.516 1 95.31 252 LYS B C 1
ATOM 6484 O O . LYS B 1 252 ? -3.039 0.528 19.562 1 95.31 252 LYS B O 1
ATOM 6489 N N . GLU B 1 253 ? -4.543 -1.049 19.062 1 94.94 253 GLU B N 1
ATOM 6490 C CA . GLU B 1 253 ? -3.646 -1.879 18.25 1 94.94 253 GLU B CA 1
ATOM 6491 C C . GLU B 1 253 ? -3.754 -1.535 16.781 1 94.94 253 GLU B C 1
ATOM 6493 O O . GLU B 1 253 ? -4.746 -1.87 16.125 1 94.94 253 GLU B O 1
ATOM 6498 N N . LYS B 1 254 ? -2.703 -0.984 16.234 1 96.25 254 LYS B N 1
ATOM 6499 C CA . LYS B 1 254 ? -2.793 -0.384 14.914 1 96.25 254 LYS B CA 1
ATOM 6500 C C . LYS B 1 254 ? -1.854 -1.081 13.93 1 96.25 254 LYS B C 1
ATOM 6502 O O . LYS B 1 254 ? -0.89 -1.73 14.344 1 96.25 254 LYS B O 1
ATOM 6507 N N . LEU B 1 255 ? -2.123 -0.911 12.625 1 97.5 255 LEU B N 1
ATOM 6508 C CA . LEU B 1 255 ? -1.272 -1.385 11.547 1 97.5 255 LEU B CA 1
ATOM 6509 C C . LEU B 1 255 ? 0.124 -0.78 11.641 1 97.5 255 LEU B C 1
ATOM 6511 O O . LEU B 1 255 ? 1.123 -1.492 11.531 1 97.5 255 LEU B O 1
ATOM 6515 N N . GLY B 1 256 ? 0.235 0.438 11.797 1 96.81 256 GLY B N 1
ATOM 6516 C CA . GLY B 1 256 ? 1.458 1.216 11.922 1 96.81 256 GLY B CA 1
ATOM 6517 C C . GLY B 1 256 ? 1.398 2.24 13.039 1 96.81 256 GLY B C 1
ATOM 6518 O O . GLY B 1 256 ? 0.502 2.195 13.891 1 96.81 256 GLY B O 1
ATOM 6519 N N . THR B 1 257 ? 2.438 3.062 13.094 1 96.69 257 THR B N 1
ATOM 6520 C CA . THR B 1 257 ? 2.561 4.062 14.148 1 96.69 257 THR B CA 1
ATOM 6521 C C . THR B 1 257 ? 2.441 3.414 15.523 1 96.69 257 THR B C 1
ATOM 6523 O O . THR B 1 257 ? 1.739 3.926 16.391 1 96.69 257 THR B O 1
ATOM 6526 N N . ARG B 1 258 ? 3.057 2.328 15.648 1 95.94 258 ARG B N 1
ATOM 6527 C CA . ARG B 1 258 ? 2.891 1.477 16.828 1 95.94 258 ARG B CA 1
ATOM 6528 C C . ARG B 1 258 ? 3.496 2.129 18.062 1 95.94 258 ARG B C 1
ATOM 6530 O O . ARG B 1 258 ? 3.061 1.863 19.188 1 95.94 258 ARG B O 1
ATOM 6537 N N . ALA B 1 259 ? 4.449 3.031 17.828 1 96.38 259 ALA B N 1
ATOM 6538 C CA . ALA B 1 259 ? 5.105 3.709 18.953 1 96.38 259 ALA B CA 1
ATOM 6539 C C . ALA B 1 259 ? 4.207 4.801 19.531 1 96.38 259 ALA B C 1
ATOM 6541 O O . ALA B 1 259 ? 4.434 5.266 20.656 1 96.38 259 ALA B O 1
ATOM 6542 N N . LEU B 1 260 ? 3.252 5.266 18.797 1 96.62 260 LEU B N 1
ATOM 6543 C CA . LEU B 1 260 ? 2.34 6.328 19.203 1 96.62 260 LEU B CA 1
ATOM 6544 C C . LEU B 1 260 ? 1.254 5.785 20.125 1 96.62 260 LEU B C 1
ATOM 6546 O O . LEU B 1 260 ? 0.519 4.867 19.766 1 96.62 260 LEU B O 1
ATOM 6550 N N . PRO B 1 261 ? 1.135 6.285 21.375 1 96.69 261 PRO B N 1
ATOM 6551 C CA . PRO B 1 261 ? 0.101 5.789 22.281 1 96.69 261 PRO B CA 1
ATOM 6552 C C . PRO B 1 261 ? -1.287 6.336 21.953 1 96.69 261 PRO B C 1
ATOM 6554 O O . PRO B 1 261 ? -1.821 7.16 22.703 1 96.69 261 PRO B O 1
ATOM 6557 N N . THR B 1 262 ? -1.882 5.793 20.938 1 95.56 262 THR B N 1
ATOM 6558 C CA . THR B 1 262 ? -3.26 6.102 20.562 1 95.56 262 THR B CA 1
ATOM 6559 C C . THR B 1 262 ? -4.238 5.359 21.469 1 95.56 262 THR B C 1
ATOM 6561 O O . THR B 1 262 ? -4.113 4.152 21.672 1 95.56 262 THR B O 1
ATOM 6564 N N . ALA B 1 263 ? -5.238 6.113 22.047 1 96.19 263 ALA B N 1
ATOM 6565 C CA . ALA B 1 263 ? -6.066 5.477 23.078 1 96.19 263 ALA B CA 1
ATOM 6566 C C . ALA B 1 263 ? -7.535 5.859 22.906 1 96.19 263 ALA B C 1
ATOM 6568 O O . ALA B 1 263 ? -7.855 6.828 22.219 1 96.19 263 ALA B O 1
ATOM 6569 N N . GLU B 1 264 ? -8.406 5.039 23.469 1 95.38 264 GLU B N 1
ATOM 6570 C CA . GLU B 1 264 ? -9.789 5.379 23.797 1 95.38 264 GLU B CA 1
ATOM 6571 C C . GLU B 1 264 ? -9.891 5.934 25.219 1 95.38 264 GLU B C 1
ATOM 6573 O O . GLU B 1 264 ? -9.312 5.375 26.156 1 95.38 264 GLU B O 1
ATOM 6578 N N . VAL B 1 265 ? -10.633 7.008 25.266 1 96.25 265 VAL B N 1
ATOM 6579 C CA . VAL B 1 265 ? -10.656 7.68 26.562 1 96.25 265 VAL B CA 1
ATOM 6580 C C . VAL B 1 265 ? -12.102 8.031 26.938 1 96.25 265 VAL B C 1
ATOM 6582 O O . VAL B 1 265 ? -12.867 8.508 26.094 1 96.25 265 VAL B O 1
ATOM 6585 N N . LEU B 1 266 ? -12.453 7.695 28.156 1 97.19 266 LEU B N 1
ATOM 6586 C CA . LEU B 1 266 ? -13.703 8.156 28.75 1 97.19 266 LEU B CA 1
ATOM 6587 C C . LEU B 1 266 ? -13.492 9.43 29.562 1 97.19 266 LEU B C 1
ATOM 6589 O O . LEU B 1 266 ? -12.633 9.469 30.438 1 97.19 266 LEU B O 1
ATOM 6593 N N . LEU B 1 267 ? -14.156 10.477 29.141 1 97.5 267 LEU B N 1
ATOM 6594 C CA . LEU B 1 267 ? -14.227 11.68 29.969 1 97.5 267 LEU B CA 1
ATOM 6595 C C . LEU B 1 267 ? -15.344 11.57 31 1 97.5 267 LEU B C 1
ATOM 6597 O O . LEU B 1 267 ? -16.516 11.516 30.625 1 97.5 267 LEU B O 1
ATOM 6601 N N . ASP B 1 268 ? -14.969 11.438 32.188 1 97.31 268 ASP B N 1
ATOM 6602 C CA . ASP B 1 268 ? -15.906 11.266 33.312 1 97.31 268 ASP B CA 1
ATOM 6603 C C . ASP B 1 268 ? -15.805 12.422 34.281 1 97.31 268 ASP B C 1
ATOM 6605 O O . ASP B 1 268 ? -15.398 12.227 35.438 1 97.31 268 ASP B O 1
ATOM 6609 N N . GLY B 1 269 ? -16.297 13.523 33.844 1 97.56 269 GLY B N 1
ATOM 6610 C CA . GLY B 1 269 ? -16.219 14.727 34.656 1 97.56 269 GLY B CA 1
ATOM 6611 C C . GLY B 1 269 ? -14.891 15.445 34.531 1 97.56 269 GLY B C 1
ATOM 6612 O O . GLY B 1 269 ? -14.398 15.992 35.531 1 97.56 269 GLY B O 1
ATOM 6613 N N . ALA B 1 270 ? -14.273 15.422 33.438 1 97.69 270 ALA B N 1
ATOM 6614 C CA . ALA B 1 270 ? -13.008 16.125 33.219 1 97.69 270 ALA B CA 1
ATOM 6615 C C . ALA B 1 270 ? -13.203 17.641 33.281 1 97.69 270 ALA B C 1
ATOM 6617 O O . ALA B 1 270 ? -14.07 18.188 32.594 1 97.69 270 ALA B O 1
ATOM 6618 N N . ARG B 1 271 ? -12.438 18.234 34.062 1 97.25 271 ARG B N 1
ATOM 6619 C CA . ARG B 1 271 ? -12.531 19.688 34.188 1 97.25 271 ARG B CA 1
ATOM 6620 C C . ARG B 1 271 ? -11.852 20.375 33 1 97.25 271 ARG B C 1
ATOM 6622 O O . ARG B 1 271 ? -10.719 20.047 32.656 1 97.25 271 ARG B O 1
ATOM 6629 N N . ALA B 1 272 ? -12.562 21.328 32.406 1 97.25 272 ALA B N 1
ATOM 6630 C CA . ALA B 1 272 ? -12.055 21.969 31.188 1 97.25 272 ALA B CA 1
ATOM 6631 C C . ALA B 1 272 ? -12.453 23.453 31.156 1 97.25 272 ALA B C 1
ATOM 6633 O O . ALA B 1 272 ? -13.289 23.891 31.953 1 97.25 272 ALA B O 1
ATOM 6634 N N . HIS B 1 273 ? -11.82 24.141 30.281 1 97.19 273 HIS B N 1
ATOM 6635 C CA . HIS B 1 273 ? -12.117 25.562 30.078 1 97.19 273 HIS B CA 1
ATOM 6636 C C . HIS B 1 273 ? -12.602 25.828 28.656 1 97.19 273 HIS B C 1
ATOM 6638 O O . HIS B 1 273 ? -11.992 25.359 27.688 1 97.19 273 HIS B O 1
ATOM 6644 N N . LEU B 1 274 ? -13.75 26.516 28.594 1 97.5 274 LEU B N 1
ATOM 6645 C CA . LEU B 1 274 ? -14.25 26.953 27.297 1 97.5 274 LEU B CA 1
ATOM 6646 C C . LEU B 1 274 ? -13.32 28 26.688 1 97.5 274 LEU B C 1
ATOM 6648 O O . LEU B 1 274 ? -12.992 29 27.328 1 97.5 274 LEU B O 1
ATOM 6652 N N . ILE B 1 275 ? -12.906 27.766 25.438 1 96.38 275 ILE B N 1
ATOM 6653 C CA . ILE B 1 275 ? -11.922 28.719 24.906 1 96.38 275 ILE B CA 1
ATOM 6654 C C . ILE B 1 275 ? -12.438 29.312 23.609 1 96.38 275 ILE B C 1
ATOM 6656 O O . ILE B 1 275 ? -11.82 30.234 23.047 1 96.38 275 ILE B O 1
ATOM 6660 N N . SER B 1 276 ? -13.477 28.844 23.078 1 95 276 SER B N 1
ATOM 6661 C CA . SER B 1 276 ? -14.133 29.422 21.906 1 95 276 SER B CA 1
ATOM 6662 C C . SER B 1 276 ? -15.414 30.156 22.312 1 95 276 SER B C 1
ATOM 6664 O O . SER B 1 276 ? -15.891 30.016 23.438 1 95 276 SER B O 1
ATOM 6666 N N . VAL B 1 277 ? -15.859 30.938 21.281 1 94.56 277 VAL B N 1
ATOM 6667 C CA . VAL B 1 277 ? -17.25 31.344 21.422 1 94.56 277 VAL B CA 1
ATOM 6668 C C . VAL B 1 277 ? -18.156 30.125 21.391 1 94.56 277 VAL B C 1
ATOM 6670 O O . VAL B 1 277 ? -17.922 29.172 20.641 1 94.56 277 VAL B O 1
ATOM 6673 N N . GLU B 1 278 ? -19.141 30.141 22.375 1 95.06 278 GLU B N 1
ATOM 6674 C CA . GLU B 1 278 ? -20.062 29.016 22.453 1 95.06 278 GLU B CA 1
ATOM 6675 C C . GLU B 1 278 ? -20.641 28.703 21.078 1 95.06 278 GLU B C 1
ATOM 6677 O O . GLU B 1 278 ? -21.109 29.594 20.359 1 95.06 278 GLU B O 1
ATOM 6682 N N . GLY B 1 279 ? -20.562 27.469 20.719 1 94.69 279 GLY B N 1
ATOM 6683 C CA . GLY B 1 279 ? -21.125 27.031 19.453 1 94.69 279 GLY B CA 1
ATOM 6684 C C . GLY B 1 279 ? -20.203 27.266 18.281 1 94.69 279 GLY B C 1
ATOM 6685 O O . GLY B 1 279 ? -20.516 26.875 17.141 1 94.69 279 GLY B O 1
ATOM 6686 N N . GLN B 1 280 ? -19.062 27.828 18.516 1 95.5 280 GLN B N 1
ATOM 6687 C CA . GLN B 1 280 ? -18.141 28.141 17.438 1 95.5 280 GLN B CA 1
ATOM 6688 C C . GLN B 1 280 ? -16.828 27.359 17.562 1 95.5 280 GLN B C 1
ATOM 6690 O O . GLN B 1 280 ? -15.758 27.891 17.281 1 95.5 280 GLN B O 1
ATOM 6695 N N . GLY B 1 281 ? -16.938 26.188 18.047 1 95.06 281 GLY B N 1
ATOM 6696 C CA . GLY B 1 281 ? -15.758 25.359 18.266 1 95.06 281 GLY B CA 1
ATOM 6697 C C . GLY B 1 281 ? -15.078 24.953 16.984 1 95.06 281 GLY B C 1
ATOM 6698 O O . GLY B 1 281 ? -13.852 24.875 16.906 1 95.06 281 GLY B O 1
ATOM 6699 N N . ILE B 1 282 ? -15.805 24.719 15.883 1 93.31 282 ILE B N 1
ATOM 6700 C CA . ILE B 1 282 ? -15.32 24.125 14.648 1 93.31 282 ILE B CA 1
ATOM 6701 C C . ILE B 1 282 ? -14.398 25.094 13.922 1 93.31 282 ILE B C 1
ATOM 6703 O O 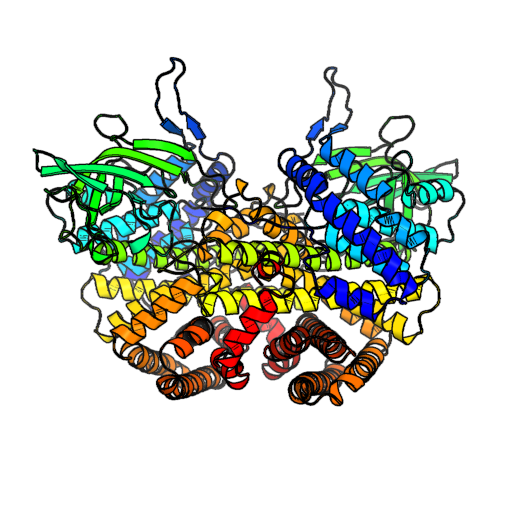. ILE B 1 282 ? -13.305 24.734 13.492 1 93.31 282 ILE B O 1
ATOM 6707 N N . PRO B 1 283 ? -14.742 26.359 13.805 1 92.75 283 PRO B N 1
ATOM 6708 C CA . PRO B 1 283 ? -13.844 27.297 13.133 1 92.75 283 PRO B CA 1
ATOM 6709 C C . PRO B 1 283 ? -12.492 27.406 13.82 1 92.75 283 PRO B C 1
ATOM 6711 O O . PRO B 1 283 ? -11.477 27.641 13.156 1 92.75 283 PRO B O 1
ATOM 6714 N N . TYR B 1 284 ? -12.484 27.25 15.086 1 93.06 284 TYR B N 1
ATOM 6715 C CA . TYR B 1 284 ? -11.234 27.391 15.82 1 93.06 284 TYR B CA 1
ATOM 6716 C C . TYR B 1 284 ? -10.375 26.141 15.695 1 93.06 284 TYR B C 1
ATOM 6718 O O . TYR B 1 284 ? -9.172 26.234 15.422 1 93.06 284 TYR B O 1
ATOM 6726 N N . ILE B 1 285 ? -11.031 25.031 15.844 1 94.19 285 ILE B N 1
ATOM 6727 C CA . ILE B 1 285 ? -10.242 23.797 15.82 1 94.19 285 ILE B CA 1
ATOM 6728 C C . ILE B 1 285 ? -9.773 23.516 14.391 1 94.19 285 ILE B C 1
ATOM 6730 O O . ILE B 1 285 ? -8.836 22.75 14.18 1 94.19 285 ILE B O 1
ATOM 6734 N N . ALA B 1 286 ? -10.398 24.156 13.383 1 92.69 286 ALA B N 1
ATOM 6735 C CA . ALA B 1 286 ? -9.984 24.016 11.992 1 92.69 286 ALA B CA 1
ATOM 6736 C C . ALA B 1 286 ? -8.539 24.469 11.805 1 92.69 286 ALA B C 1
ATOM 6738 O O . ALA B 1 286 ? -7.809 23.922 10.977 1 92.69 286 ALA B O 1
ATOM 6739 N N . ASN B 1 287 ? -8.102 25.438 12.609 1 93.81 287 ASN B N 1
ATOM 6740 C CA . ASN B 1 287 ? -6.707 25.859 12.578 1 93.81 287 ASN B CA 1
ATOM 6741 C C . ASN B 1 287 ? -5.762 24.719 12.906 1 93.81 287 ASN B C 1
ATOM 6743 O O . ASN B 1 287 ? -4.719 24.562 12.266 1 93.81 287 ASN B O 1
ATOM 6747 N N . MET B 1 288 ? -6.121 24.031 13.883 1 95.69 288 MET B N 1
ATOM 6748 C CA . MET B 1 288 ? -5.332 22.875 14.289 1 95.69 288 MET B CA 1
ATOM 6749 C C . MET B 1 288 ? -5.328 21.797 13.203 1 95.69 288 MET B C 1
ATOM 6751 O O . MET B 1 288 ? -4.285 21.234 12.891 1 95.69 288 MET B O 1
ATOM 6755 N N . LEU B 1 289 ? -6.473 21.625 12.602 1 94.94 289 LEU B N 1
ATOM 6756 C CA . LEU B 1 289 ? -6.609 20.641 11.531 1 94.94 289 LEU B CA 1
ATOM 6757 C C . LEU B 1 289 ? -5.734 21 10.336 1 94.94 289 LEU B C 1
ATOM 6759 O O . LEU B 1 289 ? -5.109 20.125 9.734 1 94.94 289 LEU B O 1
ATOM 6763 N N . ASN B 1 290 ? -5.719 22.188 9.992 1 96.94 290 ASN B N 1
ATOM 6764 C CA . ASN B 1 290 ? -4.926 22.641 8.859 1 96.94 290 ASN B CA 1
ATOM 6765 C C . ASN B 1 290 ? -3.432 22.469 9.109 1 96.94 290 ASN B C 1
ATOM 6767 O O . ASN B 1 290 ? -2.688 22.078 8.211 1 96.94 290 ASN B O 1
ATOM 6771 N N . ILE B 1 291 ? -2.99 22.766 10.32 1 98.44 291 ILE B N 1
ATOM 6772 C CA . ILE B 1 291 ? -1.594 22.547 10.68 1 98.44 291 ILE B CA 1
ATOM 6773 C C . ILE B 1 291 ? -1.259 21.062 10.57 1 98.44 291 ILE B C 1
ATOM 6775 O O . ILE B 1 291 ? -0.226 20.703 10.008 1 98.44 291 ILE B O 1
ATOM 6779 N N . ALA B 1 292 ? -2.133 20.25 11.125 1 97.69 292 ALA B N 1
ATOM 6780 C CA . ALA B 1 292 ? -1.92 18.812 11.094 1 97.69 292 ALA B CA 1
ATOM 6781 C C . ALA B 1 292 ? -1.848 18.297 9.664 1 97.69 292 ALA B C 1
ATOM 6783 O O . ALA B 1 292 ? -1.083 17.375 9.367 1 97.69 292 ALA B O 1
ATOM 6784 N N . ARG B 1 293 ? -2.652 18.844 8.766 1 98.5 293 ARG B N 1
ATOM 6785 C CA . ARG B 1 293 ? -2.641 18.438 7.367 1 98.5 293 ARG B CA 1
ATOM 6786 C C . ARG B 1 293 ? -1.324 18.812 6.695 1 98.5 293 ARG B C 1
ATOM 6788 O O . ARG B 1 293 ? -0.833 18.094 5.828 1 98.5 293 ARG B O 1
ATOM 6795 N N . ILE B 1 294 ? -0.771 19.953 7.066 1 98.81 294 ILE B N 1
ATOM 6796 C CA . ILE B 1 294 ? 0.537 20.344 6.547 1 98.81 294 ILE B CA 1
ATOM 6797 C C . ILE B 1 294 ? 1.594 19.344 7.035 1 98.81 294 ILE B C 1
ATOM 6799 O O . ILE B 1 294 ? 2.42 18.875 6.25 1 98.81 294 ILE B O 1
ATOM 6803 N N . TYR B 1 295 ? 1.55 19.016 8.344 1 98.69 295 TYR B N 1
ATOM 6804 C CA . TYR B 1 295 ? 2.447 18 8.883 1 98.69 295 TYR B CA 1
ATOM 6805 C C . TYR B 1 295 ? 2.297 16.672 8.141 1 98.69 295 TYR B C 1
ATOM 6807 O O . TYR B 1 295 ? 3.283 15.977 7.891 1 98.69 295 TYR B O 1
ATOM 6815 N N . ASN B 1 296 ? 1.056 16.359 7.84 1 98.62 296 ASN B N 1
ATOM 6816 C CA . ASN B 1 296 ? 0.781 15.133 7.094 1 98.62 296 ASN B CA 1
ATOM 6817 C C . ASN B 1 296 ? 1.507 15.125 5.75 1 98.62 296 ASN B C 1
ATOM 6819 O O . ASN B 1 296 ? 2.123 14.125 5.383 1 98.62 296 ASN B O 1
ATOM 6823 N N . SER B 1 297 ? 1.466 16.219 5.016 1 98.81 297 SER B N 1
ATOM 6824 C CA . SER B 1 297 ? 2.111 16.344 3.711 1 98.81 297 SER B CA 1
ATOM 6825 C C . SER B 1 297 ? 3.631 16.281 3.838 1 98.81 297 SER B C 1
ATOM 6827 O O . SER B 1 297 ? 4.305 15.648 3.021 1 98.81 297 SER B O 1
ATOM 6829 N N . VAL B 1 298 ? 4.152 16.906 4.84 1 98.81 298 VAL B N 1
ATOM 6830 C CA . VAL B 1 298 ? 5.59 16.906 5.086 1 98.81 298 VAL B CA 1
ATOM 6831 C C . VAL B 1 298 ? 6.051 15.492 5.445 1 98.81 298 VAL B C 1
ATOM 6833 O O . VAL B 1 298 ? 7.117 15.047 5.008 1 98.81 298 VAL B O 1
ATOM 6836 N N . SER B 1 299 ? 5.242 14.812 6.25 1 98.69 299 SER B N 1
ATOM 6837 C CA . SER B 1 299 ? 5.551 13.438 6.625 1 98.69 299 SER B CA 1
ATOM 6838 C C . SER B 1 299 ? 5.562 12.523 5.402 1 98.69 299 SER B C 1
ATOM 6840 O O . SER B 1 299 ? 6.398 11.625 5.305 1 98.69 299 SER B O 1
ATOM 6842 N N . ALA B 1 300 ? 4.605 12.766 4.488 1 98.81 300 ALA B N 1
ATOM 6843 C CA . ALA B 1 300 ? 4.578 12.008 3.244 1 98.81 300 ALA B CA 1
ATOM 6844 C C . ALA B 1 300 ? 5.875 12.188 2.461 1 98.81 300 ALA B C 1
ATOM 6846 O O . ALA B 1 300 ? 6.508 11.211 2.062 1 98.81 300 ALA B O 1
ATOM 6847 N N . ALA B 1 301 ? 6.297 13.422 2.275 1 98.81 301 ALA B N 1
ATOM 6848 C CA . ALA B 1 301 ? 7.516 13.734 1.526 1 98.81 301 ALA B CA 1
ATOM 6849 C C . ALA B 1 301 ? 8.742 13.125 2.197 1 98.81 301 ALA B C 1
ATOM 6851 O O . ALA B 1 301 ? 9.602 12.539 1.527 1 98.81 301 ALA B O 1
ATOM 6852 N N . GLY B 1 302 ? 8.828 13.281 3.504 1 98.56 302 GLY B N 1
ATOM 6853 C CA . GLY B 1 302 ? 9.961 12.742 4.238 1 98.56 302 GLY B CA 1
ATOM 6854 C C . GLY B 1 302 ? 10.055 11.227 4.156 1 98.56 302 GLY B C 1
ATOM 6855 O O . GLY B 1 302 ? 11.148 10.672 4.035 1 98.56 302 GLY B O 1
ATOM 6856 N N . SER B 1 303 ? 8.914 10.531 4.238 1 98.56 303 SER B N 1
ATOM 6857 C CA . SER B 1 303 ? 8.891 9.07 4.164 1 98.56 303 SER B CA 1
ATOM 6858 C C . SER B 1 303 ? 9.312 8.578 2.781 1 98.56 303 SER B C 1
ATOM 6860 O O . SER B 1 303 ? 10.031 7.59 2.662 1 98.56 303 SER B O 1
ATOM 6862 N N . MET B 1 304 ? 8.836 9.281 1.737 1 98.75 304 MET B N 1
ATOM 6863 C CA . MET B 1 304 ? 9.258 8.938 0.382 1 98.75 304 MET B CA 1
ATOM 6864 C C . MET B 1 304 ? 10.766 9.109 0.217 1 98.75 304 MET B C 1
ATOM 6866 O O . MET B 1 304 ? 11.43 8.242 -0.354 1 98.75 304 MET B O 1
ATOM 6870 N N . ARG B 1 305 ? 11.305 10.227 0.762 1 98.12 305 ARG B N 1
ATOM 6871 C CA . ARG B 1 305 ? 12.742 10.484 0.675 1 98.12 305 ARG B CA 1
ATOM 6872 C C . ARG B 1 305 ? 13.539 9.359 1.33 1 98.12 305 ARG B C 1
ATOM 6874 O O . ARG B 1 305 ? 14.539 8.898 0.779 1 98.12 305 ARG B O 1
ATOM 6881 N N . ARG B 1 306 ? 13.062 8.875 2.439 1 97.31 306 ARG B N 1
ATOM 6882 C CA . ARG B 1 306 ? 13.75 7.832 3.191 1 97.31 306 ARG B CA 1
ATOM 6883 C C . ARG B 1 306 ? 13.859 6.547 2.375 1 97.31 306 ARG B C 1
ATOM 6885 O O . ARG B 1 306 ? 14.945 5.984 2.238 1 97.31 306 ARG B O 1
ATOM 6892 N N . ILE B 1 307 ? 12.797 6.062 1.823 1 98.19 307 ILE B N 1
ATOM 6893 C CA . ILE B 1 307 ? 12.797 4.773 1.136 1 98.19 307 ILE B CA 1
ATOM 6894 C C . ILE B 1 307 ? 13.578 4.891 -0.172 1 98.19 307 ILE B C 1
ATOM 6896 O O . ILE B 1 307 ? 14.227 3.934 -0.605 1 98.19 307 ILE B O 1
ATOM 6900 N N . VAL B 1 308 ? 13.508 6.043 -0.837 1 98 308 VAL B N 1
ATOM 6901 C CA . VAL B 1 308 ? 14.25 6.25 -2.076 1 98 308 VAL B CA 1
ATOM 6902 C C . VAL B 1 308 ? 15.742 6.27 -1.784 1 98 308 VAL B C 1
ATOM 6904 O O . VAL B 1 308 ? 16.531 5.672 -2.518 1 98 308 VAL B O 1
ATOM 6907 N N . ASP B 1 309 ? 16.125 6.938 -0.671 1 96.69 309 ASP B N 1
ATOM 6908 C CA . ASP B 1 309 ? 17.531 7 -0.279 1 96.69 309 ASP B CA 1
ATOM 6909 C C . ASP B 1 309 ? 18.062 5.605 0.041 1 96.69 309 ASP B C 1
ATOM 6911 O O . ASP B 1 309 ? 19.172 5.258 -0.366 1 96.69 309 ASP B O 1
ATOM 6915 N N . LEU B 1 310 ? 17.312 4.848 0.736 1 97.06 310 LEU B N 1
ATOM 6916 C CA . LEU B 1 310 ? 17.75 3.498 1.092 1 97.06 310 LEU B CA 1
ATOM 6917 C C . LEU B 1 310 ? 17.859 2.617 -0.148 1 97.06 310 LEU B C 1
ATOM 6919 O O . LEU B 1 310 ? 18.812 1.854 -0.29 1 97.06 310 LEU B O 1
ATOM 6923 N N . ALA B 1 311 ? 16.906 2.709 -1.03 1 97.5 311 ALA B N 1
ATOM 6924 C CA . ALA B 1 311 ? 16.891 1.886 -2.238 1 97.5 311 ALA B CA 1
ATOM 6925 C C . ALA B 1 311 ? 18.062 2.24 -3.154 1 97.5 311 ALA B C 1
ATOM 6927 O O . ALA B 1 311 ? 18.656 1.357 -3.771 1 97.5 311 ALA B O 1
ATOM 6928 N N . ARG B 1 312 ? 18.312 3.553 -3.277 1 96.06 312 ARG B N 1
ATOM 6929 C CA . ARG B 1 312 ? 19.406 3.973 -4.141 1 96.06 312 ARG B CA 1
ATOM 6930 C C . ARG B 1 312 ? 20.75 3.445 -3.621 1 96.06 312 ARG B C 1
ATOM 6932 O O . ARG B 1 312 ? 21.594 3.012 -4.402 1 96.06 312 ARG B O 1
ATOM 6939 N N . ASP B 1 313 ? 20.953 3.486 -2.295 1 96.31 313 ASP B N 1
ATOM 6940 C CA . ASP B 1 313 ? 22.188 2.949 -1.724 1 96.31 313 ASP B CA 1
ATOM 6941 C C . ASP B 1 313 ? 22.25 1.433 -1.886 1 96.31 313 ASP B C 1
ATOM 6943 O O . ASP B 1 313 ? 23.297 0.884 -2.232 1 96.31 313 ASP B O 1
ATOM 6947 N N . TYR B 1 314 ? 21.188 0.756 -1.654 1 96.31 314 TYR B N 1
ATOM 6948 C CA . TYR B 1 314 ? 21.125 -0.696 -1.776 1 96.31 314 TYR B CA 1
ATOM 6949 C C . TYR B 1 314 ? 21.469 -1.142 -3.191 1 96.31 314 TYR B C 1
ATOM 6951 O O . TYR B 1 314 ? 22.094 -2.184 -3.385 1 96.31 314 TYR B O 1
ATOM 6959 N N . ALA B 1 315 ? 21.078 -0.327 -4.156 1 96.38 315 ALA B N 1
ATOM 6960 C CA . ALA B 1 315 ? 21.297 -0.654 -5.562 1 96.38 315 ALA B CA 1
ATOM 6961 C C . ALA B 1 315 ? 22.797 -0.644 -5.891 1 96.38 315 ALA B C 1
ATOM 6963 O O . ALA B 1 315 ? 23.219 -1.23 -6.891 1 96.38 315 ALA B O 1
ATOM 6964 N N . THR B 1 316 ? 23.625 0.04 -5.047 1 95.5 316 THR B N 1
ATOM 6965 C CA . THR B 1 316 ? 25.062 0.064 -5.27 1 95.5 316 THR B CA 1
ATOM 6966 C C . THR B 1 316 ? 25.734 -1.148 -4.625 1 95.5 316 THR B C 1
ATOM 6968 O O . THR B 1 316 ? 26.875 -1.461 -4.922 1 95.5 316 THR B O 1
ATOM 6971 N N . LYS B 1 317 ? 25.031 -1.856 -3.816 1 93.62 317 LYS B N 1
ATOM 6972 C CA . LYS B 1 317 ? 25.625 -2.93 -3.016 1 93.62 317 LYS B CA 1
ATOM 6973 C C . LYS B 1 317 ? 25.141 -4.297 -3.5 1 93.62 317 LYS B C 1
ATOM 6975 O O . LYS B 1 317 ? 25.922 -5.25 -3.553 1 93.62 317 LYS B O 1
ATOM 6980 N N . ARG B 1 318 ? 23.922 -4.395 -3.854 1 92.81 318 ARG B N 1
ATOM 6981 C CA . ARG B 1 318 ? 23.328 -5.664 -4.258 1 92.81 318 ARG B CA 1
ATOM 6982 C C . ARG B 1 318 ? 23.672 -5.984 -5.711 1 92.81 318 ARG B C 1
ATOM 6984 O O . ARG B 1 318 ? 23.453 -5.16 -6.602 1 92.81 318 ARG B O 1
ATOM 6991 N N . GLU B 1 319 ? 24.203 -7.141 -5.91 1 92.5 319 GLU B N 1
ATOM 6992 C CA . GLU B 1 319 ? 24.484 -7.621 -7.258 1 92.5 319 GLU B CA 1
ATOM 6993 C C . GLU B 1 319 ? 23.516 -8.719 -7.672 1 92.5 319 GLU B C 1
ATOM 6995 O O . GLU B 1 319 ? 23.141 -9.57 -6.855 1 92.5 319 GLU B O 1
ATOM 7000 N N . ALA B 1 320 ? 23.031 -8.648 -8.844 1 89.81 320 ALA B N 1
ATOM 7001 C CA . ALA B 1 320 ? 22.219 -9.672 -9.484 1 89.81 320 ALA B CA 1
ATOM 7002 C C . ALA B 1 320 ? 22.516 -9.75 -10.977 1 89.81 320 ALA B C 1
ATOM 7004 O O . ALA B 1 320 ? 22.734 -8.727 -11.625 1 89.81 320 ALA B O 1
ATOM 7005 N N . PHE B 1 321 ? 22.516 -10.984 -11.469 1 90.69 321 PHE B N 1
ATOM 7006 C CA . PHE B 1 321 ? 22.75 -11.25 -12.883 1 90.69 321 PHE B CA 1
ATOM 7007 C C . PHE B 1 321 ? 24.062 -10.625 -13.344 1 90.69 321 PHE B C 1
ATOM 7009 O O . PHE B 1 321 ? 24.109 -10.031 -14.422 1 90.69 321 PHE B O 1
ATOM 7016 N N . GLY B 1 322 ? 25.047 -10.562 -12.492 1 89.44 322 GLY B N 1
ATOM 7017 C CA . GLY B 1 322 ? 26.422 -10.25 -12.875 1 89.44 322 GLY B CA 1
ATOM 7018 C C . GLY B 1 322 ? 26.766 -8.781 -12.695 1 89.44 322 GLY B C 1
ATOM 7019 O O . GLY B 1 322 ? 27.906 -8.383 -12.938 1 89.44 322 GLY B O 1
ATOM 7020 N N . LYS B 1 323 ? 25.812 -7.996 -12.227 1 92.62 323 LYS B N 1
ATOM 7021 C CA . LYS B 1 323 ? 26.109 -6.578 -12.039 1 92.62 323 LYS B CA 1
ATOM 7022 C C . LYS B 1 323 ? 25.297 -5.988 -10.898 1 92.62 323 LYS B C 1
ATOM 7024 O O . LYS B 1 323 ? 24.281 -6.566 -10.484 1 92.62 323 LYS B O 1
ATOM 7029 N N . PRO B 1 324 ? 25.781 -4.797 -10.359 1 94.62 324 PRO B N 1
ATOM 7030 C CA . PRO B 1 324 ? 24.984 -4.121 -9.328 1 94.62 324 PRO B CA 1
ATOM 7031 C C . PRO B 1 324 ? 23.609 -3.68 -9.844 1 94.62 324 PRO B C 1
ATOM 7033 O O . PRO B 1 324 ? 23.469 -3.352 -11.023 1 94.62 324 PRO B O 1
ATOM 7036 N N . LEU B 1 325 ? 22.609 -3.652 -8.961 1 94.69 325 LEU B N 1
ATOM 7037 C CA . LEU B 1 325 ? 21.25 -3.26 -9.336 1 94.69 325 LEU B CA 1
ATOM 7038 C C . LEU B 1 325 ? 21.25 -1.906 -10.039 1 94.69 325 LEU B C 1
ATOM 7040 O O . LEU B 1 325 ? 20.453 -1.677 -10.953 1 94.69 325 LEU B O 1
ATOM 7044 N N . LYS B 1 326 ? 22.156 -0.959 -9.641 1 96.06 326 LYS B N 1
ATOM 7045 C CA . LYS B 1 326 ? 22.188 0.389 -10.195 1 96.06 326 LYS B CA 1
ATOM 7046 C C . LYS B 1 326 ? 22.562 0.359 -11.68 1 96.06 326 LYS B C 1
ATOM 7048 O O . LYS B 1 326 ? 22.375 1.347 -12.391 1 96.06 326 LYS B O 1
ATOM 7053 N N . ASP B 1 327 ? 23.109 -0.749 -12.125 1 95.06 327 ASP B N 1
ATOM 7054 C CA . ASP B 1 327 ? 23.531 -0.862 -13.516 1 95.06 327 ASP B CA 1
ATOM 7055 C C . ASP B 1 327 ? 22.469 -1.555 -14.367 1 95.06 327 ASP B C 1
ATOM 7057 O O . ASP B 1 327 ? 22.688 -1.808 -15.555 1 95.06 327 ASP B O 1
ATOM 7061 N N . HIS B 1 328 ? 21.359 -1.961 -13.805 1 93.69 328 HIS B N 1
ATOM 7062 C CA . HIS B 1 328 ? 20.219 -2.471 -14.555 1 93.69 328 HIS B CA 1
ATOM 7063 C C . HIS B 1 328 ? 19.266 -1.346 -14.93 1 93.69 328 HIS B C 1
ATOM 7065 O O . HIS B 1 328 ? 18.594 -0.785 -14.062 1 93.69 328 HIS B O 1
ATOM 7071 N N . PRO B 1 329 ? 19.078 -1.075 -16.234 1 92.38 329 PRO B N 1
ATOM 7072 C CA . PRO B 1 329 ? 18.312 0.094 -16.672 1 92.38 329 PRO B CA 1
ATOM 7073 C C . PRO B 1 329 ? 16.875 0.078 -16.156 1 92.38 329 PRO B C 1
ATOM 7075 O O . PRO B 1 329 ? 16.344 1.122 -15.773 1 92.38 329 PRO B O 1
ATOM 7078 N N . LEU B 1 330 ? 16.234 -1.041 -16.188 1 94.12 330 LEU B N 1
ATOM 7079 C CA . LEU B 1 330 ? 14.852 -1.132 -15.742 1 94.12 330 LEU B CA 1
ATOM 7080 C C . LEU B 1 330 ? 14.727 -0.788 -14.258 1 94.12 330 LEU B C 1
ATOM 7082 O O . LEU B 1 330 ? 13.773 -0.122 -13.852 1 94.12 330 LEU B O 1
ATOM 7086 N N . HIS B 1 331 ? 15.672 -1.29 -13.453 1 95.56 331 HIS B N 1
ATOM 7087 C CA . HIS B 1 331 ? 15.688 -0.963 -12.031 1 95.56 331 HIS B CA 1
ATOM 7088 C C . HIS B 1 331 ? 15.883 0.533 -11.812 1 95.56 331 HIS B C 1
ATOM 7090 O O . HIS B 1 331 ? 15.195 1.143 -10.984 1 95.56 331 HIS B O 1
ATOM 7096 N N . MET B 1 332 ? 16.797 1.144 -12.586 1 95.56 332 MET B N 1
ATOM 7097 C CA . MET B 1 332 ? 17.094 2.568 -12.461 1 95.56 332 MET B CA 1
ATOM 7098 C C . MET B 1 332 ? 15.883 3.406 -12.867 1 95.56 332 MET B C 1
ATOM 7100 O O . MET B 1 332 ? 15.625 4.453 -12.273 1 95.56 332 MET B O 1
ATOM 7104 N N . GLN B 1 333 ? 15.195 2.943 -13.883 1 95 333 GLN B N 1
ATOM 7105 C CA . GLN B 1 333 ? 13.984 3.643 -14.289 1 95 333 GLN B CA 1
ATOM 7106 C C . GLN B 1 333 ? 12.945 3.643 -13.164 1 95 333 GLN B C 1
ATOM 7108 O O . GLN B 1 333 ? 12.266 4.648 -12.945 1 95 333 GLN B O 1
ATOM 7113 N N . THR B 1 334 ? 12.805 2.527 -12.477 1 96.25 334 THR B N 1
ATOM 7114 C CA . THR B 1 334 ? 11.883 2.439 -11.344 1 96.25 334 THR B CA 1
ATOM 7115 C C . THR B 1 334 ? 12.273 3.434 -10.258 1 96.25 334 THR B C 1
ATOM 7117 O O . THR B 1 334 ? 11.422 4.172 -9.75 1 96.25 334 THR B O 1
ATOM 7120 N N . LEU B 1 335 ? 13.57 3.506 -9.914 1 97.94 335 LEU B N 1
ATOM 7121 C CA . LEU B 1 335 ? 14.055 4.434 -8.898 1 97.94 335 LEU B CA 1
ATOM 7122 C C . LEU B 1 335 ? 13.828 5.879 -9.328 1 97.94 335 LEU B C 1
ATOM 7124 O O . LEU B 1 335 ? 13.492 6.73 -8.5 1 97.94 335 LEU B O 1
ATOM 7128 N N . THR B 1 336 ? 13.977 6.129 -10.617 1 97.44 336 THR B N 1
ATOM 7129 C CA . THR B 1 336 ? 13.789 7.473 -11.148 1 97.44 336 THR B CA 1
ATOM 7130 C C . THR B 1 336 ? 12.344 7.918 -11 1 97.44 336 THR B C 1
ATOM 7132 O O . THR B 1 336 ? 12.07 9.055 -10.594 1 97.44 336 THR B O 1
ATOM 7135 N N . ARG B 1 337 ? 11.453 7.02 -11.328 1 96.69 337 ARG B N 1
ATOM 7136 C CA . ARG B 1 337 ? 10.039 7.344 -11.18 1 96.69 337 ARG B CA 1
ATOM 7137 C C . ARG B 1 337 ? 9.703 7.645 -9.727 1 96.69 337 ARG B C 1
ATOM 7139 O O . ARG B 1 337 ? 8.93 8.57 -9.438 1 96.69 337 ARG B O 1
ATOM 7146 N N . MET B 1 338 ? 10.25 6.926 -8.797 1 98.31 338 MET B N 1
ATOM 7147 C CA . MET B 1 338 ? 10.055 7.18 -7.375 1 98.31 338 MET B CA 1
ATOM 7148 C C . MET B 1 338 ? 10.648 8.523 -6.973 1 98.31 338 MET B C 1
ATOM 7150 O O . MET B 1 338 ? 10.039 9.273 -6.207 1 98.31 338 MET B O 1
ATOM 7154 N N . GLU B 1 339 ? 11.805 8.812 -7.492 1 98.38 339 GLU B N 1
ATOM 7155 C CA . GLU B 1 339 ? 12.492 10.055 -7.18 1 98.38 339 GLU B CA 1
ATOM 7156 C C . GLU B 1 339 ? 11.68 11.266 -7.641 1 98.38 339 GLU B C 1
ATOM 7158 O O . GLU B 1 339 ? 11.57 12.258 -6.918 1 98.38 339 GLU B O 1
ATOM 7163 N N . VAL B 1 340 ? 11.094 11.188 -8.789 1 98.25 340 VAL B N 1
ATOM 7164 C CA . VAL B 1 340 ? 10.32 12.289 -9.352 1 98.25 340 VAL B CA 1
ATOM 7165 C C . VAL B 1 340 ? 9.102 12.555 -8.477 1 98.25 340 VAL B C 1
ATOM 7167 O O . VAL B 1 340 ? 8.789 13.711 -8.164 1 98.25 340 VAL B O 1
ATOM 7170 N N . GLN B 1 341 ? 8.422 11.477 -8.055 1 98.56 341 GLN B N 1
ATOM 7171 C CA . GLN B 1 341 ? 7.293 11.617 -7.141 1 98.56 341 GLN B CA 1
ATOM 7172 C C . GLN B 1 341 ? 7.719 12.266 -5.828 1 98.56 341 GLN B C 1
ATOM 7174 O O . GLN B 1 341 ? 7.008 13.117 -5.289 1 98.56 341 GLN B O 1
ATOM 7179 N N . THR B 1 342 ? 8.852 11.891 -5.344 1 98.75 342 THR B N 1
ATOM 7180 C CA . THR B 1 342 ? 9.375 12.367 -4.07 1 98.75 342 THR B CA 1
ATOM 7181 C C . THR B 1 342 ? 9.695 13.859 -4.145 1 98.75 342 THR B C 1
ATOM 7183 O O . THR B 1 342 ? 9.352 14.617 -3.234 1 98.75 342 THR B O 1
ATOM 7186 N N . GLN B 1 343 ? 10.281 14.289 -5.234 1 98.75 343 GLN B N 1
ATOM 7187 C CA . GLN B 1 343 ? 10.633 15.688 -5.402 1 98.75 343 GLN B CA 1
ATOM 7188 C C . GLN B 1 343 ? 9.391 16.562 -5.531 1 98.75 343 GLN B C 1
ATOM 7190 O O . GLN B 1 343 ? 9.32 17.656 -4.953 1 98.75 343 GLN B O 1
ATOM 7195 N N . ALA B 1 344 ? 8.43 16.062 -6.293 1 98.81 344 ALA B N 1
ATOM 7196 C CA . ALA B 1 344 ? 7.188 16.812 -6.469 1 98.81 344 ALA B CA 1
ATOM 7197 C C . ALA B 1 344 ? 6.469 17 -5.137 1 98.81 344 ALA B C 1
ATOM 7199 O O . ALA B 1 344 ? 6.008 18.109 -4.824 1 98.81 344 ALA B O 1
ATOM 7200 N N . ALA B 1 345 ? 6.395 15.938 -4.34 1 98.88 345 ALA B N 1
ATOM 7201 C CA . ALA B 1 345 ? 5.738 16 -3.039 1 98.88 345 ALA B CA 1
ATOM 7202 C C . ALA B 1 345 ? 6.457 16.969 -2.102 1 98.88 345 ALA B C 1
ATOM 7204 O O . ALA B 1 345 ? 5.816 17.703 -1.349 1 98.88 345 ALA B O 1
ATOM 7205 N N . PHE B 1 346 ? 7.773 16.953 -2.145 1 98.81 346 PHE B N 1
ATOM 7206 C CA . PHE B 1 346 ? 8.57 17.844 -1.313 1 98.81 346 PHE B CA 1
ATOM 7207 C C . PHE B 1 346 ? 8.266 19.297 -1.634 1 98.81 346 PHE B C 1
ATOM 7209 O O . PHE B 1 346 ? 8.023 20.109 -0.729 1 98.81 346 PHE B O 1
ATOM 7216 N N . LEU B 1 347 ? 8.234 19.609 -2.895 1 98.88 347 LEU B N 1
ATOM 7217 C CA . LEU B 1 347 ? 8.031 21 -3.293 1 98.88 347 LEU B CA 1
ATOM 7218 C C . LEU B 1 347 ? 6.637 21.469 -2.908 1 98.88 347 LEU B C 1
ATOM 7220 O O . LEU B 1 347 ? 6.461 22.625 -2.514 1 98.88 347 LEU B O 1
ATOM 7224 N N . LEU B 1 348 ? 5.668 20.594 -3.033 1 98.88 348 LEU B N 1
ATOM 7225 C CA . LEU B 1 348 ? 4.312 20.953 -2.635 1 98.88 348 LEU B CA 1
ATOM 7226 C C . LEU B 1 348 ? 4.23 21.188 -1.128 1 98.88 348 LEU B C 1
ATOM 7228 O O . LEU B 1 348 ? 3.596 22.141 -0.673 1 98.88 348 LEU B O 1
ATOM 7232 N N . ALA B 1 349 ? 4.891 20.359 -0.349 1 98.81 349 ALA B N 1
ATOM 7233 C CA . ALA B 1 349 ? 4.91 20.5 1.104 1 98.81 349 ALA B CA 1
ATOM 7234 C C . ALA B 1 349 ? 5.586 21.812 1.513 1 98.81 349 ALA B C 1
ATOM 7236 O O . ALA B 1 349 ? 5.094 22.516 2.395 1 98.81 349 ALA B O 1
ATOM 7237 N N . MET B 1 350 ? 6.648 22.141 0.842 1 98.81 350 MET B N 1
ATOM 7238 C CA . MET B 1 350 ? 7.379 23.359 1.178 1 98.81 350 MET B CA 1
ATOM 7239 C C . MET B 1 350 ? 6.598 24.594 0.75 1 98.81 350 MET B C 1
ATOM 7241 O O . MET B 1 350 ? 6.664 25.625 1.405 1 98.81 350 MET B O 1
ATOM 7245 N N . GLU B 1 351 ? 5.828 24.422 -0.329 1 98.81 351 GLU B N 1
ATOM 7246 C CA . GLU B 1 351 ? 4.953 25.516 -0.739 1 98.81 351 GLU B CA 1
ATOM 7247 C C . GLU B 1 351 ? 3.926 25.844 0.343 1 98.81 351 GLU B C 1
ATOM 7249 O O . GLU B 1 351 ? 3.648 27.016 0.615 1 98.81 351 GLU B O 1
ATOM 7254 N N . LEU B 1 352 ? 3.385 24.859 0.974 1 98.81 352 LEU B N 1
ATOM 7255 C CA . LEU B 1 352 ? 2.451 25.062 2.076 1 98.81 352 LEU B CA 1
ATOM 7256 C C . LEU B 1 352 ? 3.135 25.766 3.246 1 98.81 352 LEU B C 1
ATOM 7258 O O . LEU B 1 352 ? 2.561 26.672 3.854 1 98.81 352 LEU B O 1
ATOM 7262 N N . ALA B 1 353 ? 4.348 25.312 3.527 1 98.75 353 ALA B N 1
ATOM 7263 C CA . ALA B 1 353 ? 5.105 25.922 4.617 1 98.75 353 ALA B CA 1
ATOM 7264 C C . ALA B 1 353 ? 5.336 27.406 4.359 1 98.75 353 ALA B C 1
ATOM 7266 O O . ALA B 1 353 ? 5.184 28.234 5.266 1 98.75 353 ALA B O 1
ATOM 7267 N N . ARG B 1 354 ? 5.695 27.734 3.139 1 98.75 354 ARG B N 1
ATOM 7268 C CA . ARG B 1 354 ? 5.945 29.125 2.754 1 98.75 354 ARG B CA 1
ATOM 7269 C C . ARG B 1 354 ? 4.684 29.969 2.898 1 98.75 354 ARG B C 1
ATOM 7271 O O . ARG B 1 354 ? 4.715 31.047 3.496 1 98.75 354 ARG B O 1
ATOM 7278 N N . LEU B 1 355 ? 3.566 29.453 2.385 1 98.81 355 LEU B N 1
ATOM 7279 C CA . LEU B 1 355 ? 2.307 30.188 2.428 1 98.81 355 LEU B CA 1
ATOM 7280 C C . LEU B 1 355 ? 1.825 30.344 3.865 1 98.81 355 LEU B C 1
ATOM 7282 O O . LEU B 1 355 ? 1.288 31.406 4.223 1 98.81 355 LEU B O 1
ATOM 7286 N N . LEU B 1 356 ? 2.018 29.328 4.68 1 98.75 356 LEU B N 1
ATOM 7287 C CA . LEU B 1 356 ? 1.647 29.422 6.086 1 98.75 356 LEU B CA 1
ATOM 7288 C C . LEU B 1 356 ? 2.441 30.5 6.797 1 98.75 356 LEU B C 1
ATOM 7290 O O . LEU B 1 356 ? 1.881 31.281 7.566 1 98.75 356 LEU B O 1
ATOM 7294 N N . GLY B 1 357 ? 3.807 30.516 6.547 1 98.56 357 GLY B N 1
ATOM 7295 C CA . GLY B 1 357 ? 4.645 31.562 7.129 1 98.56 357 GLY B CA 1
ATOM 7296 C C . GLY B 1 357 ? 4.195 32.969 6.766 1 98.56 357 GLY B C 1
ATOM 7297 O O . GLY B 1 357 ? 4.164 33.844 7.621 1 98.56 357 GLY B O 1
ATOM 7298 N N . LEU B 1 358 ? 3.822 33.156 5.512 1 98.62 358 LEU B N 1
ATOM 7299 C CA . LEU B 1 358 ? 3.346 34.438 5.051 1 98.62 358 LEU B CA 1
ATOM 7300 C C . LEU B 1 358 ? 2.041 34.812 5.746 1 98.62 358 LEU B C 1
ATOM 7302 O O . LEU B 1 358 ? 1.869 35.969 6.176 1 98.62 358 LEU B O 1
ATOM 7306 N N . GLU B 1 359 ? 1.16 33.875 5.859 1 98.06 359 GLU B N 1
ATOM 7307 C CA . GLU B 1 359 ? -0.137 34.125 6.477 1 98.06 359 GLU B CA 1
ATOM 7308 C C . GLU B 1 359 ? 0.018 34.531 7.949 1 98.06 359 GLU B C 1
ATOM 7310 O O . GLU B 1 359 ? -0.621 35.469 8.422 1 98.06 359 GLU B O 1
ATOM 7315 N N . GLU B 1 360 ? 0.869 33.844 8.641 1 97.44 360 GLU B N 1
ATOM 7316 C CA . GLU B 1 360 ? 0.981 34 10.086 1 97.44 360 GLU B CA 1
ATOM 7317 C C . GLU B 1 360 ? 1.749 35.25 10.453 1 97.44 360 GLU B C 1
ATOM 7319 O O . GLU B 1 360 ? 1.646 35.75 11.578 1 97.44 360 GLU B O 1
ATOM 7324 N N . THR B 1 361 ? 2.535 35.812 9.555 1 97.69 361 THR B N 1
ATOM 7325 C CA . THR B 1 361 ? 3.262 37.031 9.797 1 97.69 361 THR B CA 1
ATOM 7326 C C . THR B 1 361 ? 2.545 38.219 9.148 1 97.69 361 THR B C 1
ATOM 7328 O O . THR B 1 361 ? 3.109 39.312 9.031 1 97.69 361 THR B O 1
ATOM 7331 N N . LYS B 1 362 ? 1.351 38 8.664 1 97.31 362 LYS B N 1
ATOM 7332 C CA . LYS B 1 362 ? 0.483 39 8.062 1 97.31 362 LYS B CA 1
ATOM 7333 C C . LYS B 1 362 ? 1.138 39.625 6.832 1 97.31 362 LYS B C 1
ATOM 7335 O O . LYS B 1 362 ? 1.008 40.844 6.594 1 97.31 362 LYS B O 1
ATOM 7340 N N . MET B 1 363 ? 1.842 38.812 6.16 1 98.06 363 MET B N 1
ATOM 7341 C CA . MET B 1 363 ? 2.531 39.281 4.961 1 98.06 363 MET B CA 1
ATOM 7342 C C . MET B 1 363 ? 1.899 38.688 3.705 1 98.06 363 MET B C 1
ATOM 7344 O O . MET B 1 363 ? 2.258 39.062 2.588 1 98.06 363 MET B O 1
ATOM 7348 N N . ALA B 1 364 ? 0.921 37.781 3.875 1 98.25 364 ALA B N 1
ATOM 7349 C CA . ALA B 1 364 ? 0.302 37.125 2.74 1 98.25 364 ALA B CA 1
ATOM 7350 C C . ALA B 1 364 ? -0.666 38.031 2.01 1 98.25 364 ALA B C 1
ATOM 7352 O O . ALA B 1 364 ? -1.419 38.781 2.641 1 98.25 364 ALA B O 1
ATOM 7353 N N . THR B 1 365 ? -0.595 38.062 0.714 1 98.12 365 THR B N 1
ATOM 7354 C CA . THR B 1 365 ? -1.643 38.688 -0.087 1 98.12 365 THR B CA 1
ATOM 7355 C C . THR B 1 365 ? -2.936 37.875 -0.008 1 98.12 365 THR B C 1
ATOM 7357 O O . THR B 1 365 ? -2.938 36.75 0.48 1 98.12 365 THR B O 1
ATOM 7360 N N . GLU B 1 366 ? -4.027 38.469 -0.437 1 97.25 366 GLU B N 1
ATOM 7361 C CA . GLU B 1 366 ? -5.297 37.75 -0.469 1 97.25 366 GLU B CA 1
ATOM 7362 C C . GLU B 1 366 ? -5.211 36.531 -1.367 1 97.25 366 GLU B C 1
ATOM 7364 O O . GLU B 1 366 ? -5.809 35.5 -1.067 1 97.25 366 GLU B O 1
ATOM 7369 N N . GLN B 1 367 ? -4.484 36.656 -2.438 1 97.38 367 GLN B N 1
ATOM 7370 C CA . GLN B 1 367 ? -4.293 35.531 -3.355 1 97.38 367 GLN B CA 1
ATOM 7371 C C . GLN B 1 367 ? -3.553 34.375 -2.678 1 97.38 367 GLN B C 1
ATOM 7373 O O . GLN B 1 367 ? -3.924 33.219 -2.838 1 97.38 367 GLN B O 1
ATOM 7378 N N . GLU B 1 368 ? -2.576 34.75 -1.917 1 98.25 368 GLU B N 1
ATOM 7379 C CA . GLU B 1 368 ? -1.787 33.75 -1.227 1 98.25 368 GLU B CA 1
ATOM 7380 C C . GLU B 1 368 ? -2.607 33.062 -0.143 1 98.25 368 GLU B C 1
ATOM 7382 O O . GLU B 1 368 ? -2.434 31.859 0.106 1 98.25 368 GLU B O 1
ATOM 7387 N N . LYS B 1 369 ? -3.473 33.75 0.487 1 97.69 369 LYS B N 1
ATOM 7388 C CA . LYS B 1 369 ? -4.367 33.156 1.473 1 97.69 369 LYS B CA 1
ATOM 7389 C C . LYS B 1 369 ? -5.316 32.156 0.819 1 97.69 369 LYS B C 1
ATOM 7391 O O . LYS B 1 369 ? -5.574 31.094 1.372 1 97.69 369 LYS B O 1
ATOM 7396 N N . HIS B 1 370 ? -5.84 32.531 -0.354 1 97.69 370 HIS B N 1
ATOM 7397 C CA . HIS B 1 370 ? -6.699 31.625 -1.107 1 97.69 370 HIS B CA 1
ATOM 7398 C C . HIS B 1 370 ? -5.945 30.359 -1.512 1 97.69 370 HIS B C 1
ATOM 7400 O O . HIS B 1 370 ? -6.484 29.266 -1.422 1 97.69 370 HIS B O 1
ATOM 7406 N N . MET B 1 371 ? -4.707 30.531 -1.896 1 98.38 371 MET B N 1
ATOM 7407 C CA . MET B 1 371 ? -3.895 29.391 -2.297 1 98.38 371 MET B CA 1
ATOM 7408 C C . MET B 1 371 ? -3.637 28.469 -1.111 1 98.38 371 MET B C 1
ATOM 7410 O O . MET B 1 371 ? -3.688 27.234 -1.251 1 98.38 371 MET B O 1
ATOM 7414 N N . LEU B 1 372 ? -3.314 29.047 0.028 1 98.44 372 LEU B N 1
ATOM 7415 C CA . LEU B 1 372 ? -3.088 28.25 1.22 1 98.44 372 LEU B CA 1
ATOM 7416 C C . LEU B 1 372 ? -4.32 27.406 1.549 1 98.44 372 LEU B C 1
ATOM 7418 O O . LEU B 1 372 ? -4.203 26.219 1.872 1 98.44 372 LEU B O 1
ATOM 7422 N N . ARG B 1 373 ? -5.473 28.016 1.443 1 97.19 373 ARG B N 1
ATOM 7423 C CA . ARG B 1 373 ? -6.73 27.344 1.742 1 97.19 373 ARG B CA 1
ATOM 7424 C C . ARG B 1 373 ? -6.98 26.203 0.767 1 97.19 373 ARG B C 1
ATOM 7426 O O . ARG B 1 373 ? -7.406 25.109 1.17 1 97.19 373 ARG B O 1
ATOM 7433 N N . LEU B 1 374 ? -6.711 26.406 -0.483 1 98.38 374 LEU B N 1
ATOM 7434 C CA . LEU B 1 374 ? -6.984 25.406 -1.518 1 98.38 374 LEU B CA 1
ATOM 7435 C C . LEU B 1 374 ? -5.945 24.297 -1.486 1 98.38 374 LEU B C 1
ATOM 7437 O O . LEU B 1 374 ? -6.293 23.125 -1.612 1 98.38 374 LEU B O 1
ATOM 7441 N N . LEU B 1 375 ? -4.668 24.641 -1.304 1 98.75 375 LEU B N 1
ATOM 7442 C CA . LEU B 1 375 ? -3.578 23.672 -1.447 1 98.75 375 LEU B CA 1
ATOM 7443 C C . LEU B 1 375 ? -3.49 22.766 -0.226 1 98.75 375 LEU B C 1
ATOM 7445 O O . LEU B 1 375 ? -2.969 21.656 -0.312 1 98.75 375 LEU B O 1
ATOM 7449 N N . THR B 1 376 ? -3.965 23.219 0.901 1 98.62 376 THR B N 1
ATOM 7450 C CA . THR B 1 376 ? -3.812 22.438 2.125 1 98.62 376 THR B CA 1
ATOM 7451 C C . THR B 1 376 ? -4.492 21.078 1.99 1 98.62 376 THR B C 1
ATOM 7453 O O . THR B 1 376 ? -3.85 20.047 2.145 1 98.62 376 THR B O 1
ATOM 7456 N N . PRO B 1 377 ? -5.816 21.047 1.643 1 98.5 377 PRO B N 1
ATOM 7457 C CA . PRO B 1 377 ? -6.422 19.719 1.454 1 98.5 377 PRO B CA 1
ATOM 7458 C C . PRO B 1 377 ? -5.859 18.984 0.242 1 98.5 377 PRO B C 1
ATOM 7460 O O . PRO B 1 377 ? -5.715 17.766 0.272 1 98.5 377 PRO B O 1
ATOM 7463 N N . LEU B 1 378 ? -5.461 19.688 -0.836 1 98.69 378 LEU B N 1
ATOM 7464 C CA . LEU B 1 378 ? -4.91 19.062 -2.035 1 98.69 378 LEU B CA 1
ATOM 7465 C C . LEU B 1 378 ? -3.596 18.359 -1.725 1 98.69 378 LEU B C 1
ATOM 7467 O O . LEU B 1 378 ? -3.381 17.219 -2.158 1 98.69 378 LEU B O 1
ATOM 7471 N N . ALA B 1 379 ? -2.746 19.078 -1 1 98.81 379 ALA B N 1
ATOM 7472 C CA . ALA B 1 379 ? -1.444 18.516 -0.662 1 98.81 379 ALA B CA 1
ATOM 7473 C C . ALA B 1 379 ? -1.598 17.297 0.234 1 98.81 379 ALA B C 1
ATOM 7475 O O . ALA B 1 379 ? -0.946 16.266 0.013 1 98.81 379 ALA B O 1
ATOM 7476 N N . LYS B 1 380 ? -2.475 17.438 1.229 1 98.69 380 LYS B N 1
ATOM 7477 C CA . LYS B 1 380 ? -2.676 16.328 2.164 1 98.69 380 LYS B CA 1
ATOM 7478 C C . LYS B 1 380 ? -3.156 15.078 1.438 1 98.69 380 LYS B C 1
ATOM 7480 O O . LYS B 1 380 ? -2.598 14 1.627 1 98.69 380 LYS B O 1
ATOM 7485 N N . LEU B 1 381 ? -4.156 15.219 0.594 1 98.75 381 LEU B N 1
ATOM 7486 C CA . LEU B 1 381 ? -4.742 14.031 -0.016 1 98.75 381 LEU B CA 1
ATOM 7487 C C . LEU B 1 381 ? -3.793 13.422 -1.043 1 98.75 381 LEU B C 1
ATOM 7489 O O . LEU B 1 381 ? -3.66 12.195 -1.121 1 98.75 381 LEU B O 1
ATOM 7493 N N . TYR B 1 382 ? -3.09 14.203 -1.822 1 98.62 382 TYR B N 1
ATOM 7494 C CA . TYR B 1 382 ? -2.326 13.719 -2.967 1 98.62 382 TYR B CA 1
ATOM 7495 C C . TYR B 1 382 ? -0.989 13.133 -2.521 1 98.62 382 TYR B C 1
ATOM 7497 O O . TYR B 1 382 ? -0.592 12.062 -2.975 1 98.62 382 TYR B O 1
ATOM 7505 N N . THR B 1 383 ? -0.29 13.852 -1.632 1 98.88 383 THR B N 1
ATOM 7506 C CA . THR B 1 383 ? 1.01 13.352 -1.191 1 98.88 383 THR B CA 1
ATOM 7507 C C . THR B 1 383 ? 0.853 12.078 -0.373 1 98.88 383 THR B C 1
ATOM 7509 O O . THR B 1 383 ? 1.72 11.203 -0.406 1 98.88 383 THR B O 1
ATOM 7512 N N . ALA B 1 384 ? -0.267 11.961 0.372 1 98.81 384 ALA B N 1
ATOM 7513 C CA . ALA B 1 384 ? -0.517 10.727 1.106 1 98.81 384 ALA B CA 1
ATOM 7514 C C . ALA B 1 384 ? -0.573 9.523 0.162 1 98.81 384 ALA B C 1
ATOM 7516 O O . ALA B 1 384 ? 0.041 8.492 0.426 1 98.81 384 ALA B O 1
ATOM 7517 N N . LYS B 1 385 ? -1.289 9.695 -0.929 1 98.56 385 LYS B N 1
ATOM 7518 C CA . LYS B 1 385 ? -1.416 8.617 -1.912 1 98.56 385 LYS B CA 1
ATOM 7519 C C . LYS B 1 385 ? -0.082 8.344 -2.6 1 98.56 385 LYS B C 1
ATOM 7521 O O . LYS B 1 385 ? 0.251 7.191 -2.883 1 98.56 385 LYS B O 1
ATOM 7526 N N . GLN B 1 386 ? 0.675 9.422 -2.898 1 98.62 386 GLN B N 1
ATOM 7527 C CA . GLN B 1 386 ? 2.008 9.25 -3.469 1 98.62 386 GLN B CA 1
ATOM 7528 C C . GLN B 1 386 ? 2.906 8.445 -2.539 1 98.62 386 GLN B C 1
ATOM 7530 O O . GLN B 1 386 ? 3.621 7.543 -2.986 1 98.62 386 GLN B O 1
ATOM 7535 N N . ALA B 1 387 ? 2.855 8.797 -1.271 1 98.88 387 ALA B N 1
ATOM 7536 C CA . ALA B 1 387 ? 3.746 8.18 -0.292 1 98.88 387 ALA B CA 1
ATOM 7537 C C . ALA B 1 387 ? 3.461 6.688 -0.156 1 98.88 387 ALA B C 1
ATOM 7539 O O . ALA B 1 387 ? 4.387 5.879 -0.042 1 98.88 387 ALA B O 1
ATOM 7540 N N . ILE B 1 388 ? 2.211 6.312 -0.161 1 98.69 388 ILE B N 1
ATOM 7541 C CA . ILE B 1 388 ? 1.826 4.91 -0.047 1 98.69 388 ILE B CA 1
ATOM 7542 C C . ILE B 1 388 ? 2.346 4.133 -1.255 1 98.69 388 ILE B C 1
ATOM 7544 O O . ILE B 1 388 ? 2.936 3.061 -1.104 1 98.69 388 ILE B O 1
ATOM 7548 N N . ALA B 1 389 ? 2.168 4.668 -2.406 1 98.5 389 ALA B N 1
ATOM 7549 C CA . ALA B 1 389 ? 2.611 4.008 -3.633 1 98.5 389 ALA B CA 1
ATOM 7550 C C . ALA B 1 389 ? 4.133 3.877 -3.666 1 98.5 389 ALA B C 1
ATOM 7552 O O . ALA B 1 389 ? 4.66 2.82 -4.012 1 98.5 389 ALA B O 1
ATOM 7553 N N . VAL B 1 390 ? 4.848 4.953 -3.32 1 98.81 390 VAL B N 1
ATOM 7554 C CA . VAL B 1 390 ? 6.305 4.965 -3.367 1 98.81 390 VAL B CA 1
ATOM 7555 C C . VAL B 1 390 ? 6.863 4.008 -2.316 1 98.81 390 VAL B C 1
ATOM 7557 O O . VAL B 1 390 ? 7.844 3.301 -2.572 1 98.81 390 VAL B O 1
ATOM 7560 N N . ALA B 1 391 ? 6.262 3.979 -1.139 1 98.75 391 ALA B N 1
ATOM 7561 C CA . ALA B 1 391 ? 6.715 3.072 -0.086 1 98.75 391 ALA B CA 1
ATOM 7562 C C . ALA B 1 391 ? 6.551 1.615 -0.508 1 98.75 391 ALA B C 1
ATOM 7564 O O . ALA B 1 391 ? 7.449 0.797 -0.301 1 98.75 391 ALA B O 1
ATOM 7565 N N . SER B 1 392 ? 5.418 1.308 -1.071 1 98.62 392 SER B N 1
ATOM 7566 C CA . SER B 1 392 ? 5.156 -0.052 -1.532 1 98.62 392 SER B CA 1
ATOM 7567 C C . SER B 1 392 ? 6.156 -0.474 -2.605 1 98.62 392 SER B C 1
ATOM 7569 O O . SER B 1 392 ? 6.727 -1.564 -2.535 1 98.62 392 SER B O 1
ATOM 7571 N N . GLU B 1 393 ? 6.34 0.382 -3.615 1 98.5 393 GLU B N 1
ATOM 7572 C CA . GLU B 1 393 ? 7.32 0.119 -4.664 1 98.5 393 GLU B CA 1
ATOM 7573 C C . GLU B 1 393 ? 8.727 0.009 -4.09 1 98.5 393 GLU B C 1
ATOM 7575 O O . GLU B 1 393 ? 9.523 -0.823 -4.535 1 98.5 393 GLU B O 1
ATOM 7580 N N . GLY B 1 394 ? 9.031 0.868 -3.143 1 98.62 394 GLY B N 1
ATOM 7581 C CA . GLY B 1 394 ? 10.328 0.858 -2.49 1 98.62 394 GLY B CA 1
ATOM 7582 C C . GLY B 1 394 ? 10.641 -0.456 -1.8 1 98.62 394 GLY B C 1
ATOM 7583 O O . GLY B 1 394 ? 11.773 -0.935 -1.847 1 98.62 394 GLY B O 1
ATOM 7584 N N . LEU B 1 395 ? 9.664 -1.064 -1.168 1 98.44 395 LEU B N 1
ATOM 7585 C CA . LEU B 1 395 ? 9.875 -2.363 -0.539 1 98.44 395 LEU B CA 1
ATOM 7586 C C . LEU B 1 395 ? 10.273 -3.41 -1.573 1 98.44 395 LEU B C 1
ATOM 7588 O O . LEU B 1 395 ? 11.156 -4.23 -1.321 1 98.44 395 LEU B O 1
ATOM 7592 N N . GLU B 1 396 ? 9.617 -3.346 -2.691 1 97.75 396 GLU B N 1
ATOM 7593 C CA . GLU B 1 396 ? 9.891 -4.316 -3.748 1 97.75 396 GLU B CA 1
ATOM 7594 C C . GLU B 1 396 ? 11.312 -4.18 -4.273 1 97.75 396 GLU B C 1
ATOM 7596 O O . GLU B 1 396 ? 11.914 -5.16 -4.723 1 97.75 396 GLU B O 1
ATOM 7601 N N . CYS B 1 397 ? 11.906 -2.992 -4.16 1 97.25 397 CYS B N 1
ATOM 7602 C CA . CYS B 1 397 ? 13.266 -2.742 -4.625 1 97.25 397 CYS B CA 1
ATOM 7603 C C . CYS B 1 397 ? 14.273 -3.572 -3.838 1 97.25 397 CYS B C 1
ATOM 7605 O O . CYS B 1 397 ? 15.391 -3.807 -4.301 1 97.25 397 CYS B O 1
ATOM 7607 N N . PHE B 1 398 ? 13.859 -4.082 -2.674 1 96.12 398 PHE B N 1
ATOM 7608 C CA . PHE B 1 398 ? 14.766 -4.828 -1.812 1 96.12 398 PHE B CA 1
ATOM 7609 C C . PHE B 1 398 ? 14.477 -6.324 -1.886 1 96.12 398 PHE B C 1
ATOM 7611 O O . PHE B 1 398 ? 15.109 -7.121 -1.192 1 96.12 398 PHE B O 1
ATOM 7618 N N . GLY B 1 399 ? 13.5 -6.734 -2.725 1 94 399 GLY B N 1
ATOM 7619 C CA . GLY B 1 399 ? 13.109 -8.133 -2.74 1 94 399 GLY B CA 1
ATOM 7620 C C . GLY B 1 399 ? 12.602 -8.625 -1.398 1 94 399 GLY B C 1
ATOM 7621 O O . GLY B 1 399 ? 11.836 -7.93 -0.727 1 94 399 GLY B O 1
ATOM 7622 N N . GLY B 1 400 ? 12.977 -9.789 -1.023 1 93.44 400 GLY B N 1
ATOM 7623 C CA . GLY B 1 400 ? 12.531 -10.383 0.226 1 93.44 400 GLY B CA 1
ATOM 7624 C C . GLY B 1 400 ? 12.891 -9.555 1.444 1 93.44 400 GLY B C 1
ATOM 7625 O O . GLY B 1 400 ? 12.141 -9.516 2.42 1 93.44 400 GLY B O 1
ATOM 7626 N N . GLN B 1 401 ? 14.055 -8.859 1.39 1 94.25 401 GLN B N 1
ATOM 7627 C CA . GLN B 1 401 ? 14.508 -8.047 2.516 1 94.25 401 GLN B CA 1
ATOM 7628 C C . GLN B 1 401 ? 13.539 -6.898 2.787 1 94.25 401 GLN B C 1
ATOM 7630 O O . GLN B 1 401 ? 13.406 -6.445 3.926 1 94.25 401 GLN B O 1
ATOM 7635 N N . GLY B 1 402 ? 12.867 -6.461 1.708 1 96.25 402 GLY B N 1
ATOM 7636 C CA . GLY B 1 402 ? 11.898 -5.391 1.869 1 96.25 402 GLY B CA 1
ATOM 7637 C C . GLY B 1 402 ? 10.688 -5.801 2.678 1 96.25 402 GLY B C 1
ATOM 7638 O O . GLY B 1 402 ? 9.93 -4.945 3.146 1 96.25 402 GLY B O 1
ATOM 7639 N N . PHE B 1 403 ? 10.539 -7.105 2.92 1 96.38 403 PHE B N 1
ATOM 7640 C CA . PHE B 1 403 ? 9.359 -7.66 3.576 1 96.38 403 PHE B CA 1
ATOM 7641 C C . PHE B 1 403 ? 9.688 -8.094 5 1 96.38 403 PHE B C 1
ATOM 7643 O O . PHE B 1 403 ? 8.805 -8.539 5.734 1 96.38 403 PHE B O 1
ATOM 7650 N N . MET B 1 404 ? 10.953 -7.891 5.469 1 96.06 404 MET B N 1
ATOM 7651 C CA . MET B 1 404 ? 11.414 -8.344 6.777 1 96.06 404 MET B CA 1
ATOM 7652 C C . MET B 1 404 ? 11.359 -7.215 7.801 1 96.06 404 MET B C 1
ATOM 7654 O O . MET B 1 404 ? 11.961 -6.16 7.598 1 96.06 404 MET B O 1
ATOM 7658 N N . GLU B 1 405 ? 10.727 -7.461 8.922 1 95.62 405 GLU B N 1
ATOM 7659 C CA . GLU B 1 405 ? 10.531 -6.434 9.938 1 95.62 405 GLU B CA 1
ATOM 7660 C C . GLU B 1 405 ? 11.859 -5.953 10.508 1 95.62 405 GLU B C 1
ATOM 7662 O O . GLU B 1 405 ? 11.992 -4.789 10.891 1 95.62 405 GLU B O 1
ATOM 7667 N N . ASP B 1 406 ? 12.836 -6.84 10.531 1 93.69 406 ASP B N 1
ATOM 7668 C CA . ASP B 1 406 ? 14.086 -6.484 11.188 1 93.69 406 ASP B CA 1
ATOM 7669 C C . ASP B 1 406 ? 14.945 -5.594 10.289 1 93.69 406 ASP B C 1
ATOM 7671 O O . ASP B 1 406 ? 15.961 -5.055 10.727 1 93.69 406 ASP B O 1
ATOM 7675 N N . THR B 1 407 ? 14.555 -5.383 9.039 1 94.62 407 THR B N 1
ATOM 7676 C CA . THR B 1 407 ? 15.203 -4.391 8.188 1 94.62 407 THR B CA 1
ATOM 7677 C C . THR B 1 407 ? 14.656 -2.996 8.469 1 94.62 407 THR B C 1
ATOM 7679 O O . THR B 1 407 ? 15.242 -1.996 8.055 1 94.62 407 THR B O 1
ATOM 7682 N N . LYS B 1 408 ? 13.492 -2.879 9.078 1 94.19 408 LYS B N 1
ATOM 7683 C CA . LYS B 1 408 ? 12.789 -1.645 9.414 1 94.19 408 LYS B CA 1
ATOM 7684 C C . LYS B 1 408 ? 12.102 -1.055 8.18 1 94.19 408 LYS B C 1
ATOM 7686 O O . LYS B 1 408 ? 11.32 -0.113 8.289 1 94.19 408 LYS B O 1
ATOM 7691 N N . LEU B 1 409 ? 12.305 -1.643 7.02 1 96.88 409 LEU B N 1
ATOM 7692 C CA . LEU B 1 409 ? 11.734 -1.118 5.785 1 96.88 409 LEU B CA 1
ATOM 7693 C C . LEU B 1 409 ? 10.211 -1.186 5.824 1 96.88 409 LEU B C 1
ATOM 7695 O O . LEU B 1 409 ? 9.531 -0.234 5.43 1 96.88 409 LEU B O 1
ATOM 7699 N N . PRO B 1 410 ? 9.656 -2.301 6.398 1 97.44 410 PRO B N 1
ATOM 7700 C CA . PRO B 1 410 ? 8.195 -2.408 6.43 1 97.44 410 PRO B CA 1
ATOM 7701 C C . PRO B 1 410 ? 7.539 -1.303 7.254 1 97.44 410 PRO B C 1
ATOM 7703 O O . PRO B 1 410 ? 6.383 -0.943 7.008 1 97.44 410 PRO B O 1
ATOM 7706 N N . VAL B 1 411 ? 8.258 -0.698 8.203 1 97 411 VAL B N 1
ATOM 7707 C CA . VAL B 1 411 ? 7.73 0.367 9.055 1 97 411 VAL B CA 1
ATOM 7708 C C . VAL B 1 411 ? 7.297 1.548 8.188 1 97 411 VAL B C 1
ATOM 7710 O O . VAL B 1 411 ? 6.277 2.182 8.453 1 97 411 VAL B O 1
ATOM 7713 N N . ILE B 1 412 ? 8.039 1.808 7.137 1 97.69 412 ILE B N 1
ATOM 7714 C CA . ILE B 1 412 ? 7.777 2.955 6.273 1 97.69 412 ILE B CA 1
ATOM 7715 C C . ILE B 1 412 ? 6.418 2.787 5.598 1 97.69 412 ILE B C 1
ATOM 7717 O O . ILE B 1 412 ? 5.613 3.723 5.566 1 97.69 412 ILE B O 1
ATOM 7721 N N . LEU B 1 413 ? 6.094 1.577 5.109 1 97.94 413 LEU B N 1
ATOM 7722 C CA . LEU B 1 413 ? 4.82 1.336 4.445 1 97.94 413 LEU B CA 1
ATOM 7723 C C . LEU B 1 413 ? 3.668 1.381 5.445 1 97.94 413 LEU B C 1
ATOM 7725 O O . LEU B 1 413 ? 2.645 2.02 5.191 1 97.94 413 LEU B O 1
ATOM 7729 N N . ARG B 1 414 ? 3.803 0.71 6.566 1 96.69 414 ARG B N 1
ATOM 7730 C CA . ARG B 1 414 ? 2.711 0.66 7.535 1 96.69 414 ARG B CA 1
ATOM 7731 C C . ARG B 1 414 ? 2.381 2.053 8.062 1 96.69 414 ARG B C 1
ATOM 7733 O O . ARG B 1 414 ? 1.207 2.404 8.203 1 96.69 414 ARG B O 1
ATOM 7740 N N . ASP B 1 415 ? 3.418 2.828 8.312 1 97.25 415 ASP B N 1
ATOM 7741 C CA . ASP B 1 415 ? 3.186 4.156 8.867 1 97.25 415 ASP B CA 1
ATOM 7742 C C . ASP B 1 415 ? 2.582 5.09 7.816 1 97.25 415 ASP B C 1
ATOM 7744 O O . ASP B 1 415 ? 1.722 5.914 8.133 1 97.25 415 ASP B O 1
ATOM 7748 N N . THR B 1 416 ? 3.029 4.98 6.555 1 97.81 416 THR B N 1
ATOM 7749 C CA . THR B 1 416 ? 2.547 5.895 5.527 1 97.81 416 THR B CA 1
ATOM 7750 C C . THR B 1 416 ? 1.078 5.629 5.211 1 97.81 416 THR B C 1
ATOM 7752 O O . THR B 1 416 ? 0.365 6.52 4.746 1 97.81 416 THR B O 1
ATOM 7755 N N . GLN B 1 417 ? 0.583 4.402 5.477 1 98.44 417 GLN B N 1
ATOM 7756 C CA . GLN B 1 417 ? -0.819 4.086 5.23 1 98.44 417 GLN B CA 1
ATOM 7757 C C . GLN B 1 417 ? -1.738 4.973 6.066 1 98.44 417 GLN B C 1
ATOM 7759 O O . GLN B 1 417 ? -2.842 5.312 5.633 1 98.44 417 GLN B O 1
ATOM 7764 N N . ALA B 1 418 ? -1.277 5.43 7.227 1 97.31 418 ALA B N 1
ATOM 7765 C CA . ALA B 1 418 ? -2.08 6.27 8.117 1 97.31 418 ALA B CA 1
ATOM 7766 C C . ALA B 1 418 ? -2.344 7.633 7.484 1 97.31 418 ALA B C 1
ATOM 7768 O O . ALA B 1 418 ? -3.355 8.273 7.781 1 97.31 418 ALA B O 1
ATOM 7769 N N . LEU B 1 419 ? -1.485 8.07 6.578 1 98.25 419 LEU B N 1
ATOM 7770 C CA . LEU B 1 419 ? -1.52 9.43 6.051 1 98.25 419 LEU B CA 1
ATOM 7771 C C . LEU B 1 419 ? -2.764 9.648 5.199 1 98.25 419 LEU B C 1
ATOM 7773 O O . LEU B 1 419 ? -3.254 10.773 5.086 1 98.25 419 LEU B O 1
ATOM 7777 N N . SER B 1 420 ? -3.307 8.562 4.602 1 98.12 420 SER B N 1
ATOM 7778 C CA . SER B 1 420 ? -4.508 8.711 3.787 1 98.12 420 SER B CA 1
ATOM 7779 C C . SER B 1 420 ? -5.762 8.719 4.652 1 98.12 420 SER B C 1
ATOM 7781 O O . SER B 1 420 ? -6.836 9.109 4.195 1 98.12 420 SER B O 1
ATOM 7783 N N . ILE B 1 421 ? -5.641 8.391 5.918 1 96.38 421 ILE B N 1
ATOM 7784 C CA . ILE B 1 421 ? -6.785 8.234 6.809 1 96.38 421 ILE B CA 1
ATOM 7785 C C . ILE B 1 421 ? -6.824 9.391 7.809 1 96.38 421 ILE B C 1
ATOM 7787 O O . ILE B 1 421 ? -7.875 10 8.023 1 96.38 421 ILE B O 1
ATOM 7791 N N . TRP B 1 422 ? -5.602 9.766 8.305 1 94.44 422 TRP B N 1
ATOM 7792 C CA . TRP B 1 422 ? -5.484 10.836 9.281 1 94.44 422 TRP B CA 1
ATOM 7793 C C . TRP B 1 422 ? -5.938 12.164 8.688 1 94.44 422 TRP B C 1
ATOM 7795 O O . TRP B 1 422 ? -5.734 12.422 7.496 1 94.44 422 TRP B O 1
ATOM 7805 N N . GLU B 1 423 ? -6.57 12.984 9.539 1 93.94 423 GLU B N 1
ATOM 7806 C CA . GLU B 1 423 ? -6.887 14.375 9.211 1 93.94 423 GLU B CA 1
ATOM 7807 C C . GLU B 1 423 ? -7.809 14.461 8 1 93.94 423 GLU B C 1
ATOM 7809 O O . GLU B 1 423 ? -7.758 15.438 7.246 1 93.94 423 GLU B O 1
ATOM 7814 N N . GLY B 1 424 ? -8.641 13.391 7.781 1 94.5 424 GLY B N 1
ATOM 7815 C CA . GLY B 1 424 ? -9.586 13.352 6.672 1 94.5 424 GLY B CA 1
ATOM 7816 C C . GLY B 1 424 ? -9.148 12.43 5.551 1 94.5 424 GLY B C 1
ATOM 7817 O O . GLY B 1 424 ? -8.062 12.594 4.996 1 94.5 424 GLY B O 1
ATOM 7818 N N . THR B 1 425 ? -10.031 11.508 5.188 1 96.69 425 THR B N 1
ATOM 7819 C CA . THR B 1 425 ? -9.734 10.586 4.094 1 96.69 425 THR B CA 1
ATOM 7820 C C . THR B 1 425 ? -9.695 11.328 2.76 1 96.69 425 THR B C 1
ATOM 7822 O O . THR B 1 425 ? -10.094 12.492 2.68 1 96.69 425 THR B O 1
ATOM 7825 N N . THR B 1 426 ? -9.242 10.656 1.728 1 98.25 426 THR B N 1
ATOM 7826 C CA . THR B 1 426 ? -9.086 11.258 0.406 1 98.25 426 THR B CA 1
ATOM 7827 C C . THR B 1 426 ? -10.406 11.844 -0.085 1 98.25 426 THR B C 1
ATOM 7829 O O . THR B 1 426 ? -10.453 12.992 -0.522 1 98.25 426 THR B O 1
ATOM 7832 N N . ASN B 1 427 ? -11.523 11.133 0.022 1 97.25 427 ASN B N 1
ATOM 7833 C CA . ASN B 1 427 ? -12.828 11.602 -0.438 1 97.25 427 ASN B CA 1
ATOM 7834 C C . ASN B 1 427 ? -13.305 12.812 0.352 1 97.25 427 ASN B C 1
ATOM 7836 O O . ASN B 1 427 ? -13.867 13.75 -0.218 1 97.25 427 ASN B O 1
ATOM 7840 N N . ILE B 1 428 ? -13.047 12.828 1.649 1 96.44 428 ILE B N 1
ATOM 7841 C CA . ILE B 1 428 ? -13.453 13.938 2.502 1 96.44 428 ILE B CA 1
ATOM 7842 C C . ILE B 1 428 ? -12.695 15.195 2.102 1 96.44 428 ILE B C 1
ATOM 7844 O O . ILE B 1 428 ? -13.273 16.281 2.025 1 96.44 428 ILE B O 1
ATOM 7848 N N . LEU B 1 429 ? -11.422 15.016 1.84 1 98.25 429 LEU B N 1
ATOM 7849 C CA . LEU B 1 429 ? -10.609 16.172 1.451 1 98.25 429 LEU B CA 1
ATOM 7850 C C . LEU B 1 429 ? -11.016 16.672 0.071 1 98.25 429 LEU B C 1
ATOM 7852 O O . LEU B 1 429 ? -10.953 17.875 -0.196 1 98.25 429 LEU B O 1
ATOM 7856 N N . CYS B 1 430 ? -11.43 15.766 -0.809 1 97.94 430 CYS B N 1
ATOM 7857 C CA . CYS B 1 430 ? -11.945 16.188 -2.111 1 97.94 430 CYS B CA 1
ATOM 7858 C C . CYS B 1 430 ? -13.195 17.031 -1.961 1 97.94 430 CYS B C 1
ATOM 7860 O O . CYS B 1 430 ? -13.367 18.031 -2.674 1 97.94 430 CYS B O 1
ATOM 7862 N N . LEU B 1 431 ? -14.055 16.641 -1.05 1 96.06 431 LEU B N 1
ATOM 7863 C CA . LEU B 1 431 ? -15.25 17.438 -0.777 1 96.06 431 LEU B CA 1
ATOM 7864 C C . LEU B 1 431 ? -14.891 18.766 -0.145 1 96.06 431 LEU B C 1
ATOM 7866 O O . LEU B 1 431 ? -15.555 19.781 -0.391 1 96.06 431 LEU B O 1
ATOM 7870 N N . ASP B 1 432 ? -13.828 18.734 0.656 1 95.94 432 ASP B N 1
ATOM 7871 C CA . ASP B 1 432 ? -13.344 19.984 1.24 1 95.94 432 ASP B CA 1
ATOM 7872 C C . ASP B 1 432 ? -12.844 20.938 0.159 1 95.94 432 ASP B C 1
ATOM 7874 O O . ASP B 1 432 ? -13.016 22.156 0.269 1 95.94 432 ASP B O 1
ATOM 7878 N N . VAL B 1 433 ? -12.172 20.422 -0.849 1 97.44 433 VAL B N 1
ATOM 7879 C CA . VAL B 1 433 ? -11.727 21.219 -1.983 1 97.44 433 VAL B CA 1
ATOM 7880 C C . VAL B 1 433 ? -12.93 21.875 -2.66 1 97.44 433 VAL B C 1
ATOM 7882 O O . VAL B 1 433 ? -12.906 23.078 -2.953 1 97.44 433 VAL B O 1
ATOM 7885 N N . LEU B 1 434 ? -14 21.125 -2.848 1 95.38 434 LEU B N 1
ATOM 7886 C CA . LEU B 1 434 ? -15.211 21.672 -3.455 1 95.38 434 LEU B CA 1
ATOM 7887 C C . LEU B 1 434 ? -15.82 22.75 -2.574 1 95.38 434 LEU B C 1
ATOM 7889 O O . LEU B 1 434 ? -16.281 23.781 -3.078 1 95.38 434 LEU B O 1
ATOM 7893 N N . ARG B 1 435 ? -15.797 22.484 -1.307 1 93.69 435 ARG B N 1
ATOM 7894 C CA . ARG B 1 435 ? -16.328 23.469 -0.374 1 93.69 435 ARG B CA 1
ATOM 7895 C C . ARG B 1 435 ? -15.547 24.781 -0.441 1 93.69 435 ARG B C 1
ATOM 7897 O O . ARG B 1 435 ? -16.125 25.859 -0.38 1 93.69 435 ARG B O 1
ATOM 7904 N N . CYS B 1 436 ? -14.25 24.641 -0.497 1 94.81 436 CYS B N 1
ATOM 7905 C CA . CYS B 1 436 ? -13.391 25.812 -0.618 1 94.81 436 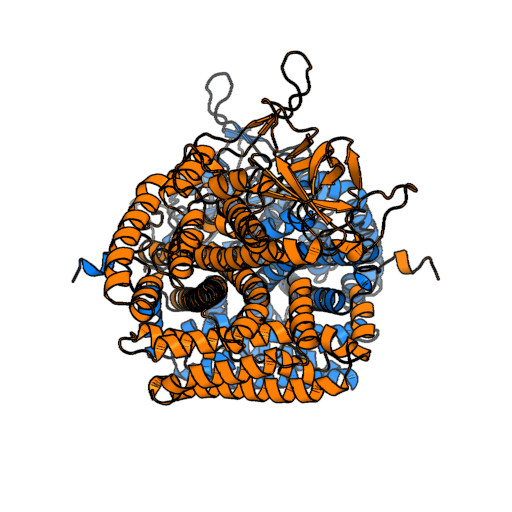CYS B CA 1
ATOM 7906 C C . CYS B 1 436 ? -13.742 26.625 -1.86 1 94.81 436 CYS B C 1
ATOM 7908 O O . CYS B 1 436 ? -13.805 27.844 -1.808 1 94.81 436 CYS B O 1
ATOM 7910 N N . ILE B 1 437 ? -14.008 25.969 -2.924 1 94.06 437 ILE B N 1
ATOM 7911 C CA . ILE B 1 437 ? -14.312 26.609 -4.199 1 94.06 437 ILE B CA 1
ATOM 7912 C C . ILE B 1 437 ? -15.688 27.266 -4.125 1 94.06 437 ILE B C 1
ATOM 7914 O O . ILE B 1 437 ? -15.859 28.406 -4.555 1 94.06 437 ILE B O 1
ATOM 7918 N N . LEU B 1 438 ? -16.625 26.594 -3.516 1 91.62 438 LEU B N 1
ATOM 7919 C CA . LEU B 1 438 ? -17.984 27.109 -3.406 1 91.62 438 LEU B CA 1
ATOM 7920 C C . LEU B 1 438 ? -18.047 28.297 -2.469 1 91.62 438 LEU B C 1
ATOM 7922 O O . LEU B 1 438 ? -18.672 29.312 -2.785 1 91.62 438 LEU B O 1
ATOM 7926 N N . LYS B 1 439 ? -17.391 28.188 -1.371 1 91.94 439 LYS B N 1
ATOM 7927 C CA . LYS B 1 439 ? -17.406 29.25 -0.371 1 91.94 439 LYS B CA 1
ATOM 7928 C C . LYS B 1 439 ? -16.75 30.516 -0.911 1 91.94 439 LYS B C 1
ATOM 7930 O O . LYS B 1 439 ? -17.141 31.625 -0.542 1 91.94 439 LYS B O 1
ATOM 7935 N N . SER B 1 440 ? -15.797 30.375 -1.766 1 94.5 440 SER B N 1
ATOM 7936 C CA . SER B 1 440 ? -15.102 31.531 -2.332 1 94.5 440 SER B CA 1
ATOM 7937 C C . SER B 1 440 ? -15.789 32.031 -3.607 1 94.5 440 SER B C 1
ATOM 7939 O O . SER B 1 440 ? -15.289 32.906 -4.277 1 94.5 440 SER B O 1
ATOM 7941 N N . GLN B 1 441 ? -16.859 31.375 -3.967 1 92.5 441 GLN B N 1
ATOM 7942 C CA . GLN B 1 441 ? -17.578 31.672 -5.203 1 92.5 441 GLN B CA 1
ATOM 7943 C C . GLN B 1 441 ? -16.641 31.594 -6.41 1 92.5 441 GLN B C 1
ATOM 7945 O O . GLN B 1 441 ? -16.656 32.469 -7.277 1 92.5 441 GLN B O 1
ATOM 7950 N N . GLY B 1 442 ? -15.734 30.594 -6.305 1 92.69 442 GLY B N 1
ATOM 7951 C CA . GLY B 1 442 ? -14.867 30.297 -7.43 1 92.69 442 GLY B CA 1
ATOM 7952 C C . GLY B 1 442 ? -13.578 31.109 -7.422 1 92.69 442 GLY B C 1
ATOM 7953 O O . GLY B 1 442 ? -12.664 30.828 -8.203 1 92.69 442 GLY B O 1
ATOM 7954 N N . LYS B 1 443 ? -13.391 32 -6.523 1 95.56 443 LYS B N 1
ATOM 7955 C CA . LYS B 1 443 ? -12.227 32.875 -6.484 1 95.56 443 LYS B CA 1
ATOM 7956 C C . LYS B 1 443 ? -10.945 32.094 -6.289 1 95.56 443 LYS B C 1
ATOM 7958 O O . LYS B 1 443 ? -9.906 32.406 -6.863 1 95.56 443 LYS B O 1
ATOM 7963 N N . VAL B 1 444 ? -11.016 31.094 -5.484 1 96.81 444 VAL B N 1
ATOM 7964 C CA . VAL B 1 444 ? -9.836 30.297 -5.203 1 96.81 444 VAL B CA 1
ATOM 7965 C C . VAL B 1 444 ? -9.336 29.641 -6.492 1 96.81 444 VAL B C 1
ATOM 7967 O O . VAL B 1 444 ? -8.133 29.484 -6.688 1 96.81 444 VAL B O 1
ATOM 7970 N N . LEU B 1 445 ? -10.203 29.234 -7.414 1 96.25 445 LEU B N 1
ATOM 7971 C CA . LEU B 1 445 ? -9.805 28.625 -8.68 1 96.25 445 LEU B CA 1
ATOM 7972 C C . LEU B 1 445 ? -9.172 29.656 -9.602 1 96.25 445 LEU B C 1
ATOM 7974 O O . LEU B 1 445 ? -8.203 29.359 -10.305 1 96.25 445 LEU B O 1
ATOM 7978 N N . ASP B 1 446 ? -9.789 30.812 -9.57 1 97.12 446 ASP B N 1
ATOM 7979 C CA . ASP B 1 446 ? -9.211 31.906 -10.359 1 97.12 446 ASP B CA 1
ATOM 7980 C C . ASP B 1 446 ? -7.773 32.188 -9.922 1 97.12 446 ASP B C 1
ATOM 7982 O O . ASP B 1 446 ? -6.887 32.344 -10.766 1 97.12 446 ASP B O 1
ATOM 7986 N N . VAL B 1 447 ? -7.645 32.219 -8.625 1 98.25 447 VAL B N 1
ATOM 7987 C CA . VAL B 1 447 ? -6.324 32.469 -8.055 1 98.25 447 VAL B CA 1
ATOM 7988 C C . VAL B 1 447 ? -5.379 31.328 -8.398 1 98.25 447 VAL B C 1
ATOM 7990 O O . VAL B 1 447 ? -4.203 31.562 -8.688 1 98.25 447 VAL B O 1
ATOM 7993 N N . PHE B 1 448 ? -5.863 30.109 -8.359 1 98.06 448 PHE B N 1
ATOM 7994 C CA . PHE B 1 448 ? -5.078 28.938 -8.727 1 98.06 448 PHE B CA 1
ATOM 7995 C C . PHE B 1 448 ? -4.551 29.062 -10.148 1 98.06 448 PHE B C 1
ATOM 7997 O O . PHE B 1 448 ? -3.357 28.859 -10.391 1 98.06 448 PHE B O 1
ATOM 8004 N N . PHE B 1 449 ? -5.391 29.391 -11.086 1 98.06 449 PHE B N 1
ATOM 8005 C CA . PHE B 1 449 ? -5.012 29.5 -12.484 1 98.06 449 PHE B CA 1
ATOM 8006 C C . PHE B 1 449 ? -4.008 30.625 -12.688 1 98.06 449 PHE B C 1
ATOM 8008 O O . PHE B 1 449 ? -3.008 30.453 -13.391 1 98.06 449 PHE B O 1
ATOM 8015 N N . SER B 1 450 ? -4.277 31.766 -12.078 1 98 450 SER B N 1
ATOM 8016 C CA . SER B 1 450 ? -3.391 32.906 -12.25 1 98 450 SER B CA 1
ATOM 8017 C C . SER B 1 450 ? -2.027 32.656 -11.617 1 98 450 SER B C 1
ATOM 8019 O O . SER B 1 450 ? -0.996 33 -12.188 1 98 450 SER B O 1
ATOM 8021 N N . THR B 1 451 ? -2.061 32.031 -10.43 1 98.12 451 THR B N 1
ATOM 8022 C CA . THR B 1 451 ? -0.811 31.734 -9.75 1 98.12 451 THR B CA 1
ATOM 8023 C C . THR B 1 451 ? 0.012 30.719 -10.539 1 98.12 451 THR B C 1
ATOM 8025 O O . THR B 1 451 ? 1.227 30.875 -10.688 1 98.12 451 THR B O 1
ATOM 8028 N N . ALA B 1 452 ? -0.641 29.656 -11.023 1 98.06 452 ALA B N 1
ATOM 8029 C CA . ALA B 1 452 ? 0.042 28.656 -11.828 1 98.06 452 ALA B CA 1
ATOM 8030 C C . ALA B 1 452 ? 0.689 29.281 -13.055 1 98.06 452 ALA B C 1
ATOM 8032 O O . ALA B 1 452 ? 1.847 29 -13.375 1 98.06 452 ALA B O 1
ATOM 8033 N N . GLN B 1 453 ? -0.039 30.156 -13.695 1 96.94 453 GLN B N 1
ATOM 8034 C CA . GLN B 1 453 ? 0.464 30.812 -14.898 1 96.94 453 GLN B CA 1
ATOM 8035 C C . GLN B 1 453 ? 1.659 31.703 -14.578 1 96.94 453 GLN B C 1
ATOM 8037 O O . GLN B 1 453 ? 2.646 31.719 -15.312 1 96.94 453 GLN B O 1
ATOM 8042 N N . ALA B 1 454 ? 1.53 32.438 -13.523 1 97.06 454 ALA B N 1
ATOM 8043 C CA . ALA B 1 454 ? 2.609 33.312 -13.117 1 97.06 454 ALA B CA 1
ATOM 8044 C C . ALA B 1 454 ? 3.887 32.531 -12.82 1 97.06 454 ALA B C 1
ATOM 8046 O O . ALA B 1 454 ? 4.98 32.969 -13.203 1 97.06 454 ALA B O 1
ATOM 8047 N N . LYS B 1 455 ? 3.742 31.438 -12.133 1 96.81 455 LYS B N 1
ATOM 8048 C CA . LYS B 1 455 ? 4.898 30.625 -11.758 1 96.81 455 LYS B CA 1
ATOM 8049 C C . LYS B 1 455 ? 5.543 29.984 -12.977 1 96.81 455 LYS B C 1
ATOM 8051 O O . LYS B 1 455 ? 6.746 29.719 -12.984 1 96.81 455 LYS B O 1
ATOM 8056 N N . LEU B 1 456 ? 4.793 29.688 -13.977 1 97 456 LEU B N 1
ATOM 8057 C CA . LEU B 1 456 ? 5.293 29.016 -15.172 1 97 456 LEU B CA 1
ATOM 8058 C C . LEU B 1 456 ? 6.047 30 -16.078 1 97 456 LEU B C 1
ATOM 8060 O O . LEU B 1 456 ? 6.781 29.578 -16.969 1 97 456 LEU B O 1
ATOM 8064 N N . GLU B 1 457 ? 5.871 31.312 -15.844 1 95.06 457 GLU B N 1
ATOM 8065 C CA . GLU B 1 457 ? 6.391 32.344 -16.734 1 95.06 457 GLU B CA 1
ATOM 8066 C C . GLU B 1 457 ? 7.895 32.188 -16.953 1 95.06 457 GLU B C 1
ATOM 8068 O O . GLU B 1 457 ? 8.367 32.188 -18.094 1 95.06 457 GLU B O 1
ATOM 8073 N N . ALA B 1 458 ? 8.625 32.031 -15.852 1 92 458 ALA B N 1
ATOM 8074 C CA . ALA B 1 458 ? 10.078 31.891 -15.961 1 92 458 ALA B CA 1
ATOM 8075 C C . ALA B 1 458 ? 10.445 30.641 -16.734 1 92 458 ALA B C 1
ATOM 8077 O O . ALA B 1 458 ? 11.438 30.625 -17.484 1 92 458 ALA B O 1
ATOM 8078 N N . ALA B 1 459 ? 9.727 29.578 -16.547 1 95.5 459 ALA B N 1
ATOM 8079 C CA . ALA B 1 459 ? 10.008 28.297 -17.188 1 95.5 459 ALA B CA 1
ATOM 8080 C C . ALA B 1 459 ? 9.75 28.375 -18.703 1 95.5 459 ALA B C 1
ATOM 8082 O O . ALA B 1 459 ? 10.391 27.672 -19.484 1 95.5 459 ALA B O 1
ATOM 8083 N N . THR B 1 460 ? 8.906 29.297 -19.125 1 94 460 THR B N 1
ATOM 8084 C CA . THR B 1 460 ? 8.578 29.469 -20.531 1 94 460 THR B CA 1
ATOM 8085 C C . THR B 1 460 ? 9.781 29.984 -21.312 1 94 460 THR B C 1
ATOM 8087 O O . THR B 1 460 ? 9.875 29.781 -22.531 1 94 460 THR B O 1
ATOM 8090 N N . ARG B 1 461 ? 10.711 30.578 -20.656 1 91.5 461 ARG B N 1
ATOM 8091 C CA . ARG B 1 461 ? 11.859 31.203 -21.297 1 91.5 461 ARG B CA 1
ATOM 8092 C C . ARG B 1 461 ? 13.016 30.219 -21.438 1 91.5 461 ARG B C 1
ATOM 8094 O O . ARG B 1 461 ? 14 30.516 -22.125 1 91.5 461 ARG B O 1
ATOM 8101 N N . GLN B 1 462 ? 12.898 29.141 -20.781 1 93.81 462 GLN B N 1
ATOM 8102 C CA . GLN B 1 462 ? 13.938 28.125 -20.875 1 93.81 462 GLN B CA 1
ATOM 8103 C C . GLN B 1 462 ? 13.609 27.078 -21.938 1 93.81 462 GLN B C 1
ATOM 8105 O O . GLN B 1 462 ? 12.641 26.328 -21.812 1 93.81 462 GLN B O 1
ATOM 8110 N N . SER B 1 463 ? 14.438 26.953 -22.922 1 94.31 463 SER B N 1
ATOM 8111 C CA . SER B 1 463 ? 14.18 26.125 -24.094 1 94.31 463 SER B CA 1
ATOM 8112 C C . SER B 1 463 ? 14 24.656 -23.688 1 94.31 463 SER B C 1
ATOM 8114 O O . SER B 1 463 ? 13.133 23.969 -24.234 1 94.31 463 SER B O 1
ATOM 8116 N N . GLU B 1 464 ? 14.742 24.188 -22.766 1 94.38 464 GLU B N 1
ATOM 8117 C CA . GLU B 1 464 ? 14.719 22.781 -22.359 1 94.38 464 GLU B CA 1
ATOM 8118 C C . GLU B 1 464 ? 13.414 22.438 -21.641 1 94.38 464 GLU B C 1
ATOM 8120 O O . GLU B 1 464 ? 13.07 21.25 -21.5 1 94.38 464 GLU B O 1
ATOM 8125 N N . LEU B 1 465 ? 12.688 23.391 -21.203 1 97.25 465 LEU B N 1
ATOM 8126 C CA . LEU B 1 465 ? 11.484 23.141 -20.406 1 97.25 465 LEU B CA 1
ATOM 8127 C C . LEU B 1 465 ? 10.227 23.438 -21.219 1 97.25 465 LEU B C 1
ATOM 8129 O O . LEU B 1 465 ? 9.109 23.219 -20.75 1 97.25 465 LEU B O 1
ATOM 8133 N N . GLN B 1 466 ? 10.383 23.875 -22.438 1 95.81 466 GLN B N 1
ATOM 8134 C CA . GLN B 1 466 ? 9.273 24.391 -23.234 1 95.81 466 GLN B CA 1
ATOM 8135 C C . GLN B 1 466 ? 8.195 23.328 -23.422 1 95.81 466 GLN B C 1
ATOM 8137 O O . GLN B 1 466 ? 7.008 23.609 -23.266 1 95.81 466 GLN B O 1
ATOM 8142 N N . ALA B 1 467 ? 8.625 22.141 -23.781 1 94.62 467 ALA B N 1
ATOM 8143 C CA . ALA B 1 467 ? 7.664 21.062 -24.016 1 94.62 467 ALA B CA 1
ATOM 8144 C C . ALA B 1 467 ? 6.902 20.734 -22.734 1 94.62 467 ALA B C 1
ATOM 8146 O O . ALA B 1 467 ? 5.699 20.453 -22.766 1 94.62 467 ALA B O 1
ATOM 8147 N N . SER B 1 468 ? 7.613 20.672 -21.625 1 96.38 468 SER B N 1
ATOM 8148 C CA . SER B 1 468 ? 7.004 20.375 -20.328 1 96.38 468 SER B CA 1
ATOM 8149 C C . SER B 1 468 ? 6.02 21.453 -19.922 1 96.38 468 SER B C 1
ATOM 8151 O O . SER B 1 468 ? 4.938 21.156 -19.406 1 96.38 468 SER B O 1
ATOM 8153 N N . VAL B 1 469 ? 6.391 22.703 -20.172 1 97.62 469 VAL B N 1
ATOM 8154 C CA . VAL B 1 469 ? 5.512 23.828 -19.875 1 97.62 469 VAL B CA 1
ATOM 8155 C C . VAL B 1 469 ? 4.23 23.719 -20.688 1 97.62 469 VAL B C 1
ATOM 8157 O O . VAL B 1 469 ? 3.135 23.984 -20.188 1 97.62 469 VAL B O 1
ATOM 8160 N N . GLN B 1 470 ? 4.367 23.344 -21.938 1 96.25 470 GLN B N 1
ATOM 8161 C CA . GLN B 1 470 ? 3.211 23.203 -22.812 1 96.25 470 GLN B CA 1
ATOM 8162 C C . GLN B 1 470 ? 2.254 22.125 -22.312 1 96.25 470 GLN B C 1
ATOM 8164 O O . GLN B 1 470 ? 1.035 22.281 -22.406 1 96.25 470 GLN B O 1
ATOM 8169 N N . ILE B 1 471 ? 2.82 21.094 -21.812 1 95.5 471 ILE B N 1
ATOM 8170 C CA . ILE B 1 471 ? 1.996 20.016 -21.266 1 95.5 471 ILE B CA 1
ATOM 8171 C C . ILE B 1 471 ? 1.168 20.547 -20.094 1 95.5 471 ILE B C 1
ATOM 8173 O O . ILE B 1 471 ? -0.041 20.312 -20.031 1 95.5 471 ILE B O 1
ATOM 8177 N N . ILE B 1 472 ? 1.782 21.234 -19.156 1 97.38 472 ILE B N 1
ATOM 8178 C CA . ILE B 1 472 ? 1.087 21.766 -18 1 97.38 472 ILE B CA 1
ATOM 8179 C C . ILE B 1 472 ? 0.047 22.797 -18.438 1 97.38 472 ILE B C 1
ATOM 8181 O O . ILE B 1 472 ? -1.068 22.828 -17.922 1 97.38 472 ILE B O 1
ATOM 8185 N N . GLN B 1 473 ? 0.403 23.609 -19.422 1 96.62 473 GLN B N 1
ATOM 8186 C CA . GLN B 1 473 ? -0.516 24.625 -19.938 1 96.62 473 GLN B CA 1
ATOM 8187 C C . GLN B 1 473 ? -1.738 23.969 -20.578 1 96.62 473 GLN B C 1
ATOM 8189 O O . GLN B 1 473 ? -2.859 24.453 -20.422 1 96.62 473 GLN B O 1
ATOM 8194 N N . ASN B 1 474 ? -1.477 22.922 -21.312 1 95.88 474 ASN B N 1
ATOM 8195 C CA . ASN B 1 474 ? -2.586 22.188 -21.906 1 95.88 474 ASN B CA 1
ATOM 8196 C C . ASN B 1 474 ? -3.527 21.641 -20.844 1 95.88 474 ASN B C 1
ATOM 8198 O O . ASN B 1 474 ? -4.746 21.656 -21.016 1 95.88 474 ASN B O 1
ATOM 8202 N N . HIS B 1 475 ? -2.982 21.141 -19.75 1 95.88 475 HIS B N 1
ATOM 8203 C CA . HIS B 1 475 ? -3.795 20.609 -18.656 1 95.88 475 HIS B CA 1
ATOM 8204 C C . HIS B 1 475 ? -4.578 21.734 -17.984 1 95.88 475 HIS B C 1
ATOM 8206 O O . HIS B 1 475 ? -5.73 21.547 -17.578 1 95.88 475 HIS B O 1
ATOM 8212 N N . LEU B 1 476 ? -3.947 22.891 -17.812 1 96.69 476 LEU B N 1
ATOM 8213 C CA . LEU B 1 476 ? -4.637 24.047 -17.25 1 96.69 476 LEU B CA 1
ATOM 8214 C C . LEU B 1 476 ? -5.816 24.469 -18.125 1 96.69 476 LEU B C 1
ATOM 8216 O O . LEU B 1 476 ? -6.891 24.781 -17.609 1 96.69 476 LEU B O 1
ATOM 8220 N N . GLN B 1 477 ? -5.598 24.391 -19.422 1 96.5 477 GLN B N 1
ATOM 8221 C CA . GLN B 1 477 ? -6.66 24.766 -20.344 1 96.5 477 GLN B CA 1
ATOM 8222 C C . GLN B 1 477 ? -7.812 23.766 -20.297 1 96.5 477 GLN B C 1
ATOM 8224 O O . GLN B 1 477 ? -8.977 24.156 -20.266 1 96.5 477 GLN B O 1
ATOM 8229 N N . LYS B 1 478 ? -7.469 22.516 -20.281 1 95.38 478 LYS B N 1
ATOM 8230 C CA . LYS B 1 478 ? -8.492 21.484 -20.172 1 95.38 478 LYS B CA 1
ATOM 8231 C C . LYS B 1 478 ? -9.273 21.625 -18.859 1 95.38 478 LYS B C 1
ATOM 8233 O O . LYS B 1 478 ? -10.492 21.438 -18.844 1 95.38 478 LYS B O 1
ATOM 8238 N N . LEU B 1 479 ? -8.578 21.953 -17.812 1 95.31 479 LEU B N 1
ATOM 8239 C CA . LEU B 1 479 ? -9.219 22.125 -16.516 1 95.31 479 LEU B CA 1
ATOM 8240 C C . LEU B 1 479 ? -10.164 23.312 -16.531 1 95.31 479 LEU B C 1
ATOM 8242 O O . LEU B 1 479 ? -11.258 23.25 -15.961 1 95.31 479 LEU B O 1
ATOM 8246 N N . LYS B 1 480 ? -9.75 24.406 -17.141 1 94.44 480 LYS B N 1
ATOM 8247 C CA . LYS B 1 480 ? -10.609 25.578 -17.266 1 94.44 480 LYS B CA 1
ATOM 8248 C C . LYS B 1 480 ? -11.891 25.234 -18.016 1 94.44 480 LYS B C 1
ATOM 8250 O O . LYS B 1 480 ? -12.984 25.656 -17.625 1 94.44 480 LYS B O 1
ATOM 8255 N N . GLN B 1 481 ? -11.719 24.5 -19.062 1 94.31 481 GLN B N 1
ATOM 8256 C CA . GLN B 1 481 ? -12.875 24.094 -19.859 1 94.31 481 GLN B CA 1
ATOM 8257 C C . GLN B 1 481 ? -13.797 23.172 -19.047 1 94.31 481 GLN B C 1
ATOM 8259 O O . GLN B 1 481 ? -15.023 23.297 -19.125 1 94.31 481 GLN B O 1
ATOM 8264 N N . PHE B 1 482 ? -13.203 22.391 -18.344 1 94.19 482 PHE B N 1
ATOM 8265 C CA . PHE B 1 482 ? -13.969 21.469 -17.516 1 94.19 482 PHE B CA 1
ATOM 8266 C C . PHE B 1 482 ? -14.797 22.234 -16.484 1 94.19 482 PHE B C 1
ATOM 8268 O O . PHE B 1 482 ? -15.984 21.953 -16.297 1 94.19 482 PHE B O 1
ATOM 8275 N N . VAL B 1 483 ? -14.125 23.125 -15.812 1 93.06 483 VAL B N 1
ATOM 8276 C CA . VAL B 1 483 ? -14.789 23.922 -14.789 1 93.06 483 VAL B CA 1
ATOM 8277 C C . VAL B 1 483 ? -15.984 24.656 -15.391 1 93.06 483 VAL B C 1
ATOM 8279 O O . VAL B 1 483 ? -17.047 24.719 -14.789 1 93.06 483 VAL B O 1
ATOM 8282 N N . ARG B 1 484 ? -15.867 25.125 -16.562 1 91.25 484 ARG B N 1
ATOM 8283 C CA . ARG B 1 484 ? -16.953 25.828 -17.234 1 91.25 484 ARG B CA 1
ATOM 8284 C C . ARG B 1 484 ? -18.109 24.906 -17.547 1 91.25 484 ARG B C 1
ATOM 8286 O O . ARG B 1 484 ? -19.281 25.281 -17.391 1 91.25 484 ARG B O 1
ATOM 8293 N N . ARG B 1 485 ? -17.781 23.734 -17.891 1 88.88 485 ARG B N 1
ATOM 8294 C CA . ARG B 1 485 ? -18.812 22.766 -18.25 1 88.88 485 ARG B CA 1
ATOM 8295 C C . ARG B 1 485 ? -19.531 22.266 -17 1 88.88 485 ARG B C 1
ATOM 8297 O O . ARG B 1 485 ? -20.734 21.984 -17.047 1 88.88 485 ARG B O 1
ATOM 8304 N N . MET B 1 486 ? -18.828 22.188 -15.945 1 86.31 486 MET B N 1
ATOM 8305 C CA . MET B 1 486 ? -19.375 21.625 -14.719 1 86.31 486 MET B CA 1
ATOM 8306 C C . MET B 1 486 ? -20.281 22.609 -14.016 1 86.31 486 MET B C 1
ATOM 8308 O O . MET B 1 486 ? -21.141 22.219 -13.227 1 86.31 486 MET B O 1
ATOM 8312 N N . ASP B 1 487 ? -20.125 23.828 -14.273 1 81.25 487 ASP B N 1
ATOM 8313 C CA . ASP B 1 487 ? -20.953 24.859 -13.648 1 81.25 487 ASP B CA 1
ATOM 8314 C C . ASP B 1 487 ? -22.438 24.609 -13.93 1 81.25 487 ASP B C 1
ATOM 8316 O O . ASP B 1 487 ? -23.281 24.953 -13.109 1 81.25 487 ASP B O 1
ATOM 8320 N N . SER B 1 488 ? -22.703 23.875 -15 1 81.31 488 SER B N 1
ATOM 8321 C CA . SER B 1 488 ? -24.078 23.609 -15.375 1 81.31 488 SER B CA 1
ATOM 8322 C C . SER B 1 488 ? -24.578 22.297 -14.758 1 81.31 488 SER B C 1
ATOM 8324 O O . SER B 1 488 ? -25.797 22.031 -14.742 1 81.31 488 SER B O 1
ATOM 8326 N N . LYS B 1 489 ? -23.75 21.484 -14.211 1 80.12 489 LYS B N 1
ATOM 8327 C CA . LYS B 1 489 ? -24.125 20.156 -13.758 1 80.12 489 LYS B CA 1
ATOM 8328 C C . LYS B 1 489 ? -24.547 20.172 -12.297 1 80.12 489 LYS B C 1
ATOM 8330 O O . LYS B 1 489 ? -25.031 19.156 -11.773 1 80.12 489 LYS B O 1
ATOM 8335 N N . GLY B 1 490 ? -24.547 21.266 -11.625 1 80.75 490 GLY B N 1
ATOM 8336 C CA . GLY B 1 490 ? -25.031 21.359 -10.25 1 80.75 490 GLY B CA 1
ATOM 8337 C C . GLY B 1 490 ? -24.109 20.703 -9.25 1 80.75 490 GLY B C 1
ATOM 8338 O O . GLY B 1 490 ? -23.031 20.219 -9.609 1 80.75 490 GLY B O 1
ATOM 8339 N N . GLU B 1 491 ? -24.531 20.547 -8.016 1 82.62 491 GLU B N 1
ATOM 8340 C CA . GLU B 1 491 ? -23.734 20.078 -6.895 1 82.62 491 GLU B CA 1
ATOM 8341 C C . GLU B 1 491 ? -23.453 18.594 -7.004 1 82.62 491 GLU B C 1
ATOM 8343 O O . GLU B 1 491 ? -22.344 18.141 -6.676 1 82.62 491 GLU B O 1
ATOM 8348 N N . ALA B 1 492 ? -24.422 17.859 -7.445 1 82.06 492 ALA B N 1
ATOM 8349 C CA . ALA B 1 492 ? -24.266 16.406 -7.555 1 82.06 492 ALA B CA 1
ATOM 8350 C C . ALA B 1 492 ? -23.188 16.031 -8.562 1 82.06 492 ALA B C 1
ATOM 8352 O O . ALA B 1 492 ? -22.406 15.102 -8.336 1 82.06 492 ALA B O 1
ATOM 8353 N N . GLY B 1 493 ? -23.219 16.734 -9.625 1 85.56 493 GLY B N 1
ATOM 8354 C CA . GLY B 1 493 ? -22.188 16.5 -10.633 1 85.56 493 GLY B CA 1
ATOM 8355 C C . GLY B 1 493 ? -20.797 16.812 -10.141 1 85.56 493 GLY B C 1
ATOM 8356 O O . GLY B 1 493 ? -19.844 16.062 -10.414 1 85.56 493 GLY B O 1
ATOM 8357 N N . TRP B 1 494 ? -20.656 17.875 -9.367 1 90 494 TRP B N 1
ATOM 8358 C CA . TRP B 1 494 ? -19.359 18.281 -8.812 1 90 494 TRP B CA 1
ATOM 8359 C C . TRP B 1 494 ? -18.859 17.234 -7.824 1 90 494 TRP B C 1
ATOM 8361 O O . TRP B 1 494 ? -17.656 16.969 -7.766 1 90 494 TRP B O 1
ATOM 8371 N N . GLN B 1 495 ? -19.766 16.656 -7.109 1 90.62 495 GLN B N 1
ATOM 8372 C CA . GLN B 1 495 ? -19.359 15.656 -6.129 1 90.62 495 GLN B CA 1
ATOM 8373 C C . GLN B 1 495 ? -18.797 14.414 -6.809 1 90.62 495 GLN B C 1
ATOM 8375 O O . GLN B 1 495 ? -17.812 13.836 -6.336 1 90.62 495 GLN B O 1
ATOM 8380 N N . LEU B 1 496 ? -19.391 14.055 -7.918 1 91.69 496 LEU B N 1
ATOM 8381 C CA . LEU B 1 496 ? -18.938 12.875 -8.641 1 91.69 496 LEU B CA 1
ATOM 8382 C C . LEU B 1 496 ? -17.547 13.102 -9.234 1 91.69 496 LEU B C 1
ATOM 8384 O O . LEU B 1 496 ? -16.75 12.164 -9.344 1 91.69 496 LEU B O 1
ATOM 8388 N N . ALA B 1 497 ? -17.25 14.352 -9.523 1 94.69 497 ALA B N 1
ATOM 8389 C CA . ALA B 1 497 ? -15.992 14.68 -10.18 1 94.69 497 ALA B CA 1
ATOM 8390 C C . ALA B 1 497 ? -14.922 15.062 -9.156 1 94.69 497 ALA B C 1
ATOM 8392 O O . ALA B 1 497 ? -13.75 15.195 -9.5 1 94.69 497 ALA B O 1
ATOM 8393 N N . ALA B 1 498 ? -15.289 15.156 -7.922 1 96 498 ALA B N 1
ATOM 8394 C CA . ALA B 1 498 ? -14.484 15.828 -6.906 1 96 498 ALA B CA 1
ATOM 8395 C C . ALA B 1 498 ? -13.102 15.195 -6.793 1 96 498 ALA B C 1
ATOM 8397 O O . ALA B 1 498 ? -12.094 15.898 -6.699 1 96 498 ALA B O 1
ATOM 8398 N N . ARG B 1 499 ? -13.055 13.883 -6.77 1 96.62 499 ARG B N 1
ATOM 8399 C CA . ARG B 1 499 ? -11.773 13.203 -6.57 1 96.62 499 ARG B CA 1
ATOM 8400 C C . ARG B 1 499 ? -10.859 13.391 -7.777 1 96.62 499 ARG B C 1
ATOM 8402 O O . ARG B 1 499 ? -9.695 13.758 -7.625 1 96.62 499 ARG B O 1
ATOM 8409 N N . ASP B 1 500 ? -11.367 13.133 -9.016 1 96.12 500 ASP B N 1
ATOM 8410 C CA . ASP B 1 500 ? -10.586 13.312 -10.234 1 96.12 500 ASP B CA 1
ATOM 8411 C C . ASP B 1 500 ? -10.141 14.758 -10.391 1 96.12 500 ASP B C 1
ATOM 8413 O O . ASP B 1 500 ? -9.023 15.031 -10.852 1 96.12 500 ASP B O 1
ATOM 8417 N N . PHE B 1 501 ? -11.047 15.641 -10.008 1 96.62 501 PHE B N 1
ATOM 8418 C CA . PHE B 1 501 ? -10.773 17.078 -10.07 1 96.62 501 PHE B CA 1
ATOM 8419 C C . PHE B 1 501 ? -9.641 17.453 -9.125 1 96.62 501 PHE B C 1
ATOM 8421 O O . PHE B 1 501 ? -8.695 18.141 -9.531 1 96.62 501 PHE B O 1
ATOM 8428 N N . SER B 1 502 ? -9.727 16.969 -7.906 1 98.12 502 SER B N 1
ATOM 8429 C CA . SER B 1 502 ? -8.719 17.281 -6.898 1 98.12 502 SER B CA 1
ATOM 8430 C C . SER B 1 502 ? -7.363 16.688 -7.273 1 98.12 502 SER B C 1
ATOM 8432 O O . SER B 1 502 ? -6.332 17.344 -7.121 1 98.12 502 SER B O 1
ATOM 8434 N N . TYR B 1 503 ? -7.324 15.453 -7.801 1 97.38 503 TYR B N 1
ATOM 8435 C CA . TYR B 1 503 ? -6.086 14.828 -8.25 1 97.38 503 TYR B CA 1
ATOM 8436 C C . TYR B 1 503 ? -5.449 15.625 -9.383 1 97.38 503 TYR B C 1
ATOM 8438 O O . TYR B 1 503 ? -4.23 15.812 -9.406 1 97.38 503 TYR B O 1
ATOM 8446 N N . THR B 1 504 ? -6.273 16.094 -10.312 1 97.38 504 THR B N 1
ATOM 8447 C CA . THR B 1 504 ? -5.781 16.844 -11.453 1 97.38 504 THR B CA 1
ATOM 8448 C C . THR B 1 504 ? -5.176 18.172 -11 1 97.38 504 THR B C 1
ATOM 8450 O O . THR B 1 504 ? -4.105 18.562 -11.469 1 97.38 504 THR B O 1
ATOM 8453 N N . LEU B 1 505 ? -5.867 18.828 -10.023 1 98.19 505 LEU B N 1
ATOM 8454 C CA . LEU B 1 505 ? -5.344 20.062 -9.469 1 98.19 505 LEU B CA 1
ATOM 8455 C C . LEU B 1 505 ? -3.979 19.844 -8.828 1 98.19 505 LEU B C 1
ATOM 8457 O O . LEU B 1 505 ? -3.041 20.609 -9.078 1 98.19 505 LEU B O 1
ATOM 8461 N N . ALA B 1 506 ? -3.889 18.812 -8.047 1 98.38 506 ALA B N 1
ATOM 8462 C CA . ALA B 1 506 ? -2.648 18.531 -7.328 1 98.38 506 ALA B CA 1
ATOM 8463 C C . ALA B 1 506 ? -1.523 18.172 -8.297 1 98.38 506 ALA B C 1
ATOM 8465 O O . ALA B 1 506 ? -0.393 18.641 -8.141 1 98.38 506 ALA B O 1
ATOM 8466 N N . TRP B 1 507 ? -1.84 17.344 -9.312 1 98 507 TRP B N 1
ATOM 8467 C CA . TRP B 1 507 ? -0.846 16.938 -10.305 1 98 507 TRP B CA 1
ATOM 8468 C C . TRP B 1 507 ? -0.314 18.156 -11.062 1 98 507 TRP B C 1
ATOM 8470 O O . TRP B 1 507 ? 0.894 18.281 -11.273 1 98 507 TRP B O 1
ATOM 8480 N N . ILE B 1 508 ? -1.199 19.016 -11.469 1 98.06 508 ILE B N 1
ATOM 8481 C CA . ILE B 1 508 ? -0.818 20.219 -12.211 1 98.06 508 ILE B CA 1
ATOM 8482 C C . ILE B 1 508 ? 0.088 21.094 -11.352 1 98.06 508 ILE B C 1
ATOM 8484 O O . ILE B 1 508 ? 1.141 21.547 -11.812 1 98.06 508 ILE B O 1
ATOM 8488 N N . TYR B 1 509 ? -0.314 21.266 -10.133 1 98.62 509 TYR B N 1
ATOM 8489 C CA . TYR B 1 509 ? 0.415 22.219 -9.305 1 98.62 509 TYR B CA 1
ATOM 8490 C C . TYR B 1 509 ? 1.787 21.688 -8.93 1 98.62 509 TYR B C 1
ATOM 8492 O O . TYR B 1 509 ? 2.758 22.438 -8.844 1 98.62 509 TYR B O 1
ATOM 8500 N N . GLU B 1 510 ? 1.893 20.391 -8.641 1 98.56 510 GLU B N 1
ATOM 8501 C CA . GLU B 1 510 ? 3.213 19.797 -8.438 1 98.56 510 GLU B CA 1
ATOM 8502 C C . GLU B 1 510 ? 4.09 19.984 -9.68 1 98.56 510 GLU B C 1
ATOM 8504 O O . GLU B 1 510 ? 5.289 20.25 -9.562 1 98.56 510 GLU B O 1
ATOM 8509 N N . GLY B 1 511 ? 3.498 19.828 -10.875 1 98.44 511 GLY B N 1
ATOM 8510 C CA . GLY B 1 511 ? 4.223 20.094 -12.109 1 98.44 511 GLY B CA 1
ATOM 8511 C C . GLY B 1 511 ? 4.691 21.531 -12.219 1 98.44 511 GLY B C 1
ATOM 8512 O O . GLY B 1 511 ? 5.824 21.797 -12.633 1 98.44 511 GLY B O 1
ATOM 8513 N N . VAL B 1 512 ? 3.818 22.438 -11.828 1 98.5 512 VAL B N 1
ATOM 8514 C CA . VAL B 1 512 ? 4.141 23.859 -11.836 1 98.5 512 VAL B CA 1
ATOM 8515 C C . VAL B 1 512 ? 5.336 24.125 -10.922 1 98.5 512 VAL B C 1
ATOM 8517 O O . VAL B 1 512 ? 6.266 24.859 -11.297 1 98.5 512 VAL B O 1
ATOM 8520 N N . LEU B 1 513 ? 5.324 23.547 -9.75 1 98.62 513 LEU B N 1
ATOM 8521 C CA . LEU B 1 513 ? 6.387 23.781 -8.773 1 98.62 513 LEU B CA 1
ATOM 8522 C C . LEU B 1 513 ? 7.703 23.172 -9.266 1 98.62 513 LEU B C 1
ATOM 8524 O O . LEU B 1 513 ? 8.773 23.766 -9.062 1 98.62 513 LEU B O 1
ATOM 8528 N N . LEU B 1 514 ? 7.648 21.984 -9.852 1 98.56 514 LEU B N 1
ATOM 8529 C CA . LEU B 1 514 ? 8.844 21.375 -10.414 1 98.56 514 LEU B CA 1
ATOM 8530 C C . LEU B 1 514 ? 9.438 22.25 -11.516 1 98.56 514 LEU B C 1
ATOM 8532 O O . LEU B 1 514 ? 10.656 22.453 -11.555 1 98.56 514 LEU B O 1
ATOM 8536 N N . LEU B 1 515 ? 8.617 22.766 -12.422 1 98.44 515 LEU B N 1
ATOM 8537 C CA . LEU B 1 515 ? 9.055 23.594 -13.531 1 98.44 515 LEU B CA 1
ATOM 8538 C C . LEU B 1 515 ? 9.625 24.922 -13.023 1 98.44 515 LEU B C 1
ATOM 8540 O O . LEU B 1 515 ? 10.633 25.406 -13.531 1 98.44 515 LEU B O 1
ATOM 8544 N N . GLU B 1 516 ? 8.906 25.469 -12.031 1 98 516 GLU B N 1
ATOM 8545 C CA . GLU B 1 516 ? 9.414 26.703 -11.422 1 98 516 GLU B CA 1
ATOM 8546 C C . GLU B 1 516 ? 10.805 26.5 -10.828 1 98 516 GLU B C 1
ATOM 8548 O O . GLU B 1 516 ? 11.695 27.328 -11.023 1 98 516 GLU B O 1
ATOM 8553 N N . HIS B 1 517 ? 10.953 25.406 -10.117 1 97.5 517 HIS B N 1
ATOM 8554 C CA . HIS B 1 517 ? 12.242 25.094 -9.5 1 97.5 517 HIS B CA 1
ATOM 8555 C C . HIS B 1 517 ? 13.32 24.891 -10.562 1 97.5 517 HIS B C 1
ATOM 8557 O O . HIS B 1 517 ? 14.453 25.344 -10.398 1 97.5 517 HIS B O 1
ATOM 8563 N N . ALA B 1 518 ? 12.984 24.234 -11.625 1 97.5 518 ALA B N 1
ATOM 8564 C CA . ALA B 1 518 ? 13.922 23.906 -12.695 1 97.5 518 ALA B CA 1
ATOM 8565 C C . ALA B 1 518 ? 14.305 25.156 -13.484 1 97.5 518 ALA B C 1
ATOM 8567 O O . ALA B 1 518 ? 15.328 25.172 -14.18 1 97.5 518 ALA B O 1
ATOM 8568 N N . ALA B 1 519 ? 13.523 26.203 -13.406 1 97.19 519 ALA B N 1
ATOM 8569 C CA . ALA B 1 519 ? 13.742 27.422 -14.188 1 97.19 519 ALA B CA 1
ATOM 8570 C C . ALA B 1 519 ? 14.602 28.422 -13.414 1 97.19 519 ALA B C 1
ATOM 8572 O O . ALA B 1 519 ? 15.047 29.422 -13.977 1 97.19 519 ALA B O 1
ATOM 8573 N N . ARG B 1 520 ? 14.781 28.188 -12.156 1 93.94 520 ARG B N 1
ATOM 8574 C CA . ARG B 1 520 ? 15.555 29.125 -11.344 1 93.94 520 ARG B CA 1
ATOM 8575 C C . ARG B 1 520 ? 17.016 29.172 -11.797 1 93.94 520 ARG B C 1
ATOM 8577 O O . ARG B 1 520 ? 17.531 28.203 -12.359 1 93.94 520 ARG B O 1
ATOM 8584 N N . ALA B 1 521 ? 17.609 30.359 -11.461 1 89.56 521 ALA B N 1
ATOM 8585 C CA . ALA B 1 521 ? 19.047 30.484 -11.742 1 89.56 521 ALA B CA 1
ATOM 8586 C C . ALA B 1 521 ? 19.859 29.484 -10.922 1 89.56 521 ALA B C 1
ATOM 8588 O O . ALA B 1 521 ? 19.641 29.359 -9.711 1 89.56 521 ALA B O 1
ATOM 8589 N N . GLY B 1 522 ? 20.656 28.734 -11.508 1 85.5 522 GLY B N 1
ATOM 8590 C CA . GLY B 1 522 ? 21.5 27.781 -10.812 1 85.5 522 GLY B CA 1
ATOM 8591 C C . GLY B 1 522 ? 20.906 26.391 -10.758 1 85.5 522 GLY B C 1
ATOM 8592 O O . GLY B 1 522 ? 21.484 25.484 -10.164 1 85.5 522 GLY B O 1
ATOM 8593 N N . ALA B 1 523 ? 19.734 26.188 -11.359 1 91 523 ALA B N 1
ATOM 8594 C CA . ALA B 1 523 ? 19.125 24.859 -11.398 1 91 523 ALA B CA 1
ATOM 8595 C C . ALA B 1 523 ? 20.031 23.859 -12.109 1 91 523 ALA B C 1
ATOM 8597 O O . ALA B 1 523 ? 20.688 24.203 -13.102 1 91 523 ALA B O 1
ATOM 8598 N N . SER B 1 524 ? 20.094 22.672 -11.609 1 91.56 524 SER B N 1
ATOM 8599 C CA . SER B 1 524 ? 20.922 21.625 -12.18 1 91.56 524 SER B CA 1
ATOM 8600 C C . SER B 1 524 ? 20.203 20.906 -13.328 1 91.56 524 SER B C 1
ATOM 8602 O O . SER B 1 524 ? 18.984 21.062 -13.484 1 91.56 524 SER B O 1
ATOM 8604 N N . ASP B 1 525 ? 20.969 20.141 -14.094 1 93.25 525 ASP B N 1
ATOM 8605 C CA . ASP B 1 525 ? 20.391 19.312 -15.148 1 93.25 525 ASP B CA 1
ATOM 8606 C C . ASP B 1 525 ? 19.391 18.312 -14.586 1 93.25 525 ASP B C 1
ATOM 8608 O O . ASP B 1 525 ? 18.406 17.969 -15.242 1 93.25 525 ASP B O 1
ATOM 8612 N N . THR B 1 526 ? 19.641 17.906 -13.391 1 94.88 526 THR B N 1
ATOM 8613 C CA . THR B 1 526 ? 18.75 16.938 -12.781 1 94.88 526 THR B CA 1
ATOM 8614 C C . THR B 1 526 ? 17.438 17.578 -12.383 1 94.88 526 THR B C 1
ATOM 8616 O O . THR B 1 526 ? 16.375 16.938 -12.422 1 94.88 526 THR B O 1
ATOM 8619 N N . ASN B 1 527 ? 17.5 18.875 -12 1 95.94 527 ASN B N 1
ATOM 8620 C CA . ASN B 1 527 ? 16.25 19.594 -11.75 1 95.94 527 ASN B CA 1
ATOM 8621 C C . ASN B 1 527 ? 15.383 19.672 -13 1 95.94 527 ASN B C 1
ATOM 8623 O O . ASN B 1 527 ? 14.172 19.438 -12.938 1 95.94 527 ASN B O 1
ATOM 8627 N N . ILE B 1 528 ? 16.062 20 -14.094 1 96.12 528 ILE B N 1
ATOM 8628 C CA . ILE B 1 528 ? 15.383 20.125 -15.383 1 96.12 528 ILE B CA 1
ATOM 8629 C C . ILE B 1 528 ? 14.789 18.766 -15.773 1 96.12 528 ILE B C 1
ATOM 8631 O O . ILE B 1 528 ? 13.625 18.688 -16.156 1 96.12 528 ILE B O 1
ATOM 8635 N N . TYR B 1 529 ? 15.562 17.734 -15.609 1 96.31 529 TYR B N 1
ATOM 8636 C CA . TYR B 1 529 ? 15.133 16.391 -16 1 96.31 529 TYR B CA 1
ATOM 8637 C C . TYR B 1 529 ? 13.969 15.922 -15.141 1 96.31 529 TYR B C 1
ATOM 8639 O O . TYR B 1 529 ? 13.039 15.281 -15.633 1 96.31 529 TYR B O 1
ATOM 8647 N N . ALA B 1 530 ? 13.969 16.188 -13.859 1 97.31 530 ALA B N 1
ATOM 8648 C CA . ALA B 1 530 ? 12.867 15.812 -12.969 1 97.31 530 ALA B CA 1
ATOM 8649 C C . ALA B 1 530 ? 11.555 16.438 -13.422 1 97.31 530 ALA B C 1
ATOM 8651 O O . ALA B 1 530 ? 10.516 15.773 -13.422 1 97.31 530 ALA B O 1
ATOM 8652 N N . ALA B 1 531 ? 11.594 17.719 -13.781 1 97.81 531 ALA B N 1
ATOM 8653 C CA . ALA B 1 531 ? 10.398 18.406 -14.266 1 97.81 531 ALA B CA 1
ATOM 8654 C C . ALA B 1 531 ? 9.898 17.797 -15.562 1 97.81 531 ALA B C 1
ATOM 8656 O O . ALA B 1 531 ? 8.695 17.609 -15.75 1 97.81 531 ALA B O 1
ATOM 8657 N N . GLN B 1 532 ? 10.836 17.484 -16.453 1 96 532 GLN B N 1
ATOM 8658 C CA . GLN B 1 532 ? 10.477 16.875 -17.719 1 96 532 GLN B CA 1
ATOM 8659 C C . GLN B 1 532 ? 9.828 15.508 -17.516 1 96 532 GLN B C 1
ATOM 8661 O O . GLN B 1 532 ? 8.805 15.195 -18.125 1 96 532 GLN B O 1
ATOM 8666 N N . ARG B 1 533 ? 10.398 14.734 -16.609 1 95.5 533 ARG B N 1
ATOM 8667 C CA . ARG B 1 533 ? 9.914 13.383 -16.344 1 95.5 533 ARG B CA 1
ATOM 8668 C C . ARG B 1 533 ? 8.516 13.422 -15.719 1 95.5 533 ARG B C 1
ATOM 8670 O O . ARG B 1 533 ? 7.684 12.562 -16.016 1 95.5 533 ARG B O 1
ATOM 8677 N N . TRP B 1 534 ? 8.289 14.367 -14.82 1 96.69 534 TRP B N 1
ATOM 8678 C CA . TRP B 1 534 ? 6.965 14.516 -14.219 1 96.69 534 TRP B CA 1
ATOM 8679 C C . TRP B 1 534 ? 5.902 14.734 -15.289 1 96.69 534 TRP B C 1
ATOM 8681 O O . TRP B 1 534 ? 4.84 14.109 -15.25 1 96.69 534 TRP B O 1
ATOM 8691 N N . CYS B 1 535 ? 6.191 15.562 -16.219 1 94.75 535 CYS B N 1
ATOM 8692 C CA . CYS B 1 535 ? 5.219 15.992 -17.219 1 94.75 535 CYS B CA 1
ATOM 8693 C C . CYS B 1 535 ? 4.941 14.875 -18.219 1 94.75 535 CYS B C 1
ATOM 8695 O O . CYS B 1 535 ? 3.934 14.914 -18.938 1 94.75 535 CYS B O 1
ATOM 8697 N N . GLN B 1 536 ? 5.777 13.828 -18.172 1 88 536 GLN B N 1
ATOM 8698 C CA . GLN B 1 536 ? 5.566 12.68 -19.047 1 88 536 GLN B CA 1
ATOM 8699 C C . GLN B 1 536 ? 4.375 11.844 -18.578 1 88 536 GLN B C 1
ATOM 8701 O O . GLN B 1 536 ? 3.816 11.062 -19.344 1 88 536 GLN B O 1
ATOM 8706 N N . GLU B 1 537 ? 4.008 11.969 -17.312 1 78.25 537 GLU B N 1
ATOM 8707 C CA . GLU B 1 537 ? 2.865 11.234 -16.781 1 78.25 537 GLU B CA 1
ATOM 8708 C C . GLU B 1 537 ? 1.548 11.859 -17.234 1 78.25 537 GLU B C 1
ATOM 8710 O O . GLU B 1 537 ? 0.488 11.555 -16.688 1 78.25 537 GLU B O 1
ATOM 8715 N N . ASP B 1 538 ? 1.448 12.438 -18.266 1 71.12 538 ASP B N 1
ATOM 8716 C CA . ASP B 1 538 ? 0.445 13.328 -18.828 1 71.12 538 ASP B CA 1
ATOM 8717 C C . ASP B 1 538 ? -0.903 12.625 -18.969 1 71.12 538 ASP B C 1
ATOM 8719 O O . ASP B 1 538 ? -1.153 11.945 -19.969 1 71.12 538 ASP B O 1
ATOM 8723 N N . VAL B 1 539 ? -1.632 12.633 -17.906 1 74.75 539 VAL B N 1
ATOM 8724 C CA . VAL B 1 539 ? -3.02 12.188 -17.953 1 74.75 539 VAL B CA 1
ATOM 8725 C C . VAL B 1 539 ? -3.908 13.156 -17.188 1 74.75 539 VAL B C 1
ATOM 8727 O O . VAL B 1 539 ? -3.793 13.273 -15.961 1 74.75 539 VAL B O 1
ATOM 8730 N N . CYS B 1 540 ? -4.746 13.891 -17.938 1 81 540 CYS B N 1
ATOM 8731 C CA . CYS B 1 540 ? -5.746 14.727 -17.281 1 81 540 CYS B CA 1
ATOM 8732 C C . CYS B 1 540 ? -6.953 13.898 -16.859 1 81 540 CYS B C 1
ATOM 8734 O O . CYS B 1 540 ? -7.906 13.734 -17.625 1 81 540 CYS B O 1
ATOM 8736 N N . LEU B 1 541 ? -6.973 13.492 -15.656 1 85.94 541 LEU B N 1
ATOM 8737 C CA . LEU B 1 541 ? -7.938 12.516 -15.156 1 85.94 541 LEU B CA 1
ATOM 8738 C C . LEU B 1 541 ? -9.367 13.023 -15.32 1 85.94 541 LEU B C 1
ATOM 8740 O O . LEU B 1 541 ? -10.25 12.281 -15.758 1 85.94 541 LEU B O 1
ATOM 8744 N N . VAL B 1 542 ? -9.562 14.219 -14.914 1 89.38 542 VAL B N 1
ATOM 8745 C CA . VAL B 1 542 ? -10.922 14.75 -14.898 1 89.38 542 VAL B CA 1
ATOM 8746 C C . VAL B 1 542 ? -11.453 14.859 -16.328 1 89.38 542 VAL B C 1
ATOM 8748 O O . VAL B 1 542 ? -12.633 14.609 -16.578 1 89.38 542 VAL B O 1
ATOM 8751 N N . ASP B 1 543 ? -10.602 15.219 -17.312 1 87.56 543 ASP B N 1
ATOM 8752 C CA . ASP B 1 543 ? -10.984 15.305 -18.719 1 87.56 543 ASP B CA 1
ATOM 8753 C C . ASP B 1 543 ? -11.297 13.922 -19.297 1 87.56 543 ASP B C 1
ATOM 8755 O O . ASP B 1 543 ? -12.289 13.742 -20 1 87.56 543 ASP B O 1
ATOM 8759 N N . ARG B 1 544 ? -10.492 13.008 -18.969 1 85.75 544 ARG B N 1
ATOM 8760 C CA . ARG B 1 544 ? -10.672 11.641 -19.438 1 85.75 544 ARG B CA 1
ATOM 8761 C C . ARG B 1 544 ? -11.984 11.055 -18.906 1 85.75 544 ARG B C 1
ATOM 8763 O O . ARG B 1 544 ? -12.766 10.484 -19.672 1 85.75 544 ARG B O 1
ATOM 8770 N N . GLU B 1 545 ? -12.266 11.234 -17.625 1 88.94 545 GLU B N 1
ATOM 8771 C CA . GLU B 1 545 ? -13.43 10.641 -16.984 1 88.94 545 GLU B CA 1
ATOM 8772 C C . GLU B 1 545 ? -14.719 11.336 -17.422 1 88.94 545 GLU B C 1
ATOM 8774 O O . GLU B 1 545 ? -15.766 10.703 -17.531 1 88.94 545 GLU B O 1
ATOM 8779 N N . GLU B 1 546 ? -14.609 12.641 -17.625 1 88.62 546 GLU B N 1
ATOM 8780 C CA . GLU B 1 546 ? -15.773 13.352 -18.141 1 88.62 546 GLU B CA 1
ATOM 8781 C C . GLU B 1 546 ? -16.188 12.836 -19.516 1 88.62 546 GLU B C 1
ATOM 8783 O O . GLU B 1 546 ? -17.375 12.594 -19.766 1 88.62 546 GLU B O 1
ATOM 8788 N N . LYS B 1 547 ? -15.172 12.688 -20.391 1 86.44 547 LYS B N 1
ATOM 8789 C CA . LYS B 1 547 ? -15.422 12.188 -21.734 1 86.44 547 LYS B CA 1
ATOM 8790 C C . LYS B 1 547 ? -15.992 10.773 -21.703 1 86.44 547 LYS B C 1
ATOM 8792 O O . LYS B 1 547 ? -16.797 10.406 -22.578 1 86.44 547 LYS B O 1
ATOM 8797 N N . ALA B 1 548 ? -15.672 10.109 -20.625 1 86.44 548 ALA B N 1
ATOM 8798 C CA . ALA B 1 548 ? -16.125 8.727 -20.484 1 86.44 548 ALA B CA 1
ATOM 8799 C C . ALA B 1 548 ? -17.531 8.672 -19.859 1 86.44 548 ALA B C 1
ATOM 8801 O O . ALA B 1 548 ? -18.156 7.609 -19.828 1 86.44 548 ALA B O 1
ATOM 8802 N N . GLY B 1 549 ? -18.047 9.773 -19.375 1 85.44 549 GLY B N 1
ATOM 8803 C CA . GLY B 1 549 ? -19.391 9.828 -18.812 1 85.44 549 GLY B CA 1
ATOM 8804 C C . GLY B 1 549 ? -19.438 9.383 -17.359 1 85.44 549 GLY B C 1
ATOM 8805 O O . GLY B 1 549 ? -20.5 9.016 -16.859 1 85.44 549 GLY B O 1
ATOM 8806 N N . SER B 1 550 ? -18.312 9.508 -16.672 1 87.19 550 SER B N 1
ATOM 8807 C CA . SER B 1 550 ? -18.219 9.016 -15.297 1 87.19 550 SER B CA 1
ATOM 8808 C C . SER B 1 550 ? -18.984 9.914 -14.336 1 87.19 550 SER B C 1
ATOM 8810 O O . SER B 1 550 ? -19.25 9.523 -13.195 1 87.19 550 SER B O 1
ATOM 8812 N N . TYR B 1 551 ? -19.375 11.125 -14.812 1 89.38 551 TYR B N 1
ATOM 8813 C CA . TYR B 1 551 ? -20 12.078 -13.891 1 89.38 551 TYR B CA 1
ATOM 8814 C C . TYR B 1 551 ? -21.469 12.273 -14.227 1 89.38 551 TYR B C 1
ATOM 8816 O O . TYR B 1 551 ? -22.109 13.211 -13.727 1 89.38 551 TYR B O 1
ATOM 8824 N N . ASN B 1 552 ? -22.031 11.43 -15.031 1 86.75 552 A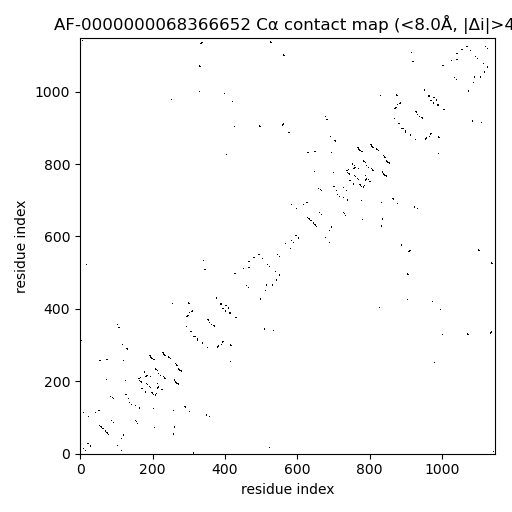SN B N 1
ATOM 8825 C CA . ASN B 1 552 ? -23.453 11.531 -15.375 1 86.75 552 ASN B CA 1
ATOM 8826 C C . ASN B 1 552 ? -24.328 10.812 -14.359 1 86.75 552 ASN B C 1
ATOM 8828 O O . ASN B 1 552 ? -23.844 9.961 -13.609 1 86.75 552 ASN B O 1
ATOM 8832 N N . SER B 1 553 ? -25.578 11.234 -14.336 1 84.25 553 SER B N 1
ATOM 8833 C CA . SER B 1 553 ? -26.531 10.664 -13.383 1 84.25 553 SER B CA 1
ATOM 8834 C C . SER B 1 553 ? -26.703 9.172 -13.602 1 84.25 553 SER B C 1
ATOM 8836 O O . SER B 1 553 ? -26.906 8.414 -12.648 1 84.25 553 SER B O 1
ATOM 8838 N N . LYS B 1 554 ? -26.625 8.773 -14.789 1 87.44 554 LYS B N 1
ATOM 8839 C CA . LYS B 1 554 ? -26.75 7.355 -15.109 1 87.44 554 LYS B CA 1
ATOM 8840 C C . LYS B 1 554 ? -25.625 6.547 -14.477 1 87.44 554 LYS B C 1
ATOM 8842 O O . LYS B 1 554 ? -25.828 5.414 -14.047 1 87.44 554 LYS B O 1
ATOM 8847 N N . ALA B 1 555 ? -24.516 7.148 -14.406 1 88.81 555 ALA B N 1
ATOM 8848 C CA . ALA B 1 555 ? -23.359 6.473 -13.828 1 88.81 555 ALA B CA 1
ATOM 8849 C C . ALA B 1 555 ? -23.562 6.188 -12.344 1 88.81 555 ALA B C 1
ATOM 8851 O O . ALA B 1 555 ? -23.094 5.164 -11.836 1 88.81 555 ALA B O 1
ATOM 8852 N N . VAL B 1 556 ? -24.312 7.066 -11.688 1 90.88 556 VAL B N 1
ATOM 8853 C CA . VAL B 1 556 ? -24.547 6.906 -10.258 1 90.88 556 VAL B CA 1
ATOM 8854 C C . VAL B 1 556 ? -25.359 5.637 -10.008 1 90.88 556 VAL B C 1
ATOM 8856 O O . VAL B 1 556 ? -25.016 4.832 -9.141 1 90.88 556 VAL B O 1
ATOM 8859 N N . SER B 1 557 ? -26.406 5.441 -10.781 1 92.12 557 SER B N 1
ATOM 8860 C CA . SER B 1 557 ? -27.266 4.27 -10.641 1 92.12 557 SER B CA 1
ATOM 8861 C C . SER B 1 557 ? -26.516 2.994 -11.031 1 92.12 557 SER B C 1
ATOM 8863 O O . SER B 1 557 ? -26.672 1.958 -10.375 1 92.12 557 SER B O 1
ATOM 8865 N N . LEU B 1 558 ? -25.734 3.072 -12.031 1 93.56 558 LEU B N 1
ATOM 8866 C CA . LEU B 1 558 ? -25 1.913 -12.516 1 93.56 558 LEU B CA 1
ATOM 8867 C C . LEU B 1 558 ? -23.891 1.53 -11.539 1 93.56 558 LEU B C 1
ATOM 8869 O O . LEU B 1 558 ? -23.609 0.345 -11.344 1 93.56 558 LEU B O 1
ATOM 8873 N N . ASP B 1 559 ? -23.25 2.555 -10.945 1 93.81 559 ASP B N 1
ATOM 8874 C CA . ASP B 1 559 ? -22.234 2.299 -9.93 1 93.81 559 ASP B CA 1
ATOM 8875 C C . ASP B 1 559 ? -22.828 1.497 -8.766 1 93.81 559 ASP B C 1
ATOM 8877 O O . ASP B 1 559 ? -22.234 0.508 -8.328 1 93.81 559 ASP B O 1
ATOM 8881 N N . LYS B 1 560 ? -23.938 1.946 -8.312 1 94.31 560 LYS B N 1
ATOM 8882 C CA . LYS B 1 560 ? -24.578 1.261 -7.199 1 94.31 560 LYS B CA 1
ATOM 8883 C C . LYS B 1 560 ? -24.969 -0.168 -7.582 1 94.31 560 LYS B C 1
ATOM 8885 O O . LYS B 1 560 ? -24.75 -1.1 -6.801 1 94.31 560 LYS B O 1
ATOM 8890 N N . SER B 1 561 ? -25.5 -0.34 -8.781 1 95.12 561 SER B N 1
ATOM 8891 C CA . SER B 1 561 ? -25.906 -1.661 -9.25 1 95.12 561 SER B CA 1
ATOM 8892 C C . SER B 1 561 ? -24.719 -2.605 -9.352 1 95.12 561 SER B C 1
ATOM 8894 O O . SER B 1 561 ? -24.812 -3.783 -9 1 95.12 561 SER B O 1
ATOM 8896 N N . LEU B 1 562 ? -23.625 -2.1 -9.797 1 96 562 LEU B N 1
ATOM 8897 C CA . LEU B 1 562 ? -22.422 -2.926 -9.969 1 96 562 LEU B CA 1
ATOM 8898 C C . LEU B 1 562 ? -21.875 -3.371 -8.617 1 96 562 LEU B C 1
ATOM 8900 O O . LEU B 1 562 ? -21.594 -4.555 -8.414 1 96 562 LEU B O 1
ATOM 8904 N N . VAL B 1 563 ? -21.75 -2.469 -7.664 1 95.69 563 VAL B N 1
ATOM 8905 C CA . VAL B 1 563 ? -21.156 -2.74 -6.363 1 95.69 563 VAL B CA 1
ATOM 8906 C C . VAL B 1 563 ? -22.031 -3.697 -5.57 1 95.69 563 VAL B C 1
ATOM 8908 O O . VAL B 1 563 ? -21.531 -4.547 -4.832 1 95.69 563 VAL B O 1
ATOM 8911 N N . TYR B 1 564 ? -23.312 -3.625 -5.742 1 94.38 564 TYR B N 1
ATOM 8912 C CA . TYR B 1 564 ? -24.219 -4.387 -4.887 1 94.38 564 TYR B CA 1
ATOM 8913 C C . TYR B 1 564 ? -24.828 -5.562 -5.645 1 94.38 564 TYR B C 1
ATOM 8915 O O . TYR B 1 564 ? -25.797 -6.164 -5.188 1 94.38 564 TYR B O 1
ATOM 8923 N N . ASP B 1 565 ? -24.219 -5.789 -6.82 1 92.06 565 ASP B N 1
ATOM 8924 C CA . ASP B 1 565 ? -24.625 -7.008 -7.52 1 92.06 565 ASP B CA 1
ATOM 8925 C C . ASP B 1 565 ? -24.375 -8.242 -6.656 1 92.06 565 ASP B C 1
ATOM 8927 O O . ASP B 1 565 ? -23.281 -8.438 -6.141 1 92.06 565 ASP B O 1
ATOM 8931 N N . GLY B 1 566 ? -25.469 -9.07 -6.422 1 86.81 566 GLY B N 1
ATOM 8932 C CA . GLY B 1 566 ? -25.344 -10.297 -5.645 1 86.81 566 GLY B CA 1
ATOM 8933 C C . GLY B 1 566 ? -25.391 -10.062 -4.148 1 86.81 566 GLY B C 1
ATOM 8934 O O . GLY B 1 566 ? -25.219 -10.992 -3.363 1 86.81 566 GLY B O 1
ATOM 8935 N N . TYR B 1 567 ? -25.562 -8.836 -3.779 1 85.56 567 TYR B N 1
ATOM 8936 C CA . TYR B 1 567 ? -25.609 -8.516 -2.354 1 85.56 567 TYR B CA 1
ATOM 8937 C C . TYR B 1 567 ? -26.922 -8.984 -1.732 1 85.56 567 TYR B C 1
ATOM 8939 O O . TYR B 1 567 ? -28 -8.672 -2.242 1 85.56 567 TYR B O 1
ATOM 8947 N N . SER B 1 568 ? -27.109 -10.133 -0.846 1 69.62 568 SER B N 1
ATOM 8948 C CA . SER B 1 568 ? -28.234 -10.844 -0.253 1 69.62 568 SER B CA 1
ATOM 8949 C C . SER B 1 568 ? -29.203 -9.875 0.435 1 69.62 568 SER B C 1
ATOM 8951 O O . SER B 1 568 ? -30.406 -10.07 0.401 1 69.62 568 SER B O 1
ATOM 8953 N N . SER B 1 569 ? -28.859 -9.172 1.428 1 57.31 569 SER B N 1
ATOM 8954 C CA . SER B 1 569 ? -29.859 -8.5 2.238 1 57.31 569 SER B CA 1
ATOM 8955 C C . SER B 1 569 ? -30.75 -7.605 1.382 1 57.31 569 SER B C 1
ATOM 8957 O O . SER B 1 569 ? -31.719 -7.023 1.879 1 57.31 569 SER B O 1
ATOM 8959 N N . LEU B 1 570 ? -30.391 -7.305 0.236 1 45.47 570 LEU B N 1
ATOM 8960 C CA . LEU B 1 570 ? -31.422 -6.586 -0.505 1 45.47 570 LEU B CA 1
ATOM 8961 C C . LEU B 1 570 ? -32.531 -7.535 -0.977 1 45.47 570 LEU B C 1
ATOM 8963 O O . LEU B 1 570 ? -33.562 -7.094 -1.49 1 45.47 570 LEU B O 1
ATOM 8967 N N . ARG B 1 571 ? -32.531 -8.75 -1.151 1 37.84 571 ARG B N 1
ATOM 8968 C CA . ARG B 1 571 ? -33.594 -9.695 -1.479 1 37.84 571 ARG B CA 1
ATOM 8969 C C . ARG B 1 571 ? -34.625 -9.789 -0.355 1 37.84 571 ARG B C 1
ATOM 8971 O O . ARG B 1 571 ? -35.719 -10.359 -0.532 1 37.84 571 ARG B O 1
ATOM 8978 N N . GLY B 1 572 ? -34.375 -9.594 0.841 1 29.03 572 GLY B N 1
ATOM 8979 C CA . GLY B 1 572 ? -35.5 -9.68 1.75 1 29.03 572 GLY B CA 1
ATOM 8980 C C . GLY B 1 572 ? -36.438 -8.508 1.637 1 29.03 572 GLY B C 1
ATOM 8981 O O . GLY B 1 572 ? -37.531 -8.508 2.236 1 29.03 572 GLY B O 1
ATOM 8982 N N . LYS B 1 573 ? -36.062 -7.367 1.477 1 31.92 573 LYS B N 1
ATOM 8983 C CA . LYS B 1 573 ? -37.156 -6.406 1.527 1 31.92 573 LYS B CA 1
ATOM 8984 C C . LYS B 1 573 ? -37.938 -6.395 0.217 1 31.92 573 LYS B C 1
ATOM 8986 O O . LYS B 1 573 ? -38.688 -5.449 -0.062 1 31.92 573 LYS B O 1
ATOM 8991 N N . LEU B 1 574 ? -37.656 -7.152 -0.673 1 20.91 574 LEU B N 1
ATOM 8992 C CA . LEU B 1 574 ? -38.75 -7.184 -1.662 1 20.91 574 LEU B CA 1
ATOM 8993 C C . LEU B 1 574 ? -39.781 -8.227 -1.292 1 20.91 574 LEU B C 1
ATOM 8995 O O . LEU B 1 574 ? -39.438 -9.344 -0.892 1 20.91 574 LEU B O 1
#

Organism: Naja naja (NCBI:txid35670)

Solvent-accessible surface area (backbone atoms only — not comparable to full-atom values): 56157 Å² total; per-residue (Å²): 129,74,79,58,69,79,68,43,62,47,70,46,29,48,65,63,51,52,51,45,57,72,71,41,54,72,69,57,31,58,54,50,50,53,52,43,47,52,48,18,44,43,38,61,74,44,39,35,58,31,16,52,49,20,63,78,36,50,48,47,76,40,52,51,49,99,82,70,46,79,64,48,42,73,47,68,40,70,37,52,57,46,50,53,34,49,38,11,66,66,21,57,46,15,33,56,74,65,33,86,56,52,37,50,15,28,37,54,24,48,52,51,46,27,66,43,37,66,30,41,46,55,52,57,54,41,47,25,29,15,43,7,50,40,49,33,42,54,74,66,65,46,48,76,94,40,41,64,57,46,53,20,34,49,25,50,43,51,89,54,42,42,40,23,23,58,44,61,26,19,75,64,18,67,85,33,45,36,77,21,55,73,25,33,28,38,80,42,95,85,68,36,26,32,28,38,33,58,36,52,45,27,58,34,67,79,31,49,27,34,43,33,60,28,22,52,48,40,97,87,66,48,64,52,71,41,52,62,16,24,20,27,30,40,32,50,42,56,51,95,89,33,61,32,33,54,45,62,73,44,70,66,57,46,62,31,52,56,40,44,44,25,21,26,34,36,33,63,52,17,58,30,35,76,72,41,57,84,29,42,14,55,75,46,52,45,48,22,49,53,42,33,27,50,45,45,15,29,41,21,22,19,44,28,47,46,43,51,49,39,46,56,40,29,20,70,64,42,53,52,87,89,37,38,39,64,75,34,63,48,56,34,48,52,50,29,56,45,48,38,54,28,51,30,31,40,50,51,34,48,49,50,27,41,40,50,15,21,52,76,64,72,64,46,50,74,60,46,50,37,44,43,64,50,43,45,43,36,42,24,40,49,27,15,54,48,24,37,54,41,31,53,54,39,28,48,72,50,37,72,56,21,42,23,47,88,68,50,50,34,54,54,38,39,38,35,54,45,40,38,34,52,93,45,32,50,68,56,28,20,51,47,47,51,46,51,29,58,75,49,71,43,48,39,54,54,42,48,54,51,50,49,51,58,47,38,50,62,20,63,74,35,77,91,38,35,69,38,50,49,52,52,50,52,49,53,51,54,48,54,53,46,54,61,59,47,70,76,53,48,69,69,29,49,46,49,37,23,54,41,43,40,51,39,52,38,54,48,49,28,49,36,50,32,34,33,55,30,46,39,91,84,46,49,72,47,40,41,47,38,29,45,56,55,49,52,67,73,66,61,48,41,61,48,36,52,76,61,44,62,46,40,74,67,38,55,59,49,29,51,49,46,62,48,48,45,53,62,80,66,62,67,78,103,130,72,79,57,68,78,67,42,62,46,70,48,29,48,65,64,51,51,50,43,57,71,70,39,54,71,68,56,33,57,53,50,52,54,52,44,47,52,48,18,43,43,40,62,75,45,38,36,57,31,15,52,49,20,64,78,37,50,49,47,76,39,52,52,48,99,83,70,46,78,64,49,42,74,48,69,42,70,39,52,57,48,50,53,33,49,38,12,66,65,20,57,46,16,33,55,72,65,32,85,54,50,37,50,14,28,36,53,24,48,52,51,46,30,67,43,39,67,29,40,46,52,52,57,54,42,46,26,29,15,44,8,49,39,49,34,41,53,74,66,66,46,48,76,95,40,42,65,56,46,53,21,35,49,25,49,42,50,89,54,42,41,38,21,23,55,43,62,27,18,74,64,16,66,83,34,45,39,77,20,54,75,25,32,27,38,78,42,94,88,68,35,27,32,29,39,34,58,36,51,45,27,60,32,67,80,30,52,27,34,45,34,59,27,23,53,48,41,98,87,66,49,63,53,71,42,53,61,15,24,19,26,30,40,33,50,42,56,51,95,89,32,61,32,34,53,43,60,72,45,70,66,56,46,62,31,51,56,39,44,44,27,21,26,34,37,32,63,54,16,57,30,37,77,73,43,58,85,30,42,12,57,74,46,52,45,49,22,50,53,43,33,28,50,45,42,14,30,41,20,21,21,44,28,46,48,43,51,50,40,44,56,41,30,21,70,64,43,54,51,87,88,38,38,41,63,74,35,63,48,57,32,49,53,50,29,55,44,47,38,54,28,51,31,31,39,51,49,32,49,49,49,27,41,40,48,14,22,50,76,63,72,64,45,51,72,59,46,50,38,47,44,63,52,44,45,42,35,41,23,43,50,26,15,53,49,23,37,53,42,32,54,54,40,26,48,73,49,40,72,57,21,42,22,46,89,67,48,50,33,54,56,39,38,39,34,54,46,41,37,36,51,92,46,32,51,67,55,29,19,51,47,46,51,46,52,29,58,76,49,71,44,46,40,54,54,43,49,53,52,48,49,52,59,47,37,51,62,20,62,74,35,78,91,37,37,69,39,50,49,51,51,50,51,48,52,51,52,48,53,53,46,54,62,60,46,69,75,50,48,69,70,30,49,46,49,37,22,55,40,45,40,52,38,53,38,53,47,49,28,49,37,51,32,36,34,54,30,44,38,91,84,46,49,70,47,39,41,48,39,29,46,56,56,48,50,68,75,67,60,48,42,62,50,36,52,77,62,43,63,46,39,74,67,37,55,59,49,31,51,50,45,61,48,49,45,53,63,80,65,62,66,80,102